Protein AF-A0A7R9X0U4-F1 (afdb_monomer_lite)

Secondary structure (DSSP, 8-state):
---------------------------------------------------------HHHHHHHHHHHHHHHHHHHHHHHHHHHTT-GGGHHHHHHHHHHHHHHHHHHHHHHHHHHHHHHHHHHHHHHHHHHHHHHHTTSS-TTSSSSS---S------------THHHHHHHHHHHHHHHHHHHHHHHHHHHHHHHHHHHHHHHHHHHHHHHHHHHHHHHHHHHHHHHHHHHHHHHHHHHHHHHHHHHHHHHHHHHHHHHHHHHHHHHHHHHHHHHHHHHHHHHHHHHHHHHHHHHHHHHHHHHHHHHHHHHHHHHHHHHHHHHHHHHHHHHHHHHHHHHHHHHHHHHHHHHHHHHHHHHHHHHHHHHHHHHHHHHHHHHHHHHTTTTTTGGGTTTGGGSTTSSS----SS-------------SHHHHHHHHHHHHHHHHHHHHHHHHHHHHHHHHHHHHHHHHHHHHHHHHHHHHHHHHHHHHHHHHHHHHHHHHHHHHHHTTS-TT-GGGGSGGGTTTGGG----STTTHHHHHHHHHHHHHHHHHHHHHHHHHHHHHHHHHHHHHHHHHHHHHHHHHHHHHHHHHHHHHHHHHHHHHHHHHHHHHHHHHHHHHHHHHHHHHHHHHHHHHHHHHHHHHHHHHHHHHHHHHHHHHHHHHHHHHHHHHHHHHHHHHHHHHHHHHHHHHHHHHHHHHHHHHHHHHHHHHHHHHHHHHHHHHHHHHHHHHHHHHHHHHHHHHHHHHHHHHS-THHHHHHHHHHH-HHHHHHHHHHHHHHHHHHHHHHHHHHHHHHHTT--

pLDDT: mean 70.97, std 19.88, range [28.69, 98.44]

Foldseek 3Di:
DDDDDDDDDDDDDDDDDDDDDDDDDDDDDDDDDDDDDDDDDDDDDDDDDDDDDDDDDVLVVVVVVLVVVVVVVVVVLVVVLVVQVPDPVCPVVSVVSVVVVVVVVVVVVVVVVVVVVVVVVVVVVVVVVVVVVCVVVVPPPPVPPPPDDDPDDDDDDDDDDDDDDPVPPVVVVVVVVVVVVVVVVVVVVVVVVVVVVVVVVVVVVVVVVVVVVVVVVVVVVVVVVVVVVVVVVVVVVVVVVVVVVVVVVVVVVVVVVVVVVVVVVVVVVVVVVVVVVVVVVVVVVVVVVVVVVVVVVVVVVVVVVVVVVVVVVVVVVVVVVVVVVVVVVVVVVVVVVVVVVVVVVVVVVVVVVVVVVVVVVVVVVVVVVVVVVVVVVVVVVVVPVVVPPVPPPPPPPPPPPPPPPDPDDPPDDDDDDDDDDDDPDCPVVVVVVPVVVVVVVVVVVVVVVVVVVVVVVVVVVVVVVVVVVVVVVVVVVVVVVVVVVVVVVVVVVVVVVVVVVVVVPPPDPPPPPPPPDVVPVPVVPPPPPPCVVVVVVVVVVVVVVVVVVVVVVVVVVVVVVVVVVVVVVVVVVVVVVVVVVVVVVVVVVVVVVVVVVVVVVVVVVVVVVVVVVVVVVVVVVVVVVVVVVVVVVVVVVVVVVVVVVVVVVVVVVVVVVVVVVVVVVVVVVVVVVVVVVVVVVVVVVVVVVVVVVVVVVVVVVVVVVVVVVVVVVVVVVVVVVVVVVVVVVVVVVVVVVVVVVVVVVVCCVVDPPCVVVLVVCVPPPVPVNVVVVVVVVVVVVVVVVVVVVVVVVVVVVVVD

Radius of gyration: 103.76 Å; chains: 1; bounding box: 203×135×336 Å

Organism: NCBI:txid509924

Structure (mmCIF, N/CA/C/O backbone):
data_AF-A0A7R9X0U4-F1
#
_entry.id   AF-A0A7R9X0U4-F1
#
loop_
_atom_site.group_PDB
_atom_site.id
_atom_site.type_symbol
_atom_site.label_atom_id
_atom_site.label_alt_id
_atom_site.label_comp_id
_atom_site.label_asym_id
_atom_site.label_entity_id
_atom_site.label_seq_id
_atom_site.pdbx_PDB_ins_code
_atom_site.Cartn_x
_atom_site.Cartn_y
_atom_site.Cartn_z
_atom_site.occupancy
_atom_site.B_iso_or_equiv
_atom_site.auth_seq_id
_atom_site.auth_comp_id
_atom_site.auth_asym_id
_atom_site.auth_atom_id
_atom_site.pdbx_PDB_model_num
ATOM 1 N N . PHE A 1 1 ? 28.403 -39.056 40.759 1.00 31.38 1 PHE A N 1
ATOM 2 C CA . PHE A 1 1 ? 27.679 -40.148 41.452 1.00 31.38 1 PHE A CA 1
ATOM 3 C C . PHE A 1 1 ? 26.459 -39.571 42.182 1.00 31.38 1 PHE A C 1
ATOM 5 O O . PHE A 1 1 ? 26.484 -38.370 42.429 1.00 31.38 1 PHE A O 1
ATOM 12 N N . PRO A 1 2 ? 25.377 -40.343 42.429 1.00 63.22 2 PRO A N 1
ATOM 13 C CA . PRO A 1 2 ? 24.018 -39.776 42.443 1.00 63.22 2 PRO A CA 1
ATOM 14 C C . PRO A 1 2 ? 23.153 -40.099 43.682 1.00 63.22 2 PRO A C 1
ATOM 16 O O . PRO A 1 2 ? 23.492 -40.990 44.460 1.00 63.22 2 PRO A O 1
ATOM 19 N N . LYS A 1 3 ? 21.989 -39.429 43.779 1.00 37.59 3 LYS A N 1
ATOM 20 C CA . LYS A 1 3 ? 20.673 -39.894 44.301 1.00 37.59 3 LYS A CA 1
ATOM 21 C C . LYS A 1 3 ? 19.669 -38.717 44.270 1.00 37.59 3 LYS A C 1
ATOM 23 O O . LYS A 1 3 ? 20.092 -37.589 44.479 1.00 37.59 3 LYS A O 1
ATOM 28 N N . SER A 1 4 ? 18.362 -38.879 44.045 1.00 42.06 4 SER A N 1
ATOM 29 C CA . SER A 1 4 ? 17.606 -39.989 43.430 1.00 42.06 4 SER A CA 1
ATOM 30 C C . SER A 1 4 ? 16.148 -39.569 43.159 1.00 42.06 4 SER A C 1
ATOM 32 O O . SER A 1 4 ? 15.513 -39.027 44.053 1.00 42.06 4 SER A O 1
ATOM 34 N N . THR A 1 5 ? 15.644 -39.873 41.956 1.00 42.31 5 THR A N 1
ATOM 35 C CA . THR A 1 5 ? 14.259 -40.282 41.590 1.00 42.31 5 THR A CA 1
ATOM 36 C C . THR A 1 5 ? 13.083 -40.055 42.563 1.00 42.31 5 THR A C 1
ATOM 38 O O . THR A 1 5 ? 13.151 -40.520 43.697 1.00 42.31 5 THR A O 1
ATOM 41 N N . TRP A 1 6 ? 11.909 -39.675 42.027 1.00 32.09 6 TRP A N 1
ATOM 42 C CA . TRP A 1 6 ? 10.745 -40.594 41.977 1.00 32.09 6 TRP A CA 1
ATOM 43 C C . TRP A 1 6 ? 9.661 -40.170 40.963 1.00 32.09 6 TRP A C 1
ATOM 45 O O . TRP A 1 6 ? 9.607 -39.017 40.548 1.00 32.09 6 TRP A O 1
ATOM 55 N N . ASN A 1 7 ? 8.821 -41.131 40.558 1.00 38.03 7 ASN A N 1
ATOM 56 C CA . ASN A 1 7 ? 7.726 -40.977 39.587 1.00 38.03 7 ASN A CA 1
ATOM 57 C C . ASN A 1 7 ? 6.353 -40.866 40.274 1.00 38.03 7 ASN A C 1
ATOM 59 O O . ASN A 1 7 ? 6.170 -41.426 41.353 1.00 38.03 7 ASN A O 1
ATOM 63 N N . ASN A 1 8 ? 5.379 -40.246 39.593 1.00 32.09 8 ASN A N 1
ATOM 64 C CA . ASN A 1 8 ? 4.020 -40.760 39.294 1.00 32.09 8 ASN A CA 1
ATOM 65 C C . ASN A 1 8 ? 3.219 -39.625 38.602 1.00 32.09 8 ASN A C 1
ATOM 67 O O . ASN A 1 8 ? 3.272 -38.498 39.077 1.00 32.09 8 ASN A O 1
ATOM 71 N N . SER A 1 9 ? 2.575 -39.751 37.433 1.00 32.81 9 SER A N 1
ATOM 72 C CA . SER A 1 9 ? 1.678 -40.778 36.849 1.00 32.81 9 SER A CA 1
ATOM 73 C C . SER A 1 9 ? 0.189 -40.560 37.170 1.00 32.81 9 SER A C 1
ATOM 75 O O . SER A 1 9 ? -0.161 -40.281 38.312 1.00 32.81 9 SER A O 1
ATOM 77 N N . LYS A 1 10 ? -0.662 -40.823 36.154 1.00 34.38 10 LYS A N 1
ATOM 78 C CA . LYS A 1 10 ? -2.129 -40.589 36.031 1.00 34.38 10 LYS A CA 1
ATOM 79 C C . LYS A 1 10 ? -2.493 -39.188 35.465 1.00 34.38 10 LYS A C 1
ATOM 81 O O . LYS A 1 10 ? -1.752 -38.244 35.684 1.00 34.38 10 LYS A O 1
ATOM 86 N N . MET A 1 11 ? -3.581 -39.009 34.693 1.00 30.33 11 MET A N 1
ATOM 87 C CA . MET A 1 11 ? -4.695 -39.940 34.421 1.00 30.33 11 MET A CA 1
ATOM 88 C C . MET A 1 11 ? -5.331 -39.802 33.013 1.00 30.33 11 MET A C 1
ATOM 90 O O . MET A 1 11 ? -5.602 -38.702 32.554 1.00 30.33 11 MET A O 1
ATOM 94 N N . THR A 1 12 ? -5.617 -40.956 32.392 1.00 34.59 12 THR A N 1
ATOM 95 C CA . THR A 1 12 ? -6.728 -41.261 31.449 1.00 34.59 12 THR A CA 1
ATOM 96 C C . THR A 1 12 ? -7.111 -40.293 30.315 1.00 34.59 12 THR A C 1
ATOM 98 O O . THR A 1 12 ? -7.847 -39.332 30.525 1.00 34.59 12 THR A O 1
ATOM 101 N N . GLN A 1 13 ? -6.869 -40.729 29.072 1.00 34.16 13 GLN A N 1
ATOM 102 C CA . GLN A 1 13 ? -7.847 -40.559 27.988 1.00 34.16 13 GLN A CA 1
ATOM 103 C C . GLN A 1 13 ? -8.895 -41.685 28.045 1.00 34.16 13 GLN A C 1
ATOM 105 O O . GLN A 1 13 ? -8.537 -42.860 27.969 1.00 34.16 13 GLN A O 1
ATOM 110 N N . LYS A 1 14 ? -10.181 -41.329 28.129 1.00 37.53 14 LYS A N 1
ATOM 111 C CA . LYS A 1 14 ? -11.321 -42.123 27.632 1.00 37.53 14 LYS A CA 1
ATOM 112 C C . LYS A 1 14 ? -12.596 -41.284 27.724 1.00 37.53 14 LYS A C 1
ATOM 114 O O . LYS A 1 14 ? -12.883 -40.759 28.791 1.00 37.53 14 LYS A O 1
ATOM 119 N N . ASN A 1 15 ? -13.360 -41.210 26.635 1.00 30.70 15 ASN A N 1
ATOM 120 C CA . ASN A 1 15 ? -14.803 -41.467 26.665 1.00 30.70 15 ASN A CA 1
ATOM 121 C C . ASN A 1 15 ? -15.365 -41.596 25.243 1.00 30.70 15 ASN A C 1
ATOM 123 O O . ASN A 1 15 ? -15.212 -40.715 24.404 1.00 30.70 15 ASN A O 1
ATOM 127 N N . PHE A 1 16 ? -16.020 -42.729 25.015 1.00 32.47 16 PHE A N 1
ATOM 128 C CA . PHE A 1 16 ? -16.964 -42.979 23.928 1.00 32.47 16 PHE A CA 1
ATOM 129 C C . PHE A 1 16 ? -18.359 -42.604 24.449 1.00 32.47 16 PHE A C 1
ATOM 131 O O . PHE A 1 16 ? -18.585 -42.840 25.632 1.00 32.47 16 PHE A O 1
ATOM 138 N N . GLN A 1 17 ? -19.256 -42.080 23.604 1.00 32.19 17 GLN A N 1
ATOM 139 C CA . GLN A 1 17 ? -20.737 -42.123 23.700 1.00 32.19 17 GLN A CA 1
ATOM 140 C C . GLN A 1 17 ? -21.348 -41.127 22.688 1.00 32.19 17 GLN A C 1
ATOM 142 O O . GLN A 1 17 ? -20.736 -40.102 22.410 1.00 32.19 17 GLN A O 1
ATOM 147 N N . GLU A 1 18 ? -22.565 -41.267 22.151 1.00 33.84 18 GLU A N 1
ATOM 148 C CA . GLU A 1 18 ? -23.415 -42.426 21.800 1.00 33.84 18 GLU A CA 1
ATOM 149 C C . GLU A 1 18 ? -24.655 -41.875 21.052 1.00 33.84 18 GLU A C 1
ATOM 151 O O . GLU A 1 18 ? -25.181 -40.835 21.452 1.00 33.84 18 GLU A O 1
ATOM 156 N N . LYS A 1 19 ? -25.128 -42.568 20.002 1.00 34.19 19 LYS A N 1
ATOM 157 C CA . LYS A 1 19 ? -26.475 -42.514 19.361 1.00 34.19 19 LYS A CA 1
ATOM 158 C C . LYS A 1 19 ? -26.397 -43.423 18.117 1.00 34.19 19 LYS A C 1
ATOM 160 O O . LYS A 1 19 ? -25.512 -43.204 17.302 1.00 34.19 19 LYS A O 1
ATOM 165 N N . ARG A 1 20 ? -27.112 -44.550 17.957 1.00 32.38 20 ARG A N 1
ATOM 166 C CA . ARG A 1 20 ? -28.566 -44.855 18.039 1.00 32.38 20 ARG A CA 1
ATOM 167 C C . ARG A 1 20 ? -29.437 -43.960 17.141 1.00 32.38 20 ARG A C 1
ATOM 169 O O . ARG A 1 20 ? -29.319 -42.747 17.260 1.00 32.38 20 ARG A O 1
ATOM 176 N N . ALA A 1 21 ? -30.403 -44.457 16.355 1.00 35.34 21 ALA A N 1
ATOM 177 C CA . ALA A 1 21 ? -30.738 -45.802 15.813 1.00 35.34 21 ALA A CA 1
ATOM 178 C C . ALA A 1 21 ? -31.872 -45.606 14.749 1.00 35.34 21 ALA A C 1
ATOM 180 O O . ALA A 1 21 ? -32.373 -44.489 14.654 1.00 35.34 21 ALA A O 1
ATOM 181 N N . ASN A 1 22 ? -32.376 -46.538 13.921 1.00 33.38 22 ASN A N 1
ATOM 182 C CA . ASN A 1 22 ? -32.246 -47.998 13.692 1.00 33.38 22 ASN A CA 1
ATOM 183 C C . ASN A 1 22 ? -32.402 -48.259 12.158 1.00 33.38 22 ASN A C 1
ATOM 185 O O . ASN A 1 22 ? -32.709 -47.304 11.451 1.00 33.38 22 ASN A O 1
ATOM 189 N N . PHE A 1 23 ? -32.322 -49.508 11.654 1.00 31.86 23 PHE A N 1
ATOM 190 C CA . PHE A 1 23 ? -33.475 -50.266 11.084 1.00 31.86 23 PHE A CA 1
ATOM 191 C C . PHE A 1 23 ? -33.098 -51.642 10.461 1.00 31.86 23 PHE A C 1
ATOM 193 O O . PHE A 1 23 ? -32.009 -51.822 9.939 1.00 31.86 23 PHE A O 1
ATOM 200 N N . LEU A 1 24 ? -34.051 -52.575 10.590 1.00 31.50 24 LEU A N 1
ATOM 201 C CA . LEU A 1 24 ? -34.187 -54.003 10.218 1.00 31.50 24 LEU A CA 1
ATOM 202 C C . LEU A 1 24 ? -33.161 -54.808 9.364 1.00 31.50 24 LEU A C 1
ATOM 204 O O . LEU A 1 24 ? -32.700 -54.413 8.301 1.00 31.50 24 LEU A O 1
ATOM 208 N N . VAL A 1 25 ? -33.029 -56.061 9.823 1.00 37.50 25 VAL A N 1
ATOM 209 C CA . VAL A 1 25 ? -32.672 -57.362 9.183 1.00 37.50 25 VAL A CA 1
ATOM 210 C C . VAL A 1 25 ? -34.058 -58.102 9.013 1.00 37.50 25 VAL A C 1
ATOM 212 O O . VAL A 1 25 ? -34.972 -57.648 9.720 1.00 37.50 25 VAL A O 1
ATOM 215 N N . PRO A 1 26 ? -34.331 -59.163 8.186 1.00 48.88 26 PRO A N 1
ATOM 216 C CA . PRO A 1 26 ? -33.484 -60.358 8.027 1.00 48.88 26 PRO A CA 1
ATOM 217 C C . PRO A 1 26 ? -33.532 -61.235 6.743 1.00 48.88 26 PRO A C 1
ATOM 219 O O . PRO A 1 26 ? -34.393 -61.094 5.879 1.00 48.88 26 PRO A O 1
ATOM 222 N N . GLY A 1 27 ? -32.616 -62.217 6.744 1.00 33.03 27 GLY A N 1
ATOM 223 C CA . GLY A 1 27 ? -32.695 -63.532 6.085 1.00 33.03 27 GLY A CA 1
ATOM 224 C C . GLY A 1 27 ? -32.001 -63.679 4.724 1.00 33.03 27 GLY A C 1
ATOM 225 O O . GLY A 1 27 ? -31.795 -62.683 4.036 1.00 33.03 27 GLY A O 1
ATOM 226 N N . ASP A 1 28 ? -31.627 -64.875 4.247 1.00 32.84 28 ASP A N 1
ATOM 227 C CA . ASP A 1 28 ? -31.402 -66.216 4.860 1.00 32.84 28 ASP A CA 1
ATOM 228 C C . ASP A 1 28 ? -30.808 -67.139 3.745 1.00 32.84 28 ASP A C 1
ATOM 230 O O . ASP A 1 28 ? -30.871 -66.760 2.576 1.00 32.84 28 ASP A O 1
ATOM 234 N N . GLU A 1 29 ? -30.181 -68.313 3.935 1.00 34.81 29 GLU A N 1
ATOM 235 C CA . GLU A 1 29 ? -29.895 -69.188 5.096 1.00 34.81 29 GLU A CA 1
ATOM 236 C C . GLU A 1 29 ? -28.650 -70.089 4.788 1.00 34.81 29 GLU A C 1
ATOM 238 O O . GLU A 1 29 ? -28.244 -70.167 3.631 1.00 34.81 29 GLU A O 1
ATOM 243 N N . ASN A 1 30 ? -28.159 -70.883 5.764 1.00 37.25 30 ASN A N 1
ATOM 244 C CA . ASN A 1 30 ? -27.388 -72.153 5.601 1.00 37.25 30 ASN A CA 1
ATOM 245 C C . ASN A 1 30 ? -25.968 -72.162 4.947 1.00 37.25 30 ASN A C 1
ATOM 247 O O . ASN A 1 30 ? -25.614 -71.291 4.166 1.00 37.25 30 ASN A O 1
ATOM 251 N N . ASN A 1 31 ? -25.112 -73.193 5.124 1.00 34.25 31 ASN A N 1
ATOM 252 C CA . ASN A 1 31 ? -24.673 -73.967 6.318 1.00 34.25 31 ASN A CA 1
ATOM 253 C C . ASN A 1 31 ? -23.505 -74.914 5.911 1.00 34.25 31 ASN A C 1
ATOM 255 O O . ASN A 1 31 ? -23.687 -75.634 4.936 1.00 34.25 31 ASN A O 1
ATOM 259 N N . ARG A 1 32 ? -22.439 -75.041 6.735 1.00 33.44 32 ARG A N 1
ATOM 260 C CA . ARG A 1 32 ? -21.515 -76.220 6.832 1.00 33.44 32 ARG A CA 1
ATOM 261 C C . ARG A 1 32 ? -20.685 -76.616 5.581 1.00 33.44 32 ARG A C 1
ATOM 263 O O . ARG A 1 32 ? -20.991 -76.201 4.475 1.00 33.44 32 ARG A O 1
ATOM 270 N N . SER A 1 33 ? -19.616 -77.417 5.683 1.00 34.47 33 SER A N 1
ATOM 271 C CA . SER A 1 33 ? -18.693 -77.755 6.795 1.00 34.47 33 SER A CA 1
ATOM 272 C C . SER A 1 33 ? -17.378 -78.333 6.216 1.00 34.47 33 SER A C 1
ATOM 274 O O . SER A 1 33 ? -17.309 -78.517 5.008 1.00 34.47 33 SER A O 1
ATOM 276 N N . GLU A 1 34 ? -16.369 -78.553 7.078 1.00 35.16 34 GLU A N 1
ATOM 277 C CA . GLU A 1 34 ? -15.393 -79.682 7.112 1.00 35.16 34 GLU A CA 1
ATOM 278 C C . GLU A 1 34 ? -14.880 -80.308 5.779 1.00 35.16 34 GLU A C 1
ATOM 280 O O . GLU A 1 34 ? -15.645 -80.638 4.884 1.00 35.16 34 GLU A O 1
ATOM 285 N N . HIS A 1 35 ? -13.591 -80.617 5.592 1.00 37.31 35 HIS A N 1
ATOM 286 C CA . HIS A 1 35 ? -12.564 -81.050 6.555 1.00 37.31 35 HIS A CA 1
ATOM 287 C C . HIS A 1 35 ? -11.139 -80.769 6.025 1.00 37.31 35 HIS A C 1
ATOM 289 O O . HIS A 1 35 ? -10.936 -80.685 4.814 1.00 37.31 35 HIS A O 1
ATOM 295 N N . ASP A 1 36 ? -10.154 -80.708 6.923 1.00 34.44 36 ASP A N 1
ATOM 296 C CA . ASP A 1 36 ? -8.725 -80.848 6.604 1.00 34.44 36 ASP A CA 1
ATOM 297 C C . ASP A 1 36 ? -8.345 -82.313 6.292 1.00 34.44 36 ASP A C 1
ATOM 299 O O . ASP A 1 36 ? -8.928 -83.223 6.882 1.00 34.44 36 ASP A O 1
ATOM 303 N N . ASP A 1 37 ? -7.350 -82.536 5.420 1.00 35.25 37 ASP A N 1
ATOM 304 C CA . ASP A 1 37 ? -6.135 -83.320 5.742 1.00 35.25 37 ASP A CA 1
ATOM 305 C C . ASP A 1 37 ? -5.080 -83.266 4.599 1.00 35.25 37 ASP A C 1
ATOM 307 O O . ASP A 1 37 ? -5.394 -83.018 3.434 1.00 35.25 37 ASP A O 1
ATOM 311 N N . ASP A 1 38 ? -3.808 -83.449 4.971 1.00 33.00 38 ASP A N 1
ATOM 312 C CA . ASP A 1 38 ? -2.554 -83.277 4.190 1.00 33.00 38 ASP A CA 1
ATOM 313 C C . ASP A 1 38 ? -1.971 -84.669 3.769 1.00 33.00 38 ASP A C 1
ATOM 315 O O . ASP A 1 38 ? -2.595 -85.684 4.092 1.00 33.00 38 ASP A O 1
ATOM 319 N N . PRO A 1 39 ? -0.747 -84.856 3.207 1.00 52.50 39 PRO A N 1
ATOM 320 C CA . PRO A 1 39 ? 0.058 -84.137 2.193 1.00 52.50 39 PRO A CA 1
ATOM 321 C C . PRO A 1 39 ? 0.351 -85.007 0.928 1.00 52.50 39 PRO A C 1
ATOM 323 O O . PRO A 1 39 ? 0.042 -86.197 0.898 1.00 52.50 39 PRO A O 1
ATOM 326 N N . GLY A 1 40 ? 1.087 -84.495 -0.084 1.00 30.98 40 GLY A N 1
ATOM 327 C CA . GLY A 1 40 ? 1.757 -85.387 -1.068 1.00 30.98 40 GLY A CA 1
ATOM 328 C C . GLY A 1 40 ? 2.341 -84.793 -2.368 1.00 30.98 40 GLY A C 1
ATOM 329 O O . GLY A 1 40 ? 1.666 -84.743 -3.389 1.00 30.98 40 GLY A O 1
ATOM 330 N N . LEU A 1 41 ? 3.632 -84.433 -2.362 1.00 35.19 41 LEU A N 1
ATOM 331 C CA . LEU A 1 41 ? 4.482 -84.107 -3.539 1.00 35.19 41 LEU A CA 1
ATOM 332 C C . LEU A 1 41 ? 4.829 -85.375 -4.387 1.00 35.19 41 LEU A C 1
ATOM 334 O O . LEU A 1 41 ? 4.677 -86.465 -3.831 1.00 35.19 41 LEU A O 1
ATOM 338 N N . PRO A 1 42 ? 5.346 -85.308 -5.655 1.00 44.75 42 PRO A N 1
ATOM 339 C CA . PRO A 1 42 ? 6.211 -84.241 -6.199 1.00 44.75 42 PRO A CA 1
ATOM 340 C C . PRO A 1 42 ? 6.065 -83.811 -7.691 1.00 44.75 42 PRO A C 1
ATOM 342 O O . PRO A 1 42 ? 5.330 -84.375 -8.494 1.00 44.75 42 PRO A O 1
ATOM 345 N N . VAL A 1 43 ? 6.867 -82.789 -8.019 1.00 37.44 43 VAL A N 1
ATOM 346 C CA . VAL A 1 43 ? 7.192 -82.135 -9.315 1.00 37.44 43 VAL A CA 1
ATOM 347 C C . VAL A 1 43 ? 8.273 -82.969 -10.064 1.00 37.44 43 VAL A C 1
ATOM 349 O O . VAL A 1 43 ? 9.108 -83.549 -9.361 1.00 37.44 43 VAL A O 1
ATOM 352 N N . PRO A 1 44 ? 8.277 -83.114 -11.421 1.00 45.25 44 PRO A N 1
ATOM 353 C CA . PRO A 1 44 ? 8.879 -82.106 -12.319 1.00 45.25 44 PRO A CA 1
ATOM 354 C C . PRO A 1 44 ? 8.263 -81.904 -13.726 1.00 45.25 44 PRO A C 1
ATOM 356 O O . PRO A 1 44 ? 7.334 -82.588 -14.151 1.00 45.25 44 PRO A O 1
ATOM 359 N N . ASP A 1 45 ? 8.818 -80.899 -14.409 1.00 31.06 45 ASP A N 1
ATOM 360 C CA . ASP A 1 45 ? 8.462 -80.319 -15.710 1.00 31.06 45 ASP A CA 1
ATOM 361 C C . ASP A 1 45 ? 8.519 -81.276 -16.923 1.00 31.06 45 ASP A C 1
ATOM 363 O O . ASP A 1 45 ? 9.326 -82.200 -16.955 1.00 31.06 45 ASP A O 1
ATOM 367 N N . GLU A 1 46 ? 7.766 -80.967 -17.994 1.00 29.97 46 GLU A N 1
ATOM 368 C CA . GLU A 1 46 ? 8.381 -80.348 -19.191 1.00 29.97 46 GLU A CA 1
ATOM 369 C C . GLU A 1 46 ? 7.377 -79.796 -20.234 1.00 29.97 46 GLU A C 1
ATOM 371 O O . GLU A 1 46 ? 6.177 -80.073 -20.234 1.00 29.97 46 GLU A O 1
ATOM 376 N N . LEU A 1 47 ? 7.905 -78.948 -21.122 1.00 31.80 47 LEU A N 1
ATOM 377 C CA . LEU A 1 47 ? 7.214 -78.141 -22.135 1.00 31.80 47 LEU A CA 1
ATOM 378 C C . LEU A 1 47 ? 6.556 -78.968 -23.261 1.00 31.80 47 LEU A C 1
ATOM 380 O O . LEU A 1 47 ? 7.249 -79.748 -23.905 1.00 31.80 47 LEU A O 1
ATOM 384 N N . SER A 1 48 ? 5.297 -78.673 -23.640 1.00 28.98 48 SER A N 1
ATOM 385 C CA . SER A 1 48 ? 4.862 -78.486 -25.053 1.00 28.98 48 SER A CA 1
ATOM 386 C C . SER A 1 48 ? 3.344 -78.239 -25.198 1.00 28.98 48 SER A C 1
ATOM 388 O O . SER A 1 48 ? 2.546 -78.853 -24.494 1.00 28.98 48 SER A O 1
ATOM 390 N N . LYS A 1 49 ? 2.953 -77.483 -26.246 1.00 34.31 49 LYS A N 1
ATOM 391 C CA . LYS A 1 49 ? 1.571 -77.187 -26.718 1.00 34.31 49 LYS A CA 1
ATOM 392 C C . LYS A 1 49 ? 0.807 -76.188 -25.814 1.00 34.31 49 LYS A C 1
ATOM 394 O O . LYS A 1 49 ? 0.946 -76.221 -24.604 1.00 34.31 49 LYS A O 1
ATOM 399 N N . ARG A 1 50 ? -0.029 -75.274 -26.331 1.00 31.27 50 ARG A N 1
ATOM 400 C CA . ARG A 1 50 ? -0.553 -75.072 -27.704 1.00 31.27 50 ARG A CA 1
ATOM 401 C C . ARG A 1 50 ? -0.381 -73.619 -28.177 1.00 31.27 50 ARG A C 1
ATOM 403 O O . ARG A 1 50 ? -0.588 -72.695 -27.404 1.00 31.27 50 ARG A O 1
ATOM 410 N N . HIS A 1 51 ? -0.145 -73.422 -29.475 1.00 30.17 51 HIS A N 1
ATOM 411 C CA . HIS A 1 51 ? -0.704 -72.262 -30.184 1.00 30.17 51 HIS A CA 1
ATOM 412 C C . HIS A 1 51 ? -2.178 -72.550 -30.504 1.00 30.17 51 HIS A C 1
ATOM 414 O O . HIS A 1 51 ? -2.452 -73.645 -30.993 1.00 30.17 51 HIS A O 1
ATOM 420 N N . GLN A 1 52 ? -3.075 -71.579 -30.294 1.00 32.72 52 GLN A N 1
ATOM 421 C CA . GLN A 1 52 ? -4.219 -71.254 -31.170 1.00 32.72 52 GLN A CA 1
ATOM 422 C C . GLN A 1 52 ? -5.057 -70.120 -30.548 1.00 32.72 52 GLN A C 1
ATOM 424 O O . GLN A 1 52 ? -6.128 -70.349 -29.997 1.00 32.72 52 GLN A O 1
ATOM 429 N N . GLU A 1 53 ? -4.581 -68.882 -30.682 1.00 33.91 53 GLU A N 1
ATOM 430 C CA . GLU A 1 53 ? -5.439 -67.696 -30.590 1.00 33.91 53 GLU A CA 1
ATOM 431 C C . GLU A 1 53 ? -5.387 -66.933 -31.914 1.00 33.91 53 GLU A C 1
ATOM 433 O O . GLU A 1 53 ? -4.377 -66.934 -32.621 1.00 33.91 53 GLU A O 1
ATOM 438 N N . THR A 1 54 ? -6.523 -66.351 -32.298 1.00 35.91 54 THR A N 1
ATOM 439 C CA . THR A 1 54 ? -6.711 -65.777 -33.634 1.00 35.91 54 THR A CA 1
ATOM 440 C C . THR A 1 54 ? -6.190 -64.348 -33.653 1.00 35.91 54 THR A C 1
ATOM 442 O O . THR A 1 54 ? -6.778 -63.475 -33.018 1.00 35.91 54 THR A O 1
ATOM 445 N N . ILE A 1 55 ? -5.116 -64.096 -34.407 1.00 35.88 55 ILE A N 1
ATOM 446 C CA . ILE A 1 55 ? -4.561 -62.749 -34.586 1.00 35.88 55 ILE A CA 1
ATOM 447 C C . ILE A 1 55 ? -5.599 -61.872 -35.301 1.00 35.88 55 ILE A C 1
ATOM 449 O O . ILE A 1 55 ? -5.753 -61.943 -36.521 1.00 35.88 55 ILE A O 1
ATOM 453 N N . ARG A 1 56 ? -6.305 -61.026 -34.541 1.00 41.53 56 ARG A N 1
ATOM 454 C CA . ARG A 1 56 ? -6.991 -59.855 -35.098 1.00 41.53 56 ARG A CA 1
ATOM 455 C C . ARG A 1 56 ? -5.948 -58.815 -35.499 1.00 41.53 56 ARG A C 1
ATOM 457 O O . ARG A 1 56 ? -4.902 -58.694 -34.867 1.00 41.53 56 ARG A O 1
ATOM 464 N N . ASN A 1 57 ? -6.218 -58.102 -36.585 1.00 45.31 57 ASN A N 1
ATOM 465 C CA . ASN A 1 57 ? -5.262 -57.207 -37.222 1.00 45.31 57 ASN A CA 1
ATOM 466 C C . ASN A 1 57 ? -5.272 -55.824 -36.532 1.00 45.31 57 ASN A C 1
ATOM 468 O O . ASN A 1 57 ? -6.238 -55.081 -36.715 1.00 45.31 57 ASN A O 1
ATOM 472 N N . PRO A 1 58 ? -4.224 -55.428 -35.779 1.00 50.56 58 PRO A N 1
ATOM 473 C CA . PRO A 1 58 ? -4.264 -54.217 -34.947 1.00 50.56 58 PRO A CA 1
ATOM 474 C C . PRO A 1 58 ? -4.395 -52.910 -35.749 1.00 50.56 58 PRO A C 1
ATOM 476 O O . PRO A 1 58 ? -4.728 -51.873 -35.189 1.00 50.56 58 PRO A O 1
ATOM 479 N N . VAL A 1 59 ? -4.166 -52.940 -37.067 1.00 51.44 59 VAL A N 1
ATOM 480 C CA . VAL A 1 59 ? -4.312 -51.768 -37.948 1.00 51.44 59 VAL A CA 1
ATOM 481 C C . VAL A 1 59 ? -5.785 -51.401 -38.189 1.00 51.44 59 VAL A C 1
ATOM 483 O O . VAL A 1 59 ? -6.106 -50.229 -38.365 1.00 51.44 59 VAL A O 1
ATOM 486 N N . GLU A 1 60 ? -6.694 -52.378 -38.185 1.00 48.50 60 GLU A N 1
ATOM 487 C CA . GLU A 1 60 ? -8.126 -52.142 -38.439 1.00 48.50 60 GLU A CA 1
ATOM 488 C C . GLU A 1 60 ? -8.837 -51.588 -37.196 1.00 48.50 60 GLU A C 1
ATOM 490 O O . GLU A 1 60 ? -9.730 -50.751 -37.310 1.00 48.50 60 GLU A O 1
ATOM 495 N N . GLU A 1 61 ? -8.374 -51.980 -36.009 1.00 50.72 61 GLU A N 1
ATOM 496 C CA . GLU A 1 61 ? -8.865 -51.486 -34.720 1.00 50.72 61 GLU A CA 1
ATOM 497 C C . GLU A 1 61 ? -8.464 -50.016 -34.476 1.00 50.72 61 GLU A C 1
ATOM 499 O O . GLU A 1 61 ? -9.276 -49.228 -33.993 1.00 50.72 61 GLU A O 1
ATOM 504 N N . ILE A 1 62 ? -7.262 -49.611 -34.914 1.00 54.25 62 ILE A N 1
ATOM 505 C CA . ILE A 1 62 ? -6.807 -48.207 -34.904 1.00 54.25 62 ILE A CA 1
ATOM 506 C C . ILE A 1 62 ? -7.634 -47.343 -35.871 1.00 54.25 62 ILE A C 1
ATOM 508 O O . ILE A 1 62 ? -8.041 -46.238 -35.511 1.00 54.25 62 ILE A O 1
ATOM 512 N N . LEU A 1 63 ? -7.917 -47.839 -37.083 1.00 51.03 63 LEU A N 1
ATOM 513 C CA . LEU A 1 63 ? -8.728 -47.110 -38.066 1.00 51.03 63 LEU A CA 1
ATOM 514 C C . LEU A 1 63 ? -10.140 -46.824 -37.535 1.00 51.03 63 LEU A C 1
ATOM 516 O O . LEU A 1 63 ? -10.574 -45.674 -37.577 1.00 51.03 63 LEU A O 1
ATOM 520 N N . PHE A 1 64 ? -10.812 -47.827 -36.963 1.00 52.19 64 PHE A N 1
ATOM 521 C CA . PHE A 1 64 ? -12.163 -47.656 -36.415 1.00 52.19 64 PHE A CA 1
ATOM 522 C C . PHE A 1 64 ? -12.195 -46.646 -35.251 1.00 52.19 64 PHE A C 1
ATOM 524 O O . PHE A 1 64 ? -13.082 -45.798 -35.185 1.00 52.19 64 PHE A O 1
ATOM 531 N N . GLN A 1 65 ? -11.185 -46.665 -34.372 1.00 53.12 65 GLN A N 1
ATOM 532 C CA . GLN A 1 65 ? -11.065 -45.688 -33.281 1.00 53.12 65 GLN A CA 1
ATOM 533 C C . GLN A 1 65 ? -10.825 -44.253 -33.788 1.00 53.12 65 GLN A C 1
ATOM 535 O O . GLN A 1 65 ? -11.311 -43.300 -33.176 1.00 53.12 65 GLN A O 1
ATOM 540 N N . SER A 1 66 ? -10.100 -44.081 -34.901 1.00 55.62 66 SER A N 1
ATOM 541 C CA . SER A 1 66 ? -9.773 -42.756 -35.449 1.00 55.62 66 SER A CA 1
ATOM 542 C C . SER A 1 66 ? -10.987 -42.003 -36.018 1.00 55.62 66 SER A C 1
ATOM 544 O O . SER A 1 66 ? -11.084 -40.784 -35.851 1.00 55.62 66 SER A O 1
ATOM 546 N N . GLU A 1 67 ? -11.947 -42.712 -36.624 1.00 55.66 67 GLU A N 1
ATOM 547 C CA . GLU A 1 67 ? -13.154 -42.099 -37.196 1.00 55.66 67 GLU A CA 1
ATOM 548 C C . GLU A 1 67 ? -14.141 -41.647 -36.102 1.00 55.66 67 GLU A C 1
ATOM 550 O O . GLU A 1 67 ? -14.609 -40.503 -36.131 1.00 55.66 67 GLU A O 1
ATOM 555 N N . ASP A 1 68 ? -14.381 -42.477 -35.078 1.00 55.88 68 ASP A N 1
ATOM 556 C CA . ASP A 1 68 ? -15.231 -42.119 -33.928 1.00 55.88 68 ASP A CA 1
ATOM 557 C C . ASP A 1 68 ? -14.661 -40.927 -33.129 1.00 55.88 68 ASP A C 1
ATOM 559 O O . ASP A 1 68 ? -15.401 -40.015 -32.733 1.00 55.88 68 ASP A O 1
ATOM 563 N N . LEU A 1 69 ? -13.334 -40.876 -32.936 1.00 58.69 69 LEU A N 1
ATOM 564 C CA . LEU A 1 69 ? -12.652 -39.757 -32.271 1.00 58.69 69 LEU A CA 1
ATOM 565 C C . LEU A 1 69 ? -12.873 -38.417 -32.992 1.00 58.69 69 LEU A C 1
ATOM 567 O O . LEU A 1 69 ? -13.085 -37.394 -32.334 1.00 58.69 69 LEU A O 1
ATOM 571 N N . ASN A 1 70 ? -12.868 -38.413 -34.327 1.00 62.16 70 ASN A N 1
ATOM 572 C CA . ASN A 1 70 ? -13.059 -37.207 -35.136 1.00 62.16 70 ASN A CA 1
ATOM 573 C C . ASN A 1 70 ? -14.471 -36.616 -34.944 1.00 62.16 70 ASN A C 1
ATOM 575 O O . ASN A 1 70 ? -14.630 -35.430 -34.626 1.00 62.16 70 ASN A O 1
ATOM 579 N N . VAL A 1 71 ? -15.499 -37.470 -35.022 1.00 64.44 71 VAL A N 1
ATOM 580 C CA . VAL A 1 71 ? -16.906 -37.086 -34.809 1.00 64.44 71 VAL A CA 1
ATOM 581 C C . VAL A 1 71 ? -17.116 -36.466 -33.423 1.00 64.44 71 VAL A C 1
ATOM 583 O O . VAL A 1 71 ? -17.864 -35.494 -33.280 1.00 64.44 71 VAL A O 1
ATOM 586 N N . ASP A 1 72 ? -16.454 -36.993 -32.393 1.00 67.38 72 ASP A N 1
ATOM 587 C CA . ASP A 1 72 ? -16.622 -36.506 -31.026 1.00 67.38 72 ASP A CA 1
ATOM 588 C C . ASP A 1 72 ? -15.797 -35.241 -30.718 1.00 67.38 72 ASP A C 1
ATOM 590 O O . ASP A 1 72 ? -16.255 -34.362 -29.980 1.00 67.38 72 ASP A O 1
ATOM 594 N N . CYS A 1 73 ? -14.628 -35.077 -31.344 1.00 65.06 73 CYS A N 1
ATOM 595 C CA . CYS A 1 73 ? -13.853 -33.833 -31.303 1.00 65.06 73 CYS A CA 1
ATOM 596 C C . CYS A 1 73 ? -14.579 -32.667 -31.997 1.00 65.06 73 CYS A C 1
ATOM 598 O O . CYS A 1 73 ? -14.644 -31.573 -31.431 1.00 65.06 73 CYS A O 1
ATOM 600 N N . PHE A 1 74 ? -15.215 -32.890 -33.154 1.00 76.00 74 PHE A N 1
ATOM 601 C CA . PHE A 1 74 ? -15.997 -31.850 -33.841 1.00 76.00 74 PHE A CA 1
ATOM 602 C C . PHE A 1 74 ? -17.187 -31.352 -32.999 1.00 76.00 74 PHE A C 1
ATOM 604 O O . PHE A 1 74 ? -17.424 -30.143 -32.908 1.00 76.00 74 PHE A O 1
ATOM 611 N N . LYS A 1 75 ? -17.894 -32.257 -32.302 1.00 75.75 75 LYS A N 1
ATOM 612 C CA . LYS A 1 75 ? -18.954 -31.889 -31.342 1.00 75.75 75 LYS A CA 1
ATOM 613 C C . LYS A 1 75 ? -18.410 -31.045 -30.185 1.00 75.75 75 LYS A C 1
ATOM 615 O O . LYS A 1 75 ? -19.055 -30.076 -29.785 1.00 75.75 75 LYS A O 1
ATOM 620 N N . LYS A 1 76 ? -17.243 -31.396 -29.630 1.00 75.00 76 LYS A N 1
ATOM 621 C CA . LYS A 1 76 ? -16.602 -30.651 -28.526 1.00 75.00 76 LYS A CA 1
ATOM 622 C C . LYS A 1 76 ? -16.206 -29.238 -28.969 1.00 75.00 76 LYS A C 1
ATOM 624 O O . LYS A 1 76 ? -16.574 -28.281 -28.289 1.00 75.00 76 LYS A O 1
ATOM 629 N N . TYR A 1 77 ? -15.585 -29.110 -30.143 1.00 81.19 77 TYR A N 1
ATOM 630 C CA . TYR A 1 77 ? -15.264 -27.830 -30.784 1.00 81.19 77 TYR A CA 1
ATOM 631 C C . TYR A 1 77 ? -16.508 -26.945 -30.976 1.00 81.19 77 TYR A C 1
ATOM 633 O O . TYR A 1 77 ? -16.543 -25.827 -30.459 1.00 81.19 77 TYR A O 1
ATOM 641 N N . GLN A 1 78 ? -17.576 -27.447 -31.616 1.00 77.12 78 GLN A N 1
ATOM 642 C CA . GLN A 1 78 ? -18.806 -26.660 -31.801 1.00 77.12 78 GLN A CA 1
ATOM 643 C C . GLN A 1 78 ? -19.441 -26.235 -30.468 1.00 77.12 78 GLN A C 1
ATOM 645 O O . GLN A 1 78 ? -19.844 -25.082 -30.314 1.00 77.12 78 GLN A O 1
ATOM 650 N N . ASN A 1 79 ? -19.497 -27.133 -29.481 1.00 78.25 79 ASN A N 1
ATOM 651 C CA . ASN A 1 79 ? -20.053 -26.832 -28.159 1.00 78.25 79 ASN A CA 1
ATOM 652 C C . ASN A 1 79 ? -19.235 -25.796 -27.370 1.00 78.25 79 ASN A C 1
ATOM 654 O O . ASN A 1 79 ? -19.794 -25.129 -26.498 1.00 78.25 79 ASN A O 1
ATOM 658 N N . MET A 1 80 ? -17.937 -25.650 -27.647 1.00 73.81 80 MET A N 1
ATOM 659 C CA . MET A 1 80 ? -17.097 -24.600 -27.065 1.00 73.81 80 MET A CA 1
ATOM 660 C C . MET A 1 80 ? -17.267 -23.276 -27.823 1.00 73.81 80 MET A C 1
ATOM 662 O O . MET A 1 80 ? -17.599 -22.257 -27.217 1.00 73.81 80 MET A O 1
ATOM 666 N N . ARG A 1 81 ? -17.172 -23.310 -29.157 1.00 79.38 81 ARG A N 1
ATOM 667 C CA . ARG A 1 81 ? -17.363 -22.162 -30.058 1.00 79.38 81 ARG A CA 1
ATOM 668 C C . ARG A 1 81 ? -18.713 -21.465 -29.843 1.00 79.38 81 ARG A C 1
ATOM 670 O O . ARG A 1 81 ? -18.766 -20.250 -29.663 1.00 79.38 81 ARG A O 1
ATOM 677 N N . ASN A 1 82 ? -19.796 -22.237 -29.742 1.00 79.81 82 ASN A N 1
ATOM 678 C CA . ASN A 1 82 ? -21.149 -21.716 -29.516 1.00 79.81 82 ASN A CA 1
ATOM 679 C C . ASN A 1 82 ? -21.346 -21.085 -28.122 1.00 79.81 82 ASN A C 1
ATOM 681 O O . ASN A 1 82 ? -22.230 -20.248 -27.963 1.00 79.81 82 ASN A O 1
ATOM 685 N N . LYS A 1 83 ? -20.526 -21.436 -27.117 1.00 75.69 83 LYS A N 1
ATOM 686 C CA . LYS A 1 83 ? -20.531 -20.770 -25.797 1.00 75.69 83 LYS A CA 1
ATOM 687 C C . LYS A 1 83 ? -19.784 -19.435 -25.812 1.00 75.69 83 LYS A C 1
ATOM 689 O O . LYS A 1 83 ? -20.143 -18.536 -25.057 1.00 75.69 83 LYS A O 1
ATOM 694 N N . LEU A 1 84 ? -18.761 -19.307 -26.658 1.00 71.81 84 LEU A N 1
ATOM 695 C CA . LEU A 1 84 ? -17.916 -18.113 -26.756 1.00 71.81 84 LEU A CA 1
ATOM 696 C C . LEU A 1 84 ? -18.542 -17.018 -27.638 1.00 71.81 84 LEU A C 1
ATOM 698 O O . LEU A 1 84 ? -18.373 -15.833 -27.352 1.00 71.81 84 LEU A O 1
ATOM 702 N N . LEU A 1 85 ? -19.333 -17.399 -28.652 1.00 69.88 85 LEU A N 1
ATOM 703 C CA . LEU A 1 85 ? -19.926 -16.498 -29.659 1.00 69.88 85 LEU A CA 1
ATOM 704 C C . LEU A 1 85 ? -20.803 -15.343 -29.117 1.00 69.88 85 LEU A C 1
ATOM 706 O O . LEU A 1 85 ? -21.189 -14.461 -29.881 1.00 69.88 85 LEU A O 1
ATOM 710 N N . GLY A 1 86 ? -21.143 -15.336 -27.824 1.00 66.69 86 GLY A N 1
ATOM 711 C CA . GLY A 1 86 ? -21.943 -14.288 -27.182 1.00 66.69 86 GLY A CA 1
ATOM 712 C C . GLY A 1 86 ? -21.159 -13.083 -26.641 1.00 66.69 86 GLY A C 1
ATOM 713 O O . GLY A 1 86 ? -21.789 -12.120 -26.203 1.00 66.69 86 GLY A O 1
ATOM 714 N N . GLN A 1 87 ? -19.819 -13.105 -26.619 1.00 67.69 87 GLN A N 1
ATOM 715 C CA . GLN A 1 87 ? -19.012 -12.080 -25.936 1.00 67.69 87 GLN A CA 1
ATOM 716 C C . GLN A 1 87 ? -17.913 -11.484 -26.830 1.00 67.69 87 GLN A C 1
ATOM 718 O O . GLN A 1 87 ? -16.961 -12.158 -27.213 1.00 67.69 87 GLN A O 1
ATOM 723 N N . LYS A 1 88 ? -18.003 -10.172 -27.109 1.00 67.44 88 LYS A N 1
ATOM 724 C CA . LYS A 1 88 ? -17.083 -9.455 -28.020 1.00 67.44 88 LYS A CA 1
ATOM 725 C C . LYS A 1 88 ? -15.603 -9.512 -27.620 1.00 67.44 88 LYS A C 1
ATOM 727 O O . LYS A 1 88 ? -14.753 -9.414 -28.492 1.00 67.44 88 LYS A O 1
ATOM 732 N N . CYS A 1 89 ? -15.294 -9.660 -26.332 1.00 68.19 89 CYS A N 1
ATOM 733 C CA . CYS A 1 89 ? -13.922 -9.751 -25.821 1.00 68.19 89 CYS A CA 1
ATOM 734 C C . CYS A 1 89 ? -13.208 -11.074 -26.149 1.00 68.19 89 CYS A C 1
ATOM 736 O O . CYS A 1 89 ? -12.013 -11.171 -25.904 1.00 68.19 89 CYS A O 1
ATOM 738 N N . PHE A 1 90 ? -13.912 -12.065 -26.706 1.00 73.12 90 PHE A N 1
ATOM 739 C CA . PHE A 1 90 ? -13.333 -13.334 -27.154 1.00 73.12 90 PHE A CA 1
ATOM 740 C C . PHE A 1 90 ? -13.343 -13.489 -28.683 1.00 73.12 90 PHE A C 1
ATOM 742 O O . PHE A 1 90 ? -13.145 -14.593 -29.172 1.00 73.12 90 PHE A O 1
ATOM 749 N N . ALA A 1 91 ? -13.567 -12.414 -29.451 1.00 72.44 91 ALA A N 1
ATOM 750 C CA . ALA A 1 91 ? -13.571 -12.480 -30.917 1.00 72.44 91 ALA A CA 1
ATOM 751 C C . ALA A 1 91 ? -12.234 -12.997 -31.480 1.00 72.44 91 ALA A C 1
ATOM 753 O O . ALA A 1 91 ? -12.233 -13.921 -32.292 1.00 72.44 91 ALA A O 1
ATOM 754 N N . ASP A 1 92 ? -11.117 -12.464 -30.982 1.00 75.19 92 ASP A N 1
ATOM 755 C CA . ASP A 1 92 ? -9.768 -12.861 -31.399 1.00 75.19 92 ASP A CA 1
ATOM 756 C C . ASP A 1 92 ? -9.486 -14.320 -30.993 1.00 75.19 92 ASP A C 1
ATOM 758 O O . ASP A 1 92 ? -9.115 -15.138 -31.828 1.00 75.19 92 ASP A O 1
ATOM 762 N N . PHE A 1 93 ? -9.829 -14.693 -29.752 1.00 78.88 93 PHE A N 1
ATOM 763 C CA . PHE A 1 93 ? -9.714 -16.068 -29.247 1.00 78.88 93 PHE A CA 1
ATOM 764 C C . PHE A 1 93 ? -10.578 -17.080 -30.024 1.00 78.88 93 PHE A C 1
ATOM 766 O O . PHE A 1 93 ? -10.195 -18.238 -30.161 1.00 78.88 93 PHE A O 1
ATOM 773 N N . ILE A 1 94 ? -11.739 -16.674 -30.555 1.00 80.25 94 ILE A N 1
ATOM 774 C CA . ILE A 1 94 ? -12.543 -17.516 -31.456 1.00 80.25 94 ILE A CA 1
ATOM 775 C C . ILE A 1 94 ? -11.836 -17.680 -32.808 1.00 80.25 94 ILE A C 1
ATOM 777 O O . ILE A 1 94 ? -11.893 -18.770 -33.366 1.00 80.25 94 ILE A O 1
ATOM 781 N N . SER A 1 95 ? -11.144 -16.654 -33.320 1.00 81.06 95 SER A N 1
ATOM 782 C CA . SER A 1 95 ? -10.319 -16.798 -34.529 1.00 81.06 95 SER A CA 1
ATOM 783 C C . SER A 1 95 ? -9.168 -17.774 -34.290 1.00 81.06 95 SER A C 1
ATOM 785 O O . SER A 1 95 ? -9.039 -18.739 -35.038 1.00 81.06 95 SER A O 1
ATOM 787 N N . ASP A 1 96 ? -8.409 -17.592 -33.205 1.00 79.50 96 ASP A N 1
ATOM 788 C CA . ASP A 1 96 ? -7.303 -18.479 -32.828 1.00 79.50 96 ASP A CA 1
ATOM 789 C C . ASP A 1 96 ? -7.782 -19.930 -32.649 1.00 79.50 96 ASP A C 1
ATOM 791 O O . ASP A 1 96 ? -7.151 -20.867 -33.133 1.00 79.50 96 ASP A O 1
ATOM 795 N N . TYR A 1 97 ? -8.932 -20.139 -31.997 1.00 83.06 97 TYR A N 1
ATOM 796 C CA . TYR A 1 97 ? -9.512 -21.467 -31.776 1.00 83.06 97 TYR A CA 1
ATOM 797 C C . TYR A 1 97 ? -10.048 -22.109 -33.069 1.00 83.06 97 TYR A C 1
ATOM 799 O O . TYR A 1 97 ? -9.875 -23.313 -33.279 1.00 83.06 97 TYR A O 1
ATOM 807 N N . ASP A 1 98 ? -10.648 -21.321 -33.966 1.00 83.50 98 ASP A N 1
ATOM 808 C CA . ASP A 1 98 ? -11.048 -21.764 -35.305 1.00 83.50 98 ASP A CA 1
ATOM 809 C C . ASP A 1 98 ? -9.824 -22.126 -36.168 1.00 83.50 98 ASP A C 1
ATOM 811 O O . ASP A 1 98 ? -9.875 -23.099 -36.921 1.00 83.50 98 ASP A O 1
ATOM 815 N N . ASP A 1 99 ? -8.725 -21.372 -36.077 1.00 83.62 99 ASP A N 1
ATOM 816 C CA . ASP A 1 99 ? -7.484 -21.621 -36.823 1.00 83.62 99 ASP A CA 1
ATOM 817 C C . ASP A 1 99 ? -6.691 -22.816 -36.268 1.00 83.62 99 ASP A C 1
ATOM 819 O O . ASP A 1 99 ? -6.218 -23.648 -37.047 1.00 83.62 99 ASP A O 1
ATOM 823 N N . ILE A 1 100 ? -6.649 -23.000 -34.944 1.00 80.19 100 ILE A N 1
ATOM 824 C CA . ILE A 1 100 ? -6.136 -24.225 -34.307 1.00 80.19 100 ILE A CA 1
ATOM 825 C C . ILE A 1 100 ? -6.960 -25.443 -34.744 1.00 80.19 100 ILE A C 1
ATOM 827 O O . ILE A 1 100 ? -6.384 -26.479 -35.081 1.00 80.19 100 ILE A O 1
ATOM 831 N N . TYR A 1 101 ? -8.294 -25.340 -34.806 1.00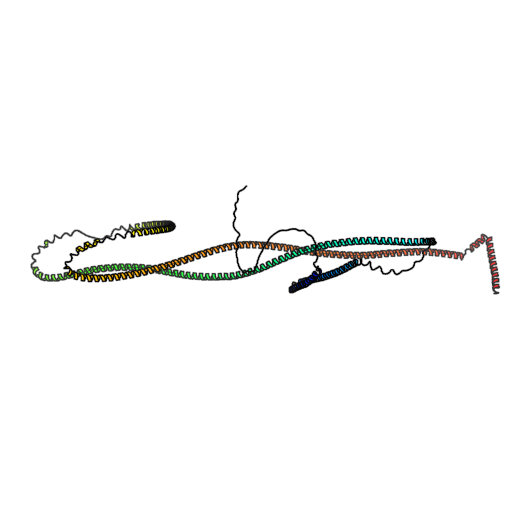 82.12 101 TYR A N 1
ATOM 832 C CA . TYR A 1 101 ? -9.128 -26.449 -35.278 1.00 82.12 101 TYR A CA 1
ATOM 833 C C . TYR A 1 101 ? -8.914 -26.758 -36.772 1.00 82.12 101 TYR A C 1
ATOM 835 O O . TYR A 1 101 ? -8.862 -27.931 -37.148 1.00 82.12 101 TYR A O 1
ATOM 843 N N . LYS A 1 102 ? -8.709 -25.741 -37.625 1.00 82.00 102 LYS A N 1
ATOM 844 C CA . LYS A 1 102 ? -8.307 -25.941 -39.033 1.00 82.00 102 LYS A CA 1
ATOM 845 C C . LYS A 1 102 ? -6.965 -26.670 -39.131 1.00 82.00 102 LYS A C 1
ATOM 847 O O . LYS A 1 102 ? -6.879 -27.642 -39.875 1.00 82.00 102 LYS A O 1
ATOM 852 N N . ALA A 1 103 ? -5.954 -26.243 -38.372 1.00 76.88 103 ALA A N 1
ATOM 853 C CA . ALA A 1 103 ? -4.623 -26.856 -38.371 1.00 76.88 103 ALA A CA 1
ATOM 854 C C . ALA A 1 103 ? -4.636 -28.303 -37.845 1.00 76.88 103 ALA A C 1
ATOM 856 O O . ALA A 1 103 ? -3.965 -29.173 -38.397 1.00 76.88 103 ALA A O 1
ATOM 857 N N . PHE A 1 104 ? -5.444 -28.589 -36.820 1.00 78.94 104 PHE A N 1
ATOM 858 C CA . PHE A 1 104 ? -5.674 -29.954 -36.346 1.00 78.94 104 PHE A CA 1
ATOM 859 C C . PHE A 1 104 ? -6.338 -30.818 -37.430 1.00 78.94 104 PHE A C 1
ATOM 861 O O . PHE A 1 104 ? -5.874 -31.923 -37.710 1.00 78.94 104 PHE A O 1
ATOM 868 N N . LYS A 1 105 ? -7.377 -30.296 -38.097 1.00 80.00 105 LYS A N 1
ATOM 869 C CA . LYS A 1 105 ? -8.082 -31.010 -39.169 1.00 80.00 105 LYS A CA 1
ATOM 870 C C . LYS A 1 105 ? -7.174 -31.307 -40.365 1.00 80.00 105 LYS A C 1
ATOM 872 O O . LYS A 1 105 ? -7.161 -32.448 -40.815 1.00 80.00 105 LYS A O 1
ATOM 877 N N . THR A 1 106 ? -6.384 -30.344 -40.844 1.00 80.38 106 THR A N 1
ATOM 878 C CA . THR A 1 106 ? -5.442 -30.595 -41.951 1.00 80.38 106 THR A CA 1
ATOM 879 C C . THR A 1 106 ? -4.321 -31.551 -41.545 1.00 80.38 106 THR A C 1
ATOM 881 O O . THR A 1 106 ? -3.916 -32.379 -42.354 1.00 80.38 106 THR A O 1
ATOM 884 N N . SER A 1 107 ? -3.869 -31.526 -40.285 1.00 77.62 107 SER A N 1
ATOM 885 C CA . SER A 1 107 ? -2.924 -32.527 -39.770 1.00 77.62 107 SER A CA 1
ATOM 886 C C . SER A 1 107 ? -3.506 -33.946 -39.796 1.00 77.62 107 SER A C 1
ATOM 888 O O . SER A 1 107 ? -2.801 -34.868 -40.196 1.00 77.62 107 SER A O 1
ATOM 890 N N . GLN A 1 108 ? -4.779 -34.135 -39.425 1.00 74.25 108 GLN A N 1
ATOM 891 C CA . GLN A 1 108 ? -5.438 -35.448 -39.510 1.00 74.25 108 GLN A CA 1
ATOM 892 C C . GLN A 1 108 ? -5.755 -35.867 -40.955 1.00 74.25 108 GLN A C 1
ATOM 894 O O . GLN A 1 108 ? -5.690 -37.049 -41.281 1.00 74.25 108 GLN A O 1
ATOM 899 N N . GLU A 1 109 ? -6.052 -34.921 -41.849 1.00 74.94 109 GLU A N 1
ATOM 900 C CA . GLU A 1 109 ? -6.189 -35.197 -43.286 1.00 74.94 109 GLU A CA 1
ATOM 901 C C . GLU A 1 109 ? -4.852 -35.660 -43.890 1.00 74.94 109 GLU A C 1
ATOM 903 O O . GLU A 1 109 ? -4.827 -36.634 -44.642 1.00 74.94 109 GLU A O 1
ATOM 908 N N . HIS A 1 110 ? -3.727 -35.050 -43.498 1.00 77.25 110 HIS A N 1
ATOM 909 C CA . HIS A 1 110 ? -2.389 -35.525 -43.866 1.00 77.25 110 HIS A CA 1
ATOM 910 C C . HIS A 1 110 ? -2.047 -36.886 -43.237 1.00 77.25 110 HIS A C 1
ATOM 912 O O . HIS A 1 110 ? -1.442 -37.720 -43.905 1.00 77.25 110 HIS A O 1
ATOM 918 N N . GLU A 1 111 ? -2.449 -37.146 -41.989 1.00 75.06 111 GLU A N 1
ATOM 919 C CA . GLU A 1 111 ? -2.266 -38.447 -41.329 1.00 75.06 111 GLU A CA 1
ATOM 920 C C . GLU A 1 111 ? -3.051 -39.561 -42.044 1.00 75.06 111 GLU A C 1
ATOM 922 O O . GLU A 1 111 ? -2.512 -40.640 -42.282 1.00 75.06 111 GLU A O 1
ATOM 927 N N . LEU A 1 112 ? -4.283 -39.284 -42.487 1.00 77.00 112 LEU A N 1
ATOM 928 C CA . LEU A 1 112 ? -5.075 -40.192 -43.325 1.00 77.00 112 LEU A CA 1
ATOM 929 C C . LEU A 1 112 ? -4.442 -40.431 -44.703 1.00 77.00 112 LEU A C 1
ATOM 931 O O . LEU A 1 112 ? -4.473 -41.562 -45.194 1.00 77.00 112 LEU A O 1
ATOM 935 N N . VAL A 1 113 ? -3.850 -39.410 -45.330 1.00 76.75 113 VAL A N 1
ATOM 936 C CA . VAL A 1 113 ? -3.088 -39.583 -46.580 1.00 76.75 113 VAL A CA 1
ATOM 937 C C . VAL A 1 113 ? -1.861 -40.463 -46.336 1.00 76.75 113 VAL A C 1
ATOM 939 O O . VAL A 1 113 ? -1.723 -41.479 -47.009 1.00 76.75 113 VAL A O 1
ATOM 942 N N . LEU A 1 114 ? -1.045 -40.170 -45.319 1.00 74.75 114 LEU A N 1
ATOM 943 C CA . LEU A 1 114 ? 0.121 -40.976 -44.935 1.00 74.75 114 LEU A CA 1
ATOM 944 C C . LEU A 1 114 ? -0.249 -42.425 -44.591 1.00 74.75 114 LEU A C 1
ATOM 946 O O . LEU A 1 114 ? 0.444 -43.352 -45.001 1.00 74.75 114 LEU A O 1
ATOM 950 N N . MET A 1 115 ? -1.358 -42.656 -43.887 1.00 72.62 115 MET A N 1
ATOM 951 C CA . MET A 1 115 ? -1.852 -44.004 -43.591 1.00 72.62 115 MET A CA 1
ATOM 952 C C . MET A 1 115 ? -2.288 -44.753 -44.856 1.00 72.62 115 MET A C 1
ATOM 954 O O . MET A 1 115 ? -2.042 -45.955 -44.965 1.00 72.62 115 MET A O 1
ATOM 958 N N . ASN A 1 116 ? -2.878 -44.067 -45.840 1.00 74.25 116 ASN A N 1
ATOM 959 C CA . ASN A 1 116 ? -3.208 -44.662 -47.136 1.00 74.25 116 ASN A CA 1
ATOM 960 C C . ASN A 1 116 ? -1.964 -44.885 -48.012 1.00 74.25 116 ASN A C 1
ATOM 962 O O . ASN A 1 116 ? -1.856 -45.942 -48.631 1.00 74.25 116 ASN A O 1
ATOM 966 N N . GLU A 1 117 ? -0.978 -43.987 -47.996 1.00 77.25 117 GLU A N 1
ATOM 967 C CA . GLU A 1 117 ? 0.325 -44.195 -48.639 1.00 77.25 117 GLU A CA 1
ATOM 968 C C . GLU A 1 117 ? 1.085 -45.367 -48.006 1.00 77.25 117 GLU A C 1
ATOM 970 O O . GLU A 1 117 ? 1.653 -46.185 -48.723 1.00 77.25 117 GLU A O 1
ATOM 975 N N . LEU A 1 118 ? 1.032 -45.531 -46.680 1.00 69.44 118 LEU A N 1
ATOM 976 C CA . LEU A 1 118 ? 1.561 -46.703 -45.974 1.00 69.44 118 LEU A CA 1
ATOM 977 C C . LEU A 1 118 ? 0.775 -47.982 -46.300 1.00 69.44 118 LEU A C 1
ATOM 979 O O . LEU A 1 118 ? 1.365 -49.065 -46.341 1.00 69.44 118 LEU A O 1
ATOM 983 N N . ARG A 1 119 ? -0.531 -47.885 -46.577 1.00 74.25 119 ARG A N 1
ATOM 984 C CA . ARG A 1 119 ? -1.366 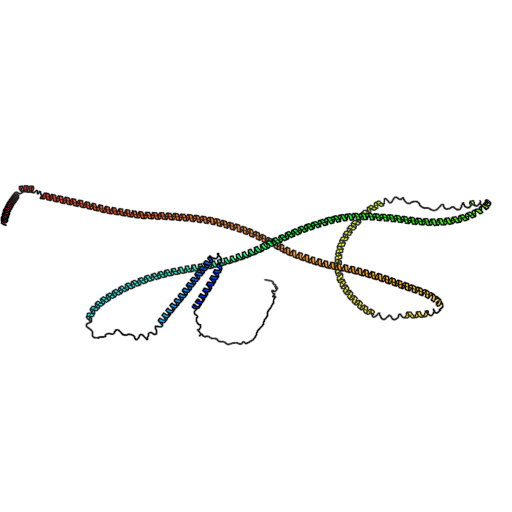-49.000 -47.056 1.00 74.25 119 ARG A CA 1
ATOM 985 C C . ARG A 1 119 ? -0.971 -49.403 -48.477 1.00 74.25 119 ARG A C 1
ATOM 987 O O . ARG A 1 119 ? -0.738 -50.583 -48.725 1.00 74.25 119 ARG A O 1
ATOM 994 N N . GLU A 1 120 ? -0.798 -48.436 -49.376 1.00 73.81 120 GLU A N 1
ATOM 995 C CA . GLU A 1 120 ? -0.264 -48.654 -50.721 1.00 73.81 120 GLU A CA 1
ATOM 996 C C . GLU A 1 120 ? 1.165 -49.199 -50.695 1.00 73.81 120 GLU A C 1
ATOM 998 O O . GLU A 1 120 ? 1.473 -50.124 -51.439 1.00 73.81 120 GLU A O 1
ATOM 1003 N N . LEU A 1 121 ? 2.044 -48.660 -49.849 1.00 75.62 121 LEU A N 1
ATOM 1004 C CA . LEU A 1 121 ? 3.415 -49.139 -49.687 1.00 75.62 121 LEU A CA 1
ATOM 1005 C C . LEU A 1 121 ? 3.436 -50.554 -49.117 1.00 75.62 121 LEU A C 1
ATOM 1007 O O . LEU A 1 121 ? 4.228 -51.355 -49.598 1.00 75.62 121 LEU A O 1
ATOM 1011 N N . ARG A 1 122 ? 2.539 -50.912 -48.187 1.00 71.69 122 ARG A N 1
ATOM 1012 C CA . ARG A 1 122 ? 2.353 -52.306 -47.748 1.00 71.69 122 ARG A CA 1
ATOM 1013 C C . ARG A 1 122 ? 1.876 -53.207 -48.882 1.00 71.69 122 ARG A C 1
ATOM 1015 O O . ARG A 1 122 ? 2.466 -54.265 -49.047 1.00 71.69 122 ARG A O 1
ATOM 1022 N N . VAL A 1 123 ? 0.891 -52.795 -49.686 1.00 76.12 123 VAL A N 1
ATOM 1023 C CA . VAL A 1 123 ? 0.426 -53.563 -50.862 1.00 76.12 123 VAL A CA 1
ATOM 1024 C C . VAL A 1 123 ? 1.548 -53.731 -51.894 1.00 76.12 123 VAL A C 1
ATOM 1026 O O . VAL A 1 123 ? 1.773 -54.826 -52.407 1.00 76.12 123 VAL A O 1
ATOM 1029 N N . LYS A 1 124 ? 2.317 -52.672 -52.164 1.00 74.81 124 LYS A N 1
ATOM 1030 C CA . LYS A 1 124 ? 3.511 -52.718 -53.020 1.00 74.81 124 LYS A CA 1
ATOM 1031 C C . LYS A 1 124 ? 4.547 -53.681 -52.424 1.00 74.81 124 LYS A C 1
ATOM 1033 O O . LYS A 1 124 ? 5.027 -54.551 -53.143 1.00 74.81 124 LYS A O 1
ATOM 1038 N N . LEU A 1 125 ? 4.813 -53.623 -51.116 1.00 70.31 125 LEU A N 1
ATOM 1039 C CA . LEU A 1 125 ? 5.736 -54.535 -50.433 1.00 70.31 125 LEU A CA 1
ATOM 1040 C C . LEU A 1 125 ? 5.267 -55.994 -50.487 1.00 70.31 125 LEU A C 1
ATOM 1042 O O . LEU A 1 125 ? 6.093 -56.860 -50.753 1.00 70.31 125 LEU A O 1
ATOM 1046 N N . THR A 1 126 ? 3.975 -56.281 -50.282 1.00 71.50 126 THR A N 1
ATOM 1047 C CA . THR A 1 126 ? 3.444 -57.646 -50.405 1.00 71.50 126 THR A CA 1
ATOM 1048 C C . THR A 1 126 ? 3.533 -58.127 -51.843 1.00 71.50 126 THR A C 1
ATOM 1050 O O . THR A 1 126 ? 4.127 -59.170 -52.053 1.00 71.50 126 THR A O 1
ATOM 1053 N N . THR A 1 127 ? 3.127 -57.342 -52.850 1.00 71.50 127 THR A N 1
ATOM 1054 C CA . THR A 1 127 ? 3.296 -57.759 -54.262 1.00 71.50 127 THR A CA 1
ATOM 1055 C C . THR A 1 127 ? 4.763 -57.949 -54.669 1.00 71.50 127 THR A C 1
ATOM 1057 O O . THR A 1 127 ? 5.060 -58.768 -55.538 1.00 71.50 127 THR A O 1
ATOM 1060 N N . GLU A 1 128 ? 5.705 -57.249 -54.032 1.00 72.25 128 GLU A N 1
ATOM 1061 C CA . GLU A 1 128 ? 7.140 -57.416 -54.276 1.00 72.25 128 GLU A CA 1
ATOM 1062 C C . GLU A 1 128 ? 7.745 -58.596 -53.489 1.00 72.25 128 GLU A C 1
ATOM 1064 O O . GLU A 1 128 ? 8.704 -59.222 -53.946 1.00 72.25 128 GLU A O 1
ATOM 1069 N N . ILE A 1 129 ? 7.163 -58.955 -52.340 1.00 66.69 129 ILE A N 1
ATOM 1070 C CA . ILE A 1 129 ? 7.422 -60.212 -51.623 1.00 66.69 129 ILE A CA 1
ATOM 1071 C C . ILE A 1 129 ? 6.848 -61.390 -52.416 1.00 66.69 129 ILE A C 1
ATOM 1073 O O . ILE A 1 129 ? 7.572 -62.356 -52.631 1.00 66.69 129 ILE A O 1
ATOM 1077 N N . ASP A 1 130 ? 5.629 -61.281 -52.941 1.00 61.47 130 ASP A N 1
ATOM 1078 C CA . ASP A 1 130 ? 4.964 -62.288 -53.771 1.00 61.47 130 ASP A CA 1
ATOM 1079 C C . ASP A 1 130 ? 5.731 -62.511 -55.082 1.00 61.47 130 ASP A C 1
ATOM 1081 O O . ASP A 1 130 ? 6.033 -63.644 -55.450 1.00 61.47 130 ASP A O 1
ATOM 1085 N N . ARG A 1 131 ? 6.211 -61.443 -55.735 1.00 64.69 131 ARG A N 1
ATOM 1086 C CA . ARG A 1 131 ? 7.158 -61.565 -56.859 1.00 64.69 131 ARG A CA 1
ATOM 1087 C C . ARG A 1 131 ? 8.466 -62.255 -56.471 1.00 64.69 131 ARG A C 1
ATOM 1089 O O . ARG A 1 131 ? 9.071 -62.916 -57.316 1.00 64.69 131 ARG A O 1
ATOM 1096 N N . LYS A 1 132 ? 8.941 -62.107 -55.230 1.00 60.00 132 LYS A N 1
ATOM 1097 C CA . LYS A 1 132 ? 10.172 -62.754 -54.736 1.00 60.00 132 LYS A CA 1
ATOM 1098 C C . LYS A 1 132 ? 9.944 -64.199 -54.279 1.00 60.00 132 LYS A C 1
ATOM 1100 O O . LYS A 1 132 ? 10.872 -64.998 -54.408 1.00 60.00 132 LYS A O 1
ATOM 1105 N N . THR A 1 133 ? 8.750 -64.564 -53.812 1.00 53.16 133 THR A N 1
ATOM 1106 C CA . THR A 1 133 ? 8.372 -65.955 -53.523 1.00 53.16 133 THR A CA 1
ATOM 1107 C C . THR A 1 133 ? 8.052 -66.705 -54.814 1.00 53.16 133 THR A C 1
ATOM 1109 O O . THR A 1 133 ? 8.593 -67.791 -55.000 1.00 53.16 133 THR A O 1
ATOM 1112 N N . GLU A 1 134 ? 7.346 -66.107 -55.782 1.00 52.16 134 GLU A N 1
ATOM 1113 C CA . GLU A 1 134 ? 7.195 -66.656 -57.140 1.00 52.16 134 GLU A CA 1
ATOM 1114 C C . GLU A 1 134 ? 8.555 -66.927 -57.802 1.00 52.16 134 GLU A C 1
ATOM 1116 O O . GLU A 1 134 ? 8.799 -68.031 -58.294 1.00 52.16 134 GLU A O 1
ATOM 1121 N N . LYS A 1 135 ? 9.477 -65.951 -57.769 1.00 55.22 135 LYS A N 1
ATOM 1122 C CA . LYS A 1 135 ? 10.840 -66.092 -58.322 1.00 55.22 135 LYS A CA 1
ATOM 1123 C C . LYS A 1 135 ? 11.730 -67.084 -57.556 1.00 55.22 135 LYS A C 1
ATOM 1125 O O . LYS A 1 135 ? 12.809 -67.413 -58.049 1.00 55.22 135 LYS A O 1
ATOM 1130 N N . LYS A 1 136 ? 11.305 -67.580 -56.386 1.00 46.16 136 LYS A N 1
ATOM 1131 C CA . LYS A 1 136 ? 11.964 -68.688 -55.668 1.00 46.16 136 LYS A CA 1
ATOM 1132 C C . LYS A 1 136 ? 11.244 -70.032 -55.832 1.00 46.16 136 LYS A C 1
ATOM 1134 O O . LYS A 1 136 ? 11.927 -71.047 -55.897 1.00 46.16 136 LYS A O 1
ATOM 1139 N N . GLY A 1 137 ? 9.917 -70.050 -55.967 1.00 44.41 137 GLY A N 1
ATOM 1140 C CA . GLY A 1 137 ? 9.136 -71.261 -56.246 1.00 44.41 137 GLY A CA 1
ATOM 1141 C C . GLY A 1 137 ? 9.331 -71.782 -57.673 1.00 44.41 137 GLY A C 1
ATOM 1142 O O . GLY A 1 137 ? 9.491 -72.981 -57.885 1.00 44.41 137 GLY A O 1
ATOM 1143 N N . LYS A 1 138 ? 9.440 -70.888 -58.663 1.00 44.12 138 LYS A N 1
ATOM 1144 C CA . LYS A 1 138 ? 9.625 -71.233 -60.088 1.00 44.12 138 LYS A CA 1
ATOM 1145 C C . LYS A 1 138 ? 11.061 -71.670 -60.442 1.00 44.12 138 LYS A C 1
ATOM 1147 O O . LYS A 1 138 ? 11.550 -71.381 -61.530 1.00 44.12 138 LYS A O 1
ATOM 1152 N N . ARG A 1 139 ? 11.754 -72.366 -59.528 1.00 40.34 139 ARG A N 1
ATOM 1153 C CA . ARG A 1 139 ? 13.126 -72.879 -59.730 1.00 40.34 139 ARG A CA 1
ATOM 1154 C C . ARG A 1 139 ? 13.324 -74.370 -59.416 1.00 40.34 139 ARG A C 1
ATOM 1156 O O . ARG A 1 139 ? 14.447 -74.849 -59.534 1.00 40.34 139 ARG A O 1
ATOM 1163 N N . SER A 1 140 ? 12.257 -75.104 -59.082 1.00 43.50 140 SER A N 1
ATOM 1164 C CA . SER A 1 140 ? 12.294 -76.556 -58.810 1.00 43.50 140 SER A CA 1
ATOM 1165 C C . SER A 1 140 ? 11.339 -77.416 -59.657 1.00 43.50 140 SER A C 1
ATOM 1167 O O . SER A 1 140 ? 11.345 -78.631 -59.499 1.00 43.50 140 SER A O 1
ATOM 1169 N N . GLU A 1 141 ? 10.556 -76.833 -60.576 1.00 40.22 141 GLU A N 1
ATOM 1170 C CA . GLU A 1 141 ? 9.628 -77.575 -61.466 1.00 40.22 141 GLU A CA 1
ATOM 1171 C C . GLU A 1 141 ? 9.890 -77.387 -62.978 1.00 40.22 141 GLU A C 1
ATOM 1173 O O . GLU A 1 141 ? 9.154 -77.910 -63.812 1.00 40.22 141 GLU A O 1
ATOM 1178 N N . ALA A 1 142 ? 10.968 -76.693 -63.363 1.00 37.12 142 ALA A N 1
ATOM 1179 C CA . ALA A 1 142 ? 11.331 -76.493 -64.774 1.00 37.12 142 ALA A CA 1
ATOM 1180 C C . ALA A 1 142 ? 12.139 -77.659 -65.391 1.00 37.12 142 ALA A C 1
ATOM 1182 O O . ALA A 1 142 ? 12.208 -77.796 -66.610 1.00 37.12 142 ALA A O 1
ATOM 1183 N N . THR A 1 143 ? 12.695 -78.566 -64.581 1.00 47.12 143 THR A N 1
ATOM 1184 C CA . THR A 1 143 ? 13.552 -79.694 -65.013 1.00 47.12 143 THR A CA 1
ATOM 1185 C C . THR A 1 143 ? 12.798 -80.858 -65.683 1.00 47.12 143 THR A C 1
ATOM 1187 O O . THR A 1 143 ? 13.282 -81.990 -65.692 1.00 47.12 143 THR A O 1
ATOM 1190 N N . ARG A 1 144 ? 11.603 -80.617 -66.248 1.00 38.59 144 ARG A N 1
ATOM 1191 C CA . ARG A 1 144 ? 10.779 -81.662 -66.891 1.00 38.59 144 ARG A CA 1
ATOM 1192 C C . ARG A 1 144 ? 9.936 -81.210 -68.101 1.00 38.59 144 ARG A C 1
ATOM 1194 O O . ARG A 1 144 ? 9.096 -81.987 -68.549 1.00 38.59 144 ARG A O 1
ATOM 1201 N N . LYS A 1 145 ? 10.116 -79.992 -68.640 1.00 40.78 145 LYS A N 1
ATOM 1202 C CA . LYS A 1 145 ? 9.329 -79.507 -69.805 1.00 40.78 145 LYS A CA 1
ATOM 1203 C C . LYS A 1 145 ? 10.080 -78.749 -70.914 1.00 40.78 145 LYS A C 1
ATOM 1205 O O . LYS A 1 145 ? 9.432 -78.330 -71.862 1.00 40.78 145 LYS A O 1
ATOM 1210 N N . GLU A 1 146 ? 11.409 -78.665 -70.873 1.00 38.72 146 GLU A N 1
ATOM 1211 C CA . GLU A 1 146 ? 12.235 -78.059 -71.945 1.00 38.72 146 GLU A CA 1
ATOM 1212 C C . GLU A 1 146 ? 13.201 -79.065 -72.608 1.00 38.72 146 GLU A C 1
ATOM 1214 O O . GLU A 1 146 ? 14.269 -78.722 -73.099 1.00 38.72 146 GLU A O 1
ATOM 1219 N N . SER A 1 147 ? 12.806 -80.342 -72.647 1.00 31.52 147 SER A N 1
ATOM 1220 C CA . SER A 1 147 ? 13.512 -81.419 -73.361 1.00 31.52 147 SER A CA 1
ATOM 1221 C C . SER A 1 147 ? 12.741 -81.967 -74.575 1.00 31.52 147 SER A C 1
ATOM 1223 O O . SER A 1 147 ? 13.052 -83.054 -75.055 1.00 31.52 147 SER A O 1
ATOM 1225 N N . MET A 1 148 ? 11.741 -81.227 -75.078 1.00 30.22 148 MET A N 1
ATOM 1226 C CA . MET A 1 148 ? 11.054 -81.491 -76.355 1.00 30.22 148 MET A CA 1
ATOM 1227 C C . MET A 1 148 ? 10.586 -80.193 -77.041 1.00 30.22 148 MET A C 1
ATOM 1229 O O . MET A 1 148 ? 9.387 -79.948 -77.166 1.00 30.22 148 MET A O 1
ATOM 1233 N N . SER A 1 149 ? 11.530 -79.377 -77.514 1.00 31.36 149 SER A N 1
ATOM 1234 C CA . SER A 1 149 ? 11.284 -78.428 -78.611 1.00 31.36 149 SER A CA 1
ATOM 1235 C C . SER A 1 149 ? 12.598 -77.950 -79.242 1.00 31.36 149 SER A C 1
ATOM 1237 O O . SER A 1 149 ? 13.230 -77.057 -78.689 1.00 31.36 149 SER A O 1
ATOM 1239 N N . LEU A 1 150 ? 12.938 -78.521 -80.406 1.00 33.66 150 LEU A N 1
ATOM 1240 C CA . LEU A 1 150 ? 13.774 -77.953 -81.481 1.00 33.66 150 LEU A CA 1
ATOM 1241 C C . LEU A 1 150 ? 15.197 -77.474 -81.080 1.00 33.66 150 LEU A C 1
ATOM 1243 O O . LEU A 1 150 ? 15.359 -76.457 -80.419 1.00 33.66 150 LEU A O 1
ATOM 1247 N N . SER A 1 151 ? 16.316 -78.081 -81.489 1.00 32.19 151 SER A N 1
ATOM 1248 C CA . SER A 1 151 ? 16.571 -79.307 -82.269 1.00 32.19 151 SER A CA 1
ATOM 1249 C C . SER A 1 151 ? 15.931 -79.429 -83.659 1.00 32.19 151 SER A C 1
ATOM 1251 O O . SER A 1 151 ? 15.641 -80.540 -84.091 1.00 32.19 151 SER A O 1
ATOM 1253 N N . GLU A 1 152 ? 15.730 -78.313 -84.351 1.00 28.69 152 GLU A N 1
ATOM 1254 C CA . GLU A 1 152 ? 15.472 -78.241 -85.796 1.00 28.69 152 GLU A CA 1
ATOM 1255 C C . GLU A 1 152 ? 15.992 -76.876 -86.286 1.00 28.69 152 GLU A C 1
ATOM 1257 O O . GLU A 1 152 ? 16.043 -75.936 -85.495 1.00 28.69 152 GLU A O 1
ATOM 1262 N N . ASP A 1 153 ? 16.452 -76.815 -87.540 1.00 28.69 153 ASP A N 1
ATOM 1263 C CA . ASP A 1 153 ? 17.296 -75.759 -88.138 1.00 28.69 153 ASP A CA 1
ATOM 1264 C C . ASP A 1 153 ? 18.655 -75.517 -87.409 1.00 28.69 153 ASP A C 1
ATOM 1266 O O . ASP A 1 153 ? 18.715 -75.036 -86.284 1.00 28.69 153 ASP A O 1
ATOM 1270 N N . ALA A 1 154 ? 19.839 -75.810 -87.968 1.00 29.28 154 ALA A N 1
ATOM 1271 C CA . ALA A 1 154 ? 20.189 -76.099 -89.360 1.00 29.28 154 ALA A CA 1
ATOM 1272 C C . ALA A 1 154 ? 21.102 -77.338 -89.532 1.00 29.28 154 ALA A C 1
ATOM 1274 O O . ALA A 1 154 ? 22.323 -77.294 -89.391 1.00 29.28 154 ALA A O 1
ATOM 1275 N N . ILE A 1 155 ? 20.471 -78.427 -89.975 1.00 36.59 155 ILE A N 1
ATOM 1276 C CA . ILE A 1 155 ? 20.907 -79.240 -91.130 1.00 36.59 155 ILE A CA 1
ATOM 1277 C C . ILE A 1 155 ? 21.398 -78.269 -92.240 1.00 36.59 155 ILE A C 1
ATOM 1279 O O . ILE A 1 155 ? 20.732 -77.267 -92.471 1.00 36.59 155 ILE A O 1
ATOM 1283 N N . HIS A 1 156 ? 22.519 -78.392 -92.963 1.00 28.75 156 HIS A N 1
ATOM 1284 C CA . HIS A 1 156 ? 23.361 -79.493 -93.478 1.00 28.75 156 HIS A CA 1
ATOM 1285 C C . HIS A 1 156 ? 24.803 -78.922 -93.695 1.00 28.75 156 HIS A C 1
ATOM 1287 O O . HIS A 1 156 ? 24.979 -77.711 -93.612 1.00 28.75 156 HIS A O 1
ATOM 1293 N N . LEU A 1 157 ? 25.892 -79.640 -94.015 1.00 31.81 157 LEU A N 1
ATOM 1294 C CA . LEU A 1 157 ? 26.108 -80.944 -94.667 1.00 31.81 157 LEU A CA 1
ATOM 1295 C C . LEU A 1 157 ? 27.507 -81.478 -94.267 1.00 31.81 157 LEU A C 1
ATOM 1297 O O . LEU A 1 157 ? 28.464 -80.707 -94.224 1.00 31.81 157 LEU A O 1
ATOM 1301 N N . GLU A 1 158 ? 27.666 -82.788 -94.067 1.00 40.72 158 GLU A N 1
ATOM 1302 C CA . GLU A 1 158 ? 28.994 -83.423 -94.086 1.00 40.72 158 GLU A CA 1
ATOM 1303 C C . GLU A 1 158 ? 29.493 -83.594 -95.530 1.00 40.72 158 GLU A C 1
ATOM 1305 O O . GLU A 1 158 ? 28.703 -83.931 -96.414 1.00 40.72 158 GLU A O 1
ATOM 1310 N N . SER A 1 159 ? 30.810 -83.505 -95.767 1.00 31.73 159 SER A N 1
ATOM 1311 C CA . SER A 1 159 ? 31.472 -84.319 -96.802 1.00 31.73 159 SER A CA 1
ATOM 1312 C C . SER A 1 159 ? 33.003 -84.334 -96.717 1.00 31.73 159 SER A C 1
ATOM 1314 O O . SER A 1 159 ? 33.654 -83.307 -96.858 1.00 31.73 159 SER A O 1
ATOM 1316 N N . ARG A 1 160 ? 33.541 -85.562 -96.668 1.00 30.80 160 ARG A N 1
ATOM 1317 C CA . ARG A 1 160 ? 34.898 -85.988 -97.075 1.00 30.80 160 ARG A CA 1
ATOM 1318 C C . ARG A 1 160 ? 36.114 -85.514 -96.267 1.00 30.80 160 ARG A C 1
ATOM 1320 O O . ARG A 1 160 ? 36.755 -84.512 -96.561 1.00 30.80 160 ARG A O 1
ATOM 1327 N N . GLU A 1 161 ? 36.601 -86.440 -95.445 1.00 39.25 161 GLU A N 1
ATOM 1328 C CA . GLU A 1 161 ? 38.040 -86.699 -95.339 1.00 39.25 161 GLU A CA 1
ATOM 1329 C C . GLU A 1 161 ? 38.660 -87.020 -96.725 1.00 39.25 161 GLU A C 1
ATOM 1331 O O . GLU A 1 161 ? 38.067 -87.797 -97.483 1.00 39.25 161 GLU A O 1
ATOM 1336 N N . LYS A 1 162 ? 39.898 -86.571 -97.005 1.00 35.72 162 LYS A N 1
ATOM 1337 C CA . LYS A 1 162 ? 41.106 -87.443 -97.063 1.00 35.72 162 LYS A CA 1
ATOM 1338 C C . LYS A 1 162 ? 42.364 -86.750 -97.622 1.00 35.72 162 LYS A C 1
ATOM 1340 O O . LYS A 1 162 ? 42.318 -86.128 -98.670 1.00 35.72 162 LYS A O 1
ATOM 1345 N N . GLN A 1 163 ? 43.489 -87.055 -96.961 1.00 33.47 163 GLN A N 1
ATOM 1346 C CA . GLN A 1 163 ? 44.900 -86.885 -97.366 1.00 33.47 163 GLN A CA 1
ATOM 1347 C C . GLN A 1 163 ? 45.468 -85.448 -97.532 1.00 33.47 163 GLN A C 1
ATOM 1349 O O . GLN A 1 163 ? 44.884 -84.621 -98.221 1.00 33.47 163 GLN A O 1
ATOM 1354 N N . PRO A 1 164 ? 46.653 -85.152 -96.946 1.00 54.47 164 PRO A N 1
ATOM 1355 C CA . PRO A 1 164 ? 47.371 -83.885 -97.127 1.00 54.47 164 PRO A CA 1
ATOM 1356 C C . PRO A 1 164 ? 48.601 -84.007 -98.049 1.00 54.47 164 PRO A C 1
ATOM 1358 O O . PRO A 1 164 ? 49.225 -85.070 -98.084 1.00 54.47 164 PRO A O 1
ATOM 1361 N N . LYS A 1 165 ? 49.031 -82.884 -98.663 1.00 41.53 165 LYS A N 1
ATOM 1362 C CA . LYS A 1 165 ? 50.420 -82.345 -98.558 1.00 41.53 165 LYS A CA 1
ATOM 1363 C C . LYS A 1 165 ? 50.743 -81.090 -99.387 1.00 41.53 165 LYS A C 1
ATOM 1365 O O . LYS A 1 165 ? 51.753 -80.463 -99.093 1.00 41.53 165 LYS A O 1
ATOM 1370 N N . GLU A 1 166 ? 49.910 -80.681 -100.343 1.00 46.12 166 GLU A N 1
ATOM 1371 C CA . GLU A 1 166 ? 50.211 -79.519 -101.213 1.00 46.12 166 GLU A CA 1
ATOM 1372 C C . GLU A 1 166 ? 49.861 -78.146 -100.587 1.00 46.12 166 GLU A C 1
ATOM 1374 O O . GLU A 1 166 ? 50.338 -77.114 -101.044 1.00 46.12 166 GLU A O 1
ATOM 1379 N N . LEU A 1 167 ? 49.107 -78.123 -99.480 1.00 46.31 167 LEU A N 1
ATOM 1380 C CA . LEU A 1 167 ? 48.698 -76.901 -98.759 1.00 46.31 167 LEU A CA 1
ATOM 1381 C C . LEU A 1 167 ? 49.853 -76.124 -98.084 1.00 46.31 167 LEU A C 1
ATOM 1383 O O . LEU A 1 167 ? 49.764 -74.914 -97.889 1.00 46.31 167 LEU A O 1
ATOM 1387 N N . ILE A 1 168 ? 50.954 -76.805 -97.745 1.00 51.03 168 ILE A N 1
ATOM 1388 C CA . ILE A 1 168 ? 51.950 -76.342 -96.755 1.00 51.03 168 ILE A CA 1
ATOM 1389 C C . ILE A 1 168 ? 52.796 -75.139 -97.225 1.00 51.03 168 ILE A C 1
ATOM 1391 O O . ILE A 1 168 ? 53.472 -74.507 -96.410 1.00 51.03 168 ILE A O 1
ATOM 1395 N N . GLU A 1 169 ? 52.799 -74.803 -98.517 1.00 53.22 169 GLU A N 1
ATOM 1396 C CA . GLU A 1 169 ? 53.572 -73.661 -99.035 1.00 53.22 169 GLU A CA 1
ATOM 1397 C C . GLU A 1 169 ? 52.715 -72.419 -99.305 1.00 53.22 169 GLU A C 1
ATOM 1399 O O . GLU A 1 169 ? 53.169 -71.321 -98.989 1.00 53.22 169 GLU A O 1
ATOM 1404 N N . ALA A 1 170 ? 51.453 -72.575 -99.721 1.00 54.53 170 ALA A N 1
ATOM 1405 C CA . ALA A 1 170 ? 50.504 -71.460 -99.808 1.00 54.53 170 ALA A CA 1
ATOM 1406 C C . ALA A 1 170 ? 50.142 -70.902 -98.415 1.00 54.53 170 ALA A C 1
ATOM 1408 O O . ALA A 1 170 ? 50.186 -69.690 -98.192 1.00 54.53 170 ALA A O 1
ATOM 1409 N N . GLU A 1 171 ? 49.884 -71.783 -97.439 1.00 52.34 171 GLU A N 1
ATOM 1410 C CA . GLU A 1 171 ? 49.522 -71.393 -96.066 1.00 52.34 171 GLU A CA 1
ATOM 1411 C C . GLU A 1 171 ? 50.593 -70.527 -95.375 1.00 52.34 171 GLU A C 1
ATOM 1413 O O . GLU A 1 171 ? 50.271 -69.741 -94.484 1.00 52.34 171 GLU A O 1
ATOM 1418 N N . LYS A 1 172 ? 51.873 -70.624 -95.767 1.00 54.81 172 LYS A N 1
ATOM 1419 C CA . LYS A 1 172 ? 52.961 -69.847 -95.144 1.00 54.81 172 LYS A CA 1
ATOM 1420 C C . LYS A 1 172 ? 52.895 -68.359 -95.479 1.00 54.81 172 LYS A C 1
ATOM 1422 O O . LYS A 1 172 ? 53.143 -67.539 -94.594 1.00 54.81 172 LYS A O 1
ATOM 1427 N N . GLU A 1 173 ? 52.568 -67.998 -96.718 1.00 56.62 173 GLU A N 1
ATOM 1428 C CA . GLU A 1 173 ? 52.470 -66.587 -97.112 1.00 56.62 173 GLU A CA 1
ATOM 1429 C C . GLU A 1 173 ? 51.211 -65.940 -96.516 1.00 56.62 173 GLU A C 1
ATOM 1431 O O . GLU A 1 173 ? 51.288 -64.844 -95.945 1.00 56.62 173 GLU A O 1
ATOM 1436 N N . GLU A 1 174 ? 50.084 -66.661 -96.510 1.00 59.12 174 GLU A N 1
ATOM 1437 C CA . GLU A 1 174 ? 48.867 -66.217 -95.822 1.00 59.12 174 GLU A CA 1
ATOM 1438 C C . GLU A 1 174 ? 49.068 -66.089 -94.305 1.00 59.12 174 GLU A C 1
ATOM 1440 O O . GLU A 1 174 ? 48.626 -65.105 -93.711 1.00 59.12 174 GLU A O 1
ATOM 1445 N N . MET A 1 175 ? 49.804 -67.002 -93.660 1.00 55.00 175 MET A N 1
ATOM 1446 C CA . MET A 1 175 ? 50.097 -66.907 -92.224 1.00 55.00 175 MET A CA 1
ATOM 1447 C C . MET A 1 175 ? 50.932 -65.661 -91.884 1.00 55.00 175 MET A C 1
ATOM 1449 O O . MET A 1 175 ? 50.689 -65.022 -90.857 1.00 55.00 175 MET A O 1
ATOM 1453 N N . VAL A 1 176 ? 51.869 -65.246 -92.747 1.00 64.31 176 VAL A N 1
ATOM 1454 C CA . VAL A 1 176 ? 52.625 -63.990 -92.566 1.00 64.31 176 VAL A CA 1
ATOM 1455 C C . VAL A 1 176 ? 51.717 -62.764 -92.715 1.00 64.31 176 VAL A C 1
ATOM 1457 O O . VAL A 1 176 ? 51.833 -61.823 -91.921 1.00 64.31 176 VAL A O 1
ATOM 1460 N N . ALA A 1 177 ? 50.778 -62.770 -93.667 1.00 59.16 177 ALA A N 1
ATOM 1461 C CA . ALA A 1 177 ? 49.771 -61.715 -93.793 1.00 59.16 177 ALA A CA 1
ATOM 1462 C C . ALA A 1 177 ? 48.841 -61.669 -92.563 1.00 59.16 177 ALA A C 1
ATOM 1464 O O . ALA A 1 177 ? 48.675 -60.616 -91.941 1.00 59.16 177 ALA A O 1
ATOM 1465 N N . HIS A 1 178 ? 48.321 -62.820 -92.134 1.00 67.56 178 HIS A N 1
ATOM 1466 C CA . HIS A 1 178 ? 47.435 -62.942 -90.979 1.00 67.56 178 HIS A CA 1
ATOM 1467 C C . HIS A 1 178 ? 48.128 -62.522 -89.669 1.00 67.56 178 HIS A C 1
ATOM 1469 O O . HIS A 1 178 ? 47.497 -61.900 -88.809 1.00 67.56 178 HIS A O 1
ATOM 1475 N N . MET A 1 179 ? 49.431 -62.782 -89.516 1.00 63.78 179 MET A N 1
ATOM 1476 C CA . MET A 1 179 ? 50.225 -62.323 -88.368 1.00 63.78 179 MET A CA 1
ATOM 1477 C C . MET A 1 179 ? 50.453 -60.803 -88.365 1.00 63.78 179 MET A C 1
ATOM 1479 O O . MET A 1 179 ? 50.505 -60.203 -87.288 1.00 63.78 179 MET A O 1
ATOM 1483 N N . ARG A 1 180 ? 50.526 -60.148 -89.535 1.00 68.56 180 ARG A N 1
ATOM 1484 C CA . ARG A 1 180 ? 50.549 -58.675 -89.628 1.00 68.56 180 ARG A CA 1
ATOM 1485 C C . ARG A 1 180 ? 49.203 -58.073 -89.219 1.00 68.56 180 ARG A C 1
ATOM 1487 O O . ARG A 1 180 ? 49.184 -57.203 -88.349 1.00 68.56 180 ARG A O 1
ATOM 1494 N N . SER A 1 181 ? 48.089 -58.594 -89.738 1.00 68.75 181 SER A N 1
ATOM 1495 C CA . SER A 1 181 ? 46.744 -58.164 -89.323 1.00 68.75 181 SER A CA 1
ATOM 1496 C C . SER A 1 181 ? 46.509 -58.388 -87.826 1.00 68.75 181 SER A C 1
ATOM 1498 O O . SER A 1 181 ? 46.033 -57.493 -87.132 1.00 68.75 181 SER A O 1
ATOM 1500 N N . ARG A 1 182 ? 46.928 -59.539 -87.282 1.00 67.69 182 ARG A N 1
ATOM 1501 C CA . ARG A 1 182 ? 46.802 -59.851 -85.848 1.00 67.69 182 ARG A CA 1
ATOM 1502 C C . ARG A 1 182 ? 47.624 -58.904 -84.964 1.00 67.69 182 ARG A C 1
ATOM 1504 O O . ARG A 1 182 ? 47.134 -58.511 -83.912 1.00 67.69 182 ARG A O 1
ATOM 1511 N N . ARG A 1 183 ? 48.817 -58.469 -85.397 1.00 62.69 183 ARG A N 1
ATOM 1512 C CA . ARG A 1 183 ? 49.578 -57.403 -84.710 1.00 62.69 183 ARG A CA 1
ATOM 1513 C C . ARG A 1 183 ? 48.867 -56.047 -84.756 1.00 62.69 183 ARG A C 1
ATOM 1515 O O . ARG A 1 183 ? 48.891 -55.341 -83.755 1.00 62.69 183 ARG A O 1
ATOM 1522 N N . SER A 1 184 ? 48.204 -55.708 -85.863 1.00 68.50 184 SER A N 1
ATOM 1523 C CA . SER A 1 184 ? 47.395 -54.482 -85.954 1.00 68.50 184 SER A CA 1
ATOM 1524 C C . SER A 1 184 ? 46.202 -54.497 -84.991 1.00 68.50 184 SER A C 1
ATOM 1526 O O . SER A 1 184 ? 45.931 -53.487 -84.349 1.00 68.50 184 SER A O 1
ATOM 1528 N N . TYR A 1 185 ? 45.516 -55.638 -84.850 1.00 66.88 185 TYR A N 1
ATOM 1529 C CA . TYR A 1 185 ? 44.431 -55.794 -83.874 1.00 66.88 185 TYR A CA 1
ATOM 1530 C C . TYR A 1 185 ? 44.923 -55.734 -82.423 1.00 66.88 185 TYR A C 1
ATOM 1532 O O . TYR A 1 185 ? 44.276 -55.093 -81.602 1.00 66.88 185 TYR A O 1
ATOM 1540 N N . ILE A 1 186 ? 46.071 -56.344 -82.100 1.00 68.62 186 ILE A N 1
ATOM 1541 C CA . ILE A 1 186 ? 46.658 -56.265 -80.749 1.00 68.62 186 ILE A CA 1
ATOM 1542 C C . ILE A 1 186 ? 46.995 -54.809 -80.393 1.00 68.62 186 ILE A C 1
ATOM 1544 O O . ILE A 1 186 ? 46.562 -54.337 -79.351 1.00 68.62 186 ILE A O 1
ATOM 1548 N N . ALA A 1 187 ? 47.639 -54.060 -81.295 1.00 64.19 187 ALA A N 1
ATOM 1549 C CA . ALA A 1 187 ? 47.948 -52.647 -81.059 1.00 64.19 187 ALA A CA 1
ATOM 1550 C C . ALA A 1 187 ? 46.691 -51.780 -80.826 1.00 64.19 187 ALA A C 1
ATOM 1552 O O . ALA A 1 187 ? 46.717 -50.866 -80.004 1.00 64.19 187 ALA A O 1
ATOM 1553 N N . GLN A 1 188 ? 45.578 -52.078 -81.509 1.00 68.94 188 GLN A N 1
ATOM 1554 C CA . GLN A 1 188 ? 44.289 -51.418 -81.258 1.00 68.94 188 GLN A CA 1
ATOM 1555 C C . GLN A 1 188 ? 43.682 -51.813 -79.903 1.00 68.94 188 GLN A C 1
ATOM 1557 O O . GLN A 1 188 ? 43.117 -50.955 -79.227 1.00 68.94 188 GLN A O 1
ATOM 1562 N N . TYR A 1 189 ? 43.824 -53.073 -79.480 1.00 63.84 189 TYR A N 1
ATOM 1563 C CA . TYR A 1 189 ? 43.402 -53.535 -78.153 1.00 63.84 189 TYR A CA 1
ATOM 1564 C C . TYR A 1 189 ? 44.206 -52.873 -77.029 1.00 63.84 189 TYR A C 1
ATOM 1566 O O . TYR A 1 189 ? 43.602 -52.366 -76.087 1.00 63.84 189 TYR A O 1
ATOM 1574 N N . ASP A 1 190 ? 45.534 -52.802 -77.149 1.00 65.81 190 ASP A N 1
ATOM 1575 C CA . ASP A 1 190 ? 46.404 -52.138 -76.170 1.00 65.81 190 ASP A CA 1
ATOM 1576 C C . ASP A 1 190 ? 46.049 -50.644 -76.047 1.00 65.81 190 ASP A C 1
ATOM 1578 O O . ASP A 1 190 ? 45.900 -50.111 -74.946 1.00 65.81 190 ASP A O 1
ATOM 1582 N N . GLN A 1 191 ? 45.820 -49.971 -77.181 1.00 64.19 191 GLN A N 1
ATOM 1583 C CA . GLN A 1 191 ? 45.430 -48.559 -77.218 1.00 64.19 191 GLN A CA 1
ATOM 1584 C C . GLN A 1 191 ? 44.016 -48.314 -76.655 1.00 64.19 191 GLN A C 1
ATOM 1586 O O . GLN A 1 191 ? 43.776 -47.286 -76.017 1.00 64.19 191 GLN A O 1
ATOM 1591 N N . HIS A 1 192 ? 43.088 -49.265 -76.819 1.00 66.69 192 HIS A N 1
ATOM 1592 C CA . HIS A 1 192 ? 41.792 -49.241 -76.136 1.00 66.69 192 HIS A CA 1
ATOM 1593 C C . HIS A 1 192 ? 41.913 -49.499 -74.629 1.00 66.69 192 HIS A C 1
ATOM 1595 O O . HIS A 1 192 ? 41.216 -48.838 -73.861 1.00 66.69 192 HIS A O 1
ATOM 1601 N N . ASN A 1 193 ? 42.793 -50.407 -74.196 1.00 70.88 193 ASN A N 1
ATOM 1602 C CA . ASN A 1 193 ? 42.987 -50.711 -72.779 1.00 70.88 193 ASN A CA 1
ATOM 1603 C C . ASN A 1 193 ? 43.590 -49.518 -72.021 1.00 70.88 193 ASN A C 1
ATOM 1605 O O . ASN A 1 193 ? 43.080 -49.159 -70.967 1.00 70.88 193 ASN A O 1
ATOM 1609 N N . ILE A 1 194 ? 44.575 -48.824 -72.603 1.00 68.19 194 ILE A N 1
ATOM 1610 C CA . ILE A 1 194 ? 45.139 -47.583 -72.035 1.00 68.19 194 ILE A CA 1
ATOM 1611 C C . ILE A 1 194 ? 44.057 -46.497 -71.880 1.00 68.19 194 ILE A C 1
ATOM 1613 O O . ILE A 1 194 ? 43.989 -45.830 -70.848 1.00 68.19 194 ILE A O 1
ATOM 1617 N N . ASN A 1 195 ? 43.161 -46.343 -72.864 1.00 73.06 195 ASN A N 1
ATOM 1618 C CA . ASN A 1 195 ? 42.009 -45.440 -72.739 1.00 73.06 195 ASN A CA 1
ATOM 1619 C C . ASN A 1 195 ? 41.026 -45.891 -71.643 1.00 73.06 195 ASN A C 1
ATOM 1621 O O . ASN A 1 195 ? 40.471 -45.048 -70.940 1.00 73.06 195 ASN A O 1
ATOM 1625 N N . PHE A 1 196 ? 40.801 -47.197 -71.480 1.00 71.50 196 PHE A N 1
ATOM 1626 C CA . PHE A 1 196 ? 39.907 -47.740 -70.455 1.00 71.50 196 PHE A CA 1
ATOM 1627 C C . PHE A 1 196 ? 40.484 -47.561 -69.040 1.00 71.50 196 PHE A C 1
ATOM 1629 O O . PHE A 1 196 ? 39.764 -47.164 -68.128 1.00 71.50 196 PHE A O 1
ATOM 1636 N N . GLU A 1 197 ? 41.791 -47.763 -68.865 1.00 73.12 197 GLU A N 1
ATOM 1637 C CA . GLU A 1 197 ? 42.520 -47.472 -67.625 1.00 73.12 197 GLU A CA 1
ATOM 1638 C C . GLU A 1 197 ? 42.498 -45.974 -67.289 1.00 73.12 197 GLU A C 1
ATOM 1640 O O . GLU A 1 197 ? 42.221 -45.618 -66.145 1.00 73.12 197 GLU A O 1
ATOM 1645 N N . PHE A 1 198 ? 42.685 -45.090 -68.276 1.00 78.81 198 PHE A N 1
ATOM 1646 C CA . PHE A 1 198 ? 42.572 -43.639 -68.082 1.00 78.81 198 PHE A CA 1
ATOM 1647 C C . PHE A 1 198 ? 41.154 -43.209 -67.663 1.00 78.81 198 PHE A C 1
ATOM 1649 O O . PHE A 1 198 ? 40.995 -42.424 -66.728 1.00 78.81 198 PHE A O 1
ATOM 1656 N N . ILE A 1 199 ? 40.115 -43.758 -68.304 1.00 77.56 199 ILE A N 1
ATOM 1657 C CA . ILE A 1 199 ? 38.712 -43.500 -67.939 1.00 77.56 199 ILE A CA 1
ATOM 1658 C C . ILE A 1 199 ? 38.409 -44.023 -66.528 1.00 77.56 199 ILE A C 1
ATOM 1660 O O . ILE A 1 199 ? 37.778 -43.316 -65.745 1.00 77.56 199 ILE A O 1
ATOM 1664 N N . ASN A 1 200 ? 38.892 -45.214 -66.164 1.00 79.25 200 ASN A N 1
ATOM 1665 C CA . ASN A 1 200 ? 38.714 -45.757 -64.816 1.00 79.25 200 ASN A CA 1
ATOM 1666 C C . ASN A 1 200 ? 39.452 -44.927 -63.756 1.00 79.25 200 ASN A C 1
ATOM 1668 O O . ASN A 1 200 ? 38.882 -44.669 -62.701 1.00 79.25 200 ASN A O 1
ATOM 1672 N N . ALA A 1 201 ? 40.671 -44.454 -64.033 1.00 80.12 201 ALA A N 1
ATOM 1673 C CA . ALA A 1 201 ? 41.403 -43.566 -63.130 1.00 80.12 201 ALA A CA 1
ATOM 1674 C C . ALA A 1 201 ? 40.656 -42.238 -62.907 1.00 80.12 201 ALA A C 1
ATOM 1676 O O . ALA A 1 201 ? 40.501 -41.805 -61.766 1.00 80.12 201 ALA A O 1
ATOM 1677 N N . GLN A 1 202 ? 40.118 -41.633 -63.972 1.00 82.00 202 GLN A N 1
ATOM 1678 C CA . GLN A 1 202 ? 39.289 -40.429 -63.870 1.00 82.00 202 GLN A CA 1
ATOM 1679 C C . GLN A 1 202 ? 38.007 -40.686 -63.058 1.00 82.00 202 GLN A C 1
ATOM 1681 O O . GLN A 1 202 ? 37.677 -39.903 -62.169 1.00 82.00 202 GLN A O 1
ATOM 1686 N N . LEU A 1 203 ? 37.316 -41.806 -63.305 1.00 78.88 203 LEU A N 1
ATOM 1687 C CA . LEU A 1 203 ? 36.128 -42.205 -62.543 1.00 78.88 203 LEU A CA 1
ATOM 1688 C C . LEU A 1 203 ? 36.440 -42.484 -61.067 1.00 78.88 203 LEU A C 1
ATOM 1690 O O . LEU A 1 203 ? 35.600 -42.196 -60.222 1.00 78.88 203 LEU A O 1
ATOM 1694 N N . ILE A 1 204 ? 37.619 -43.013 -60.730 1.00 82.00 204 ILE A N 1
ATOM 1695 C CA . ILE A 1 204 ? 38.056 -43.169 -59.334 1.00 82.00 204 ILE A CA 1
ATOM 1696 C C . ILE A 1 204 ? 38.242 -41.789 -58.695 1.00 82.00 204 ILE A C 1
ATOM 1698 O O . ILE A 1 204 ? 37.583 -41.510 -57.698 1.00 82.00 204 ILE A O 1
ATOM 1702 N N . MET A 1 205 ? 39.013 -40.890 -59.318 1.00 81.06 205 MET A N 1
ATOM 1703 C CA . MET A 1 205 ? 39.240 -39.535 -58.791 1.00 81.06 205 MET A CA 1
ATOM 1704 C C . MET A 1 205 ? 37.953 -38.713 -58.636 1.00 81.06 205 MET A C 1
ATOM 1706 O O . MET A 1 205 ? 37.860 -37.869 -57.746 1.00 81.06 205 MET A O 1
ATOM 1710 N N . ASP A 1 206 ? 36.963 -38.904 -59.509 1.00 81.94 206 ASP A N 1
ATOM 1711 C CA . ASP A 1 206 ? 35.678 -38.206 -59.402 1.00 81.94 206 ASP A CA 1
ATOM 1712 C C . ASP A 1 206 ? 34.738 -38.863 -58.375 1.00 81.94 206 ASP A C 1
ATOM 1714 O O . ASP A 1 206 ? 33.990 -38.150 -57.707 1.00 81.94 206 ASP A O 1
ATOM 1718 N N . ASN A 1 207 ? 34.827 -40.182 -58.154 1.00 82.50 207 ASN A N 1
ATOM 1719 C CA . ASN A 1 207 ? 34.169 -40.833 -57.015 1.00 82.50 207 ASN A CA 1
ATOM 1720 C C . ASN A 1 207 ? 34.792 -40.416 -55.674 1.00 82.50 207 ASN A C 1
ATOM 1722 O O . ASN A 1 207 ? 34.049 -40.170 -54.730 1.00 82.50 207 ASN A O 1
ATOM 1726 N N . GLU A 1 208 ? 36.118 -40.282 -55.582 1.00 85.06 208 GLU A N 1
ATOM 1727 C CA . GLU A 1 208 ? 36.815 -39.817 -54.371 1.00 85.06 208 GLU A CA 1
ATOM 1728 C C . GLU A 1 208 ? 36.332 -38.416 -53.962 1.00 85.06 208 GLU A C 1
ATOM 1730 O O . GLU A 1 208 ? 35.869 -38.237 -52.838 1.00 85.06 208 GLU A O 1
ATOM 1735 N N . LYS A 1 209 ? 36.283 -37.457 -54.899 1.00 84.44 209 LYS A N 1
ATOM 1736 C CA . LYS A 1 209 ? 35.717 -36.111 -54.657 1.00 84.44 209 LYS A CA 1
ATOM 1737 C C . LYS A 1 209 ? 34.242 -36.148 -54.251 1.00 84.44 209 LYS A C 1
ATOM 1739 O O . LYS A 1 209 ? 33.800 -35.329 -53.448 1.00 84.44 209 LYS A O 1
ATOM 1744 N N . LEU A 1 210 ? 33.453 -37.065 -54.820 1.00 80.62 210 LEU A N 1
ATOM 1745 C CA . LEU A 1 210 ? 32.052 -37.244 -54.432 1.00 80.62 210 LEU A CA 1
ATOM 1746 C C . LEU A 1 210 ? 31.927 -37.835 -53.022 1.00 80.62 210 LEU A C 1
ATOM 1748 O O . LEU A 1 210 ? 31.008 -37.450 -52.305 1.00 80.62 210 LEU A O 1
ATOM 1752 N N . VAL A 1 211 ? 32.837 -38.716 -52.597 1.00 85.75 211 VAL A N 1
ATOM 1753 C CA . VAL A 1 211 ? 32.907 -39.213 -51.214 1.00 85.75 211 VAL A CA 1
ATOM 1754 C C . VAL A 1 211 ? 33.312 -38.089 -50.260 1.00 85.75 211 VAL A C 1
ATOM 1756 O O . VAL A 1 211 ? 32.560 -37.833 -49.327 1.00 85.75 211 VAL A O 1
ATOM 1759 N N . GLU A 1 212 ? 34.391 -37.347 -50.533 1.00 87.12 212 GLU A N 1
ATOM 1760 C CA . GLU A 1 212 ? 34.812 -36.186 -49.724 1.00 87.12 212 GLU A CA 1
ATOM 1761 C C . GLU A 1 212 ? 33.678 -35.158 -49.560 1.00 87.12 212 GLU A C 1
ATOM 1763 O O . GLU A 1 212 ? 33.399 -34.689 -48.455 1.00 87.12 212 GLU A O 1
ATOM 1768 N N . ASN A 1 213 ? 32.972 -34.838 -50.649 1.00 86.19 213 ASN A N 1
ATOM 1769 C CA . ASN A 1 213 ? 31.851 -33.902 -50.618 1.00 86.19 213 ASN A CA 1
ATOM 1770 C C . ASN A 1 213 ? 30.629 -34.475 -49.873 1.00 86.19 213 ASN A C 1
ATOM 1772 O O . ASN A 1 213 ? 29.951 -33.743 -49.157 1.00 86.19 213 ASN A O 1
ATOM 1776 N N . ASN A 1 214 ? 30.352 -35.779 -49.985 1.00 83.31 214 ASN A N 1
ATOM 1777 C CA . ASN A 1 214 ? 29.302 -36.432 -49.196 1.00 83.31 214 ASN A CA 1
ATOM 1778 C C . ASN A 1 214 ? 29.654 -36.480 -47.701 1.00 83.31 214 ASN A C 1
ATOM 1780 O O . ASN A 1 214 ? 28.771 -36.267 -46.872 1.00 83.31 214 ASN A O 1
ATOM 1784 N N . GLU A 1 215 ? 30.915 -36.715 -47.334 1.00 88.06 215 GLU A N 1
ATOM 1785 C CA . GLU A 1 215 ? 31.380 -36.653 -45.945 1.00 88.06 215 GLU A CA 1
ATOM 1786 C C . GLU A 1 215 ? 31.275 -35.227 -45.392 1.00 88.06 215 GLU A C 1
ATOM 1788 O O . GLU A 1 215 ? 30.739 -35.041 -44.300 1.00 88.06 215 GLU A O 1
ATOM 1793 N N . PHE A 1 216 ? 31.680 -34.206 -46.156 1.00 89.19 216 PHE A N 1
ATOM 1794 C CA . PHE A 1 216 ? 31.484 -32.801 -45.784 1.00 89.19 216 PHE A CA 1
ATOM 1795 C C . PHE A 1 216 ? 30.001 -32.480 -45.530 1.00 89.19 216 PHE A C 1
ATOM 1797 O O . PHE A 1 216 ? 29.650 -32.022 -44.443 1.00 89.19 216 PHE A O 1
ATOM 1804 N N . MET A 1 217 ? 29.121 -32.804 -46.484 1.00 82.56 217 MET A N 1
ATOM 1805 C CA . MET A 1 217 ? 27.675 -32.590 -46.350 1.00 82.56 217 MET A CA 1
ATOM 1806 C C . MET A 1 217 ? 27.067 -33.392 -45.187 1.00 82.56 217 MET A C 1
ATOM 1808 O O . MET A 1 217 ? 26.139 -32.916 -44.540 1.00 82.56 217 MET A O 1
ATOM 1812 N N . THR A 1 218 ? 27.578 -34.592 -44.886 1.00 87.81 218 THR A N 1
ATOM 1813 C CA . THR A 1 218 ? 27.125 -35.400 -43.737 1.00 87.81 218 THR A CA 1
ATOM 1814 C C . THR A 1 218 ? 27.522 -34.740 -42.417 1.00 87.81 218 THR A C 1
ATOM 1816 O O . THR A 1 218 ? 26.682 -34.618 -41.529 1.00 87.81 218 THR A O 1
ATOM 1819 N N . ASN A 1 219 ? 28.760 -34.247 -42.311 1.00 89.56 219 ASN A N 1
ATOM 1820 C CA . ASN A 1 219 ? 29.239 -33.519 -41.135 1.00 89.56 219 ASN A CA 1
ATOM 1821 C C . ASN A 1 219 ? 28.448 -32.217 -40.907 1.00 89.56 219 ASN A C 1
ATOM 1823 O O . ASN A 1 219 ? 28.060 -31.940 -39.775 1.00 89.56 219 ASN A O 1
ATOM 1827 N N . GLU A 1 220 ? 28.147 -31.454 -41.966 1.00 90.44 220 GLU A N 1
ATOM 1828 C CA . GLU A 1 220 ? 27.321 -30.236 -41.884 1.00 90.44 220 GLU A CA 1
ATOM 1829 C C . GLU A 1 220 ? 25.867 -30.554 -41.480 1.00 90.44 220 GLU A C 1
ATOM 1831 O O . GLU A 1 220 ? 25.281 -29.885 -40.624 1.00 90.44 220 GLU A O 1
ATOM 1836 N N . ILE A 1 221 ? 25.295 -31.635 -42.023 1.00 86.88 221 ILE A N 1
ATOM 1837 C CA . ILE A 1 221 ? 23.986 -32.160 -41.613 1.00 86.88 221 ILE A CA 1
ATOM 1838 C C . ILE A 1 221 ? 23.990 -32.576 -40.134 1.00 86.88 221 ILE A C 1
ATOM 1840 O O . ILE A 1 221 ? 23.001 -32.337 -39.438 1.00 86.88 221 ILE A O 1
ATOM 1844 N N . ASP A 1 222 ? 25.066 -33.182 -39.632 1.00 90.69 222 ASP A N 1
ATOM 1845 C CA . ASP A 1 222 ? 25.166 -33.610 -38.234 1.00 90.69 222 ASP A CA 1
ATOM 1846 C C . ASP A 1 222 ? 25.392 -32.435 -37.269 1.00 90.69 222 ASP A C 1
ATOM 1848 O O . ASP A 1 222 ? 24.753 -32.410 -36.213 1.00 90.69 222 ASP A O 1
ATOM 1852 N N . SER A 1 223 ? 26.156 -31.399 -37.645 1.00 89.12 223 SER A N 1
ATOM 1853 C CA . SER A 1 223 ? 26.221 -30.159 -36.854 1.00 89.12 223 SER A CA 1
ATOM 1854 C C . SER A 1 223 ? 24.864 -29.447 -36.793 1.00 89.12 223 SER A C 1
ATOM 1856 O O . SER A 1 223 ? 24.413 -29.058 -35.712 1.00 89.12 223 SER A O 1
ATOM 1858 N N . LEU A 1 224 ? 24.138 -29.376 -37.915 1.00 89.19 224 LEU A N 1
ATOM 1859 C CA . LEU A 1 224 ? 22.783 -28.815 -37.946 1.00 89.19 224 LEU A CA 1
ATOM 1860 C C . LEU A 1 224 ? 21.791 -29.653 -37.118 1.00 89.19 224 LEU A C 1
ATOM 1862 O O . LEU A 1 224 ? 20.912 -29.090 -36.464 1.00 89.19 224 LEU A O 1
ATOM 1866 N N . LYS A 1 225 ? 21.933 -30.988 -37.064 1.00 88.56 225 LYS A N 1
ATOM 1867 C CA . LYS A 1 225 ? 21.154 -31.830 -36.133 1.00 88.56 225 LYS A CA 1
ATOM 1868 C C . LYS A 1 225 ? 21.458 -31.492 -34.673 1.00 88.56 225 LYS A C 1
ATOM 1870 O O . LYS A 1 225 ? 20.511 -31.444 -33.885 1.00 88.56 225 LYS A O 1
ATOM 1875 N N . THR A 1 226 ? 22.722 -31.252 -34.306 1.00 89.88 226 THR A N 1
ATOM 1876 C CA . THR A 1 226 ? 23.068 -30.861 -32.929 1.00 89.88 226 THR A CA 1
ATOM 1877 C C . THR A 1 226 ? 22.471 -29.504 -32.559 1.00 89.88 226 THR A C 1
ATOM 1879 O O . THR A 1 226 ? 21.752 -29.439 -31.562 1.00 89.88 226 THR A O 1
ATOM 1882 N N . GLU A 1 227 ? 22.599 -28.476 -33.404 1.00 91.81 227 GLU A N 1
ATOM 1883 C CA . GLU A 1 227 ? 21.970 -27.162 -33.180 1.00 91.81 227 GLU A CA 1
ATOM 1884 C C . GLU A 1 227 ? 20.438 -27.271 -33.058 1.00 91.81 227 GLU A C 1
ATOM 1886 O O . GLU A 1 227 ? 19.831 -26.725 -32.136 1.00 91.81 227 GLU A O 1
ATOM 1891 N N . ILE A 1 228 ? 19.791 -28.051 -33.933 1.00 87.31 228 ILE A N 1
ATOM 1892 C CA . ILE A 1 228 ? 18.346 -28.319 -33.860 1.00 87.31 228 ILE A CA 1
ATOM 1893 C C . ILE A 1 228 ? 17.966 -29.043 -32.556 1.00 87.31 228 ILE A C 1
ATOM 1895 O O . ILE A 1 228 ? 16.863 -28.832 -32.046 1.00 87.31 228 ILE A O 1
ATOM 1899 N N . SER A 1 229 ? 18.837 -29.895 -32.006 1.00 87.31 229 SER A N 1
ATOM 1900 C CA . SER A 1 229 ? 18.595 -30.573 -30.726 1.00 87.31 229 SER A CA 1
ATOM 1901 C C . SER A 1 229 ? 18.712 -29.618 -29.532 1.00 87.31 229 SER A C 1
ATOM 1903 O O . SER A 1 229 ? 17.834 -29.627 -28.670 1.00 87.31 229 SER A O 1
ATOM 1905 N N . GLU A 1 230 ? 19.701 -28.720 -29.535 1.00 92.19 230 GLU A N 1
ATOM 1906 C CA . GLU A 1 230 ? 19.886 -27.692 -28.504 1.00 92.19 230 GLU A CA 1
ATOM 1907 C C . GLU A 1 230 ? 18.739 -26.671 -28.518 1.00 92.19 230 GLU A C 1
ATOM 1909 O O . GLU A 1 230 ? 18.160 -26.365 -27.474 1.00 92.19 230 GLU A O 1
ATOM 1914 N N . ILE A 1 231 ? 18.317 -26.220 -29.705 1.00 90.69 231 ILE A N 1
ATOM 1915 C CA . ILE A 1 231 ? 17.157 -25.329 -29.869 1.00 90.69 231 ILE A CA 1
ATOM 1916 C C . ILE A 1 231 ? 15.871 -26.002 -29.365 1.00 90.69 231 ILE A C 1
ATOM 1918 O O . ILE A 1 231 ? 15.054 -25.352 -28.709 1.00 90.69 231 ILE A O 1
ATOM 1922 N N . LYS A 1 232 ? 15.677 -27.304 -29.622 1.00 89.06 232 LYS A N 1
ATOM 1923 C CA . LYS A 1 232 ? 14.527 -28.061 -29.091 1.00 89.06 232 LYS A CA 1
ATOM 1924 C C . LYS A 1 232 ? 14.574 -28.189 -27.570 1.00 89.06 232 LYS A C 1
ATOM 1926 O O . LYS A 1 232 ? 13.538 -28.004 -26.935 1.00 89.06 232 LYS A O 1
ATOM 1931 N N . GLN A 1 233 ? 15.743 -28.454 -26.991 1.00 89.69 233 GLN A N 1
ATOM 1932 C CA . GLN A 1 233 ? 15.921 -28.523 -25.540 1.00 89.69 233 GLN A CA 1
ATOM 1933 C C . GLN A 1 233 ? 15.611 -27.167 -24.882 1.00 89.69 233 GLN A C 1
ATOM 1935 O O . GLN A 1 233 ? 14.771 -27.097 -23.986 1.00 89.69 233 GLN A O 1
ATOM 1940 N N . GLY A 1 234 ? 16.162 -26.070 -25.411 1.00 89.38 234 GLY A N 1
ATOM 1941 C CA . GLY A 1 234 ? 15.851 -24.714 -24.946 1.00 89.38 234 GLY A CA 1
ATOM 1942 C C . GLY A 1 234 ? 14.369 -24.335 -25.097 1.00 89.38 234 GLY A C 1
ATOM 1943 O O . GLY A 1 234 ? 13.815 -23.656 -24.234 1.00 89.38 234 GLY A O 1
ATOM 1944 N N . GLN A 1 235 ? 13.682 -24.815 -26.143 1.00 86.12 235 GLN A N 1
ATOM 1945 C CA . GLN A 1 235 ? 12.227 -24.649 -26.283 1.00 86.12 235 GLN A CA 1
ATOM 1946 C C . GLN A 1 235 ? 11.418 -25.431 -25.238 1.00 86.12 235 GLN A C 1
ATOM 1948 O O . GLN A 1 235 ? 10.335 -24.978 -24.866 1.00 86.12 235 GLN A O 1
ATOM 1953 N N . ILE A 1 236 ? 11.894 -26.592 -24.779 1.00 90.25 236 ILE A N 1
ATOM 1954 C CA . ILE A 1 236 ? 11.248 -27.361 -23.704 1.00 90.25 236 ILE A CA 1
ATOM 1955 C C . ILE A 1 236 ? 11.425 -26.625 -22.371 1.00 90.25 236 ILE A C 1
ATOM 1957 O O . ILE A 1 236 ? 10.441 -26.375 -21.679 1.00 90.25 236 ILE A O 1
ATOM 1961 N N . GLU A 1 237 ? 12.643 -26.182 -22.060 1.00 90.00 237 GLU A N 1
ATOM 1962 C CA . GLU A 1 237 ? 12.947 -25.442 -20.828 1.00 90.00 237 GLU A CA 1
ATOM 1963 C C . GLU A 1 237 ? 12.195 -24.101 -20.747 1.00 90.00 237 GLU A C 1
ATOM 1965 O O . GLU A 1 237 ? 11.671 -23.745 -19.690 1.00 90.00 237 GLU A O 1
ATOM 1970 N N . LEU A 1 238 ? 12.061 -23.378 -21.867 1.00 89.25 238 LEU A N 1
ATOM 1971 C CA . LEU A 1 238 ? 11.240 -22.163 -21.947 1.00 89.25 238 LEU A CA 1
ATOM 1972 C C . LEU A 1 238 ? 9.743 -22.437 -21.741 1.00 89.25 238 LEU A C 1
ATOM 1974 O O . LEU A 1 238 ? 9.064 -21.619 -21.120 1.00 89.25 238 LEU A O 1
ATOM 1978 N N . LYS A 1 239 ? 9.218 -23.571 -22.224 1.00 88.19 239 LYS A N 1
ATOM 1979 C CA . LYS A 1 239 ? 7.822 -23.973 -21.972 1.00 88.19 239 LYS A CA 1
ATOM 1980 C C . LYS A 1 239 ? 7.597 -24.310 -20.502 1.00 88.19 239 LYS A C 1
ATOM 1982 O O . LYS A 1 239 ? 6.654 -23.790 -19.919 1.00 88.19 239 LYS A O 1
ATOM 1987 N N . GLU A 1 240 ? 8.489 -25.082 -19.888 1.00 91.44 240 GLU A N 1
ATOM 1988 C CA . GLU A 1 240 ? 8.389 -25.456 -18.472 1.00 91.44 240 GLU A CA 1
ATOM 1989 C C . GLU A 1 240 ? 8.485 -24.226 -17.542 1.00 91.44 240 GLU A C 1
ATOM 1991 O O . GLU A 1 240 ? 7.792 -24.138 -16.527 1.00 91.44 240 GLU A O 1
ATOM 1996 N N . GLN A 1 241 ? 9.305 -23.229 -17.899 1.00 91.25 241 GLN A N 1
ATOM 1997 C CA . GLN A 1 241 ? 9.344 -21.935 -17.205 1.00 91.25 241 GLN A CA 1
ATOM 1998 C C . GLN A 1 241 ? 8.048 -21.129 -17.390 1.00 91.25 241 GLN A C 1
ATOM 2000 O O . GLN A 1 241 ? 7.586 -20.489 -16.443 1.00 91.25 241 GLN A O 1
ATOM 2005 N N . LEU A 1 242 ? 7.446 -21.165 -18.582 1.00 88.31 242 LEU A N 1
ATOM 2006 C CA . LEU A 1 242 ? 6.203 -20.457 -18.893 1.00 88.31 242 LEU A CA 1
ATOM 2007 C C . LEU A 1 242 ? 4.980 -21.100 -18.215 1.00 88.31 242 LEU A C 1
ATOM 2009 O O . LEU A 1 242 ? 4.116 -20.377 -17.724 1.00 88.31 242 LEU A O 1
ATOM 2013 N N . GLU A 1 243 ? 4.928 -22.429 -18.105 1.00 90.94 243 GLU A N 1
ATOM 2014 C CA . GLU A 1 243 ? 3.902 -23.140 -17.329 1.00 90.94 243 GLU A CA 1
ATOM 2015 C C . GLU A 1 243 ? 3.975 -22.767 -15.842 1.00 90.94 243 GLU A C 1
ATOM 2017 O O . GLU A 1 243 ? 2.978 -22.309 -15.286 1.00 90.94 243 GLU A O 1
ATOM 2022 N N . LYS A 1 244 ? 5.163 -22.814 -15.223 1.00 90.25 244 LYS A N 1
ATOM 2023 C CA . LYS A 1 244 ? 5.361 -22.381 -13.823 1.00 90.25 244 LYS A CA 1
ATOM 2024 C C . LYS A 1 244 ? 4.993 -20.910 -13.600 1.00 90.25 244 LYS A C 1
ATOM 2026 O O . LYS A 1 244 ? 4.409 -20.558 -12.575 1.00 90.25 244 LYS A O 1
ATOM 2031 N N . ALA A 1 245 ? 5.293 -20.038 -14.566 1.00 86.94 245 ALA A N 1
ATOM 2032 C CA . ALA A 1 245 ? 4.883 -18.636 -14.515 1.00 86.94 245 ALA A CA 1
ATOM 2033 C C . ALA A 1 245 ? 3.352 -18.473 -14.588 1.00 86.94 245 ALA A C 1
ATOM 2035 O O . ALA A 1 245 ? 2.798 -17.634 -13.873 1.00 86.94 245 ALA A O 1
ATOM 2036 N N . ASN A 1 246 ? 2.664 -19.287 -15.396 1.00 87.31 246 ASN A N 1
ATOM 2037 C CA . ASN A 1 246 ? 1.203 -19.305 -15.477 1.00 87.31 246 ASN A CA 1
ATOM 2038 C C . ASN A 1 246 ? 0.564 -19.835 -14.183 1.00 87.31 246 ASN A C 1
ATOM 2040 O O . ASN A 1 246 ? -0.335 -19.180 -13.662 1.00 87.31 246 ASN A O 1
ATOM 2044 N N . GLU A 1 247 ? 1.065 -20.934 -13.608 1.00 90.44 247 GLU A N 1
ATOM 2045 C CA . GLU A 1 247 ? 0.617 -21.446 -12.299 1.00 90.44 247 GLU A CA 1
ATOM 2046 C C . GLU A 1 247 ? 0.746 -20.376 -11.200 1.00 90.44 247 GLU A C 1
ATOM 2048 O O . GLU A 1 247 ? -0.183 -20.139 -10.421 1.00 90.44 247 GLU A O 1
ATOM 2053 N N . GLU A 1 248 ? 1.874 -19.655 -11.168 1.00 88.88 248 GLU A N 1
ATOM 2054 C CA . GLU A 1 248 ? 2.067 -18.524 -10.260 1.00 88.88 248 GLU A CA 1
ATOM 2055 C C . GLU A 1 248 ? 1.064 -17.382 -10.503 1.00 88.88 248 GLU A C 1
ATOM 2057 O O . GLU A 1 248 ? 0.630 -16.734 -9.544 1.00 88.88 248 GLU A O 1
ATOM 2062 N N . ILE A 1 249 ? 0.700 -17.097 -11.758 1.00 86.88 249 ILE A N 1
ATOM 2063 C CA . ILE A 1 249 ? -0.283 -16.064 -12.119 1.00 86.88 249 ILE A CA 1
ATOM 2064 C C . ILE A 1 249 ? -1.697 -16.488 -11.702 1.00 86.88 249 ILE A C 1
ATOM 2066 O O . ILE A 1 249 ? -2.397 -15.685 -11.080 1.00 86.88 249 ILE A O 1
ATOM 2070 N N . GLU A 1 250 ? -2.104 -17.732 -11.961 1.00 87.06 250 GLU A N 1
ATOM 2071 C CA . GLU A 1 250 ? -3.405 -18.266 -11.543 1.00 87.06 250 GLU A CA 1
ATOM 2072 C C . GLU A 1 250 ? -3.545 -18.286 -10.017 1.00 87.06 250 GLU A C 1
ATOM 2074 O O . GLU A 1 250 ? -4.550 -17.813 -9.476 1.00 87.06 250 GLU A O 1
ATOM 2079 N N . PHE A 1 251 ? -2.506 -18.721 -9.296 1.00 90.50 251 PHE A N 1
ATOM 2080 C CA . PHE A 1 251 ? -2.482 -18.674 -7.834 1.00 90.50 251 PHE A CA 1
ATOM 2081 C C . PHE A 1 251 ? -2.638 -17.237 -7.306 1.00 90.50 251 PHE A C 1
ATOM 2083 O O . PHE A 1 251 ? -3.462 -16.970 -6.424 1.00 90.50 251 PHE A O 1
ATOM 2090 N N . LYS A 1 252 ? -1.907 -16.272 -7.884 1.00 87.75 252 LYS A N 1
ATOM 2091 C CA . LYS A 1 252 ? -2.025 -14.845 -7.529 1.00 87.75 252 LYS A CA 1
ATOM 2092 C C . LYS A 1 252 ? -3.418 -14.293 -7.854 1.00 87.75 252 LYS A C 1
ATOM 2094 O O . LYS A 1 252 ? -3.960 -13.534 -7.046 1.00 87.75 252 LYS A O 1
ATOM 2099 N N . ALA A 1 253 ? -4.025 -14.692 -8.973 1.00 84.94 253 ALA A N 1
ATOM 2100 C CA . ALA A 1 253 ? -5.383 -14.307 -9.350 1.00 84.94 253 ALA A CA 1
ATOM 2101 C C . ALA A 1 253 ? -6.428 -14.849 -8.358 1.00 84.94 253 ALA A C 1
ATOM 2103 O O . ALA A 1 253 ? -7.233 -14.072 -7.838 1.00 84.94 253 ALA A O 1
ATOM 2104 N N . ALA A 1 254 ? -6.358 -16.132 -7.994 1.00 86.75 254 ALA A N 1
ATOM 2105 C CA . ALA A 1 254 ? -7.237 -16.745 -6.995 1.00 86.75 254 ALA A CA 1
ATOM 2106 C C . ALA A 1 254 ? -7.095 -16.085 -5.607 1.00 86.75 254 ALA A C 1
ATOM 2108 O O . ALA A 1 254 ? -8.090 -15.812 -4.924 1.00 86.75 254 ALA A O 1
ATOM 2109 N N . CYS A 1 255 ? -5.867 -15.745 -5.193 1.00 85.69 255 CYS A N 1
ATOM 2110 C CA . CYS A 1 255 ? -5.620 -14.978 -3.970 1.00 85.69 255 CYS A CA 1
ATOM 2111 C C . CYS A 1 255 ? -6.223 -13.561 -4.024 1.00 85.69 255 CYS A C 1
ATOM 2113 O O . CYS A 1 255 ? -6.799 -13.102 -3.030 1.00 85.69 255 CYS A O 1
ATOM 2115 N N . LEU A 1 256 ? -6.121 -12.867 -5.163 1.00 82.88 256 LEU A N 1
ATOM 2116 C CA . LEU A 1 256 ? -6.735 -11.551 -5.367 1.00 82.88 256 LEU A CA 1
ATOM 2117 C C . LEU A 1 256 ? -8.265 -11.625 -5.357 1.00 82.88 256 LEU A C 1
ATOM 2119 O O . LEU A 1 256 ? -8.903 -10.784 -4.716 1.00 82.88 256 LEU A O 1
ATOM 2123 N N . GLU A 1 257 ? -8.865 -12.640 -5.983 1.00 85.75 257 GLU A N 1
ATOM 2124 C CA . GLU A 1 257 ? -10.317 -12.799 -5.973 1.00 85.75 257 GLU A CA 1
ATOM 2125 C C . GLU A 1 257 ? -10.828 -13.074 -4.554 1.00 85.75 257 GLU A C 1
ATOM 2127 O O . GLU A 1 257 ? -11.701 -12.346 -4.073 1.00 85.75 257 GLU A O 1
ATOM 2132 N N . ARG A 1 258 ? -10.216 -14.019 -3.827 1.00 87.75 258 ARG A N 1
ATOM 2133 C CA . ARG A 1 258 ? -10.548 -14.313 -2.421 1.00 87.75 258 ARG A CA 1
ATOM 2134 C C . ARG A 1 258 ? -10.414 -13.074 -1.528 1.00 87.75 258 ARG A C 1
ATOM 2136 O O . ARG A 1 258 ? -11.277 -12.818 -0.687 1.00 87.75 258 ARG A O 1
ATOM 2143 N N . LYS A 1 259 ? -9.380 -12.251 -1.743 1.00 86.25 259 LYS A N 1
ATOM 2144 C CA . LYS A 1 259 ? -9.211 -10.952 -1.068 1.00 86.25 259 LYS A CA 1
ATOM 2145 C C . LYS A 1 259 ? -10.331 -9.966 -1.428 1.00 86.25 259 LYS A C 1
ATOM 2147 O O . LYS A 1 259 ? -10.813 -9.253 -0.549 1.00 86.25 259 LYS A O 1
ATOM 2152 N N . SER A 1 260 ? -10.785 -9.940 -2.682 1.00 84.00 260 SER A N 1
ATOM 2153 C CA . SER A 1 260 ? -11.907 -9.098 -3.122 1.00 84.00 260 SER A CA 1
ATOM 2154 C C . SER A 1 260 ? -13.245 -9.529 -2.502 1.00 84.00 260 SER A C 1
ATOM 2156 O O . SER A 1 260 ? -14.020 -8.677 -2.064 1.00 84.00 260 SER A O 1
ATOM 2158 N N . GLN A 1 261 ? -13.490 -10.838 -2.385 1.00 88.19 261 GLN A N 1
ATOM 2159 C CA . GLN A 1 261 ? -14.682 -11.408 -1.756 1.00 88.19 261 GLN A CA 1
ATOM 2160 C C . GLN A 1 261 ? -14.719 -11.068 -0.255 1.00 88.19 261 GLN A C 1
ATOM 2162 O O . GLN A 1 261 ? -15.733 -10.571 0.237 1.00 88.19 261 GLN A O 1
ATOM 2167 N N . LEU A 1 262 ? -13.590 -11.215 0.451 1.00 87.88 262 LEU A N 1
ATOM 2168 C CA . LEU A 1 262 ? -13.449 -10.788 1.849 1.00 87.88 262 LEU A CA 1
ATOM 2169 C C . LEU A 1 262 ? -13.676 -9.276 2.020 1.00 87.88 262 LEU A C 1
ATOM 2171 O O . LEU A 1 262 ? -14.405 -8.867 2.918 1.00 87.88 262 LEU A O 1
ATOM 2175 N N . LEU A 1 263 ? -13.134 -8.433 1.132 1.00 86.44 263 LEU A N 1
ATOM 2176 C CA . LEU A 1 263 ? -13.377 -6.983 1.168 1.00 86.44 263 LEU A CA 1
ATOM 2177 C C . LEU A 1 263 ? -14.855 -6.616 0.941 1.00 86.44 263 LEU A C 1
ATOM 2179 O O . LEU A 1 263 ? -15.345 -5.677 1.571 1.00 86.44 263 LEU A O 1
ATOM 2183 N N . ARG A 1 264 ? -15.586 -7.351 0.089 1.00 86.81 264 ARG A N 1
ATOM 2184 C CA . ARG A 1 264 ? -17.045 -7.190 -0.073 1.00 86.81 264 ARG A CA 1
ATOM 2185 C C . ARG A 1 264 ? -17.793 -7.578 1.208 1.00 86.81 264 ARG A C 1
ATOM 2187 O O . ARG A 1 264 ? -18.658 -6.820 1.644 1.00 86.81 264 ARG A O 1
ATOM 2194 N N . ALA A 1 265 ? -17.430 -8.698 1.837 1.00 86.50 265 ALA A N 1
ATOM 2195 C CA . ALA A 1 265 ? -18.029 -9.146 3.096 1.00 86.50 265 ALA A CA 1
ATOM 2196 C C . ALA A 1 265 ? -17.797 -8.139 4.239 1.00 86.50 265 ALA A C 1
ATOM 2198 O O . ALA A 1 265 ? -18.755 -7.721 4.889 1.00 86.50 265 ALA A O 1
ATOM 2199 N N . CYS A 1 266 ? -16.558 -7.667 4.419 1.00 82.12 266 CYS A N 1
ATOM 2200 C CA . CYS A 1 266 ? -16.232 -6.648 5.419 1.00 82.12 266 CYS A CA 1
ATOM 2201 C C . CYS A 1 266 ? -16.984 -5.331 5.171 1.00 82.12 266 CYS A C 1
ATOM 2203 O O . CYS A 1 266 ? -17.492 -4.745 6.119 1.00 82.12 266 CYS A O 1
ATOM 2205 N N . ARG A 1 267 ? -17.118 -4.874 3.914 1.00 86.94 267 ARG A N 1
ATOM 2206 C CA . ARG A 1 267 ? -17.921 -3.676 3.587 1.00 86.94 267 ARG A CA 1
ATOM 2207 C C . ARG A 1 267 ? -19.398 -3.838 3.958 1.00 86.94 267 ARG A C 1
ATOM 2209 O O . ARG A 1 267 ? -19.984 -2.888 4.469 1.00 86.94 267 ARG A O 1
ATOM 2216 N N . LYS A 1 268 ? -19.986 -5.021 3.741 1.00 87.19 268 LYS A N 1
ATOM 2217 C CA . LYS A 1 268 ? -21.378 -5.307 4.129 1.00 87.19 268 LYS A CA 1
ATOM 2218 C C . LYS A 1 268 ? -21.551 -5.245 5.650 1.00 87.19 268 LYS A C 1
ATOM 2220 O O . LYS A 1 268 ? -22.401 -4.498 6.117 1.00 87.19 268 LYS A O 1
ATOM 2225 N N . GLN A 1 269 ? -20.675 -5.917 6.401 1.00 87.50 269 GLN A N 1
ATOM 2226 C CA . GLN A 1 269 ? -20.666 -5.877 7.871 1.00 87.50 269 GLN A CA 1
ATOM 2227 C C . GLN A 1 269 ? -20.456 -4.462 8.429 1.00 87.50 269 GLN A C 1
ATOM 2229 O O . GLN A 1 269 ? -21.045 -4.106 9.446 1.00 87.50 269 GLN A O 1
ATOM 2234 N N . LEU A 1 270 ? -19.626 -3.646 7.773 1.00 81.38 270 LEU A N 1
ATOM 2235 C CA . LEU A 1 270 ? -19.363 -2.268 8.190 1.00 81.38 270 LEU A CA 1
ATOM 2236 C C . LEU A 1 270 ? -20.603 -1.384 7.968 1.00 81.38 270 LEU A C 1
ATOM 2238 O O . LEU A 1 270 ? -20.992 -0.670 8.884 1.00 81.38 270 LEU A O 1
ATOM 2242 N N . SER A 1 271 ? -21.293 -1.524 6.831 1.00 85.19 271 SER A N 1
ATOM 2243 C CA . SER A 1 271 ? -22.563 -0.829 6.562 1.00 85.19 271 SER A CA 1
ATOM 2244 C C . SER A 1 271 ? -23.702 -1.277 7.495 1.00 85.19 271 SER A C 1
ATOM 2246 O O . SER A 1 271 ? -24.471 -0.449 7.986 1.00 85.19 271 SER A O 1
ATOM 2248 N N . GLU A 1 272 ? -23.778 -2.573 7.815 1.00 87.75 272 GLU A N 1
ATOM 2249 C CA . GLU A 1 272 ? -24.700 -3.109 8.827 1.00 87.75 272 GLU A CA 1
ATOM 2250 C C . GLU A 1 272 ? -24.424 -2.467 10.198 1.00 87.75 272 GLU A C 1
ATOM 2252 O O . GLU A 1 272 ? -25.333 -1.899 10.807 1.00 87.75 272 GLU A O 1
ATOM 2257 N N . ARG A 1 273 ? -23.155 -2.427 10.628 1.00 82.94 273 ARG A N 1
ATOM 2258 C CA . ARG A 1 273 ? -22.712 -1.774 11.875 1.00 82.94 273 ARG A CA 1
ATOM 2259 C C . ARG A 1 273 ? -22.920 -0.259 11.888 1.00 82.94 273 ARG A C 1
ATOM 2261 O O . ARG A 1 273 ? -23.213 0.298 12.942 1.00 82.94 273 ARG A O 1
ATOM 2268 N N . GLU A 1 274 ? -22.808 0.423 10.753 1.00 84.44 274 GLU A N 1
ATOM 2269 C CA . GLU A 1 274 ? -23.161 1.843 10.628 1.00 84.44 274 GLU A CA 1
ATOM 2270 C C . GLU A 1 274 ? -24.666 2.057 10.841 1.00 84.44 274 GLU A C 1
ATOM 2272 O O . GLU A 1 274 ? -25.055 2.978 11.563 1.00 84.44 274 GLU A O 1
ATOM 2277 N N . SER A 1 275 ? -25.514 1.177 10.297 1.00 82.44 275 SER A N 1
ATOM 2278 C CA . SER A 1 275 ? -26.966 1.236 10.512 1.00 82.44 275 SER A CA 1
ATOM 2279 C C . SER A 1 275 ? -27.362 0.949 11.970 1.00 82.44 275 SER A C 1
ATOM 2281 O O . SER A 1 275 ? -28.201 1.664 12.523 1.00 82.44 275 SER A O 1
ATOM 2283 N N . GLU A 1 276 ? -26.691 -0.005 12.630 1.00 87.88 276 GLU A N 1
ATOM 2284 C CA . GLU A 1 276 ? -26.817 -0.269 14.072 1.00 87.88 276 GLU A CA 1
ATOM 2285 C C . GLU A 1 276 ? -26.368 0.947 14.904 1.00 87.88 276 GLU A C 1
ATOM 2287 O O . GLU A 1 276 ? -27.069 1.372 15.818 1.00 87.88 276 GLU A O 1
ATOM 2292 N N . CYS A 1 277 ? -25.246 1.586 14.562 1.00 80.88 277 CYS A N 1
ATOM 2293 C CA . CYS A 1 277 ? -24.799 2.814 15.225 1.00 80.88 277 CYS A CA 1
ATOM 2294 C C . CYS A 1 277 ? -25.797 3.976 15.063 1.00 80.88 277 CYS A C 1
ATOM 2296 O O . CYS A 1 277 ? -25.955 4.779 15.983 1.00 80.88 277 CYS A O 1
ATOM 2298 N N . VAL A 1 278 ? -26.482 4.089 13.920 1.00 86.94 278 VAL A N 1
ATOM 2299 C CA . VAL A 1 278 ? -27.516 5.115 13.697 1.00 86.94 278 VAL A CA 1
ATOM 2300 C C . VAL A 1 278 ? -28.801 4.812 14.475 1.00 86.94 278 VAL A C 1
ATOM 2302 O O . VAL A 1 278 ? -29.419 5.746 14.990 1.00 86.94 278 VAL A O 1
ATOM 2305 N N . SER A 1 279 ? -29.207 3.545 14.610 1.00 83.56 279 SER A N 1
ATOM 2306 C CA . SER A 1 279 ? -30.370 3.185 15.435 1.00 83.56 279 SER A CA 1
ATOM 2307 C C . SER A 1 279 ? -30.080 3.336 16.933 1.00 83.56 279 SER A C 1
ATOM 2309 O O . SER A 1 279 ? -30.910 3.892 17.653 1.00 83.56 279 SER A O 1
ATOM 2311 N N . LEU A 1 280 ? -28.879 2.960 17.387 1.00 83.38 280 LEU A N 1
ATOM 2312 C CA . LEU A 1 280 ? -28.421 3.162 18.764 1.00 83.38 280 LEU A CA 1
ATOM 2313 C C . LEU A 1 280 ? -28.298 4.644 19.133 1.00 83.38 280 LEU A C 1
ATOM 2315 O O . LEU A 1 280 ? -28.686 5.004 20.239 1.00 83.38 280 LEU A O 1
ATOM 2319 N N . LYS A 1 281 ? -27.842 5.515 18.218 1.00 84.06 281 LYS A N 1
ATOM 2320 C CA . LYS A 1 281 ? -27.890 6.975 18.428 1.00 84.06 281 LYS A CA 1
ATOM 2321 C C . LYS A 1 281 ? -29.321 7.450 18.663 1.00 84.06 281 LYS A C 1
ATOM 2323 O O . LYS A 1 281 ? -29.599 7.963 19.735 1.00 84.06 281 LYS A O 1
ATOM 2328 N N . LYS A 1 282 ? -30.253 7.146 17.752 1.00 85.44 282 LYS A N 1
ATOM 2329 C CA . LYS A 1 282 ? -31.674 7.520 17.900 1.00 85.44 282 LYS A CA 1
ATOM 2330 C C . LYS A 1 282 ? -32.325 6.980 19.180 1.00 85.44 282 LYS A C 1
ATOM 2332 O O . LYS A 1 282 ? -33.247 7.604 19.695 1.00 85.44 282 LYS A O 1
ATOM 2337 N N . LEU A 1 283 ? -31.884 5.824 19.681 1.00 86.50 283 LEU A N 1
ATOM 2338 C CA . LEU A 1 283 ? -32.344 5.279 20.959 1.00 86.50 283 LEU A CA 1
ATOM 2339 C C . LEU A 1 283 ? -31.727 6.027 22.153 1.00 86.50 283 LEU A C 1
ATOM 2341 O O . LEU A 1 283 ? -32.436 6.347 23.098 1.00 86.50 283 LEU A O 1
ATOM 2345 N N . ASN A 1 284 ? -30.432 6.340 22.097 1.00 84.25 284 ASN A N 1
ATOM 2346 C CA . ASN A 1 284 ? -29.728 7.132 23.106 1.00 84.25 284 ASN A CA 1
ATOM 2347 C C . ASN A 1 284 ? -30.273 8.566 23.191 1.00 84.25 284 ASN A C 1
ATOM 2349 O O . ASN A 1 284 ? -30.453 9.083 24.285 1.00 84.25 284 ASN A O 1
ATOM 2353 N N . ASP A 1 285 ? -30.579 9.183 22.050 1.00 87.19 285 ASP A N 1
ATOM 2354 C CA . ASP A 1 285 ? -31.162 10.522 21.964 1.00 87.19 285 ASP A CA 1
ATOM 2355 C C . ASP A 1 285 ? -32.535 10.553 22.656 1.00 87.19 285 ASP A C 1
ATOM 2357 O O . ASP A 1 285 ? -32.745 11.383 23.536 1.00 87.19 285 ASP A O 1
ATOM 2361 N N . LYS A 1 286 ? -33.399 9.558 22.398 1.00 87.00 286 LYS A N 1
ATOM 2362 C CA . LYS A 1 286 ? -34.659 9.368 23.140 1.00 87.00 286 LYS A CA 1
ATOM 2363 C C . LYS A 1 286 ? -34.462 9.132 24.634 1.00 87.00 286 LYS A C 1
ATOM 2365 O O . LYS A 1 286 ? -35.181 9.705 25.436 1.00 87.00 286 LYS A O 1
ATOM 2370 N N . VAL A 1 287 ? -33.475 8.327 25.029 1.00 85.94 287 VAL A N 1
ATOM 2371 C CA . VAL A 1 287 ? -33.167 8.111 26.454 1.00 85.94 287 VAL A CA 1
ATOM 2372 C C . VAL A 1 287 ? -32.682 9.406 27.124 1.00 85.94 287 VAL A C 1
ATOM 2374 O O . VAL A 1 287 ? -32.951 9.604 28.307 1.00 85.94 287 VAL A O 1
ATOM 2377 N N . ASN A 1 288 ? -32.024 10.312 26.394 1.00 85.06 288 ASN A N 1
ATOM 2378 C CA . ASN A 1 288 ? -31.679 11.644 26.901 1.00 85.06 288 ASN A CA 1
ATOM 2379 C C . ASN A 1 288 ? -32.913 12.555 27.007 1.00 85.06 288 ASN A C 1
ATOM 2381 O O . ASN A 1 288 ? -33.023 13.288 27.987 1.00 85.06 288 ASN A O 1
ATOM 2385 N N . GLU A 1 289 ? -33.833 12.501 26.037 1.00 87.69 289 GLU A N 1
ATOM 2386 C CA . GLU A 1 289 ? -35.134 13.188 26.091 1.00 87.69 289 GLU A CA 1
ATOM 2387 C C . GLU A 1 289 ? -35.937 12.704 27.314 1.00 87.69 289 GLU A C 1
ATOM 2389 O O . GLU A 1 289 ? -36.260 13.512 28.181 1.00 87.69 289 GLU A O 1
ATOM 2394 N N . ASP A 1 290 ? -36.133 11.389 27.469 1.00 84.81 290 ASP A N 1
ATOM 2395 C CA . ASP A 1 290 ? -36.798 10.760 28.621 1.00 84.81 290 ASP A CA 1
ATOM 2396 C C . ASP A 1 290 ? -36.133 11.140 29.961 1.00 84.81 290 ASP A C 1
ATOM 2398 O O . ASP A 1 290 ? -36.819 11.385 30.955 1.00 84.81 290 ASP A O 1
ATOM 2402 N N . GLN A 1 291 ? -34.795 11.220 30.016 1.00 78.06 291 GLN A N 1
ATOM 2403 C CA . GLN A 1 291 ? -34.065 11.651 31.218 1.00 78.06 291 GLN A CA 1
ATOM 2404 C C . GLN A 1 291 ? -34.252 13.140 31.536 1.00 78.06 291 GLN A C 1
ATOM 2406 O O . GLN A 1 291 ? -34.335 13.494 32.714 1.00 78.06 291 GLN A O 1
ATOM 2411 N N . GLN A 1 292 ? -34.335 14.014 30.529 1.00 82.81 292 GLN A N 1
ATOM 2412 C CA . GLN A 1 292 ? -34.663 15.427 30.739 1.00 82.81 292 GLN A CA 1
ATOM 2413 C C . GLN A 1 292 ? -36.106 15.576 31.230 1.00 82.81 292 GLN A C 1
ATOM 2415 O O . GLN A 1 292 ? -36.338 16.257 32.227 1.00 82.81 292 GLN A O 1
ATOM 2420 N N . ASP A 1 293 ? -37.046 14.858 30.618 1.00 86.75 293 ASP A N 1
ATOM 2421 C CA . ASP A 1 293 ? -38.459 14.831 30.999 1.00 86.75 293 ASP A CA 1
ATOM 2422 C C . ASP A 1 293 ? -38.662 14.338 32.445 1.00 86.75 293 ASP A C 1
ATOM 2424 O O . ASP A 1 293 ? -39.421 14.928 33.216 1.00 86.75 293 ASP A O 1
ATOM 2428 N N . LEU A 1 294 ? -37.952 13.277 32.844 1.00 85.06 294 LEU A N 1
ATOM 2429 C CA . LEU A 1 294 ? -37.949 12.767 34.219 1.00 85.06 294 LEU A CA 1
ATOM 2430 C C . LEU A 1 294 ? -37.267 13.731 35.201 1.00 85.06 294 LEU A C 1
ATOM 2432 O O . LEU A 1 294 ? -37.714 13.840 36.340 1.00 85.06 294 LEU A O 1
ATOM 2436 N N . SER A 1 295 ? -36.224 14.449 34.776 1.00 83.69 295 SER A N 1
ATOM 2437 C CA . SER A 1 295 ? -35.564 15.480 35.588 1.00 83.69 295 SER A CA 1
ATOM 2438 C C . SER A 1 295 ? -36.483 16.681 35.836 1.00 83.69 295 SER A C 1
ATOM 2440 O O . SER A 1 295 ? -36.580 17.155 36.966 1.00 83.69 295 SER A O 1
ATOM 2442 N N . ILE A 1 296 ? -37.229 17.130 34.819 1.00 87.00 296 ILE A N 1
ATOM 2443 C CA . ILE A 1 296 ? -38.240 18.192 34.945 1.00 87.00 296 ILE A CA 1
ATOM 2444 C C . ILE A 1 296 ? -39.326 17.767 35.941 1.00 87.00 296 ILE A C 1
ATOM 2446 O O . ILE A 1 296 ? -39.518 18.447 36.947 1.00 87.00 296 ILE A O 1
ATOM 2450 N N . LYS A 1 297 ? -39.934 16.589 35.746 1.00 87.25 297 LYS A N 1
ATOM 2451 C CA . LYS A 1 297 ? -40.979 16.043 36.636 1.00 87.25 297 LYS A CA 1
ATOM 2452 C C . LYS A 1 297 ? -40.489 15.818 38.070 1.00 87.25 297 LYS A C 1
ATOM 2454 O O . LYS A 1 297 ? -41.250 15.980 39.022 1.00 87.25 297 LYS A O 1
ATOM 2459 N N . LEU A 1 298 ? -39.213 15.463 38.249 1.00 82.62 298 LEU A N 1
ATOM 2460 C CA . LEU A 1 298 ? -38.591 15.357 39.569 1.00 82.62 298 LEU A CA 1
ATOM 2461 C C . LEU A 1 298 ? -38.421 16.735 40.224 1.00 82.62 298 LEU A C 1
ATOM 2463 O O . LEU A 1 298 ? -38.731 16.880 41.404 1.00 82.62 298 LEU A O 1
ATOM 2467 N N . ASN A 1 299 ? -37.970 17.745 39.474 1.00 84.44 299 ASN A N 1
ATOM 2468 C CA . ASN A 1 299 ? -37.825 19.111 39.978 1.00 84.44 299 ASN A CA 1
ATOM 2469 C C . ASN A 1 299 ? -39.187 19.706 40.379 1.00 84.44 299 ASN A C 1
ATOM 2471 O O . ASN A 1 299 ? -39.306 20.233 41.486 1.00 84.44 299 ASN A O 1
ATOM 2475 N N . GLU A 1 300 ? -40.219 19.540 39.545 1.00 85.12 300 GLU A N 1
ATOM 2476 C CA . GLU A 1 300 ? -41.614 19.908 39.841 1.00 85.12 300 GLU A CA 1
ATOM 2477 C C . GLU A 1 300 ? -42.084 19.260 41.154 1.00 85.12 300 GLU A C 1
ATOM 2479 O O . GLU A 1 300 ? -42.418 19.963 42.108 1.00 85.12 300 GLU A O 1
ATOM 2484 N N . ALA A 1 301 ? -41.964 17.932 41.277 1.00 80.88 301 ALA A N 1
ATOM 2485 C CA . ALA A 1 301 ? -42.329 17.214 42.498 1.00 80.88 301 ALA A CA 1
ATOM 2486 C C . ALA A 1 301 ? -41.514 17.649 43.737 1.00 80.88 301 ALA A C 1
ATOM 2488 O O . ALA A 1 301 ? -42.026 17.611 44.859 1.00 80.88 301 ALA A O 1
ATOM 2489 N N . THR A 1 302 ? -40.256 18.086 43.579 1.00 80.06 302 THR A N 1
ATOM 2490 C CA . THR A 1 302 ? -39.500 18.678 44.698 1.00 80.06 302 THR A CA 1
ATOM 2491 C C . THR A 1 302 ? -39.962 20.088 45.064 1.00 80.06 302 THR A C 1
ATOM 2493 O O . THR A 1 302 ? -39.868 20.436 46.240 1.00 80.06 302 THR A O 1
ATOM 2496 N N . SER A 1 303 ? -40.500 20.867 44.120 1.00 84.19 303 SER A N 1
ATOM 2497 C CA . SER A 1 303 ? -41.121 22.171 44.390 1.00 84.19 303 SER A CA 1
ATOM 2498 C C . SER A 1 303 ? -42.414 21.996 45.189 1.00 84.19 303 SER A C 1
ATOM 2500 O O . SER A 1 303 ? -42.541 22.559 46.276 1.00 84.19 303 SER A O 1
ATOM 2502 N N . ASP A 1 304 ? -43.306 21.105 44.745 1.00 84.69 304 ASP A N 1
ATOM 2503 C CA . ASP A 1 304 ? -44.547 20.758 45.456 1.00 84.69 304 ASP A CA 1
ATOM 2504 C C . ASP A 1 304 ? -44.266 20.279 46.892 1.00 84.69 304 ASP A C 1
ATOM 2506 O O . ASP A 1 304 ? -44.932 20.666 47.860 1.00 84.69 304 ASP A O 1
ATOM 2510 N N . LEU A 1 305 ? -43.227 19.451 47.062 1.00 78.50 305 LEU A N 1
ATOM 2511 C CA . LEU A 1 305 ? -42.777 18.997 48.377 1.00 78.50 305 LEU A CA 1
ATOM 2512 C C . LEU A 1 305 ? -42.167 20.126 49.220 1.00 78.50 305 LEU A C 1
ATOM 2514 O O . LEU A 1 305 ? -42.288 20.073 50.446 1.00 78.50 305 LEU A O 1
ATOM 2518 N N . GLN A 1 306 ? -41.537 21.142 48.627 1.00 81.31 306 GLN A N 1
ATOM 2519 C CA . GLN A 1 306 ? -41.062 22.321 49.358 1.00 81.31 306 GLN A CA 1
ATOM 2520 C C . GLN A 1 306 ? -42.234 23.195 49.822 1.00 81.31 306 GLN A C 1
ATOM 2522 O O . GLN A 1 306 ? -42.319 23.479 51.018 1.00 81.31 306 GLN A O 1
ATOM 2527 N N . GLU A 1 307 ? -43.188 23.525 48.948 1.00 82.38 307 GLU A N 1
ATOM 2528 C CA . GLU A 1 307 ? -44.390 24.300 49.299 1.00 82.38 307 GLU A CA 1
ATOM 2529 C C . GLU A 1 307 ? -45.244 23.601 50.370 1.00 82.38 307 GLU A C 1
ATOM 2531 O O . GLU A 1 307 ? -45.712 24.222 51.334 1.00 82.38 307 GLU A O 1
ATOM 2536 N N . SER A 1 308 ? -45.384 22.276 50.267 1.00 77.12 308 SER A N 1
ATOM 2537 C CA . SER A 1 308 ? -46.041 21.448 51.280 1.00 77.12 308 SER A CA 1
ATOM 2538 C C . SER A 1 308 ? -45.280 21.456 52.615 1.00 77.12 308 SER A C 1
ATOM 2540 O O . SER A 1 308 ? -45.888 21.607 53.679 1.00 77.12 308 SER A O 1
ATOM 2542 N N . ASN A 1 309 ? -43.942 21.393 52.602 1.00 79.12 309 ASN A N 1
ATOM 2543 C CA . ASN A 1 309 ? -43.133 21.501 53.822 1.00 79.12 309 ASN A CA 1
ATOM 2544 C C . ASN A 1 309 ? -43.185 22.900 54.460 1.00 79.12 309 ASN A C 1
ATOM 2546 O O . ASN A 1 309 ? -43.239 23.002 55.688 1.00 79.12 309 ASN A O 1
ATOM 2550 N N . GLU A 1 310 ? -43.214 23.974 53.671 1.00 83.31 310 GLU A N 1
ATOM 2551 C CA . GLU A 1 310 ? -43.400 25.349 54.157 1.00 83.31 310 GLU A CA 1
ATOM 2552 C C . GLU A 1 310 ? -44.799 25.534 54.771 1.00 83.31 310 GLU A C 1
ATOM 2554 O O . GLU A 1 310 ? -44.943 26.078 55.873 1.00 83.31 310 GLU A O 1
ATOM 2559 N N . SER A 1 311 ? -45.826 24.968 54.135 1.00 79.06 311 SER A N 1
ATOM 2560 C CA . SER A 1 311 ? -47.195 24.920 54.657 1.00 79.06 311 SER A CA 1
ATOM 2561 C C . SER A 1 311 ? -47.276 24.146 55.980 1.00 79.06 311 SER A C 1
ATOM 2563 O O . SER A 1 311 ? -47.834 24.643 56.963 1.00 79.06 311 SER A O 1
ATOM 2565 N N . LEU A 1 312 ? -46.639 22.973 56.071 1.00 77.44 312 LEU A N 1
ATOM 2566 C CA . LEU A 1 312 ? -46.531 22.187 57.307 1.00 77.44 312 LEU A CA 1
ATOM 2567 C C . LEU A 1 312 ? -45.721 22.906 58.398 1.00 77.44 312 LEU A C 1
ATOM 2569 O O . LEU A 1 312 ? -46.050 22.798 59.579 1.00 77.44 312 LEU A O 1
ATOM 2573 N N . LYS A 1 313 ? -44.689 23.673 58.037 1.00 83.88 313 LYS A N 1
ATOM 2574 C CA . LYS A 1 313 ? -43.899 24.523 58.947 1.00 83.88 313 LYS A CA 1
ATOM 2575 C C . LYS A 1 313 ? -44.748 25.675 59.503 1.00 83.88 313 LYS A C 1
ATOM 2577 O O . LYS A 1 313 ? -44.718 25.913 60.711 1.00 83.88 313 LYS A O 1
ATOM 2582 N N . CYS A 1 314 ? -45.583 26.306 58.674 1.00 78.88 314 CYS A N 1
ATOM 2583 C CA . CYS A 1 314 ? -46.574 27.298 59.103 1.00 78.88 314 CYS A CA 1
ATOM 2584 C C . CYS A 1 314 ? -47.631 26.688 60.044 1.00 78.88 314 CYS A C 1
ATOM 2586 O O . CYS A 1 314 ? -47.902 27.233 61.117 1.00 78.88 314 CYS A O 1
ATOM 2588 N N . LEU A 1 315 ? -48.181 25.517 59.700 1.00 75.38 315 LEU A N 1
ATOM 2589 C CA . LEU A 1 315 ? -49.148 24.795 60.535 1.00 75.38 315 LEU A CA 1
ATOM 2590 C C . LEU A 1 315 ? -48.545 24.344 61.876 1.00 75.38 315 LEU A C 1
ATOM 2592 O O . LEU A 1 315 ? -49.192 24.503 62.909 1.00 75.38 315 LEU A O 1
ATOM 2596 N N . ARG A 1 316 ? -47.288 23.881 61.902 1.00 76.38 316 ARG A N 1
ATOM 2597 C CA . ARG A 1 316 ? -46.540 23.595 63.144 1.00 76.38 316 ARG A CA 1
ATOM 2598 C C . ARG A 1 316 ? -46.322 24.850 63.997 1.00 76.38 316 ARG A C 1
ATOM 2600 O O . ARG A 1 316 ? -46.393 24.765 65.220 1.00 76.38 316 ARG A O 1
ATOM 2607 N N . GLY A 1 317 ? -46.100 26.012 63.379 1.00 80.44 317 GLY A N 1
ATOM 2608 C CA . GLY A 1 317 ? -46.054 27.302 64.077 1.00 80.44 317 GLY A CA 1
ATOM 2609 C C . GLY A 1 317 ? -47.393 27.661 64.731 1.00 80.44 317 GLY A C 1
ATOM 2610 O O . GLY A 1 317 ? -47.435 27.995 65.915 1.00 80.44 317 GLY A O 1
ATOM 2611 N N . LYS A 1 318 ? -48.499 27.508 63.990 1.00 80.25 318 LYS A N 1
ATOM 2612 C CA . LYS A 1 318 ? -49.868 27.705 64.501 1.00 80.25 318 LYS A CA 1
ATOM 2613 C C . LYS A 1 318 ? -50.209 26.721 65.628 1.00 80.25 318 LYS A C 1
ATOM 2615 O O . LYS A 1 318 ? -50.780 27.141 66.629 1.00 80.25 318 LYS A O 1
ATOM 2620 N N . LEU A 1 319 ? -49.803 25.452 65.517 1.00 74.88 319 LEU A N 1
ATOM 2621 C CA . LEU A 1 319 ? -49.952 24.455 66.583 1.00 74.88 319 LEU A CA 1
ATOM 2622 C C . LEU A 1 319 ? -49.209 24.865 67.856 1.00 74.88 319 LEU A C 1
ATOM 2624 O O . LEU A 1 319 ? -49.849 24.953 68.895 1.00 74.88 319 LEU A O 1
ATOM 2628 N N . LYS A 1 320 ? -47.924 25.238 67.784 1.00 80.12 320 LYS A N 1
ATOM 2629 C CA . LYS A 1 320 ? -47.168 25.718 68.960 1.00 80.12 320 LYS A CA 1
ATOM 2630 C C . LYS A 1 320 ? -47.803 26.941 69.631 1.00 80.12 320 LYS A C 1
ATOM 2632 O O . LYS A 1 320 ? -47.807 27.054 70.859 1.00 80.12 320 LYS A O 1
ATOM 2637 N N . TYR A 1 321 ? -48.376 27.852 68.844 1.00 80.56 321 TYR A N 1
ATOM 2638 C CA . TYR A 1 321 ? -49.130 28.986 69.380 1.00 80.56 321 TYR A CA 1
ATOM 2639 C C . TYR A 1 321 ? -50.405 28.530 70.118 1.00 80.56 321 TYR A C 1
ATOM 2641 O O . TYR A 1 321 ? -50.679 28.991 71.224 1.00 80.56 321 TYR A O 1
ATOM 2649 N N . LEU A 1 322 ? -51.158 27.577 69.560 1.00 76.81 322 LEU A N 1
ATOM 2650 C CA . LEU A 1 322 ? -52.337 27.006 70.220 1.00 76.81 322 LEU A CA 1
ATOM 2651 C C . LEU A 1 322 ? -51.976 26.181 71.467 1.00 76.81 322 LEU A C 1
ATOM 2653 O O . LEU A 1 322 ? -52.650 26.314 72.483 1.00 76.81 322 LEU A O 1
ATOM 2657 N N . GLU A 1 323 ? -50.902 25.391 71.433 1.00 75.50 323 GLU A N 1
ATOM 2658 C CA . GLU A 1 323 ? -50.378 24.616 72.568 1.00 75.50 323 GLU A CA 1
ATOM 2659 C C . GLU A 1 323 ? -50.017 25.527 73.747 1.00 75.50 323 GLU A C 1
ATOM 2661 O O . GLU A 1 323 ? -50.508 25.330 74.859 1.00 75.50 323 GLU A O 1
ATOM 2666 N N . SER A 1 324 ? -49.229 26.576 73.497 1.00 77.12 324 SER A N 1
ATOM 2667 C CA . SER A 1 324 ? -48.863 27.560 74.526 1.00 77.12 324 SER A CA 1
ATOM 2668 C C . SER A 1 324 ? -50.070 28.353 75.043 1.00 77.12 324 SER A C 1
ATOM 2670 O O . SER A 1 324 ? -50.170 28.589 76.249 1.00 77.12 324 SER A O 1
ATOM 2672 N N . LYS A 1 325 ? -51.045 28.687 74.184 1.00 80.25 325 LYS A N 1
ATOM 2673 C CA . LYS A 1 325 ? -52.319 29.289 74.613 1.00 80.25 325 LYS A CA 1
ATOM 2674 C C . LYS A 1 325 ? -53.140 28.338 75.494 1.00 80.25 325 LYS A C 1
ATOM 2676 O O . LYS A 1 325 ? -53.664 28.770 76.516 1.00 80.25 325 LYS A O 1
ATOM 2681 N N . ILE A 1 326 ? -53.211 27.048 75.159 1.00 77.12 326 ILE A N 1
ATOM 2682 C CA . ILE A 1 326 ? -53.861 26.015 75.986 1.00 77.12 326 ILE A CA 1
ATOM 2683 C C . ILE A 1 326 ? -53.143 25.858 77.335 1.00 77.12 326 ILE A C 1
ATOM 2685 O O . ILE A 1 326 ? -53.801 25.664 78.356 1.00 77.12 326 ILE A O 1
ATOM 2689 N N . GLU A 1 327 ? -51.814 25.971 77.380 1.00 78.00 327 GLU A N 1
ATOM 2690 C CA . GLU A 1 327 ? -51.062 25.908 78.638 1.00 78.00 327 GLU A CA 1
ATOM 2691 C C . GLU A 1 327 ? -51.334 27.120 79.550 1.00 78.00 327 GLU A C 1
ATOM 2693 O O . GLU A 1 327 ? -51.421 26.959 80.769 1.00 78.00 327 GLU A O 1
ATOM 2698 N N . VAL A 1 328 ? -51.533 28.317 78.983 1.00 78.31 328 VAL A N 1
ATOM 2699 C CA . VAL A 1 328 ? -51.995 29.503 79.731 1.00 78.31 328 VAL A CA 1
ATOM 2700 C C . VAL A 1 328 ? -53.415 29.287 80.265 1.00 78.31 328 VAL A C 1
ATOM 2702 O O . VAL A 1 328 ? -53.613 29.382 81.476 1.00 78.31 328 VAL A O 1
ATOM 2705 N N . MET A 1 329 ? -54.364 28.877 79.413 1.00 71.25 329 MET A N 1
ATOM 2706 C CA . MET A 1 329 ? -55.747 28.583 79.829 1.00 71.25 329 MET A CA 1
ATOM 2707 C C . MET A 1 329 ? -55.803 27.546 80.967 1.00 71.25 329 MET A C 1
ATOM 2709 O O . MET A 1 329 ? -56.546 27.722 81.927 1.00 71.25 329 MET A O 1
ATOM 2713 N N . LYS A 1 330 ? -54.973 26.492 80.923 1.00 73.06 330 LYS A N 1
ATOM 2714 C CA . LYS A 1 330 ? -54.876 25.484 82.000 1.00 73.06 330 LYS A CA 1
ATOM 2715 C C . LYS A 1 330 ? -54.314 26.048 83.308 1.00 73.06 330 LYS A C 1
ATOM 2717 O O . LYS A 1 330 ? -54.711 25.614 84.390 1.00 73.06 330 LYS A O 1
ATOM 2722 N N . LYS A 1 331 ? -53.388 27.012 83.247 1.00 74.19 331 LYS A N 1
ATOM 2723 C CA . LYS A 1 331 ? -52.862 27.689 84.446 1.00 74.19 331 LYS A CA 1
ATOM 2724 C C . LYS A 1 331 ? -53.934 28.572 85.086 1.00 74.19 331 LYS A C 1
ATOM 2726 O O . LYS A 1 331 ? -54.071 28.532 86.311 1.00 74.19 331 LYS A O 1
ATOM 2731 N N . GLU A 1 332 ? -54.720 29.276 84.274 1.00 74.81 332 GLU A N 1
ATOM 2732 C CA . GLU A 1 332 ? -55.878 30.078 84.694 1.00 74.81 332 GLU A CA 1
ATOM 2733 C C . GLU A 1 332 ? -57.003 29.208 85.276 1.00 74.81 332 GLU A C 1
ATOM 2735 O O . GLU A 1 332 ? -57.478 29.477 86.377 1.00 74.81 332 GLU A O 1
ATOM 2740 N N . GLU A 1 333 ? -57.348 28.089 84.635 1.00 70.50 333 GLU A N 1
ATOM 2741 C CA . GLU A 1 333 ? -58.289 27.100 85.178 1.00 70.50 333 GLU A CA 1
ATOM 2742 C C . GLU A 1 333 ? -57.818 26.575 86.548 1.00 70.50 333 GLU A C 1
ATOM 2744 O O . GLU A 1 333 ? -58.584 26.547 87.515 1.00 70.50 333 GLU A O 1
ATOM 2749 N N . SER A 1 334 ? -56.525 26.249 86.683 1.00 70.19 334 SER A N 1
ATOM 2750 C CA . SER A 1 334 ? -55.958 25.777 87.954 1.00 70.19 334 SER A CA 1
ATOM 2751 C C . SER A 1 334 ? -55.965 26.835 89.066 1.00 70.19 334 SER A C 1
ATOM 2753 O O . SER A 1 334 ? -55.940 26.476 90.246 1.00 70.19 334 SER A O 1
ATOM 2755 N N . SER A 1 335 ? -55.957 28.130 88.728 1.00 72.50 335 SER A N 1
ATOM 2756 C CA . SER A 1 335 ? -56.009 29.218 89.711 1.00 72.50 335 SER A CA 1
ATOM 2757 C C . SER A 1 335 ? -57.456 29.529 90.103 1.00 72.50 335 SER A C 1
ATOM 2759 O O . SER A 1 335 ? -57.736 29.665 91.297 1.00 72.50 335 SER A O 1
ATOM 2761 N N . ALA A 1 336 ? -58.390 29.494 89.147 1.00 71.75 336 ALA A N 1
ATOM 2762 C CA . ALA A 1 336 ? -59.828 29.575 89.389 1.00 71.75 336 ALA A CA 1
ATOM 2763 C C . ALA A 1 336 ? -60.331 28.422 90.279 1.00 71.75 336 ALA A C 1
ATOM 2765 O O . ALA A 1 336 ? -61.033 28.666 91.262 1.00 71.75 336 ALA A O 1
ATOM 2766 N N . GLN A 1 337 ? -59.903 27.177 90.026 1.00 70.50 337 GLN A N 1
ATOM 2767 C CA . GLN A 1 337 ? -60.224 26.030 90.891 1.00 70.50 337 GLN A CA 1
ATOM 2768 C C . GLN A 1 337 ? -59.713 26.225 92.330 1.00 70.50 337 GLN A C 1
ATOM 2770 O O . GLN A 1 337 ? -60.450 25.973 93.285 1.00 70.50 337 GLN A O 1
ATOM 2775 N N . LYS A 1 338 ? -58.486 26.737 92.512 1.00 74.44 338 LYS A N 1
ATOM 2776 C CA . LYS A 1 338 ? -57.928 27.039 93.847 1.00 74.44 338 LYS A CA 1
ATOM 2777 C C . LYS A 1 338 ? -58.720 28.137 94.562 1.00 74.44 338 LYS A C 1
ATOM 2779 O O . LYS A 1 338 ? -59.011 27.993 95.748 1.00 74.44 338 LYS A O 1
ATOM 2784 N N . GLN A 1 339 ? -59.113 29.201 93.859 1.00 75.00 339 GLN A N 1
ATOM 2785 C CA . GLN A 1 339 ? -59.953 30.264 94.424 1.00 75.00 339 GLN A CA 1
ATOM 2786 C C . GLN A 1 339 ? -61.349 29.748 94.809 1.00 75.00 339 GLN A C 1
ATOM 2788 O O . GLN A 1 339 ? -61.818 30.039 95.910 1.00 75.00 339 GLN A O 1
ATOM 2793 N N . SER A 1 340 ? -61.970 28.918 93.966 1.00 67.38 340 SER A N 1
ATOM 2794 C CA . SER A 1 340 ? -63.256 28.266 94.250 1.00 67.38 340 SER A CA 1
ATOM 2795 C C . SER A 1 340 ? -63.183 27.361 95.488 1.00 67.38 340 SER A C 1
ATOM 2797 O O . SER A 1 340 ? -64.020 27.458 96.385 1.00 67.38 340 SER A O 1
ATOM 2799 N N . HIS A 1 341 ? -62.121 26.558 95.624 1.00 74.06 341 HIS A N 1
ATOM 2800 C CA . HIS A 1 341 ? -61.918 25.717 96.807 1.00 74.06 341 HIS A CA 1
ATOM 2801 C C . HIS A 1 341 ? -61.720 26.544 98.095 1.00 74.06 341 HIS A C 1
ATOM 2803 O O . HIS A 1 341 ? -62.275 26.207 99.142 1.00 74.06 341 HIS A O 1
ATOM 2809 N N . ILE A 1 342 ? -61.001 27.672 98.020 1.00 77.44 342 ILE A N 1
ATOM 2810 C CA . ILE A 1 342 ? -60.864 28.627 99.136 1.00 77.44 342 ILE A CA 1
ATOM 2811 C C . ILE A 1 342 ? -62.215 29.272 99.490 1.00 77.44 342 ILE A C 1
ATOM 2813 O O . ILE A 1 342 ? -62.498 29.479 100.672 1.00 77.44 342 ILE A O 1
ATOM 2817 N N . ALA A 1 343 ? -63.063 29.573 98.502 1.00 72.12 343 ALA A N 1
ATOM 2818 C CA . ALA A 1 343 ? -64.411 30.085 98.738 1.00 72.12 343 ALA A CA 1
ATOM 2819 C C . ALA A 1 343 ? -65.291 29.036 99.441 1.00 72.12 343 ALA A C 1
ATOM 2821 O O . ALA A 1 343 ? -65.875 29.332 100.480 1.00 72.12 343 ALA A O 1
ATOM 2822 N N . MET A 1 344 ? -65.297 27.790 98.955 1.00 74.38 344 MET A N 1
ATOM 2823 C CA . MET A 1 344 ? -66.034 26.675 99.563 1.00 74.38 344 MET A CA 1
ATOM 2824 C C . MET A 1 344 ? -65.604 26.417 101.018 1.00 74.38 344 MET A C 1
ATOM 2826 O O . MET A 1 344 ? -66.451 26.260 101.895 1.00 74.38 344 MET A O 1
ATOM 2830 N N . MET A 1 345 ? -64.298 26.462 101.308 1.00 74.25 345 MET A N 1
ATOM 2831 C CA . MET A 1 345 ? -63.767 26.357 102.676 1.00 74.25 345 MET A CA 1
ATOM 2832 C C . MET A 1 345 ? -64.269 27.478 103.604 1.00 74.25 345 MET A C 1
ATOM 2834 O O . MET A 1 345 ? -64.524 27.226 104.783 1.00 74.25 345 MET A O 1
ATOM 2838 N N . LYS A 1 346 ? -64.453 28.705 103.094 1.00 77.81 346 LYS A N 1
ATOM 2839 C CA . LYS A 1 346 ? -65.053 29.814 103.859 1.00 77.81 346 LYS A CA 1
ATOM 2840 C C . LYS A 1 346 ? -66.552 29.604 104.078 1.00 77.81 346 LYS A C 1
ATOM 2842 O O . LYS A 1 346 ? -67.011 29.746 105.206 1.00 77.81 346 LYS A O 1
ATOM 2847 N N . THR A 1 347 ? -67.300 29.205 103.048 1.00 69.25 347 THR A N 1
ATOM 2848 C CA . THR A 1 347 ? -68.738 28.901 103.165 1.00 69.25 347 THR A CA 1
ATOM 2849 C C . THR A 1 347 ? -68.998 27.801 104.195 1.00 69.25 347 THR A C 1
ATOM 2851 O O . THR A 1 347 ? -69.886 27.945 105.032 1.00 69.25 347 THR A O 1
ATOM 2854 N N . ASN A 1 348 ? -68.177 26.747 104.208 1.00 72.56 348 ASN A N 1
ATOM 2855 C CA . ASN A 1 348 ? -68.292 25.656 105.178 1.00 72.56 348 ASN A CA 1
ATOM 2856 C C . ASN A 1 348 ? -68.000 26.113 106.620 1.00 72.56 348 ASN A C 1
ATOM 2858 O O . ASN A 1 348 ? -68.658 25.639 107.545 1.00 72.56 348 ASN A O 1
ATOM 2862 N N . LYS A 1 349 ? -67.074 27.066 106.827 1.00 72.38 349 LYS A N 1
ATOM 2863 C CA . LYS A 1 349 ? -66.884 27.709 108.141 1.00 72.38 349 LYS A CA 1
ATOM 2864 C C . LYS A 1 349 ? -68.110 28.509 108.570 1.00 72.38 349 LYS A C 1
ATOM 2866 O O . LYS A 1 349 ? -68.628 28.263 109.654 1.00 72.38 349 LYS A O 1
ATOM 2871 N N . PHE A 1 350 ? -68.627 29.385 107.709 1.00 72.56 350 PHE A N 1
ATOM 2872 C CA . PHE A 1 350 ? -69.815 30.177 108.038 1.00 72.56 350 PHE A CA 1
ATOM 2873 C C . PHE A 1 350 ? -71.049 29.296 108.304 1.00 72.56 350 PHE A C 1
ATOM 2875 O O . PHE A 1 350 ? -71.825 29.599 109.203 1.00 72.56 350 PHE A O 1
ATOM 2882 N N . GLN A 1 351 ? -71.208 28.159 107.616 1.00 69.06 351 GLN A N 1
ATOM 2883 C CA . GLN A 1 351 ? -72.264 27.184 107.931 1.00 69.06 351 GLN A CA 1
ATOM 2884 C C . GLN A 1 351 ? -72.082 26.491 109.294 1.00 69.06 351 GLN A C 1
ATOM 2886 O O . GLN A 1 351 ? -73.078 26.152 109.934 1.00 69.06 351 GLN A O 1
ATOM 2891 N N . ALA A 1 352 ? -70.846 26.270 109.752 1.00 70.88 352 ALA A N 1
ATOM 2892 C CA . ALA A 1 352 ? -70.585 25.752 111.095 1.00 70.88 352 ALA A CA 1
ATOM 2893 C C . ALA A 1 352 ? -70.883 26.813 112.171 1.00 70.88 352 ALA A C 1
ATOM 2895 O O . ALA A 1 352 ? -71.567 26.518 113.149 1.00 70.88 352 ALA A O 1
ATOM 2896 N N . GLU A 1 353 ? -70.450 28.055 111.944 1.00 75.81 353 GLU A N 1
ATOM 2897 C CA . GLU A 1 353 ? -70.711 29.200 112.824 1.00 75.81 353 GLU A CA 1
ATOM 2898 C C . GLU A 1 353 ? -72.223 29.480 112.947 1.00 75.81 353 GLU A C 1
ATOM 2900 O O . GLU A 1 353 ? -72.730 29.634 114.058 1.00 75.81 353 GLU A O 1
ATOM 2905 N N . ILE A 1 354 ? -72.980 29.439 111.839 1.00 73.69 354 ILE A N 1
ATOM 2906 C CA . ILE A 1 354 ? -74.451 29.562 111.842 1.00 73.69 354 ILE A CA 1
ATOM 2907 C C . ILE A 1 354 ? -75.099 28.488 112.726 1.00 73.69 354 ILE A C 1
ATOM 2909 O O . ILE A 1 354 ? -75.908 28.835 113.582 1.00 73.69 354 ILE A O 1
ATOM 2913 N N . LYS A 1 355 ? -74.708 27.213 112.598 1.00 74.81 355 LYS A N 1
ATOM 2914 C CA . LYS A 1 355 ? -75.243 26.123 113.439 1.00 74.81 355 LYS A CA 1
ATOM 2915 C C . LYS A 1 355 ? -74.932 26.317 114.926 1.00 74.81 355 LYS A C 1
ATOM 2917 O O . LYS A 1 355 ? -75.760 26.003 115.782 1.00 74.81 355 LYS A O 1
ATOM 2922 N N . GLU A 1 356 ? -73.764 26.868 115.253 1.00 73.94 356 GLU A N 1
ATOM 2923 C CA . GLU A 1 356 ? -73.410 27.209 116.633 1.00 73.94 356 GLU A CA 1
ATOM 2924 C C . GLU A 1 356 ? -74.290 28.352 117.179 1.00 73.94 356 GLU A C 1
ATOM 2926 O O . GLU A 1 356 ? -74.744 28.298 118.326 1.00 73.94 356 GLU A O 1
ATOM 2931 N N . TYR A 1 357 ? -74.598 29.361 116.356 1.00 75.81 357 TYR A N 1
ATOM 2932 C CA . TYR A 1 357 ? -75.541 30.425 116.711 1.00 75.81 357 TYR A CA 1
ATOM 2933 C C . TYR A 1 357 ? -76.995 29.935 116.804 1.00 75.81 357 TYR A C 1
ATOM 2935 O O . TYR A 1 357 ? -77.706 30.360 117.714 1.00 75.81 357 TYR A O 1
ATOM 2943 N N . GLU A 1 358 ? -77.437 29.010 115.949 1.00 72.31 358 GLU A N 1
ATOM 2944 C CA . GLU A 1 358 ? -78.760 28.372 116.038 1.00 72.31 358 GLU A CA 1
ATOM 2945 C C . GLU A 1 358 ? -78.926 27.594 117.352 1.00 72.31 358 GLU A C 1
ATOM 2947 O O . GLU A 1 358 ? -79.955 27.731 118.021 1.00 72.31 358 GLU A O 1
ATOM 2952 N N . SER A 1 359 ? -77.893 26.856 117.780 1.00 73.12 359 SER A N 1
ATOM 2953 C CA . SER A 1 359 ? -77.874 26.187 119.089 1.00 73.12 359 SER A CA 1
ATOM 2954 C C . SER A 1 359 ? -78.009 27.197 120.235 1.00 73.12 359 SER A C 1
ATOM 2956 O O . SER A 1 359 ? -78.897 27.064 121.076 1.00 73.12 359 SER A O 1
ATOM 2958 N N . LYS A 1 360 ? -77.203 28.268 120.229 1.00 75.69 360 LYS A N 1
ATOM 2959 C CA . LYS A 1 360 ? -77.267 29.335 121.249 1.00 75.69 360 LYS A CA 1
ATOM 2960 C C . LYS A 1 360 ? -78.624 30.052 121.265 1.00 75.69 360 LYS A C 1
ATOM 2962 O O . LYS A 1 360 ? -79.125 30.409 122.331 1.00 75.69 360 LYS A O 1
ATOM 2967 N N . LEU A 1 361 ? -79.257 30.234 120.103 1.00 70.50 361 LEU A N 1
ATOM 2968 C CA . LEU A 1 361 ? -80.596 30.818 119.986 1.00 70.50 361 LEU A CA 1
ATOM 2969 C C . LEU A 1 361 ? -81.683 29.879 120.544 1.00 70.50 361 LEU A C 1
ATOM 2971 O O . LEU A 1 361 ? -82.653 30.352 121.138 1.00 70.50 361 LEU A O 1
ATOM 2975 N N . SER A 1 362 ? -81.526 28.563 120.373 1.00 72.69 362 SER A N 1
ATOM 2976 C CA . SER A 1 362 ? -82.388 27.542 120.986 1.00 72.69 362 SER A CA 1
ATOM 2977 C C . SER A 1 362 ? -82.315 27.600 122.516 1.00 72.69 362 SER A C 1
ATOM 2979 O O . SER A 1 362 ? -83.345 27.697 123.191 1.00 72.69 362 SER A O 1
ATOM 2981 N N . ASP A 1 363 ? -81.100 27.658 123.067 1.00 72.50 363 ASP A N 1
ATOM 2982 C CA . ASP A 1 363 ? -80.876 27.770 124.509 1.00 72.50 363 ASP A CA 1
ATOM 2983 C C . ASP A 1 363 ? -81.451 29.063 125.095 1.00 72.50 363 ASP A C 1
ATOM 2985 O O . ASP A 1 363 ? -82.200 29.024 126.073 1.00 72.50 363 ASP A O 1
ATOM 2989 N N . CYS A 1 364 ? -81.213 30.204 124.448 1.00 74.12 364 CYS A N 1
ATOM 2990 C CA . CYS A 1 364 ? -81.727 31.488 124.921 1.00 74.12 364 CYS A CA 1
ATOM 2991 C C . CYS A 1 364 ? -83.273 31.562 124.868 1.00 74.12 364 CYS A C 1
ATOM 2993 O O . CYS A 1 364 ? -83.912 32.102 125.776 1.00 74.12 364 CYS A O 1
ATOM 2995 N N . LYS A 1 365 ? -83.914 30.929 123.868 1.00 71.06 365 LYS A N 1
ATOM 2996 C CA . LYS A 1 365 ? -85.382 30.743 123.835 1.00 71.06 365 LYS A CA 1
ATOM 2997 C C . LYS A 1 365 ? -85.880 29.886 125.009 1.00 71.06 365 LYS A C 1
ATOM 2999 O O . LYS A 1 365 ? -86.909 30.211 125.609 1.00 71.06 365 LYS A O 1
ATOM 3004 N N . ARG A 1 366 ? -85.151 28.820 125.361 1.00 73.94 366 ARG A N 1
ATOM 3005 C CA . ARG A 1 366 ? -85.461 27.925 126.491 1.00 73.94 366 ARG A CA 1
ATOM 3006 C C . ARG A 1 366 ? -85.344 28.635 127.846 1.00 73.94 366 ARG A C 1
ATOM 3008 O O . ARG A 1 366 ? -86.149 28.371 128.740 1.00 73.94 366 ARG A O 1
ATOM 3015 N N . GLU A 1 367 ? -84.414 29.574 127.996 1.00 75.25 367 GLU A N 1
ATOM 3016 C CA . GLU A 1 367 ? -84.293 30.403 129.205 1.00 75.25 367 GLU A CA 1
ATOM 3017 C C . GLU A 1 367 ? -85.371 31.492 129.294 1.00 75.25 367 GLU A C 1
ATOM 3019 O O . GLU A 1 367 ? -85.995 31.651 130.346 1.00 75.25 367 GLU A O 1
ATOM 3024 N N . LEU A 1 368 ? -85.698 32.171 128.188 1.00 69.25 368 LEU A N 1
ATOM 3025 C CA . LEU A 1 368 ? -86.803 33.142 128.143 1.00 69.25 368 LEU A CA 1
ATOM 3026 C C . LEU A 1 368 ? -88.158 32.528 128.546 1.00 69.25 368 LEU A C 1
ATOM 3028 O O . LEU A 1 368 ? -88.966 33.195 129.198 1.00 69.25 368 LEU A O 1
ATOM 3032 N N . ALA A 1 369 ? -88.402 31.255 128.220 1.00 69.38 369 ALA A N 1
ATOM 3033 C CA . ALA A 1 369 ? -89.588 30.527 128.677 1.00 69.38 369 ALA A CA 1
ATOM 3034 C C . ALA A 1 369 ? -89.615 30.328 130.210 1.00 69.38 369 ALA A C 1
ATOM 3036 O O . ALA A 1 369 ? -90.658 30.516 130.848 1.00 69.38 369 ALA A O 1
ATOM 3037 N N . ARG A 1 370 ? -88.462 30.010 130.822 1.00 73.81 370 ARG A N 1
ATOM 3038 C CA . ARG A 1 370 ? -88.320 29.858 132.283 1.00 73.81 370 ARG A CA 1
ATOM 3039 C C . ARG A 1 370 ? -88.563 31.183 133.011 1.00 73.81 370 ARG A C 1
ATOM 3041 O O . ARG A 1 370 ? -89.376 31.226 133.936 1.00 73.81 370 ARG A O 1
ATOM 3048 N N . TYR A 1 371 ? -87.946 32.272 132.549 1.00 70.56 371 TYR A N 1
ATOM 3049 C CA . TYR A 1 371 ? -88.121 33.596 133.158 1.00 70.56 371 TYR A CA 1
ATOM 3050 C C . TYR A 1 371 ? -89.561 34.119 133.066 1.00 70.56 371 TYR A C 1
ATOM 3052 O O . TYR A 1 371 ? -90.060 34.699 134.031 1.00 70.56 371 TYR A O 1
ATOM 3060 N N . ARG A 1 372 ? -90.279 33.867 131.960 1.00 71.12 372 ARG A N 1
ATOM 3061 C CA . ARG A 1 372 ? -91.702 34.243 131.836 1.00 71.12 372 ARG A CA 1
ATOM 3062 C C . ARG A 1 372 ? -92.587 33.547 132.874 1.00 71.12 372 ARG A C 1
ATOM 3064 O O . ARG A 1 372 ? -93.447 34.200 133.462 1.00 71.12 372 ARG A O 1
ATOM 3071 N N . SER A 1 373 ? -92.336 32.268 133.158 1.00 69.12 373 SER A N 1
ATOM 3072 C CA . SER A 1 373 ? -93.069 31.526 134.197 1.00 69.12 373 SER A CA 1
ATOM 3073 C C . SER A 1 373 ? -92.801 32.100 135.597 1.00 69.12 373 SER A C 1
ATOM 3075 O O . SER A 1 373 ? -93.736 32.398 136.340 1.00 69.12 373 SER A O 1
ATOM 3077 N N . GLN A 1 374 ? -91.532 32.374 135.925 1.00 70.62 374 GLN A N 1
ATOM 3078 C CA . GLN A 1 374 ? -91.143 32.984 137.205 1.00 70.62 374 GLN A CA 1
ATOM 3079 C C . GLN A 1 374 ? -91.699 34.411 137.389 1.00 70.62 374 GLN A C 1
ATOM 3081 O O . GLN A 1 374 ? -92.038 34.811 138.508 1.00 70.62 374 GLN A O 1
ATOM 3086 N N . GLN A 1 375 ? -91.854 35.185 136.308 1.00 67.88 375 GLN A N 1
ATOM 3087 C CA . GLN A 1 375 ? -92.421 36.538 136.369 1.00 67.88 375 GLN A CA 1
ATOM 3088 C C . GLN A 1 375 ? -93.928 36.547 136.703 1.00 67.88 375 GLN A C 1
ATOM 3090 O O . GLN A 1 375 ? -94.416 37.491 137.327 1.00 67.88 375 GLN A O 1
ATOM 3095 N N . ILE A 1 376 ? -94.673 35.503 136.324 1.00 73.12 376 ILE A N 1
ATOM 3096 C CA . ILE A 1 376 ? -96.096 35.361 136.678 1.00 73.12 376 ILE A CA 1
ATOM 3097 C C . ILE A 1 376 ? -96.246 35.042 138.172 1.00 73.12 376 ILE A C 1
ATOM 3099 O O . ILE A 1 376 ? -97.089 35.627 138.856 1.00 73.12 376 ILE A O 1
ATOM 3103 N N . GLU A 1 377 ? -95.406 34.152 138.703 1.00 68.50 377 GLU A N 1
ATOM 3104 C CA . GLU A 1 377 ? -95.491 33.722 140.101 1.00 68.50 377 GLU A CA 1
ATOM 3105 C C . GLU A 1 377 ? -95.015 34.805 141.089 1.00 68.50 377 GLU A C 1
ATOM 3107 O O . GLU A 1 377 ? -95.647 35.034 142.122 1.00 68.50 377 GLU A O 1
ATOM 3112 N N . THR A 1 378 ? -93.952 35.541 140.750 1.00 64.12 378 THR A N 1
ATOM 3113 C CA . THR A 1 378 ? -93.456 36.667 141.568 1.00 64.12 378 THR A CA 1
ATOM 3114 C C . THR A 1 378 ? -94.460 37.819 141.652 1.00 64.12 378 THR A C 1
ATOM 3116 O O . THR A 1 378 ? -94.666 38.363 142.738 1.00 64.12 378 THR A O 1
ATOM 3119 N N . LYS A 1 379 ? -95.174 38.141 140.562 1.00 67.94 379 LYS A N 1
ATOM 3120 C CA . LYS A 1 379 ? -96.248 39.154 140.578 1.00 67.94 379 LYS A CA 1
ATOM 3121 C C . LYS A 1 379 ? -97.397 38.801 141.530 1.00 67.94 379 LYS A C 1
ATOM 3123 O O . LYS A 1 379 ? -97.948 39.705 142.151 1.00 67.94 379 LYS A O 1
ATOM 3128 N N . ARG A 1 380 ? -97.729 37.513 141.703 1.00 64.56 380 ARG A N 1
ATOM 3129 C CA . ARG A 1 380 ? -98.750 37.072 142.676 1.00 64.56 380 ARG A CA 1
ATOM 3130 C C . ARG A 1 380 ? -98.294 37.244 144.131 1.00 64.56 380 ARG A C 1
ATOM 3132 O O . ARG A 1 380 ? -99.102 37.618 144.972 1.00 64.56 380 ARG A O 1
ATOM 3139 N N . LYS A 1 381 ? -97.006 37.030 144.424 1.00 62.59 381 LYS A N 1
ATOM 3140 C CA . LYS A 1 381 ? -96.440 37.135 145.787 1.00 62.59 381 LYS A CA 1
ATOM 3141 C C . LYS A 1 381 ? -96.190 38.582 146.247 1.00 62.59 381 LYS A C 1
ATOM 3143 O O . LYS A 1 381 ? -96.113 38.835 147.444 1.00 62.59 381 LYS A O 1
ATOM 3148 N N . LEU A 1 382 ? -96.109 39.545 145.322 1.00 56.53 382 LEU A N 1
ATOM 3149 C CA . LEU A 1 382 ? -95.881 40.962 145.648 1.00 56.53 382 LEU A CA 1
ATOM 3150 C C . LEU A 1 382 ? -97.115 41.672 146.248 1.00 56.53 382 LEU A C 1
ATOM 3152 O O . LEU A 1 382 ? -96.971 42.698 146.908 1.00 56.53 382 LEU A O 1
ATOM 3156 N N . VAL A 1 383 ? -98.327 41.152 146.017 1.00 67.19 383 VAL A N 1
ATOM 3157 C CA . VAL A 1 383 ? -99.577 41.780 146.489 1.00 67.19 383 VAL A CA 1
ATOM 3158 C C . VAL A 1 383 ? -99.805 41.540 147.985 1.00 67.19 383 VAL A C 1
ATOM 3160 O O . VAL A 1 383 ? -100.257 42.441 148.682 1.00 67.19 383 VAL A O 1
ATOM 3163 N N . THR A 1 384 ? -99.450 40.360 148.500 1.00 58.12 384 THR A N 1
ATOM 3164 C CA . THR A 1 384 ? -99.669 39.991 149.909 1.00 58.12 384 THR A CA 1
ATOM 3165 C C . THR A 1 384 ? -98.638 40.603 150.861 1.00 58.12 384 THR A C 1
ATOM 3167 O O . THR A 1 384 ? -98.994 41.036 151.954 1.00 58.12 384 THR A O 1
ATOM 3170 N N . LEU A 1 385 ? -97.368 40.706 150.449 1.00 57.41 385 LEU A N 1
ATOM 3171 C CA . LEU A 1 385 ? -96.277 41.172 151.321 1.00 57.41 385 LEU A CA 1
ATOM 3172 C C . LEU A 1 385 ? -96.337 42.668 151.681 1.00 57.41 385 LEU A C 1
ATOM 3174 O O . LEU A 1 385 ? -95.788 43.068 152.709 1.00 57.41 385 LEU A O 1
ATOM 3178 N N . LYS A 1 386 ? -97.053 43.492 150.903 1.00 60.34 386 LYS A N 1
ATOM 3179 C CA . LYS A 1 386 ? -97.251 44.919 151.223 1.00 60.34 386 LYS A CA 1
ATOM 3180 C C . LYS A 1 386 ? -98.075 45.166 152.493 1.00 60.34 386 LYS A C 1
ATOM 3182 O O . LYS A 1 386 ? -98.006 46.263 153.035 1.00 60.34 386 LYS A O 1
ATOM 3187 N N . GLY A 1 387 ? -98.826 44.174 152.983 1.00 57.78 387 GLY A N 1
ATOM 3188 C CA . GLY A 1 387 ? -99.571 44.289 154.243 1.00 57.78 387 GLY A CA 1
ATOM 3189 C C . GLY A 1 387 ? -98.706 44.142 155.502 1.00 57.78 387 GLY A C 1
ATOM 3190 O O . GLY A 1 387 ? -99.071 44.653 156.555 1.00 57.78 387 GLY A O 1
ATOM 3191 N N . THR A 1 388 ? -97.556 43.465 155.412 1.00 55.91 388 THR A N 1
ATOM 3192 C CA . THR A 1 388 ? -96.759 43.048 156.584 1.00 55.91 388 THR A CA 1
ATOM 3193 C C . THR A 1 388 ? -95.498 43.882 156.830 1.00 55.91 388 THR A C 1
ATOM 3195 O O . THR A 1 388 ? -94.925 43.825 157.917 1.00 55.91 388 THR A O 1
ATOM 3198 N N . GLU A 1 389 ? -95.058 44.685 155.856 1.00 49.72 389 GLU A N 1
ATOM 3199 C CA . GLU A 1 389 ? -93.801 45.454 155.938 1.00 49.72 389 GLU A CA 1
ATOM 3200 C C . GLU A 1 389 ? -93.801 46.520 157.057 1.00 49.72 389 GLU A C 1
ATOM 3202 O O . GLU A 1 389 ? -92.743 46.906 157.554 1.00 49.72 389 GLU A O 1
ATOM 3207 N N . SER A 1 390 ? -94.983 46.946 157.522 1.00 55.19 390 SER A N 1
ATOM 3208 C CA . SER A 1 390 ? -95.121 47.895 158.637 1.00 55.19 390 SER A CA 1
ATOM 3209 C C . SER A 1 390 ? -94.670 47.335 159.995 1.00 55.19 390 SER A C 1
ATOM 3211 O O . SER A 1 390 ? -94.345 48.125 160.879 1.00 55.19 390 SER A O 1
ATOM 3213 N N . ALA A 1 391 ? -94.658 46.010 160.186 1.00 49.75 391 ALA A N 1
ATOM 3214 C CA . ALA A 1 391 ? -94.357 45.394 161.482 1.00 49.75 391 ALA A CA 1
ATOM 3215 C C . ALA A 1 391 ? -92.852 45.165 161.714 1.00 49.75 391 ALA A C 1
ATOM 3217 O O . ALA A 1 391 ? -92.348 45.385 162.811 1.00 49.75 391 ALA A O 1
ATOM 3218 N N . MET A 1 392 ? -92.108 44.761 160.678 1.00 47.78 392 MET A N 1
ATOM 3219 C CA . MET A 1 392 ? -90.745 44.217 160.829 1.00 47.78 392 MET A CA 1
ATOM 3220 C C . MET A 1 392 ? -89.619 45.271 160.811 1.00 47.78 392 MET A C 1
ATOM 3222 O O . MET A 1 392 ? -88.440 44.923 160.714 1.00 47.78 392 MET A O 1
ATOM 3226 N N . ARG A 1 393 ? -89.944 46.569 160.907 1.00 57.41 393 ARG A N 1
ATOM 3227 C CA . ARG A 1 393 ? -88.945 47.661 160.919 1.00 57.41 393 ARG A CA 1
ATOM 3228 C C . ARG A 1 393 ? -88.109 47.752 162.205 1.00 57.41 393 ARG A C 1
ATOM 3230 O O . ARG A 1 393 ? -87.124 48.484 162.209 1.00 57.41 393 ARG A O 1
ATOM 3237 N N . SER A 1 394 ? -88.473 47.036 163.268 1.00 46.84 394 SER A N 1
ATOM 3238 C CA . SER A 1 394 ? -87.827 47.112 164.588 1.00 46.84 394 SER A CA 1
ATOM 3239 C C . SER A 1 394 ? -86.639 46.162 164.796 1.00 46.84 394 SER A C 1
ATOM 3241 O O . SER A 1 394 ? -85.805 46.438 165.652 1.00 46.84 394 SER A O 1
ATOM 3243 N N . GLU A 1 395 ? -86.535 45.056 164.049 1.00 42.94 395 GLU A N 1
ATOM 3244 C CA . GLU A 1 395 ? -85.726 43.904 164.496 1.00 42.94 395 GLU A CA 1
ATOM 3245 C C . GLU A 1 395 ? -84.416 43.680 163.709 1.00 42.94 395 GLU A C 1
ATOM 3247 O O . GLU A 1 395 ? -83.387 43.303 164.271 1.00 42.94 395 GLU A O 1
ATOM 3252 N N . ASN A 1 396 ? -84.393 43.948 162.398 1.00 50.50 396 ASN A N 1
ATOM 3253 C CA . ASN A 1 396 ? -83.338 43.427 161.509 1.00 50.50 396 ASN A CA 1
ATOM 3254 C C . ASN A 1 396 ? -82.060 44.293 161.371 1.00 50.50 396 ASN A C 1
ATOM 3256 O O . ASN A 1 396 ? -81.257 44.102 160.455 1.00 50.50 396 ASN A O 1
ATOM 3260 N N . GLY A 1 397 ? -81.832 45.253 162.274 1.00 59.75 397 GLY A N 1
ATOM 3261 C CA . GLY A 1 397 ? -80.621 46.092 162.259 1.00 59.75 397 GLY A CA 1
ATOM 3262 C C . GLY A 1 397 ? -79.329 45.323 162.584 1.00 59.75 397 GLY A C 1
ATOM 3263 O O . GLY A 1 397 ? -78.263 45.628 162.043 1.00 59.75 397 GLY A O 1
ATOM 3264 N N . VAL A 1 398 ? -79.435 44.292 163.429 1.00 51.91 398 VAL A N 1
ATOM 3265 C CA . VAL A 1 398 ? -78.307 43.568 164.048 1.00 51.91 398 VAL A CA 1
ATOM 3266 C C . VAL A 1 398 ? -77.454 42.789 163.033 1.00 51.91 398 VAL A C 1
ATOM 3268 O O . VAL A 1 398 ? -76.247 42.636 163.216 1.00 51.91 398 VAL A O 1
ATOM 3271 N N . LEU A 1 399 ? -78.037 42.325 161.922 1.00 51.75 399 LEU A N 1
ATOM 3272 C CA . LEU A 1 399 ? -77.349 41.435 160.975 1.00 51.75 399 LEU A CA 1
ATOM 3273 C C . LEU A 1 399 ? -76.446 42.151 159.951 1.00 51.75 399 LEU A C 1
ATOM 3275 O O . LEU A 1 399 ? -75.792 41.490 159.145 1.00 51.75 399 LEU A O 1
ATOM 3279 N N . ARG A 1 400 ? -76.307 43.484 160.016 1.00 43.12 400 ARG A N 1
ATOM 3280 C CA . ARG A 1 400 ? -75.411 44.254 159.124 1.00 43.12 400 ARG A CA 1
ATOM 3281 C C . ARG A 1 400 ? -73.907 44.020 159.340 1.00 43.12 400 ARG A C 1
ATOM 3283 O O . ARG A 1 400 ? -73.119 44.475 158.513 1.00 43.12 400 ARG A O 1
ATOM 3290 N N . LEU A 1 401 ? -73.494 43.338 160.414 1.00 44.59 401 LEU A N 1
ATOM 3291 C CA . LEU A 1 401 ? -72.075 43.191 160.781 1.00 44.59 401 LEU A CA 1
ATOM 3292 C C . LEU A 1 401 ? -71.432 41.847 160.388 1.00 44.59 401 LEU A C 1
ATOM 3294 O O . LEU A 1 401 ? -70.250 41.831 160.063 1.00 44.59 401 LEU A O 1
ATOM 3298 N N . LYS A 1 402 ? -72.176 40.733 160.327 1.00 43.47 402 LYS A N 1
ATOM 3299 C CA . LYS A 1 402 ? -71.589 39.382 160.136 1.00 43.47 402 LYS A CA 1
ATOM 3300 C C . LYS A 1 402 ? -71.171 39.012 158.701 1.00 43.47 402 LYS A C 1
ATOM 3302 O O . LYS A 1 402 ? -70.632 37.933 158.494 1.00 43.47 402 LYS A O 1
ATOM 3307 N N . ILE A 1 403 ? -71.398 39.880 157.711 1.00 44.06 403 ILE A N 1
ATOM 3308 C CA . ILE A 1 403 ? -71.112 39.595 156.286 1.00 44.06 403 ILE A CA 1
ATOM 3309 C C . ILE A 1 403 ? -69.824 40.282 155.784 1.00 44.06 403 ILE A C 1
ATOM 3311 O O . ILE A 1 403 ? -69.301 39.920 154.734 1.00 44.06 403 ILE A O 1
ATOM 3315 N N . LYS A 1 404 ? -69.257 41.241 156.529 1.00 47.84 404 LYS A N 1
ATOM 3316 C CA . LYS A 1 404 ? -68.131 42.070 156.051 1.00 47.84 404 LYS A CA 1
ATOM 3317 C C . LYS A 1 404 ? -66.733 41.437 156.138 1.00 47.84 404 LYS A C 1
ATOM 3319 O O . LYS A 1 404 ? -65.790 42.054 155.655 1.00 47.84 404 LYS A O 1
ATOM 3324 N N . GLU A 1 405 ? -66.587 40.260 156.748 1.00 37.47 405 GLU A N 1
ATOM 3325 C CA . GLU A 1 405 ? -65.281 39.790 157.248 1.00 37.47 405 GLU A CA 1
ATOM 3326 C C . GLU A 1 405 ? -64.739 38.507 156.583 1.00 37.47 405 GLU A C 1
ATOM 3328 O O . GLU A 1 405 ? -63.528 38.354 156.461 1.00 37.47 405 GLU A O 1
ATOM 3333 N N . MET A 1 406 ? -65.594 37.595 156.092 1.00 34.72 406 MET A N 1
ATOM 3334 C CA . MET A 1 406 ? -65.152 36.244 155.682 1.00 34.72 406 MET A CA 1
ATOM 3335 C C . MET A 1 406 ? -64.859 36.019 154.187 1.00 34.72 406 MET A C 1
ATOM 3337 O O . MET A 1 406 ? -64.299 34.979 153.848 1.00 34.72 406 MET A O 1
ATOM 3341 N N . ILE A 1 407 ? -65.165 36.956 153.280 1.00 47.38 407 ILE A N 1
ATOM 3342 C CA . ILE A 1 407 ? -64.887 36.825 151.828 1.00 47.38 407 ILE A CA 1
ATOM 3343 C C . ILE A 1 407 ? -64.317 38.159 151.314 1.00 47.38 407 ILE A C 1
ATOM 3345 O O . ILE A 1 407 ? -65.071 39.050 150.937 1.00 47.38 407 ILE A O 1
ATOM 3349 N N . SER A 1 408 ? -63.016 38.453 151.377 1.00 38.56 408 SER A N 1
ATOM 3350 C CA . SER A 1 408 ? -61.805 37.619 151.501 1.00 38.56 408 SER A CA 1
ATOM 3351 C C . SER A 1 408 ? -61.382 36.830 150.243 1.00 38.56 408 SER A C 1
ATOM 3353 O O . SER A 1 408 ? -62.190 36.328 149.469 1.00 38.56 408 SER A O 1
ATOM 3355 N N . ASN A 1 409 ? -60.058 36.731 150.082 1.00 36.91 409 ASN A N 1
ATOM 3356 C CA . ASN A 1 409 ? -59.334 35.586 149.518 1.00 36.91 409 ASN A CA 1
ATOM 3357 C C . ASN A 1 409 ? -59.460 35.215 148.023 1.00 36.91 409 ASN A C 1
ATOM 3359 O O . ASN A 1 409 ? -59.122 34.094 147.656 1.00 36.91 409 ASN A O 1
ATOM 3363 N N . ILE A 1 410 ? -59.738 36.175 147.129 1.00 36.47 410 ILE A N 1
ATOM 3364 C CA . ILE A 1 410 ? -59.264 36.104 145.724 1.00 36.47 410 ILE A CA 1
ATOM 3365 C C . ILE A 1 410 ? -58.391 37.327 145.404 1.00 36.47 410 ILE A C 1
ATOM 3367 O O . ILE A 1 410 ? -58.762 38.223 144.651 1.00 36.47 410 ILE A O 1
ATOM 3371 N N . LYS A 1 411 ? -57.207 37.378 146.028 1.00 39.97 411 LYS A N 1
ATOM 3372 C CA . LYS A 1 411 ? -56.165 38.394 145.767 1.00 39.97 411 LYS A CA 1
ATOM 3373 C C . LYS A 1 411 ? -54.836 37.775 145.300 1.00 39.97 411 LYS A C 1
ATOM 3375 O O . LYS A 1 411 ? -53.789 38.405 145.396 1.00 39.97 411 LYS A O 1
ATOM 3380 N N . HIS A 1 412 ? -54.880 36.528 144.825 1.00 31.52 412 HIS A N 1
ATOM 3381 C CA . HIS A 1 412 ? -53.724 35.750 144.379 1.00 31.52 412 HIS A CA 1
ATOM 3382 C C . HIS A 1 412 ? -54.142 34.713 143.315 1.00 31.52 412 HIS A C 1
ATOM 3384 O O . HIS A 1 412 ? -55.255 34.204 143.375 1.00 31.52 412 HIS A O 1
ATOM 3390 N N . ILE A 1 413 ? -53.199 34.348 142.428 1.00 34.28 413 ILE A N 1
ATOM 3391 C CA . ILE A 1 413 ? -53.241 33.244 141.433 1.00 34.28 413 ILE A CA 1
ATOM 3392 C C . ILE A 1 413 ? -53.958 33.532 140.084 1.00 34.28 413 ILE A C 1
ATOM 3394 O O . ILE A 1 413 ? -55.147 33.290 139.941 1.00 34.28 413 ILE A O 1
ATOM 3398 N N . ARG A 1 414 ? -53.122 33.843 139.065 1.00 33.12 414 ARG A N 1
ATOM 3399 C CA . ARG A 1 414 ? -53.246 33.582 137.597 1.00 33.12 414 ARG A CA 1
ATOM 3400 C C . ARG A 1 414 ? -54.395 34.275 136.816 1.00 33.12 414 ARG A C 1
ATOM 3402 O O . ARG A 1 414 ? -55.515 34.347 137.283 1.00 33.12 414 ARG A O 1
ATOM 3409 N N . GLY A 1 415 ? -54.202 34.729 135.571 1.00 35.22 415 GLY A N 1
ATOM 3410 C CA . GLY A 1 415 ? -52.992 34.793 134.729 1.00 35.22 415 GLY A CA 1
ATOM 3411 C C . GLY A 1 415 ? -53.315 34.819 133.219 1.00 35.22 415 GLY A C 1
ATOM 3412 O O . GLY A 1 415 ? -54.454 34.564 132.847 1.00 35.22 415 GLY A O 1
ATOM 3413 N N . ASN A 1 416 ? -52.282 35.014 132.380 1.00 31.17 416 ASN A N 1
ATOM 3414 C CA . ASN A 1 416 ? -52.250 34.816 130.910 1.00 31.17 416 ASN A CA 1
ATOM 3415 C C . ASN A 1 416 ? -53.034 35.816 130.021 1.00 31.17 416 ASN A C 1
ATOM 3417 O O . ASN A 1 416 ? -54.121 36.249 130.372 1.00 31.17 416 ASN A O 1
ATOM 3421 N N . HIS A 1 417 ? -52.566 36.187 128.819 1.00 31.61 417 HIS A N 1
ATOM 3422 C CA . HIS A 1 417 ? -51.217 36.119 128.212 1.00 31.61 417 HIS A CA 1
ATOM 3423 C C . HIS A 1 417 ? -51.163 37.162 127.070 1.00 31.61 417 HIS A C 1
ATOM 3425 O O . HIS A 1 417 ? -52.137 37.267 126.326 1.00 31.61 417 HIS A O 1
ATOM 3431 N N . ILE A 1 418 ? -50.069 37.918 126.895 1.00 35.19 418 ILE A N 1
ATOM 3432 C CA . ILE A 1 418 ? -49.976 38.963 125.851 1.00 35.19 418 ILE A CA 1
ATOM 3433 C C . ILE A 1 418 ? -48.692 38.815 125.015 1.00 35.19 418 ILE A C 1
ATOM 3435 O O . ILE A 1 418 ? -47.597 39.079 125.493 1.00 35.19 418 ILE A O 1
ATOM 3439 N N . ILE A 1 419 ? -48.904 38.449 123.745 1.00 35.72 419 ILE A N 1
ATOM 3440 C CA . ILE A 1 419 ? -48.079 38.699 122.545 1.00 35.72 419 ILE A CA 1
ATOM 3441 C C . ILE A 1 419 ? -46.608 38.234 122.581 1.00 35.72 419 ILE A C 1
ATOM 3443 O O . ILE A 1 419 ? -45.697 38.960 122.970 1.00 35.72 419 ILE A O 1
ATOM 3447 N N . GLU A 1 420 ? -46.356 37.088 121.942 1.00 36.56 420 GLU A N 1
ATOM 3448 C CA . GLU A 1 420 ? -45.102 36.877 121.210 1.00 36.56 420 GLU A CA 1
ATOM 3449 C C . GLU A 1 420 ? -45.128 37.627 119.865 1.00 36.56 420 GLU A C 1
ATOM 3451 O O . GLU A 1 420 ? -46.043 37.414 119.065 1.00 36.56 420 GLU A O 1
ATOM 3456 N N . LYS A 1 421 ? -44.085 38.424 119.581 1.00 37.19 421 LYS A N 1
ATOM 3457 C CA . LYS A 1 421 ? -43.369 38.508 118.280 1.00 37.19 421 LYS A CA 1
ATOM 3458 C C . LYS A 1 421 ? -42.322 39.627 118.322 1.00 37.19 421 LYS A C 1
ATOM 3460 O O . LYS A 1 421 ? -42.621 40.772 118.003 1.00 37.19 421 LYS A O 1
ATOM 3465 N N . GLY A 1 422 ? -41.083 39.296 118.696 1.00 40.16 422 GLY A N 1
ATOM 3466 C CA . GLY A 1 422 ? -40.058 40.330 118.892 1.00 40.16 422 GLY A CA 1
ATOM 3467 C C . GLY A 1 422 ? -38.620 39.860 119.119 1.00 40.16 422 GLY A C 1
ATOM 3468 O O . GLY A 1 422 ? -37.951 40.436 119.965 1.00 40.16 422 GLY A O 1
ATOM 3469 N N . LEU A 1 423 ? -38.115 38.858 118.383 1.00 32.19 423 LEU A N 1
ATOM 3470 C CA . LEU A 1 423 ? -36.668 38.568 118.351 1.00 32.19 423 LEU A CA 1
ATOM 3471 C C . LEU A 1 423 ? -36.113 38.505 116.920 1.00 32.19 423 LEU A C 1
ATOM 3473 O O . LEU A 1 423 ? -36.216 37.509 116.199 1.00 32.19 423 LEU A O 1
ATOM 3477 N N . LEU A 1 424 ? -35.507 39.627 116.531 1.00 39.75 424 LEU A N 1
ATOM 3478 C CA . LEU A 1 424 ? -34.871 39.904 115.246 1.00 39.75 424 LEU A CA 1
ATOM 3479 C C . LEU A 1 424 ? -33.488 39.228 115.160 1.00 39.75 424 LEU A C 1
ATOM 3481 O O . LEU A 1 424 ? -32.455 39.882 115.262 1.00 39.75 424 LEU A O 1
ATOM 3485 N N . SER A 1 425 ? -33.448 37.901 114.999 1.00 40.62 425 SER A N 1
ATOM 3486 C CA . SER A 1 425 ? -32.168 37.158 114.937 1.00 40.62 425 SER A CA 1
ATOM 3487 C C . SER A 1 425 ? -32.128 36.022 113.907 1.00 40.62 425 SER A C 1
ATOM 3489 O O . SER A 1 425 ? -31.267 35.153 113.978 1.00 40.62 425 SER A O 1
ATOM 3491 N N . ARG A 1 426 ? -33.048 36.013 112.929 1.00 44.78 426 ARG A N 1
ATOM 3492 C CA . ARG A 1 426 ? -33.113 34.969 111.880 1.00 44.78 426 ARG A CA 1
ATOM 3493 C C . ARG A 1 426 ? -32.695 35.440 110.478 1.00 44.78 426 ARG A C 1
ATOM 3495 O O . ARG A 1 426 ? -32.185 34.643 109.703 1.00 44.78 426 ARG A O 1
ATOM 3502 N N . VAL A 1 427 ? -32.810 36.740 110.189 1.00 52.59 427 VAL A N 1
ATOM 3503 C CA . VAL A 1 427 ? -32.589 37.330 108.847 1.00 52.59 427 VAL A CA 1
ATOM 3504 C C . VAL A 1 427 ? -31.129 37.237 108.365 1.00 52.59 427 VAL A C 1
ATOM 3506 O O . VAL A 1 427 ? -30.881 37.146 107.168 1.00 52.59 427 VAL A O 1
ATOM 3509 N N . ILE A 1 428 ? -30.151 37.188 109.276 1.00 48.81 428 ILE A N 1
ATOM 3510 C CA . ILE A 1 428 ? -28.725 37.034 108.920 1.00 48.81 428 ILE A CA 1
ATOM 3511 C C . ILE A 1 428 ? -28.355 35.554 108.674 1.00 48.81 428 ILE A C 1
ATOM 3513 O O . ILE A 1 428 ? -27.434 35.263 107.914 1.00 48.81 428 ILE A O 1
ATOM 3517 N N . ALA A 1 429 ? -29.108 34.603 109.239 1.00 53.56 429 ALA A N 1
ATOM 3518 C CA . ALA A 1 429 ? -28.824 33.168 109.132 1.00 53.56 429 ALA A CA 1
ATOM 3519 C C . ALA A 1 429 ? -29.299 32.524 107.813 1.00 53.56 429 ALA A C 1
ATOM 3521 O O . ALA A 1 429 ? -28.903 31.399 107.507 1.00 53.56 429 ALA A O 1
ATOM 3522 N N . GLU A 1 430 ? -30.141 33.206 107.031 1.00 50.62 430 GLU A N 1
ATOM 3523 C CA . GLU A 1 430 ? -30.676 32.675 105.767 1.00 50.62 430 GLU A CA 1
ATOM 3524 C C . GLU A 1 430 ? -29.845 33.085 104.542 1.00 50.62 430 GLU A C 1
ATOM 3526 O O . GLU A 1 430 ? -29.743 32.301 103.600 1.00 50.62 430 GLU A O 1
ATOM 3531 N N . ARG A 1 431 ? -29.145 34.232 104.574 1.00 57.44 431 ARG A N 1
ATOM 3532 C CA . ARG A 1 431 ? -28.270 34.671 103.468 1.00 57.44 431 ARG A CA 1
ATOM 3533 C C . ARG A 1 431 ? -27.144 33.667 103.192 1.00 57.44 431 ARG A C 1
ATOM 3535 O O . ARG A 1 431 ? -26.983 33.216 102.062 1.00 57.44 431 ARG A O 1
ATOM 3542 N N . ASN A 1 432 ? -26.432 33.240 104.234 1.00 51.56 432 ASN A N 1
ATOM 3543 C CA . ASN A 1 432 ? -25.272 32.349 104.097 1.00 51.56 432 ASN A CA 1
ATOM 3544 C C . ASN A 1 432 ? -25.657 30.869 103.873 1.00 51.56 432 ASN A C 1
ATOM 3546 O O . ASN A 1 432 ? -24.779 30.021 103.728 1.00 51.56 432 ASN A O 1
ATOM 3550 N N . ARG A 1 433 ? -26.957 30.532 103.820 1.00 51.56 433 ARG A N 1
ATOM 3551 C CA . ARG A 1 433 ? -27.433 29.174 103.491 1.00 51.56 433 ARG A CA 1
ATOM 3552 C C . ARG A 1 433 ? -27.562 28.913 101.989 1.00 51.56 433 ARG A C 1
ATOM 3554 O O . ARG A 1 433 ? -27.574 27.750 101.597 1.00 51.56 433 ARG A O 1
ATOM 3561 N N . PHE A 1 434 ? -27.618 29.951 101.152 1.00 53.06 434 PHE A N 1
ATOM 3562 C CA . PHE A 1 434 ? -27.762 29.777 99.700 1.00 53.06 434 PHE A CA 1
ATOM 3563 C C . PHE A 1 434 ? -26.433 29.569 98.961 1.00 53.06 434 PHE A C 1
ATOM 3565 O O . PHE A 1 434 ? -26.396 28.835 97.976 1.00 53.06 434 PHE A O 1
ATOM 3572 N N . GLU A 1 435 ? -25.328 30.132 99.452 1.00 52.06 435 GLU A N 1
ATOM 3573 C CA . GLU A 1 435 ? -24.030 30.080 98.760 1.00 52.06 435 GLU A CA 1
ATOM 3574 C C . GLU A 1 435 ? -23.399 28.672 98.799 1.00 52.06 435 GLU A C 1
ATOM 3576 O O . GLU A 1 435 ? -22.928 28.158 97.783 1.00 52.06 435 GLU A O 1
ATOM 3581 N N . HIS A 1 436 ? -23.504 27.966 99.933 1.00 49.91 436 HIS A N 1
ATOM 3582 C CA . HIS A 1 436 ? -22.996 26.592 100.066 1.00 49.91 436 HIS A CA 1
ATOM 3583 C C . HIS A 1 436 ? -23.801 25.557 99.245 1.00 49.91 436 HIS A C 1
ATOM 3585 O O . HIS A 1 436 ? -23.279 24.501 98.883 1.00 49.91 436 HIS A O 1
ATOM 3591 N N . GLY A 1 437 ? -25.058 25.863 98.897 1.00 52.62 437 GLY A N 1
ATOM 3592 C CA . GLY A 1 437 ? -25.902 24.993 98.069 1.00 52.62 437 GLY A CA 1
ATOM 3593 C C . GLY A 1 437 ? -25.457 24.911 96.603 1.00 52.62 437 GLY A C 1
ATOM 3594 O O . GLY A 1 437 ? -25.660 23.883 95.952 1.00 52.62 437 GLY A O 1
ATOM 3595 N N . ILE A 1 438 ? -24.806 25.957 96.081 1.00 55.94 438 ILE A N 1
ATOM 3596 C CA . ILE A 1 438 ? -24.359 26.011 94.680 1.00 55.94 438 ILE A CA 1
ATOM 3597 C C . ILE A 1 438 ? -23.165 25.072 94.459 1.00 55.94 438 ILE A C 1
ATOM 3599 O O . ILE A 1 438 ? -23.201 24.254 93.538 1.00 55.94 438 ILE A O 1
ATOM 3603 N N . HIS A 1 439 ? -22.168 25.091 95.348 1.00 52.12 439 HIS A N 1
ATOM 3604 C CA . HIS A 1 439 ? -20.985 24.232 95.219 1.00 52.12 439 HIS A CA 1
ATOM 3605 C C . HIS A 1 439 ? -21.301 22.734 95.375 1.00 52.12 439 HIS A C 1
ATOM 3607 O O . HIS A 1 439 ? -20.810 21.929 94.580 1.00 52.12 439 HIS A O 1
ATOM 3613 N N . GLN A 1 440 ? -22.196 22.337 96.292 1.00 51.22 440 GLN A N 1
ATOM 3614 C CA . GLN A 1 440 ? -22.671 20.941 96.350 1.00 51.22 440 GLN A CA 1
ATOM 3615 C C . GLN A 1 440 ? -23.428 20.524 95.071 1.00 51.22 440 GLN A C 1
ATOM 3617 O O . GLN A 1 440 ? -23.365 19.366 94.654 1.00 51.22 440 GLN A O 1
ATOM 3622 N N . SER A 1 441 ? -24.093 21.474 94.404 1.00 53.09 441 SER A N 1
ATOM 3623 C CA . SER A 1 441 ? -24.811 21.259 93.137 1.00 53.09 441 SER A CA 1
ATOM 3624 C C . SER A 1 441 ? -23.902 21.212 91.899 1.00 53.09 441 SER A C 1
ATOM 3626 O O . SER A 1 441 ? -24.384 20.901 90.805 1.00 53.09 441 SER A O 1
ATOM 3628 N N . GLN A 1 442 ? -22.611 21.528 92.040 1.00 52.28 442 GLN A N 1
ATOM 3629 C CA . GLN A 1 442 ? -21.578 21.325 91.016 1.00 52.28 442 GLN A CA 1
ATOM 3630 C C . GLN A 1 442 ? -20.800 20.032 91.284 1.00 52.28 442 GLN A C 1
ATOM 3632 O O . GLN A 1 442 ? -20.725 19.200 90.386 1.00 52.28 442 GLN A O 1
ATOM 3637 N N . ALA A 1 443 ? -20.379 19.779 92.530 1.00 54.62 443 ALA A N 1
ATOM 3638 C CA . ALA A 1 443 ? -19.716 18.528 92.916 1.00 54.62 443 ALA A CA 1
ATOM 3639 C C . ALA A 1 443 ? -20.533 17.279 92.523 1.00 54.62 443 ALA A C 1
ATOM 3641 O O . ALA A 1 443 ? -20.018 16.392 91.847 1.00 54.62 443 ALA A O 1
ATOM 3642 N N . ARG A 1 444 ? -21.844 17.257 92.820 1.00 57.41 444 ARG A N 1
ATOM 3643 C CA . ARG A 1 444 ? -22.751 16.173 92.381 1.00 57.41 444 ARG A CA 1
ATOM 3644 C C . ARG A 1 444 ? -22.881 16.037 90.860 1.00 57.41 444 ARG A C 1
ATOM 3646 O O . ARG A 1 444 ? -23.267 14.980 90.375 1.00 57.41 444 ARG A O 1
ATOM 3653 N N . ARG A 1 445 ? -22.604 17.096 90.098 1.00 59.03 445 ARG A N 1
ATOM 3654 C CA . ARG A 1 445 ? -22.709 17.113 88.632 1.00 59.03 445 ARG A CA 1
ATOM 3655 C C . ARG A 1 445 ? -21.479 16.483 87.987 1.00 59.03 445 ARG A C 1
ATOM 3657 O O . ARG A 1 445 ? -21.625 15.696 87.057 1.00 59.03 445 ARG A O 1
ATOM 3664 N N . ASP A 1 446 ? -20.298 16.766 88.527 1.00 57.62 446 ASP A N 1
ATOM 3665 C CA . ASP A 1 446 ? -19.046 16.135 88.104 1.00 57.62 446 ASP A CA 1
ATOM 3666 C C . ASP A 1 446 ? -18.951 14.682 88.595 1.00 57.62 446 ASP A C 1
ATOM 3668 O O . ASP A 1 446 ? -18.472 13.809 87.870 1.00 57.62 446 ASP A O 1
ATOM 3672 N N . GLU A 1 447 ? -19.512 14.383 89.769 1.00 62.16 447 GLU A N 1
ATOM 3673 C CA . GLU A 1 447 ? -19.693 13.015 90.259 1.00 62.16 447 GLU A CA 1
ATOM 3674 C C . GLU A 1 447 ? -20.635 12.207 89.346 1.00 62.16 447 GLU A C 1
ATOM 3676 O O . GLU A 1 447 ? -20.255 11.129 88.893 1.00 62.16 447 GLU A O 1
ATOM 3681 N N . LEU A 1 448 ? -21.797 12.753 88.956 1.00 57.53 448 LEU A N 1
ATOM 3682 C CA . LEU A 1 448 ? -22.685 12.135 87.955 1.00 57.53 448 LEU A CA 1
ATOM 3683 C C . LEU A 1 448 ? -22.036 12.018 86.563 1.00 57.53 448 LEU A C 1
ATOM 3685 O O . LEU A 1 448 ? -22.254 11.029 85.867 1.00 57.53 448 LEU A O 1
ATOM 3689 N N . SER A 1 449 ? -21.209 12.985 86.153 1.00 59.81 449 SER A N 1
ATOM 3690 C CA . SER A 1 449 ? -20.451 12.944 84.890 1.00 59.81 449 SER A CA 1
ATOM 3691 C C . SER A 1 449 ? -19.423 11.805 84.877 1.00 59.81 449 SER A C 1
ATOM 3693 O O . SER A 1 449 ? -19.294 11.076 83.890 1.00 59.81 449 SER A O 1
ATOM 3695 N N . ASN A 1 450 ? -18.728 11.589 85.995 1.00 60.47 450 ASN A N 1
ATOM 3696 C CA . ASN A 1 450 ? -17.784 10.485 86.140 1.00 60.47 450 ASN A CA 1
ATOM 3697 C C . ASN A 1 450 ? -18.495 9.134 86.332 1.00 60.47 450 ASN A C 1
ATOM 3699 O O . ASN A 1 450 ? -18.039 8.145 85.761 1.00 60.47 450 ASN A O 1
ATOM 3703 N N . GLN A 1 451 ? -19.650 9.096 87.006 1.00 58.56 451 GLN A N 1
ATOM 3704 C CA . GLN A 1 451 ? -20.527 7.918 87.042 1.00 58.56 451 GLN A CA 1
ATOM 3705 C C . GLN A 1 451 ? -21.083 7.563 85.652 1.00 58.56 451 GLN A C 1
ATOM 3707 O O . GLN A 1 451 ? -21.206 6.387 85.336 1.00 58.56 451 GLN A O 1
ATOM 3712 N N . LEU A 1 452 ? -21.339 8.537 84.770 1.00 54.38 452 LEU A N 1
ATOM 3713 C CA . LEU A 1 452 ? -21.687 8.278 83.364 1.00 54.38 452 LEU A CA 1
ATOM 3714 C C . LEU A 1 452 ? -20.514 7.689 82.564 1.00 54.38 452 LEU A C 1
ATOM 3716 O O . LEU A 1 452 ? -20.712 6.812 81.723 1.00 54.38 452 LEU A O 1
ATOM 3720 N N . LYS A 1 453 ? -19.277 8.119 82.837 1.00 57.75 453 LYS A N 1
ATOM 3721 C CA . LYS A 1 453 ? -18.074 7.550 82.201 1.00 57.75 453 LYS A CA 1
ATOM 3722 C C . LYS A 1 453 ? -17.791 6.123 82.678 1.00 57.75 453 LYS A C 1
ATOM 3724 O O . LYS A 1 453 ? -17.475 5.275 81.845 1.00 57.75 453 LYS A O 1
ATOM 3729 N N . THR A 1 454 ? -17.961 5.827 83.970 1.00 55.97 454 THR A N 1
ATOM 3730 C CA . THR A 1 454 ? -17.850 4.449 84.481 1.00 55.97 454 THR A CA 1
ATOM 3731 C C . THR A 1 454 ? -19.045 3.582 84.092 1.00 55.97 454 THR A C 1
ATOM 3733 O O . THR A 1 454 ? -18.855 2.404 83.817 1.00 55.97 454 THR A O 1
ATOM 3736 N N . ALA A 1 455 ? -20.252 4.139 83.954 1.00 53.69 455 ALA A N 1
ATOM 3737 C CA . ALA A 1 455 ? -21.401 3.425 83.393 1.00 53.69 455 ALA A CA 1
ATOM 3738 C C . ALA A 1 455 ? -21.179 3.044 81.920 1.00 53.69 455 ALA A C 1
ATOM 3740 O O . ALA A 1 455 ? -21.575 1.957 81.513 1.00 53.69 455 ALA A O 1
ATOM 3741 N N . ASN A 1 456 ? -20.492 3.874 81.128 1.00 55.19 456 ASN A N 1
ATOM 3742 C CA . ASN A 1 456 ? -20.147 3.537 79.744 1.00 55.19 456 ASN A CA 1
ATOM 3743 C C . ASN A 1 456 ? -19.053 2.453 79.646 1.00 55.19 456 ASN A C 1
ATOM 3745 O O . ASN A 1 456 ? -19.154 1.571 78.792 1.00 55.19 456 ASN A O 1
ATOM 3749 N N . SER A 1 457 ? -18.048 2.439 80.534 1.00 55.81 457 SER A N 1
ATOM 3750 C CA . SER A 1 457 ? -17.059 1.343 80.570 1.00 55.81 457 SER A CA 1
ATOM 3751 C C . SER A 1 457 ? -17.635 0.043 81.155 1.00 55.81 457 SER A C 1
ATOM 3753 O O . SER A 1 457 ? -17.377 -1.033 80.612 1.00 55.81 457 SER A O 1
ATOM 3755 N N . LEU A 1 458 ? -18.503 0.128 82.169 1.00 52.66 458 LEU A N 1
ATOM 3756 C CA . LEU A 1 458 ? -19.334 -0.988 82.635 1.00 52.66 458 LEU A CA 1
ATOM 3757 C C . LEU A 1 458 ? -20.337 -1.438 81.568 1.00 52.66 458 LEU A C 1
ATOM 3759 O O . LEU A 1 458 ? -20.653 -2.619 81.508 1.00 52.66 458 LEU A O 1
ATOM 3763 N N . GLY A 1 459 ? -20.794 -0.549 80.685 1.00 57.34 459 GLY A N 1
ATOM 3764 C CA . GLY A 1 459 ? -21.619 -0.870 79.520 1.00 57.34 459 GLY A CA 1
ATOM 3765 C C . GLY A 1 459 ? -20.858 -1.711 78.495 1.00 57.34 459 GLY A C 1
ATOM 3766 O O . GLY A 1 459 ? -21.361 -2.743 78.056 1.00 57.34 459 GLY A O 1
ATOM 3767 N N . ALA A 1 460 ? -19.608 -1.351 78.190 1.00 55.50 460 ALA A N 1
ATOM 3768 C CA . ALA A 1 460 ? -18.723 -2.159 77.348 1.00 55.50 460 ALA A CA 1
ATOM 3769 C C . ALA A 1 460 ? -18.372 -3.515 77.995 1.00 55.50 460 ALA A C 1
ATOM 3771 O O . ALA A 1 460 ? -18.347 -4.545 77.316 1.00 55.50 460 ALA A O 1
ATOM 3772 N N . GLN A 1 461 ? -18.160 -3.557 79.316 1.00 54.50 461 GLN A N 1
ATOM 3773 C CA . GLN A 1 461 ? -18.023 -4.823 80.046 1.00 54.50 461 GLN A CA 1
ATOM 3774 C C . GLN A 1 461 ? -19.333 -5.623 80.061 1.00 54.50 461 GLN A C 1
ATOM 3776 O O . GLN A 1 461 ? -19.282 -6.837 79.920 1.00 54.50 461 GLN A O 1
ATOM 3781 N N . SER A 1 462 ? -20.497 -4.973 80.131 1.00 53.62 462 SER A N 1
ATOM 3782 C CA . SER A 1 462 ? -21.818 -5.620 80.113 1.00 53.62 462 SER A CA 1
ATOM 3783 C C . SER A 1 462 ? -22.195 -6.153 78.733 1.00 53.62 462 SER A C 1
ATOM 3785 O O . SER A 1 462 ? -22.823 -7.199 78.646 1.00 53.62 462 SER A O 1
ATOM 3787 N N . GLN A 1 463 ? -21.771 -5.510 77.642 1.00 54.88 463 GLN A N 1
ATOM 3788 C CA . GLN A 1 463 ? -21.906 -6.062 76.289 1.00 54.88 463 GLN A CA 1
ATOM 3789 C C . GLN A 1 463 ? -20.991 -7.278 76.087 1.00 54.88 463 GLN A C 1
ATOM 3791 O O . GLN A 1 463 ? -21.435 -8.294 75.557 1.00 54.88 463 GLN A O 1
ATOM 3796 N N . ASN A 1 464 ? -19.753 -7.231 76.590 1.00 61.94 464 ASN A N 1
ATOM 3797 C CA . ASN A 1 464 ? -18.862 -8.396 76.599 1.00 61.94 464 ASN A CA 1
ATOM 3798 C C . ASN A 1 464 ? -19.355 -9.512 77.542 1.00 61.94 464 ASN A C 1
ATOM 3800 O O . ASN A 1 464 ? -19.201 -10.692 77.230 1.00 61.94 464 ASN A O 1
ATOM 3804 N N . ALA A 1 465 ? -19.993 -9.164 78.661 1.00 57.72 465 ALA A N 1
ATOM 3805 C CA . ALA A 1 465 ? -20.650 -10.112 79.551 1.00 57.72 465 ALA A CA 1
ATOM 3806 C C . ALA A 1 465 ? -21.907 -10.701 78.904 1.00 57.72 465 ALA A C 1
ATOM 3808 O O . ALA A 1 465 ? -22.106 -11.897 79.012 1.00 57.72 465 ALA A O 1
ATOM 3809 N N . LEU A 1 466 ? -22.702 -9.928 78.158 1.00 57.03 466 LEU A N 1
ATOM 3810 C CA . LEU A 1 466 ? -23.832 -10.431 77.368 1.00 57.03 466 LEU A CA 1
ATOM 3811 C C . LEU A 1 466 ? -23.380 -11.330 76.211 1.00 57.03 466 LEU A C 1
ATOM 3813 O O . LEU A 1 466 ? -24.066 -12.298 75.904 1.00 57.03 466 LEU A O 1
ATOM 3817 N N . ALA A 1 467 ? -22.225 -11.069 75.592 1.00 62.28 467 ALA A N 1
ATOM 3818 C CA . ALA A 1 467 ? -21.634 -11.975 74.608 1.00 62.28 467 ALA A CA 1
ATOM 3819 C C . ALA A 1 467 ? -21.204 -13.305 75.255 1.00 62.28 467 ALA A C 1
ATOM 3821 O O . ALA A 1 467 ? -21.554 -14.374 74.758 1.00 62.28 467 ALA A O 1
ATOM 3822 N N . ARG A 1 468 ? -20.531 -13.251 76.414 1.00 64.12 468 ARG A N 1
ATOM 3823 C CA . ARG A 1 468 ? -20.157 -14.451 77.186 1.00 64.12 468 ARG A CA 1
ATOM 3824 C C . ARG A 1 468 ? -21.378 -15.191 77.737 1.00 64.12 468 ARG A C 1
ATOM 3826 O O . ARG A 1 468 ? -21.419 -16.405 77.638 1.00 64.12 468 ARG A O 1
ATOM 3833 N N . LEU A 1 469 ? -22.392 -14.484 78.234 1.00 56.72 469 LEU A N 1
ATOM 3834 C CA . LEU A 1 469 ? -23.661 -15.047 78.709 1.00 56.72 469 LEU A CA 1
ATOM 3835 C C . LEU A 1 469 ? -24.525 -15.599 77.572 1.00 56.72 469 LEU A C 1
ATOM 3837 O O . LEU A 1 469 ? -25.332 -16.479 77.830 1.00 56.72 469 LEU A O 1
ATOM 3841 N N . ARG A 1 470 ? -24.349 -15.149 76.322 1.00 61.97 470 ARG A N 1
ATOM 3842 C CA . ARG A 1 470 ? -24.925 -15.822 75.146 1.00 61.97 470 ARG A CA 1
ATOM 3843 C C . ARG A 1 470 ? -24.222 -17.146 74.877 1.00 61.97 470 ARG A C 1
ATOM 3845 O O . ARG A 1 470 ? -24.901 -18.157 74.862 1.00 61.97 470 ARG A O 1
ATOM 3852 N N . MET A 1 471 ? -22.888 -17.170 74.805 1.00 65.38 471 MET A N 1
ATOM 3853 C CA . MET A 1 471 ? -22.141 -18.431 74.654 1.00 65.38 471 MET A CA 1
ATOM 3854 C C . MET A 1 471 ? -22.428 -19.419 75.799 1.00 65.38 471 MET A C 1
ATOM 3856 O O . MET A 1 471 ? -22.646 -20.600 75.553 1.00 65.38 471 MET A O 1
ATOM 3860 N N . ILE A 1 472 ? -22.499 -18.923 77.037 1.00 65.56 472 ILE A N 1
ATOM 3861 C CA . ILE A 1 472 ? -22.853 -19.704 78.229 1.00 65.56 472 ILE A CA 1
ATOM 3862 C C . ILE A 1 472 ? -24.333 -20.121 78.202 1.00 65.56 472 ILE A C 1
ATOM 3864 O O . ILE A 1 472 ? -24.633 -21.230 78.623 1.00 65.56 472 ILE A O 1
ATOM 3868 N N . ASN A 1 473 ? -25.262 -19.322 77.659 1.00 62.50 473 ASN A N 1
ATOM 3869 C CA . ASN A 1 473 ? -26.644 -19.768 77.431 1.00 62.50 473 ASN A CA 1
ATOM 3870 C C . ASN A 1 473 ? -26.751 -20.817 76.319 1.00 62.50 473 ASN A C 1
ATOM 3872 O O . ASN A 1 473 ? -27.545 -21.734 76.465 1.00 62.50 473 ASN A O 1
ATOM 3876 N N . ASP A 1 474 ? -25.968 -20.729 75.245 1.00 68.44 474 ASP A N 1
ATOM 3877 C CA . ASP A 1 474 ? -25.958 -21.730 74.169 1.00 68.44 474 ASP A CA 1
ATOM 3878 C C . ASP A 1 474 ? -25.362 -23.065 74.665 1.00 68.44 474 ASP A C 1
ATOM 3880 O O . ASP A 1 474 ? -25.821 -24.152 74.300 1.00 68.44 474 ASP A O 1
ATOM 3884 N N . GLU A 1 475 ? -24.373 -22.997 75.560 1.00 71.50 475 GLU A N 1
ATOM 3885 C CA . GLU A 1 475 ? -23.811 -24.145 76.276 1.00 71.50 475 GLU A CA 1
ATOM 3886 C C . GLU A 1 475 ? -24.768 -24.681 77.359 1.00 71.50 475 GLU A C 1
ATOM 3888 O O . GLU A 1 475 ? -24.946 -25.895 77.490 1.00 71.50 475 GLU A O 1
ATOM 3893 N N . HIS A 1 476 ? -25.468 -23.804 78.086 1.00 61.38 476 HIS A N 1
ATOM 3894 C CA . HIS A 1 476 ? -26.529 -24.189 79.015 1.00 61.38 476 HIS A CA 1
ATOM 3895 C C . HIS A 1 476 ? -27.771 -24.736 78.306 1.00 61.38 476 HIS A C 1
ATOM 3897 O O . HIS A 1 476 ? -28.394 -25.616 78.881 1.00 61.38 476 HIS A O 1
ATOM 3903 N N . LEU A 1 477 ? -28.113 -24.330 77.077 1.00 61.59 477 LEU A N 1
ATOM 3904 C CA . LEU A 1 477 ? -29.177 -24.967 76.289 1.00 61.59 477 LEU A CA 1
ATOM 3905 C C . LEU A 1 477 ? -28.805 -26.421 75.990 1.00 61.59 477 LEU A C 1
ATOM 3907 O O . LEU A 1 477 ? -29.555 -27.327 76.342 1.00 61.59 477 LEU A O 1
ATOM 3911 N N . LYS A 1 478 ? -27.598 -26.661 75.461 1.00 68.88 478 LYS A N 1
ATOM 3912 C CA . LYS A 1 478 ? -27.093 -28.018 75.179 1.00 68.88 478 LYS A CA 1
ATOM 3913 C C . LYS A 1 478 ? -26.948 -28.893 76.426 1.00 68.88 478 LYS A C 1
ATOM 3915 O O . LYS A 1 478 ? -26.982 -30.118 76.328 1.00 68.88 478 LYS A O 1
ATOM 3920 N N . ASN A 1 479 ? -26.763 -28.290 77.599 1.00 63.91 479 ASN A N 1
ATOM 3921 C CA . ASN A 1 479 ? -26.733 -29.013 78.870 1.00 63.91 479 ASN A CA 1
ATOM 3922 C C . ASN A 1 479 ? -28.131 -29.140 79.513 1.00 63.91 479 ASN A C 1
ATOM 3924 O O . ASN A 1 479 ? -28.378 -30.122 80.206 1.00 63.91 479 ASN A O 1
ATOM 3928 N N . LEU A 1 480 ? -29.073 -28.236 79.222 1.00 56.34 480 LEU A N 1
ATOM 3929 C CA . LEU A 1 480 ? -30.492 -28.361 79.571 1.00 56.34 480 LEU A CA 1
ATOM 3930 C C . LEU A 1 480 ? -31.183 -29.451 78.751 1.00 56.34 480 LEU A C 1
ATOM 3932 O O . LEU A 1 480 ? -31.992 -30.174 79.314 1.00 56.34 480 LEU A O 1
ATOM 3936 N N . GLU A 1 481 ? -30.847 -29.624 77.471 1.00 64.25 481 GLU A N 1
ATOM 3937 C CA . GLU A 1 481 ? -31.335 -30.741 76.648 1.00 64.25 481 GLU A CA 1
ATOM 3938 C C . GLU A 1 481 ? -30.906 -32.092 77.250 1.00 64.25 481 GLU A C 1
ATOM 3940 O O . GLU A 1 481 ? -31.744 -32.962 77.489 1.00 64.25 481 GLU A O 1
ATOM 3945 N N . LYS A 1 482 ? -29.626 -32.233 77.626 1.00 66.94 482 LYS A N 1
ATOM 3946 C CA . LYS A 1 482 ? -29.111 -33.428 78.326 1.00 66.94 482 LYS A CA 1
ATOM 3947 C C . LYS A 1 482 ? -29.783 -33.648 79.685 1.00 66.94 482 LYS A C 1
ATOM 3949 O O . LYS A 1 482 ? -30.220 -34.758 79.978 1.00 66.94 482 LYS A O 1
ATOM 3954 N N . LEU A 1 483 ? -29.927 -32.596 80.495 1.00 56.81 483 LEU A N 1
ATOM 3955 C CA . LEU A 1 483 ? -30.632 -32.678 81.778 1.00 56.81 483 LEU A CA 1
ATOM 3956 C C . LEU A 1 483 ? -32.130 -32.975 81.602 1.00 56.81 483 LEU A C 1
ATOM 3958 O O . LEU A 1 483 ? -32.721 -33.617 82.465 1.00 56.81 483 LEU A O 1
ATOM 3962 N N . GLN A 1 484 ? -32.759 -32.576 80.493 1.00 56.56 484 GLN A N 1
ATOM 3963 C CA . GLN A 1 484 ? -34.133 -32.965 80.171 1.00 56.56 484 GLN A CA 1
ATOM 3964 C C . GLN A 1 484 ? -34.227 -34.447 79.796 1.00 56.56 484 GLN A C 1
ATOM 3966 O O . GLN A 1 484 ? -35.138 -35.116 80.284 1.00 56.56 484 GLN A O 1
ATOM 3971 N N . GLU A 1 485 ? -33.274 -35.003 79.039 1.00 66.56 485 GLU A N 1
ATOM 3972 C CA . GLU A 1 485 ? -33.205 -36.457 78.834 1.00 66.56 485 GLU A CA 1
ATOM 3973 C C . GLU A 1 485 ? -33.024 -37.225 80.152 1.00 66.56 485 GLU A C 1
ATOM 3975 O O . GLU A 1 485 ? -33.684 -38.243 80.374 1.00 66.56 485 GLU A O 1
ATOM 3980 N N . GLU A 1 486 ? -32.148 -36.754 81.043 1.00 67.12 486 GLU A N 1
ATOM 3981 C CA . GLU A 1 486 ? -31.932 -37.368 82.358 1.00 67.12 486 GLU A CA 1
ATOM 3982 C C . GLU A 1 486 ? -33.167 -37.242 83.261 1.00 67.12 486 GLU A C 1
ATOM 3984 O O . GLU A 1 486 ? -33.550 -38.213 83.913 1.00 67.12 486 GLU A O 1
ATOM 3989 N N . VAL A 1 487 ? -33.870 -36.104 83.239 1.00 66.19 487 VAL A N 1
ATOM 3990 C CA . VAL A 1 487 ? -35.142 -35.912 83.958 1.00 66.19 487 VAL A CA 1
ATOM 3991 C C . VAL A 1 487 ? -36.266 -36.780 83.382 1.00 66.19 487 VAL A C 1
ATOM 3993 O O . VAL A 1 487 ? -37.113 -37.244 84.145 1.00 66.19 487 VAL A O 1
ATOM 3996 N N . ILE A 1 488 ? -36.286 -37.062 82.075 1.00 69.06 488 ILE A N 1
ATOM 3997 C CA . ILE A 1 488 ? -37.226 -38.024 81.474 1.00 69.06 488 ILE A CA 1
ATOM 3998 C C . ILE A 1 488 ? -36.911 -39.447 81.964 1.00 69.06 488 ILE A C 1
ATOM 4000 O O . ILE A 1 488 ? -37.807 -40.118 82.484 1.00 69.06 488 ILE A O 1
ATOM 4004 N N . LYS A 1 489 ? -35.638 -39.864 81.916 1.00 66.50 489 LYS A N 1
ATOM 4005 C CA . LYS A 1 489 ? -35.166 -41.165 82.435 1.00 66.50 489 LYS A CA 1
ATOM 4006 C C . LYS A 1 489 ? -35.437 -41.314 83.947 1.00 66.50 489 LYS A C 1
ATOM 4008 O O . LYS A 1 489 ? -35.814 -42.390 84.409 1.00 66.50 489 LYS A O 1
ATOM 4013 N N . ALA A 1 490 ? -35.325 -40.234 84.725 1.00 62.22 490 ALA A N 1
ATOM 4014 C CA . ALA A 1 490 ? -35.658 -40.210 86.153 1.00 62.22 490 ALA A CA 1
ATOM 4015 C C . ALA A 1 490 ? -37.176 -40.244 86.422 1.00 62.22 490 ALA A C 1
ATOM 4017 O O . ALA A 1 490 ? -37.625 -40.929 87.344 1.00 62.22 490 ALA A O 1
ATOM 4018 N N . LYS A 1 491 ? -37.991 -39.558 85.608 1.00 60.53 491 LYS A N 1
ATOM 4019 C CA . LYS A 1 491 ? -39.461 -39.612 85.703 1.00 60.53 491 LYS A CA 1
ATOM 4020 C C . LYS A 1 491 ? -40.005 -41.006 85.400 1.00 60.53 491 LYS A C 1
ATOM 4022 O O . LYS A 1 491 ? -40.905 -41.442 86.111 1.00 60.53 491 LYS A O 1
ATOM 4027 N N . GLN A 1 492 ? -39.438 -41.716 84.422 1.00 62.31 492 GLN A N 1
ATOM 4028 C CA . GLN A 1 492 ? -39.799 -43.109 84.129 1.00 62.31 492 GLN A CA 1
ATOM 4029 C C . GLN A 1 492 ? -39.598 -44.004 85.367 1.00 62.31 492 GLN A C 1
ATOM 4031 O O . GLN A 1 492 ? -40.558 -44.617 85.831 1.00 62.31 492 GLN A O 1
ATOM 4036 N N . LYS A 1 493 ? -38.419 -43.951 86.005 1.00 61.94 493 LYS A N 1
ATOM 4037 C CA . LYS A 1 493 ? -38.148 -44.674 87.267 1.00 61.94 493 LYS A CA 1
ATOM 4038 C C . LYS A 1 493 ? -39.051 -44.240 88.435 1.00 61.94 493 LYS A C 1
ATOM 4040 O O . LYS A 1 493 ? -39.411 -45.051 89.282 1.00 61.94 493 LYS A O 1
ATOM 4045 N N . SER A 1 494 ? -39.461 -42.968 88.494 1.00 52.88 494 SER A N 1
ATOM 4046 C CA . SER A 1 494 ? -40.388 -42.481 89.532 1.00 52.88 494 SER A CA 1
ATOM 4047 C C . SER A 1 494 ? -41.827 -42.989 89.357 1.00 52.88 494 SER A C 1
ATOM 4049 O O . SER A 1 494 ? -42.546 -43.109 90.349 1.00 52.88 494 SER A O 1
ATOM 4051 N N . ILE A 1 495 ? -42.257 -43.285 88.127 1.00 67.56 495 ILE A N 1
ATOM 4052 C CA . ILE A 1 495 ? -43.567 -43.895 87.845 1.00 67.56 495 ILE A CA 1
ATOM 4053 C C . ILE A 1 495 ? -43.553 -45.374 88.255 1.00 67.56 495 ILE A C 1
ATOM 4055 O O . ILE A 1 495 ? -44.474 -45.829 88.929 1.00 67.56 495 ILE A O 1
ATOM 4059 N N . GLU A 1 496 ? -42.470 -46.080 87.934 1.00 56.44 496 GLU A N 1
ATOM 4060 C CA . GLU A 1 496 ? -42.234 -47.491 88.266 1.00 56.44 496 GLU A CA 1
ATOM 4061 C C . GLU A 1 496 ? -42.321 -47.755 89.785 1.00 56.44 496 GLU A C 1
ATOM 4063 O O . GLU A 1 496 ? -43.086 -48.608 90.232 1.00 56.44 496 GLU A O 1
ATOM 4068 N N . VAL A 1 497 ? -41.658 -46.928 90.606 1.00 62.16 497 VAL A N 1
ATOM 4069 C CA . VAL A 1 497 ? -41.734 -47.012 92.082 1.00 62.16 497 VAL A CA 1
ATOM 4070 C C . VAL A 1 497 ? -43.125 -46.653 92.634 1.00 62.16 497 VAL A C 1
ATOM 4072 O O . VAL A 1 497 ? -43.540 -47.180 93.666 1.00 62.16 497 VAL A O 1
ATOM 4075 N N . LYS A 1 498 ? -43.883 -45.775 91.963 1.00 62.31 498 LYS A N 1
ATOM 4076 C CA . LYS A 1 498 ? -45.232 -45.374 92.410 1.00 62.31 498 LYS A CA 1
ATOM 4077 C C . LYS A 1 498 ? -46.310 -46.415 92.125 1.00 62.31 498 LYS A C 1
ATOM 4079 O O . LYS A 1 498 ? -47.311 -46.415 92.836 1.00 62.31 498 LYS A O 1
ATOM 4084 N N . ALA A 1 499 ? -46.111 -47.290 91.139 1.00 58.19 499 ALA A N 1
ATOM 4085 C CA . ALA A 1 499 ? -47.011 -48.416 90.900 1.00 58.19 499 ALA A CA 1
ATOM 4086 C C . ALA A 1 499 ? -47.017 -49.377 92.104 1.00 58.19 499 ALA A C 1
ATOM 4088 O O . ALA A 1 499 ? -48.078 -49.681 92.643 1.00 58.19 499 ALA A O 1
ATOM 4089 N N . LEU A 1 500 ? -45.829 -49.751 92.591 1.00 55.47 500 LEU A N 1
ATOM 4090 C CA . LEU A 1 500 ? -45.656 -50.699 93.700 1.00 55.47 500 LEU A CA 1
ATOM 4091 C C . LEU A 1 500 ? -46.214 -50.177 95.041 1.00 55.47 500 LEU A C 1
ATOM 4093 O O . LEU A 1 500 ? -46.753 -50.944 95.831 1.00 55.47 500 LEU A O 1
ATOM 4097 N N . PHE A 1 501 ? -46.151 -48.864 95.294 1.00 53.94 501 PHE A N 1
ATOM 4098 C CA . PHE A 1 501 ? -46.654 -48.267 96.544 1.00 53.94 501 PHE A CA 1
ATOM 4099 C C . PHE A 1 501 ? -48.195 -48.198 96.641 1.00 53.94 501 PHE A C 1
ATOM 4101 O O . PHE A 1 501 ? -48.746 -48.045 97.733 1.00 53.94 501 PHE A O 1
ATOM 4108 N N . LEU A 1 502 ? -48.913 -48.290 95.515 1.00 58.03 502 LEU A N 1
ATOM 4109 C CA . LEU A 1 502 ? -50.382 -48.244 95.501 1.00 58.03 502 LEU A CA 1
ATOM 4110 C C . LEU A 1 502 ? -51.034 -49.594 95.835 1.00 58.03 502 LEU A C 1
ATOM 4112 O O . LEU A 1 502 ? -52.154 -49.608 96.343 1.00 58.03 502 LEU A O 1
ATOM 4116 N N . GLU A 1 503 ? -50.331 -50.702 95.605 1.00 52.94 503 GLU A N 1
ATOM 4117 C CA . GLU A 1 503 ? -50.816 -52.065 95.860 1.00 52.94 503 GLU A CA 1
ATOM 4118 C C . GLU A 1 503 ? -50.819 -52.415 97.364 1.00 52.94 503 GLU A C 1
ATOM 4120 O O . GLU A 1 503 ? -51.705 -53.113 97.858 1.00 52.94 503 GLU A O 1
ATOM 4125 N N . GLU A 1 504 ? -49.878 -51.857 98.130 1.00 54.19 504 GLU A N 1
ATOM 4126 C CA . GLU A 1 504 ? -49.748 -52.092 99.576 1.00 54.19 504 GLU A CA 1
ATOM 4127 C C . GLU A 1 504 ? -50.775 -51.295 100.408 1.00 54.19 504 GLU A C 1
ATOM 4129 O O . GLU A 1 504 ? -51.277 -51.767 101.428 1.00 54.19 504 GLU A O 1
ATOM 4134 N N . LYS A 1 505 ? -51.171 -50.104 99.938 1.00 51.72 505 LYS A N 1
ATOM 4135 C CA . LYS A 1 505 ? -52.070 -49.175 100.652 1.00 51.72 505 LYS A CA 1
ATOM 4136 C C . LYS A 1 505 ? -53.525 -49.641 100.805 1.00 51.72 505 LYS A C 1
ATOM 4138 O O . LYS A 1 505 ? -54.290 -48.975 101.503 1.00 51.72 505 LYS A O 1
ATOM 4143 N N . GLN A 1 506 ? -53.931 -50.736 100.161 1.00 47.50 506 GLN A N 1
ATOM 4144 C CA . GLN A 1 506 ? -55.342 -51.114 100.015 1.00 47.50 506 GLN A CA 1
ATOM 4145 C C . GLN A 1 506 ? -55.916 -52.016 101.130 1.00 47.50 506 GLN A C 1
ATOM 4147 O O . GLN A 1 506 ? -57.095 -52.361 101.062 1.00 47.50 506 GLN A O 1
ATOM 4152 N N . LYS A 1 507 ? -55.134 -52.394 102.157 1.00 50.03 507 LYS A N 1
ATOM 4153 C CA . LYS A 1 507 ? -55.541 -53.405 103.164 1.00 50.03 507 LYS A CA 1
ATOM 4154 C C . LYS A 1 507 ? -56.044 -52.879 104.523 1.00 50.03 507 LYS A C 1
ATOM 4156 O O . LYS A 1 507 ? -56.814 -53.579 105.174 1.00 50.03 507 LYS A O 1
ATOM 4161 N N . ASP A 1 508 ? -55.700 -51.659 104.940 1.00 42.84 508 ASP A N 1
ATOM 4162 C CA . ASP A 1 508 ? -55.785 -51.272 106.369 1.00 42.84 508 ASP A CA 1
ATOM 4163 C C . ASP A 1 508 ? -57.060 -50.508 106.805 1.00 42.84 508 ASP A C 1
ATOM 4165 O O . ASP A 1 508 ? -57.157 -50.028 107.934 1.00 42.84 508 ASP A O 1
ATOM 4169 N N . VAL A 1 509 ? -58.079 -50.377 105.948 1.00 52.59 509 VAL A N 1
ATOM 4170 C CA . VAL A 1 509 ? -59.235 -49.467 106.172 1.00 52.59 509 VAL A CA 1
ATOM 4171 C C . VAL A 1 509 ? -60.354 -50.083 107.055 1.00 52.59 509 VAL A C 1
ATOM 4173 O O . VAL A 1 509 ? -61.457 -49.555 107.152 1.00 52.59 509 VAL A O 1
ATOM 4176 N N . SER A 1 510 ? -60.098 -51.203 107.741 1.00 49.75 510 SER A N 1
ATOM 4177 C CA . SER A 1 510 ? -61.159 -52.060 108.313 1.00 49.75 510 SER A CA 1
ATOM 4178 C C . SER A 1 510 ? -61.771 -51.617 109.661 1.00 49.75 510 SER A C 1
ATOM 4180 O O . SER A 1 510 ? -62.909 -51.978 109.956 1.00 49.75 510 SER A O 1
ATOM 4182 N N . ASN A 1 511 ? -61.060 -50.869 110.519 1.00 46.25 511 ASN A N 1
ATOM 4183 C CA . ASN A 1 511 ? -61.313 -50.925 111.979 1.00 46.25 511 ASN A CA 1
ATOM 4184 C C . ASN A 1 511 ? -61.922 -49.669 112.653 1.00 46.25 511 ASN A C 1
ATOM 4186 O O . ASN A 1 511 ? -61.886 -49.551 113.876 1.00 46.25 511 ASN A O 1
ATOM 4190 N N . ILE A 1 512 ? -62.539 -48.740 111.911 1.00 50.34 512 ILE A N 1
ATOM 4191 C CA . ILE A 1 512 ? -63.103 -47.482 112.476 1.00 50.34 512 ILE A CA 1
ATOM 4192 C C . ILE A 1 512 ? -64.566 -47.646 112.989 1.00 50.34 512 ILE A C 1
ATOM 4194 O O . ILE A 1 512 ? -65.218 -46.698 113.421 1.00 50.34 512 ILE A O 1
ATOM 4198 N N . ALA A 1 513 ? -65.105 -48.871 113.012 1.00 52.56 513 ALA A N 1
ATOM 4199 C CA . ALA A 1 513 ? -66.517 -49.142 113.327 1.00 52.56 513 ALA A CA 1
ATOM 4200 C C . ALA A 1 513 ? -66.963 -48.829 114.779 1.00 52.56 513 ALA A C 1
ATOM 4202 O O . ALA A 1 513 ? -68.146 -48.569 115.006 1.00 52.56 513 ALA A O 1
ATOM 4203 N N . VAL A 1 514 ? -66.038 -48.820 115.748 1.00 58.62 514 VAL A N 1
ATOM 4204 C CA . VAL A 1 514 ? -66.318 -48.831 117.206 1.00 58.62 514 VAL A CA 1
ATOM 4205 C C . VAL A 1 514 ? -66.934 -47.520 117.745 1.00 58.62 514 VAL A C 1
ATOM 4207 O O . VAL A 1 514 ? -67.451 -47.471 118.856 1.00 58.62 514 VAL A O 1
ATOM 4210 N N . ILE A 1 515 ? -66.960 -46.445 116.951 1.00 51.91 515 ILE A N 1
ATOM 4211 C CA . ILE A 1 515 ? -67.469 -45.116 117.358 1.00 51.91 515 ILE A CA 1
ATOM 4212 C C . ILE A 1 515 ? -69.008 -45.077 117.551 1.00 51.91 515 ILE A C 1
ATOM 4214 O O . ILE A 1 515 ? -69.544 -44.100 118.079 1.00 51.91 515 ILE A O 1
ATOM 4218 N N . ARG A 1 516 ? -69.748 -46.113 117.130 1.00 62.53 516 ARG A N 1
ATOM 4219 C CA . ARG A 1 516 ? -71.220 -46.073 117.040 1.00 62.53 516 ARG A CA 1
ATOM 4220 C C . ARG A 1 516 ? -71.962 -46.367 118.353 1.00 62.53 516 ARG A C 1
ATOM 4222 O O . ARG A 1 516 ? -72.914 -45.653 118.670 1.00 62.53 516 ARG A O 1
ATOM 4229 N N . ASP A 1 517 ? -71.544 -47.370 119.119 1.00 53.75 517 ASP A N 1
ATOM 4230 C CA . ASP A 1 517 ? -72.453 -48.017 120.085 1.00 53.75 517 ASP A CA 1
ATOM 4231 C C . ASP A 1 517 ? -72.622 -47.245 121.406 1.00 53.75 517 ASP A C 1
ATOM 4233 O O . ASP A 1 517 ? -73.708 -47.229 121.990 1.00 53.75 517 ASP A O 1
ATOM 4237 N N . LEU A 1 518 ? -71.599 -46.496 121.834 1.00 52.94 518 LEU A N 1
ATOM 4238 C CA . LEU A 1 518 ? -71.642 -45.689 123.065 1.00 52.94 518 LEU A CA 1
ATOM 4239 C C . LEU A 1 518 ? -72.611 -44.491 123.003 1.00 52.94 518 LEU A C 1
ATOM 4241 O O . LEU A 1 518 ? -72.843 -43.844 124.021 1.00 52.94 518 LEU A O 1
ATOM 4245 N N . LYS A 1 519 ? -73.218 -44.196 121.843 1.00 54.31 519 LYS A N 1
ATOM 4246 C CA . LYS A 1 519 ? -74.273 -43.173 121.724 1.00 54.31 519 LYS A CA 1
ATOM 4247 C C . LYS A 1 519 ? -75.686 -43.698 121.993 1.00 54.31 519 LYS A C 1
ATOM 4249 O O . LYS A 1 519 ? -76.575 -42.894 122.257 1.00 54.31 519 LYS A O 1
ATOM 4254 N N . HIS A 1 520 ? -75.917 -45.012 121.958 1.00 57.38 520 HIS A N 1
ATOM 4255 C CA . HIS A 1 520 ? -77.277 -45.559 122.047 1.00 57.38 520 HIS A CA 1
ATOM 4256 C C . HIS A 1 520 ? -77.880 -45.457 123.464 1.00 57.38 520 HIS A C 1
ATOM 4258 O O . HIS A 1 520 ? -79.093 -45.311 123.612 1.00 57.38 520 HIS A O 1
ATOM 4264 N N . GLN A 1 521 ? -77.045 -45.499 124.509 1.00 51.38 521 GLN A N 1
ATOM 4265 C CA . GLN A 1 521 ? -77.495 -45.637 125.903 1.00 51.38 521 GLN A CA 1
ATOM 4266 C C . GLN A 1 521 ? -78.057 -44.347 126.537 1.00 51.38 521 GLN A C 1
ATOM 4268 O O . GLN A 1 521 ? -78.744 -44.427 127.552 1.00 51.38 521 GLN A O 1
ATOM 4273 N N . LEU A 1 522 ? -77.815 -43.167 125.949 1.00 47.97 522 LEU A N 1
ATOM 4274 C CA . LEU A 1 522 ? -78.338 -41.890 126.467 1.00 47.97 522 LEU A CA 1
ATOM 4275 C C . LEU A 1 522 ? -79.784 -41.596 126.030 1.00 47.97 522 LEU A C 1
ATOM 4277 O O . LEU A 1 522 ? -80.549 -41.022 126.802 1.00 47.97 522 LEU A O 1
ATOM 4281 N N . ALA A 1 523 ? -80.190 -42.045 124.838 1.00 51.19 523 ALA A N 1
ATOM 4282 C CA . ALA A 1 523 ? -81.481 -41.696 124.229 1.00 51.19 523 ALA A CA 1
ATOM 4283 C C . ALA A 1 523 ? -82.721 -42.263 124.960 1.00 51.19 523 ALA A C 1
ATOM 4285 O O . ALA A 1 523 ? -83.846 -41.863 124.681 1.00 51.19 523 ALA A O 1
ATOM 4286 N N . MET A 1 524 ? -82.546 -43.185 125.916 1.00 52.56 524 MET A N 1
ATOM 4287 C CA . MET A 1 524 ? -83.654 -43.796 126.673 1.00 52.56 524 MET A CA 1
ATOM 4288 C C . MET A 1 524 ? -84.098 -42.991 127.910 1.00 52.56 524 MET A C 1
ATOM 4290 O O . MET A 1 524 ? -84.854 -43.499 128.737 1.00 52.56 524 MET A O 1
ATOM 4294 N N . LYS A 1 525 ? -83.619 -41.750 128.077 1.00 55.66 525 LYS A N 1
ATOM 4295 C CA . LYS A 1 525 ? -84.008 -40.859 129.189 1.00 55.66 525 LYS A CA 1
ATOM 4296 C C . LYS A 1 525 ? -84.986 -39.749 128.801 1.00 55.66 525 LYS A C 1
ATOM 4298 O O . LYS A 1 525 ? -85.655 -39.225 129.685 1.00 55.66 525 LYS A O 1
ATOM 4303 N N . GLU A 1 526 ? -85.103 -39.430 127.515 1.00 49.00 526 GLU A N 1
ATOM 4304 C CA . GLU A 1 526 ? -85.878 -38.279 127.019 1.00 49.00 526 GLU A CA 1
ATOM 4305 C C . GLU A 1 526 ? -87.363 -38.614 126.761 1.00 49.00 526 GLU A C 1
ATOM 4307 O O . GLU A 1 526 ? -88.169 -37.736 126.463 1.00 49.00 526 GLU A O 1
ATOM 4312 N N . THR A 1 527 ? -87.784 -39.866 126.985 1.00 48.28 527 THR A N 1
ATOM 4313 C CA . THR A 1 527 ? -89.206 -40.245 127.070 1.00 48.28 527 THR A CA 1
ATOM 4314 C C . THR A 1 527 ? -89.821 -39.826 128.410 1.00 48.28 527 THR A C 1
ATOM 4316 O O . THR A 1 527 ? -90.239 -40.662 129.216 1.00 48.28 527 THR A O 1
ATOM 4319 N N . LYS A 1 528 ? -89.879 -38.514 128.643 1.00 49.03 528 LYS A N 1
ATOM 4320 C CA . LYS A 1 528 ? -90.743 -37.885 129.651 1.00 49.03 528 LYS A CA 1
ATOM 4321 C C . LYS A 1 528 ? -91.266 -36.522 129.160 1.00 49.03 528 LYS A C 1
ATOM 4323 O O . LYS A 1 528 ? -91.239 -35.531 129.872 1.00 49.03 528 LYS A O 1
ATOM 4328 N N . ILE A 1 529 ? -91.598 -36.422 127.871 1.00 54.56 529 ILE A N 1
ATOM 4329 C CA . ILE A 1 529 ? -92.970 -36.601 127.334 1.00 54.56 529 ILE A CA 1
ATOM 4330 C C . ILE A 1 529 ? -93.913 -35.411 127.593 1.00 54.56 529 ILE A C 1
ATOM 4332 O O . ILE A 1 529 ? -94.791 -35.177 126.768 1.00 54.56 529 ILE A O 1
ATOM 4336 N N . ASP A 1 530 ? -93.670 -34.583 128.609 1.00 49.72 530 ASP A N 1
ATOM 4337 C CA . ASP A 1 530 ? -94.487 -33.391 128.873 1.00 49.72 530 ASP A CA 1
ATOM 4338 C C . ASP A 1 530 ? -94.077 -32.203 127.962 1.00 49.72 530 ASP A C 1
ATOM 4340 O O . ASP A 1 530 ? -94.930 -31.511 127.397 1.00 49.72 530 ASP A O 1
ATOM 4344 N N . GLU A 1 531 ? -92.772 -32.056 127.685 1.00 52.78 531 GLU A N 1
ATOM 4345 C CA . GLU A 1 531 ? -92.196 -31.067 126.743 1.00 52.78 531 GLU A CA 1
ATOM 4346 C C . GLU A 1 531 ? -92.672 -31.243 125.283 1.00 52.78 531 GLU A C 1
ATOM 4348 O O . GLU A 1 531 ? -92.603 -30.317 124.470 1.00 52.78 531 GLU A O 1
ATOM 4353 N N . LEU A 1 532 ? -93.192 -32.427 124.930 1.00 51.34 532 LEU A N 1
ATOM 4354 C CA . LEU A 1 532 ? -93.622 -32.757 123.564 1.00 51.34 532 LEU A CA 1
ATOM 4355 C C . LEU A 1 532 ? -94.889 -32.004 123.116 1.00 51.34 532 LEU A C 1
ATOM 4357 O O . LEU A 1 532 ? -95.260 -32.087 121.947 1.00 51.34 532 LEU A O 1
ATOM 4361 N N . SER A 1 533 ? -95.537 -31.253 124.010 1.00 53.22 533 SER A N 1
ATOM 4362 C CA . SER A 1 533 ? -96.677 -30.390 123.681 1.00 53.22 533 SER A CA 1
ATOM 4363 C C . SER A 1 533 ? -96.253 -28.987 123.210 1.00 53.22 533 SER A C 1
ATOM 4365 O O . SER A 1 533 ? -96.749 -28.514 122.184 1.00 53.22 533 SER A O 1
ATOM 4367 N N . GLU A 1 534 ? -95.284 -28.348 123.875 1.00 56.44 534 GLU A N 1
ATOM 4368 C CA . GLU A 1 534 ? -94.731 -27.047 123.456 1.00 56.44 534 GLU A CA 1
ATOM 4369 C C . GLU A 1 534 ? -93.859 -27.174 122.200 1.00 56.44 534 GLU A C 1
ATOM 4371 O O . GLU A 1 534 ? -93.984 -26.374 121.263 1.00 56.44 534 GLU A O 1
ATOM 4376 N N . LEU A 1 535 ? -93.044 -28.237 122.126 1.00 58.12 535 LEU A N 1
ATOM 4377 C CA . LEU A 1 535 ? -92.173 -28.505 120.979 1.00 58.12 535 LEU A CA 1
ATOM 4378 C C . LEU A 1 535 ? -92.935 -28.547 119.649 1.00 58.12 535 LEU A C 1
ATOM 4380 O O . LEU A 1 535 ? -92.388 -28.118 118.641 1.00 58.12 535 LEU A O 1
ATOM 4384 N N . VAL A 1 536 ? -94.195 -28.994 119.605 1.00 62.97 536 VAL A N 1
ATOM 4385 C CA . VAL A 1 536 ? -94.970 -29.060 118.349 1.00 62.97 536 VAL A CA 1
ATOM 4386 C C . VAL A 1 536 ? -95.336 -27.671 117.808 1.00 62.97 536 VAL A C 1
ATOM 4388 O O . VAL A 1 536 ? -95.335 -27.474 116.589 1.00 62.97 536 VAL A O 1
ATOM 4391 N N . GLN A 1 537 ? -95.609 -26.680 118.662 1.00 58.56 537 GLN A N 1
ATOM 4392 C CA . GLN A 1 537 ? -95.852 -25.310 118.186 1.00 58.56 537 GLN A CA 1
ATOM 4393 C C . GLN A 1 537 ? -94.547 -24.652 117.730 1.00 58.56 537 GLN A C 1
ATOM 4395 O O . GLN A 1 537 ? -94.485 -24.066 116.643 1.00 58.56 537 GLN A O 1
ATOM 4400 N N . GLU A 1 538 ? -93.476 -24.829 118.505 1.00 60.59 538 GLU A N 1
ATOM 4401 C CA . GLU A 1 538 ? -92.159 -24.298 118.166 1.00 60.59 538 GLU A CA 1
ATOM 4402 C C . GLU A 1 538 ? -91.597 -24.936 116.879 1.00 60.59 538 GLU A C 1
ATOM 4404 O O . GLU A 1 538 ? -91.055 -24.237 116.023 1.00 60.59 538 GLU A O 1
ATOM 4409 N N . TYR A 1 539 ? -91.807 -26.241 116.672 1.00 60.34 539 TYR A N 1
ATOM 4410 C CA . TYR A 1 539 ? -91.413 -26.973 115.464 1.00 60.34 539 TYR A CA 1
ATOM 4411 C C . TYR A 1 539 ? -92.165 -26.484 114.223 1.00 60.34 539 TYR A C 1
ATOM 4413 O O . TYR A 1 539 ? -91.578 -26.417 113.148 1.00 60.34 539 TYR A O 1
ATOM 4421 N N . ASN A 1 540 ? -93.432 -26.073 114.340 1.00 64.44 540 ASN A N 1
ATOM 4422 C CA . ASN A 1 540 ? -94.174 -25.497 113.212 1.00 64.44 540 ASN A CA 1
ATOM 4423 C C . ASN A 1 540 ? -93.668 -24.094 112.822 1.00 64.44 540 ASN A C 1
ATOM 4425 O O . ASN A 1 540 ? -93.591 -23.781 111.631 1.00 64.44 540 ASN A O 1
ATOM 4429 N N . LEU A 1 541 ? -93.254 -23.271 113.793 1.00 65.25 541 LEU A N 1
ATOM 4430 C CA . LEU A 1 541 ? -92.592 -21.988 113.523 1.00 65.25 541 LEU A CA 1
ATOM 4431 C C . LEU A 1 541 ? -91.180 -22.192 112.948 1.00 65.25 541 LEU A C 1
ATOM 4433 O O . LEU A 1 541 ? -90.844 -21.600 111.921 1.00 65.25 541 LEU A O 1
ATOM 4437 N N . LYS A 1 542 ? -90.386 -23.097 113.536 1.00 66.75 542 LYS A N 1
ATOM 4438 C CA . LYS A 1 542 ? -89.064 -23.496 113.026 1.00 66.75 542 LYS A CA 1
ATOM 4439 C C . LYS A 1 542 ? -89.154 -24.083 111.616 1.00 66.75 542 LYS A C 1
ATOM 4441 O O . LYS A 1 542 ? -88.337 -23.727 110.778 1.00 66.75 542 LYS A O 1
ATOM 4446 N N . ARG A 1 543 ? -90.173 -24.893 111.303 1.00 69.75 543 ARG A N 1
ATOM 4447 C CA . ARG A 1 543 ? -90.415 -25.444 109.958 1.00 69.75 543 ARG A CA 1
ATOM 4448 C C . ARG A 1 543 ? -90.700 -24.349 108.932 1.00 69.75 543 ARG A C 1
ATOM 4450 O O . ARG A 1 543 ? -90.087 -24.371 107.872 1.00 69.75 543 ARG A O 1
ATOM 4457 N N . LYS A 1 544 ? -91.551 -23.362 109.249 1.00 69.19 544 LYS A N 1
ATOM 4458 C CA . LYS A 1 544 ? -91.768 -22.195 108.370 1.00 69.19 544 LYS A CA 1
ATOM 4459 C C . LYS A 1 544 ? -90.484 -21.382 108.163 1.00 69.19 544 LYS A C 1
ATOM 4461 O O . LYS A 1 544 ? -90.200 -20.987 107.037 1.00 69.19 544 LYS A O 1
ATOM 4466 N N . LEU A 1 545 ? -89.687 -21.178 109.214 1.00 72.00 545 LEU A N 1
ATOM 4467 C CA . LEU A 1 545 ? -88.412 -20.457 109.124 1.00 72.00 545 LEU A CA 1
ATOM 4468 C C . LEU A 1 545 ? -87.355 -21.221 108.306 1.00 72.00 545 LEU A C 1
ATOM 4470 O O . LEU A 1 545 ? -86.635 -20.612 107.522 1.00 72.00 545 LEU A O 1
ATOM 4474 N N . ILE A 1 546 ? -87.274 -22.546 108.458 1.00 71.06 546 ILE A N 1
ATOM 4475 C CA . ILE A 1 546 ? -86.404 -23.414 107.650 1.00 71.06 546 ILE A CA 1
ATOM 4476 C C . ILE A 1 546 ? -86.840 -23.370 106.184 1.00 71.06 546 ILE A C 1
ATOM 4478 O O . ILE A 1 546 ? -85.992 -23.208 105.317 1.00 71.06 546 ILE A O 1
ATOM 4482 N N . GLN A 1 547 ? -88.144 -23.433 105.906 1.00 73.00 547 GLN A N 1
ATOM 4483 C CA . GLN A 1 547 ? -88.666 -23.400 104.540 1.00 73.00 547 GLN A CA 1
ATOM 4484 C C . GLN A 1 547 ? -88.453 -22.031 103.862 1.00 73.00 547 GLN A C 1
ATOM 4486 O O . GLN A 1 547 ? -88.095 -21.997 102.689 1.00 73.00 547 GLN A O 1
ATOM 4491 N N . SER A 1 548 ? -88.561 -20.917 104.605 1.00 75.81 548 SER A N 1
ATOM 4492 C CA . SER A 1 548 ? -88.133 -19.580 104.141 1.00 75.81 548 SER A CA 1
ATOM 4493 C C . SER A 1 548 ? -86.649 -19.575 103.772 1.00 75.81 548 SER A C 1
ATOM 4495 O O . SER A 1 548 ? -86.284 -19.204 102.661 1.00 75.81 548 SER A O 1
ATOM 4497 N N . LYS A 1 549 ? -85.791 -20.088 104.663 1.00 74.12 549 LYS A N 1
ATOM 4498 C CA . LYS A 1 549 ? -84.341 -20.144 104.432 1.00 74.12 549 LYS A CA 1
ATOM 4499 C C . LYS A 1 549 ? -83.932 -21.095 103.311 1.00 74.12 549 LYS A C 1
ATOM 4501 O O . LYS A 1 549 ? -82.910 -20.862 102.680 1.00 74.12 549 LYS A O 1
ATOM 4506 N N . GLN A 1 550 ? -84.701 -22.149 103.043 1.00 72.88 550 GLN A N 1
ATOM 4507 C CA . GLN A 1 550 ? -84.481 -23.004 101.876 1.00 72.88 550 GLN A CA 1
ATOM 4508 C C . GLN A 1 550 ? -84.741 -22.230 100.581 1.00 72.88 550 GLN A C 1
ATOM 4510 O O . GLN A 1 550 ? -83.873 -22.243 99.717 1.00 72.88 550 GLN A O 1
ATOM 4515 N N . VAL A 1 551 ? -85.840 -21.469 100.495 1.00 74.88 551 VAL A N 1
ATOM 4516 C CA . VAL A 1 551 ? -86.100 -20.577 99.349 1.00 74.88 551 VAL A CA 1
ATOM 4517 C C . VAL A 1 551 ? -85.012 -19.502 99.232 1.00 74.88 551 VAL A C 1
ATOM 4519 O O . VAL A 1 551 ? -84.436 -19.347 98.165 1.00 74.88 551 VAL A O 1
ATOM 4522 N N . GLU A 1 552 ? -84.621 -18.843 100.330 1.00 72.75 552 GLU A N 1
ATOM 4523 C CA . GLU A 1 552 ? -83.518 -17.863 100.333 1.00 72.75 552 GLU A CA 1
ATOM 4524 C C . GLU A 1 552 ? -82.177 -18.473 99.866 1.00 72.75 552 GLU A C 1
ATOM 4526 O O . GLU A 1 552 ? -81.382 -17.803 99.203 1.00 72.75 552 GLU A O 1
ATOM 4531 N N . HIS A 1 553 ? -81.908 -19.746 100.183 1.00 75.12 553 HIS A N 1
ATOM 4532 C CA . HIS A 1 553 ? -80.718 -20.464 99.717 1.00 75.12 553 HIS A CA 1
ATOM 4533 C C . HIS A 1 553 ? -80.820 -20.925 98.254 1.00 75.12 553 HIS A C 1
ATOM 4535 O O . HIS A 1 553 ? -79.803 -20.906 97.560 1.00 75.12 553 HIS A O 1
ATOM 4541 N N . GLU A 1 554 ? -82.004 -21.299 97.769 1.00 75.06 554 GLU A N 1
ATOM 4542 C CA . GLU A 1 554 ? -82.262 -21.627 96.359 1.00 75.06 554 GLU A CA 1
ATOM 4543 C C . GLU A 1 554 ? -82.177 -20.372 95.474 1.00 75.06 554 GLU A C 1
ATOM 4545 O O . GLU A 1 554 ? -81.479 -20.384 94.457 1.00 75.06 554 GLU A O 1
ATOM 4550 N N . ASP A 1 555 ? -82.760 -19.253 95.912 1.00 75.62 555 ASP A N 1
ATOM 4551 C CA . ASP A 1 555 ? -82.627 -17.940 95.277 1.00 75.62 555 ASP A CA 1
ATOM 4552 C C . ASP A 1 555 ? -81.155 -17.505 95.236 1.00 75.62 555 ASP A C 1
ATOM 4554 O O . ASP A 1 555 ? -80.634 -17.178 94.166 1.00 75.62 555 ASP A O 1
ATOM 4558 N N . PHE A 1 556 ? -80.436 -17.574 96.365 1.00 78.81 556 PHE A N 1
ATOM 4559 C CA . PHE A 1 556 ? -79.007 -17.248 96.421 1.00 78.81 556 PHE A CA 1
ATOM 4560 C C . PHE A 1 556 ? -78.159 -18.166 95.526 1.00 78.81 556 PHE A C 1
ATOM 4562 O O . PHE A 1 556 ? -77.237 -17.688 94.860 1.00 78.81 556 PHE A O 1
ATOM 4569 N N . ALA A 1 557 ? -78.473 -19.463 95.456 1.00 76.94 557 ALA A N 1
ATOM 4570 C CA . ALA A 1 557 ? -77.813 -20.392 94.543 1.00 76.94 557 ALA A CA 1
ATOM 4571 C C . ALA A 1 557 ? -78.084 -20.028 93.075 1.00 76.94 557 ALA A C 1
ATOM 4573 O O . ALA A 1 557 ? -77.143 -19.989 92.282 1.00 76.94 557 ALA A O 1
ATOM 4574 N N . SER A 1 558 ? -79.325 -19.677 92.719 1.00 77.44 558 SER A N 1
ATOM 4575 C CA . SER A 1 558 ? -79.686 -19.243 91.362 1.00 77.44 558 SER A CA 1
ATOM 4576 C C . SER A 1 558 ? -78.957 -17.953 90.955 1.00 77.44 558 SER A C 1
ATOM 4578 O O . SER A 1 558 ? -78.430 -17.858 89.843 1.00 77.44 558 SER A O 1
ATOM 4580 N N . ILE A 1 559 ? -78.819 -17.001 91.886 1.00 81.62 559 ILE A N 1
ATOM 4581 C CA . ILE A 1 559 ? -78.052 -15.766 91.700 1.00 81.62 559 ILE A CA 1
ATOM 4582 C C . ILE A 1 559 ? -76.573 -16.098 91.491 1.00 81.62 559 ILE A C 1
ATOM 4584 O O . ILE A 1 559 ? -75.978 -15.608 90.530 1.00 81.62 559 ILE A O 1
ATOM 4588 N N . LYS A 1 560 ? -75.981 -16.974 92.315 1.00 81.31 560 LYS A N 1
ATOM 4589 C CA . LYS A 1 560 ? -74.570 -17.372 92.180 1.00 81.31 560 LYS A CA 1
ATOM 4590 C C . LYS A 1 560 ? -74.288 -18.165 90.907 1.00 81.31 560 LYS A C 1
ATOM 4592 O O . LYS A 1 560 ? -73.237 -17.963 90.303 1.00 81.31 560 LYS A O 1
ATOM 4597 N N . ASP A 1 561 ? -75.224 -18.979 90.432 1.00 82.44 561 ASP A N 1
ATOM 4598 C CA . ASP A 1 561 ? -75.123 -19.607 89.114 1.00 82.44 561 ASP A CA 1
ATOM 4599 C C . ASP A 1 561 ? -75.300 -18.594 87.969 1.00 82.44 561 ASP A C 1
ATOM 4601 O O . ASP A 1 561 ? -74.662 -18.744 86.926 1.00 82.44 561 ASP A O 1
ATOM 4605 N N . SER A 1 562 ? -76.091 -17.528 88.144 1.00 81.56 562 SER A N 1
ATOM 4606 C CA . SER A 1 562 ? -76.182 -16.438 87.160 1.00 81.56 562 SER A CA 1
ATOM 4607 C C . SER A 1 562 ? -74.885 -15.614 87.081 1.00 81.56 562 SER A C 1
ATOM 4609 O O . SER A 1 562 ? -74.391 -15.355 85.981 1.00 81.56 562 SER A O 1
ATOM 4611 N N . GLU A 1 563 ? -74.263 -15.292 88.223 1.00 87.38 563 GLU A N 1
ATOM 4612 C CA . GLU A 1 563 ? -72.933 -14.668 88.302 1.00 87.38 563 GLU A CA 1
ATOM 4613 C C . GLU A 1 563 ? -71.858 -15.569 87.688 1.00 87.38 563 GLU A C 1
ATOM 4615 O O . GLU A 1 563 ? -71.035 -15.119 86.897 1.00 87.38 563 GLU A O 1
ATOM 4620 N N . LYS A 1 564 ? -71.887 -16.869 87.995 1.00 83.69 564 LYS A N 1
ATOM 4621 C CA . LYS A 1 564 ? -70.971 -17.852 87.413 1.00 83.69 564 LYS A CA 1
ATOM 4622 C C . LYS A 1 564 ? -71.117 -17.914 85.894 1.00 83.69 564 LYS A C 1
ATOM 4624 O O . LYS A 1 564 ? -70.103 -17.915 85.207 1.00 83.69 564 LYS A O 1
ATOM 4629 N N . ARG A 1 565 ? -72.342 -17.885 85.351 1.00 88.81 565 ARG A N 1
ATOM 4630 C CA . ARG A 1 565 ? -72.589 -17.830 83.895 1.00 88.81 565 ARG A CA 1
ATOM 4631 C C . ARG A 1 565 ? -72.084 -16.529 83.267 1.00 88.81 565 ARG A C 1
ATOM 4633 O O . ARG A 1 565 ? -71.456 -16.588 82.213 1.00 88.81 565 ARG A O 1
ATOM 4640 N N . THR A 1 566 ? -72.300 -15.366 83.888 1.00 88.38 566 THR A N 1
ATOM 4641 C CA . THR A 1 566 ? -71.784 -14.095 83.342 1.00 88.38 566 THR A CA 1
ATOM 4642 C C . THR A 1 566 ? -70.258 -14.020 83.408 1.00 88.38 566 THR A C 1
ATOM 4644 O O . THR A 1 566 ? -69.642 -13.621 82.421 1.00 88.38 566 THR A O 1
ATOM 4647 N N . LEU A 1 567 ? -69.634 -14.505 84.486 1.00 87.00 567 LEU A N 1
ATOM 4648 C CA . LEU A 1 567 ? -68.179 -14.657 84.591 1.00 87.00 567 LEU A CA 1
ATOM 4649 C C . LEU A 1 567 ? -67.627 -15.666 83.573 1.00 87.00 567 LEU A C 1
ATOM 4651 O O . LEU A 1 567 ? -66.631 -15.370 82.921 1.00 87.00 567 LEU A O 1
ATOM 4655 N N . THR A 1 568 ? -68.272 -16.820 83.360 1.00 91.19 568 THR A N 1
ATOM 4656 C CA . THR A 1 568 ? -67.883 -17.777 82.306 1.00 91.19 568 THR A CA 1
ATOM 4657 C C . THR A 1 568 ? -67.971 -17.141 80.918 1.00 91.19 568 THR A C 1
ATOM 4659 O O . THR A 1 568 ? -67.043 -17.283 80.127 1.00 91.19 568 THR A O 1
ATOM 4662 N N . ASN A 1 569 ? -69.021 -16.368 80.632 1.00 92.38 569 ASN A N 1
ATOM 4663 C CA . ASN A 1 569 ? -69.149 -15.654 79.362 1.00 92.38 569 ASN A CA 1
ATOM 4664 C C . ASN A 1 569 ? -68.078 -14.560 79.197 1.00 92.38 569 ASN A C 1
ATOM 4666 O O . ASN A 1 569 ? -67.534 -14.407 78.107 1.00 92.38 569 ASN A O 1
ATOM 4670 N N . GLN A 1 570 ? -67.719 -13.837 80.264 1.00 91.50 570 GLN A N 1
ATOM 4671 C CA . GLN A 1 570 ? -66.612 -12.871 80.243 1.00 91.50 570 GLN A CA 1
ATOM 4672 C C . GLN A 1 570 ? -65.254 -13.558 80.035 1.00 91.50 570 GLN A C 1
ATOM 4674 O O . GLN A 1 570 ? -64.456 -13.086 79.229 1.00 91.50 570 GLN A O 1
ATOM 4679 N N . ILE A 1 571 ? -65.006 -14.692 80.699 1.00 89.00 571 ILE A N 1
ATOM 4680 C CA . ILE A 1 571 ? -63.810 -15.523 80.499 1.00 89.00 571 ILE A CA 1
ATOM 4681 C C . ILE A 1 571 ? -63.734 -16.002 79.044 1.00 89.00 571 ILE A C 1
ATOM 4683 O O . ILE A 1 571 ? -62.681 -15.879 78.424 1.00 89.00 571 ILE A O 1
ATOM 4687 N N . ASN A 1 572 ? -64.844 -16.462 78.464 1.00 90.25 572 ASN A N 1
ATOM 4688 C CA . ASN A 1 572 ? -64.895 -16.888 77.065 1.00 90.25 572 ASN A CA 1
ATOM 4689 C C . ASN A 1 572 ? -64.622 -15.720 76.101 1.00 90.25 572 ASN A C 1
ATOM 4691 O O . ASN A 1 572 ? -63.749 -15.846 75.250 1.00 90.25 572 ASN A O 1
ATOM 4695 N N . GLN A 1 573 ? -65.247 -14.554 76.295 1.00 90.75 573 GLN A N 1
ATOM 4696 C CA . GLN A 1 573 ? -64.966 -13.354 75.490 1.00 90.75 573 GLN A CA 1
ATOM 4697 C C . GLN A 1 573 ? -63.514 -12.862 75.624 1.00 90.75 573 GLN A C 1
ATOM 4699 O O . GLN A 1 573 ? -62.959 -12.300 74.679 1.00 90.75 573 GLN A O 1
ATOM 4704 N N . LEU A 1 574 ? -62.889 -13.023 76.794 1.00 90.75 574 LEU A N 1
ATOM 4705 C CA . LEU A 1 574 ? -61.472 -12.708 76.994 1.00 90.75 574 LEU A CA 1
ATOM 4706 C C . LEU A 1 574 ? -60.571 -13.742 76.308 1.00 90.75 574 LEU A C 1
ATOM 4708 O O . LEU A 1 574 ? -59.597 -13.350 75.671 1.00 90.75 574 LEU A O 1
ATOM 4712 N N . ASN A 1 575 ? -60.919 -15.030 76.362 1.00 93.12 575 ASN A N 1
ATOM 4713 C CA . ASN A 1 575 ? -60.212 -16.094 75.650 1.00 93.12 575 ASN A CA 1
ATOM 4714 C C . ASN A 1 575 ? -60.294 -15.912 74.126 1.00 93.12 575 ASN A C 1
ATOM 4716 O O . ASN A 1 575 ? -59.268 -16.006 73.461 1.00 93.12 575 ASN A O 1
ATOM 4720 N N . GLU A 1 576 ? -61.465 -15.576 73.577 1.00 93.12 576 GLU A N 1
ATOM 4721 C CA . GLU A 1 576 ? -61.651 -15.254 72.153 1.00 93.12 576 GLU A CA 1
ATOM 4722 C C . GLU A 1 576 ? -60.819 -14.037 71.729 1.00 93.12 576 GLU A C 1
ATOM 4724 O O . GLU A 1 576 ? -60.147 -14.079 70.701 1.00 93.12 576 GLU A O 1
ATOM 4729 N N . LYS A 1 577 ? -60.785 -12.970 72.541 1.00 91.94 577 LYS A N 1
ATOM 4730 C CA . LYS A 1 577 ? -59.930 -11.797 72.282 1.00 91.94 577 LYS A CA 1
ATOM 4731 C C . LYS A 1 577 ? -58.444 -12.160 72.317 1.00 91.94 577 LYS A C 1
ATOM 4733 O O . LYS A 1 577 ? -57.712 -11.802 71.401 1.00 91.94 577 LYS A O 1
ATOM 4738 N N . VAL A 1 578 ? -57.999 -12.909 73.327 1.00 90.50 578 VAL A N 1
ATOM 4739 C CA . VAL A 1 578 ? -56.609 -13.389 73.434 1.00 90.50 578 VAL A CA 1
ATOM 4740 C C . VAL A 1 578 ? -56.242 -14.298 72.257 1.00 90.50 578 VAL A C 1
ATOM 4742 O O . VAL A 1 578 ? -55.133 -14.196 71.738 1.00 90.50 578 VAL A O 1
ATOM 4745 N N . GLN A 1 579 ? -57.159 -15.149 71.799 1.00 91.69 579 GLN A N 1
ATOM 4746 C CA . GLN A 1 579 ? -56.963 -16.003 70.631 1.00 91.69 579 GLN A CA 1
ATOM 4747 C C . GLN A 1 579 ? -56.890 -15.183 69.332 1.00 91.69 579 GLN A C 1
ATOM 4749 O O . GLN A 1 579 ? -55.968 -15.377 68.544 1.00 91.69 579 GLN A O 1
ATOM 4754 N N . GLY A 1 580 ? -57.770 -14.196 69.148 1.00 91.06 580 GLY A N 1
ATOM 4755 C CA . GLY A 1 580 ? -57.731 -13.283 68.003 1.00 91.06 580 GLY A CA 1
ATOM 4756 C C . GLY A 1 580 ? -56.439 -12.460 67.924 1.00 91.06 580 GLY A C 1
ATOM 4757 O O . GLY A 1 580 ? -55.865 -12.324 66.844 1.00 91.06 580 GLY A O 1
ATOM 4758 N N . GLU A 1 581 ? -55.922 -11.959 69.052 1.00 89.94 581 GLU A N 1
ATOM 4759 C CA . GLU A 1 581 ? -54.622 -11.267 69.078 1.00 89.94 581 GLU A CA 1
ATOM 4760 C C . GLU A 1 581 ? -53.434 -12.222 68.846 1.00 89.94 581 GLU A C 1
ATOM 4762 O O . GLU A 1 581 ? -52.465 -11.845 68.180 1.00 89.94 581 GLU A O 1
ATOM 4767 N N . ARG A 1 582 ? -53.506 -13.482 69.305 1.00 88.38 582 ARG A N 1
ATOM 4768 C CA . ARG A 1 582 ? -52.521 -14.526 68.951 1.00 88.38 582 ARG A CA 1
ATOM 4769 C C . ARG A 1 582 ? -52.514 -14.812 67.449 1.00 88.38 582 ARG A C 1
ATOM 4771 O O . ARG A 1 582 ? -51.449 -14.904 66.851 1.00 88.38 582 ARG A O 1
ATOM 4778 N N . GLU A 1 583 ? -53.680 -14.899 66.820 1.00 92.31 583 GLU A N 1
ATOM 4779 C CA . GLU A 1 583 ? -53.789 -15.145 65.378 1.00 92.31 583 GLU A CA 1
ATOM 4780 C C . GLU A 1 583 ? -53.322 -13.956 64.530 1.00 92.31 583 GLU A C 1
ATOM 4782 O O . GLU A 1 583 ? -52.713 -14.162 63.480 1.00 92.31 583 GLU A O 1
ATOM 4787 N N . LYS A 1 584 ? -53.547 -12.713 64.979 1.00 91.69 584 LYS A N 1
ATOM 4788 C CA . LYS A 1 584 ? -52.959 -11.516 64.349 1.00 91.69 584 LYS A CA 1
ATOM 4789 C C . LYS A 1 584 ? -51.436 -11.515 64.459 1.00 91.69 584 LYS A C 1
ATOM 4791 O O . LYS A 1 584 ? -50.752 -11.376 63.450 1.00 91.69 584 LYS A O 1
ATOM 4796 N N . THR A 1 585 ? -50.906 -11.706 65.668 1.00 89.19 585 THR A N 1
ATOM 4797 C CA . THR A 1 585 ? -49.454 -11.679 65.908 1.00 89.19 585 THR A CA 1
ATOM 4798 C C . THR A 1 585 ? -48.721 -12.828 65.211 1.00 89.19 585 THR A C 1
ATOM 4800 O O . THR A 1 585 ? -47.608 -12.625 64.728 1.00 89.19 585 THR A O 1
ATOM 4803 N N . GLU A 1 586 ? -49.350 -13.996 65.052 1.00 91.81 586 GLU A N 1
ATOM 4804 C CA . GLU A 1 586 ? -48.811 -15.095 64.241 1.00 91.81 586 GLU A CA 1
ATOM 4805 C C . GLU A 1 586 ? -48.850 -14.790 62.733 1.00 91.81 586 GLU A C 1
ATOM 4807 O O . GLU A 1 586 ? -47.863 -15.043 62.042 1.00 91.81 586 GLU A O 1
ATOM 4812 N N . LYS A 1 587 ? -49.920 -14.169 62.212 1.00 92.44 587 LYS A N 1
ATOM 4813 C CA . LYS A 1 587 ? -49.965 -13.689 60.814 1.00 92.44 587 LYS A CA 1
ATOM 4814 C C . LYS A 1 587 ? -48.862 -12.664 60.542 1.00 92.44 587 LYS A C 1
ATOM 4816 O O . LYS A 1 587 ? -48.079 -12.853 59.615 1.00 92.44 587 LYS A O 1
ATOM 4821 N N . GLU A 1 588 ? -48.707 -11.666 61.413 1.00 90.25 588 GLU A N 1
ATOM 4822 C CA . GLU A 1 588 ? -47.592 -10.714 61.347 1.00 90.25 588 GLU A CA 1
ATOM 4823 C C . GLU A 1 588 ? -46.219 -11.407 61.397 1.00 90.25 588 GLU A C 1
ATOM 4825 O O . GLU A 1 588 ? -45.281 -10.975 60.726 1.00 90.25 588 GLU A O 1
ATOM 4830 N N . ARG A 1 589 ? -46.061 -12.466 62.202 1.00 93.12 589 ARG A N 1
ATOM 4831 C CA . ARG A 1 589 ? -44.807 -13.231 62.294 1.00 93.12 589 ARG A CA 1
ATOM 4832 C C . ARG A 1 589 ? -44.506 -13.968 60.988 1.00 93.12 589 ARG A C 1
ATOM 4834 O O . ARG A 1 589 ? -43.352 -13.984 60.559 1.00 93.12 589 ARG A O 1
ATOM 4841 N N . LEU A 1 590 ? -45.522 -14.549 60.352 1.00 92.88 590 LEU A N 1
ATOM 4842 C CA . LEU A 1 590 ? -45.406 -15.237 59.064 1.00 92.88 590 LEU A CA 1
ATOM 4843 C C . LEU A 1 590 ? -45.113 -14.260 57.914 1.00 92.88 590 LEU A C 1
ATOM 4845 O O . LEU A 1 590 ? -44.254 -14.555 57.085 1.00 92.88 590 LEU A O 1
ATOM 4849 N N . GLU A 1 591 ? -45.736 -13.079 57.903 1.00 92.88 591 GLU A N 1
ATOM 4850 C CA . GLU A 1 591 ? -45.426 -11.999 56.953 1.00 92.88 591 GLU A CA 1
ATOM 4851 C C . GLU A 1 591 ? -44.004 -11.458 57.144 1.00 92.88 591 GLU A C 1
ATOM 4853 O O . GLU A 1 591 ? -43.244 -11.339 56.186 1.00 92.88 591 GLU A O 1
ATOM 4858 N N . LYS A 1 592 ? -43.572 -11.210 58.386 1.00 92.69 592 LYS A N 1
ATOM 4859 C CA . LYS A 1 592 ? -42.183 -10.806 58.672 1.00 92.69 592 LYS A CA 1
ATOM 4860 C C . LYS A 1 592 ? -41.189 -11.885 58.224 1.00 92.69 592 LYS A C 1
ATOM 4862 O O . LYS A 1 592 ? -40.137 -11.554 57.682 1.00 92.69 592 LYS A O 1
ATOM 4867 N N . LEU A 1 593 ? -41.528 -13.169 58.370 1.00 93.44 593 LEU A N 1
ATOM 4868 C CA . LEU A 1 593 ? -40.703 -14.283 57.891 1.00 93.44 593 LEU A CA 1
ATOM 4869 C C . LEU A 1 593 ? -40.652 -14.373 56.353 1.00 93.44 593 LEU A C 1
ATOM 4871 O O . LEU A 1 593 ? -39.592 -14.679 55.804 1.00 93.44 593 LEU A O 1
ATOM 4875 N N . SER A 1 594 ? -41.758 -14.116 55.645 1.00 92.31 594 SER A N 1
ATOM 4876 C CA . SER A 1 594 ? -41.771 -14.108 54.174 1.00 92.31 594 SER A CA 1
ATOM 4877 C C . SER A 1 594 ? -41.016 -12.901 53.608 1.00 92.31 594 SER A C 1
ATOM 4879 O O . SER A 1 594 ? -40.225 -13.065 52.679 1.00 92.31 594 SER A O 1
ATOM 4881 N N . LEU A 1 595 ? -41.154 -11.727 54.231 1.00 91.25 595 LEU A N 1
ATOM 4882 C CA . LEU A 1 595 ? -40.401 -10.518 53.894 1.00 91.25 595 LEU A CA 1
ATOM 4883 C C . LEU A 1 595 ? -38.894 -10.684 54.125 1.00 91.25 595 LEU A C 1
ATOM 4885 O O . LEU A 1 595 ? -38.115 -10.267 53.273 1.00 91.25 595 LEU A O 1
ATOM 4889 N N . VAL A 1 596 ? -38.462 -11.336 55.214 1.00 93.81 596 VAL A N 1
ATOM 4890 C CA . VAL A 1 596 ? -37.035 -11.654 55.437 1.00 93.81 596 VAL A CA 1
ATOM 4891 C C . VAL A 1 596 ? -36.503 -12.592 54.350 1.00 93.81 596 VAL A C 1
ATOM 4893 O O . VAL A 1 596 ? -35.477 -12.287 53.749 1.00 93.81 596 VAL A O 1
ATOM 4896 N N . LYS A 1 597 ? -37.230 -13.666 54.006 1.00 93.94 597 LYS A N 1
ATOM 4897 C CA . LYS A 1 597 ? -36.849 -14.560 52.894 1.00 93.94 597 LYS A CA 1
ATOM 4898 C C . LYS A 1 597 ? -36.748 -13.814 51.560 1.00 93.94 597 LYS A C 1
ATOM 4900 O O . LYS A 1 597 ? -35.802 -14.029 50.809 1.00 93.94 597 LYS A O 1
ATOM 4905 N N . PHE A 1 598 ? -37.688 -12.913 51.271 1.00 91.25 598 PHE A N 1
ATOM 4906 C CA . PHE A 1 598 ? -37.640 -12.080 50.069 1.00 91.25 598 PHE A CA 1
ATOM 4907 C C . PHE A 1 598 ? -36.449 -11.107 50.095 1.00 91.25 598 PHE A C 1
ATOM 4909 O O . PHE A 1 598 ? -35.759 -10.952 49.090 1.00 91.25 598 PHE A O 1
ATOM 4916 N N . GLN A 1 599 ? -36.140 -10.516 51.253 1.00 94.31 599 GLN A N 1
ATOM 4917 C CA . GLN A 1 599 ? -34.972 -9.654 51.437 1.00 94.31 599 GLN A CA 1
ATOM 4918 C C . GLN A 1 599 ? -33.654 -10.418 51.233 1.00 94.31 599 GLN A C 1
ATOM 4920 O O . GLN A 1 599 ? -32.727 -9.875 50.636 1.00 94.31 599 GLN A O 1
ATOM 4925 N N . ASP A 1 600 ? -33.552 -11.661 51.707 1.00 93.81 600 ASP A N 1
ATOM 4926 C CA . ASP A 1 600 ? -32.360 -12.498 51.537 1.00 93.81 600 ASP A CA 1
ATOM 4927 C C . ASP A 1 600 ? -32.199 -12.994 50.093 1.00 93.81 600 ASP A C 1
ATOM 4929 O O . ASP A 1 600 ? -31.090 -12.943 49.557 1.00 93.81 600 ASP A O 1
ATOM 4933 N N . ASN A 1 601 ? -33.298 -13.336 49.412 1.00 95.00 601 ASN A N 1
ATOM 4934 C CA . ASN A 1 601 ? -33.292 -13.592 47.969 1.00 95.00 601 ASN A CA 1
ATOM 4935 C C . ASN A 1 601 ? -32.812 -12.356 47.184 1.00 95.00 601 ASN A C 1
ATOM 4937 O O . ASN A 1 601 ? -31.935 -12.475 46.330 1.00 95.00 601 ASN A O 1
ATOM 4941 N N . LEU A 1 602 ? -33.306 -11.155 47.513 1.00 93.06 602 LEU A N 1
ATOM 4942 C CA . LEU A 1 602 ? -32.838 -9.909 46.894 1.00 93.06 602 LEU A CA 1
ATOM 4943 C C . LEU A 1 602 ? -31.354 -9.632 47.183 1.00 93.06 602 LEU A C 1
ATOM 4945 O O . LEU A 1 602 ? -30.640 -9.209 46.279 1.00 93.06 602 LEU A O 1
ATOM 4949 N N . LYS A 1 603 ? -30.852 -9.895 48.400 1.00 94.62 603 LYS A N 1
ATOM 4950 C CA . LYS A 1 603 ? -29.409 -9.790 48.712 1.00 94.62 603 LYS A CA 1
ATOM 4951 C C . LYS A 1 603 ? -28.580 -10.747 47.851 1.00 94.62 603 LYS A C 1
ATOM 4953 O O . LYS A 1 603 ? -27.508 -10.357 47.388 1.00 94.62 603 LYS A O 1
ATOM 4958 N N . PHE A 1 604 ? -29.063 -11.972 47.636 1.00 94.75 604 PHE A N 1
ATOM 4959 C CA . PHE A 1 604 ? -28.408 -12.965 46.785 1.00 94.75 604 PHE A CA 1
ATOM 4960 C C . PHE A 1 604 ? -28.369 -12.514 45.317 1.00 94.75 604 PHE A C 1
ATOM 4962 O O . PHE A 1 604 ? -27.287 -12.464 44.735 1.00 94.75 604 PHE A O 1
ATOM 4969 N N . GLU A 1 605 ? -29.505 -12.086 44.756 1.00 94.62 605 GLU A N 1
ATOM 4970 C CA . GLU A 1 605 ? -29.596 -11.562 43.384 1.00 94.62 605 GLU A CA 1
ATOM 4971 C C . GLU A 1 605 ? -28.682 -10.336 43.189 1.00 94.62 605 GLU A C 1
ATOM 4973 O O . GLU A 1 605 ? -27.886 -10.279 42.255 1.00 94.62 605 GLU A O 1
ATOM 4978 N N . ILE A 1 606 ? -28.707 -9.386 44.134 1.00 93.44 606 ILE A N 1
ATOM 4979 C CA . ILE A 1 606 ? -27.847 -8.192 44.132 1.00 93.44 606 ILE A CA 1
ATOM 4980 C C . ILE A 1 606 ? -26.357 -8.560 44.183 1.00 93.44 606 ILE A C 1
ATOM 4982 O O . ILE A 1 606 ? -25.544 -7.885 43.554 1.00 93.44 606 ILE A O 1
ATOM 4986 N N . ASN A 1 607 ? -25.965 -9.595 44.930 1.00 93.88 607 ASN A N 1
ATOM 4987 C CA . ASN A 1 607 ? -24.565 -10.018 44.999 1.00 93.88 607 ASN A CA 1
ATOM 4988 C C . ASN A 1 607 ? -24.128 -10.757 43.727 1.00 93.88 607 ASN A C 1
ATOM 4990 O O . ASN A 1 607 ? -23.082 -10.425 43.177 1.00 93.88 607 ASN A O 1
ATOM 4994 N N . LYS A 1 608 ? -24.968 -11.644 43.186 1.00 95.94 608 LYS A N 1
ATOM 4995 C CA . LYS A 1 608 ? -24.746 -12.285 41.883 1.00 95.94 608 LYS A CA 1
ATOM 4996 C C . LYS A 1 608 ? -24.557 -11.247 40.764 1.00 95.94 608 LYS A C 1
ATOM 4998 O O . LYS A 1 608 ? -23.585 -11.327 40.016 1.00 95.94 608 LYS A O 1
ATOM 5003 N N . LEU A 1 609 ? -25.406 -10.217 40.716 1.00 93.31 609 LEU A N 1
ATOM 5004 C CA . LEU A 1 609 ? -25.292 -9.111 39.755 1.00 93.31 609 LEU A CA 1
ATOM 5005 C C . LEU A 1 609 ? -24.021 -8.261 39.959 1.00 93.31 609 LEU A C 1
ATOM 5007 O O . LEU A 1 609 ? -23.457 -7.766 38.983 1.00 93.31 609 LEU A O 1
ATOM 5011 N N . LYS A 1 610 ? -23.518 -8.101 41.196 1.00 94.50 610 LYS A N 1
ATOM 5012 C CA . LYS A 1 610 ? -22.204 -7.466 41.441 1.00 94.50 610 LYS A CA 1
ATOM 5013 C C . LYS A 1 610 ? -21.061 -8.315 40.889 1.00 94.50 610 LYS A C 1
ATOM 5015 O O . LYS A 1 610 ? -20.164 -7.753 40.265 1.00 94.50 610 LYS A O 1
ATOM 5020 N N . ASP A 1 611 ? -21.095 -9.629 41.093 1.00 94.44 611 ASP A N 1
ATOM 5021 C CA . ASP A 1 611 ? -20.056 -10.547 40.616 1.00 94.44 611 ASP A CA 1
ATOM 5022 C C . ASP A 1 611 ? -20.044 -10.638 39.083 1.00 94.44 611 ASP A C 1
ATOM 5024 O O . ASP A 1 611 ? -18.980 -10.662 38.465 1.00 94.44 611 ASP A O 1
ATOM 5028 N N . GLU A 1 612 ? -21.219 -10.636 38.450 1.00 94.31 612 GLU A N 1
ATOM 5029 C CA . GLU A 1 612 ? -21.372 -10.535 36.994 1.00 94.31 612 GLU A CA 1
ATOM 5030 C C . GLU A 1 612 ? -20.844 -9.191 36.468 1.00 94.31 612 GLU A C 1
ATOM 5032 O O . GLU A 1 612 ? -20.026 -9.172 35.547 1.00 94.31 612 GLU A O 1
ATOM 5037 N N . ARG A 1 613 ? -21.190 -8.068 37.116 1.00 92.62 613 ARG A N 1
ATOM 5038 C CA . ARG A 1 613 ? -20.644 -6.741 36.780 1.00 92.62 613 ARG A CA 1
ATOM 5039 C C . ARG A 1 613 ? -19.117 -6.684 36.905 1.00 92.62 613 ARG A C 1
ATOM 5041 O O . ARG A 1 613 ? -18.471 -6.083 36.053 1.00 92.62 613 ARG A O 1
ATOM 5048 N N . LEU A 1 614 ? -18.529 -7.296 37.937 1.00 94.94 614 LEU A N 1
ATOM 5049 C CA . LEU A 1 614 ? -17.073 -7.334 38.130 1.00 94.94 614 LEU A CA 1
ATOM 5050 C C . LEU A 1 614 ? -16.363 -8.162 37.047 1.00 94.94 614 LEU A C 1
ATOM 5052 O O . LEU A 1 614 ? -15.303 -7.753 36.576 1.00 94.94 614 LEU A O 1
ATOM 5056 N N . LYS A 1 615 ? -16.957 -9.277 36.597 1.00 94.88 615 LYS A N 1
ATOM 5057 C CA . LYS A 1 615 ? -16.445 -10.057 35.452 1.00 94.88 615 LYS A CA 1
ATOM 5058 C C . LYS A 1 615 ? -16.469 -9.227 34.167 1.00 94.88 615 LYS A C 1
ATOM 5060 O O . LYS A 1 615 ? -15.433 -9.088 33.523 1.00 94.88 615 LYS A O 1
ATOM 5065 N N . ILE A 1 616 ? -17.610 -8.603 33.861 1.00 93.50 616 ILE A N 1
ATOM 5066 C CA . ILE A 1 616 ? -17.781 -7.730 32.687 1.00 93.50 616 ILE A CA 1
ATOM 5067 C C . ILE A 1 616 ? -16.793 -6.555 32.729 1.00 93.50 616 ILE A C 1
ATOM 5069 O O . ILE A 1 616 ? -16.195 -6.221 31.710 1.00 93.50 616 ILE A O 1
ATOM 5073 N N . GLN A 1 617 ? -16.558 -5.954 33.900 1.00 94.25 617 GLN A N 1
ATOM 5074 C CA . GLN A 1 617 ? -15.574 -4.882 34.054 1.00 94.25 617 GLN A CA 1
ATOM 5075 C C . GLN A 1 617 ? -14.139 -5.373 33.778 1.00 94.25 617 GLN A C 1
ATOM 5077 O O . GLN A 1 617 ? -13.414 -4.731 33.021 1.00 94.25 617 GLN A O 1
ATOM 5082 N N . ALA A 1 618 ? -13.740 -6.529 34.317 1.00 93.62 618 ALA A N 1
ATOM 5083 C CA . ALA A 1 618 ? -12.414 -7.102 34.070 1.00 93.62 618 ALA A CA 1
ATOM 5084 C C . ALA A 1 618 ? -12.210 -7.550 32.605 1.00 93.62 618 ALA A C 1
ATOM 5086 O O . ALA A 1 618 ? -11.086 -7.554 32.100 1.00 93.62 618 ALA A O 1
ATOM 5087 N N . GLU A 1 619 ? -13.278 -7.929 31.902 1.00 94.31 619 GLU A N 1
ATOM 5088 C CA . GLU A 1 619 ? -13.257 -8.195 30.457 1.00 94.31 619 GLU A CA 1
ATOM 5089 C C . GLU A 1 619 ? -13.170 -6.899 29.641 1.00 94.31 619 GLU A C 1
ATOM 5091 O O . GLU A 1 619 ? -12.360 -6.811 28.713 1.00 94.31 619 GLU A O 1
ATOM 5096 N N . LEU A 1 620 ? -13.911 -5.859 30.034 1.00 93.69 620 LEU A N 1
ATOM 5097 C CA . LEU A 1 620 ? -13.833 -4.533 29.427 1.00 93.69 620 LEU A CA 1
ATOM 5098 C C . LEU A 1 620 ? -12.412 -3.961 29.544 1.00 93.69 620 LEU A C 1
ATOM 5100 O O . LEU A 1 620 ? -11.846 -3.544 28.535 1.00 93.69 620 LEU A O 1
ATOM 5104 N N . GLU A 1 621 ? -11.795 -4.022 30.726 1.00 95.25 621 GLU A N 1
ATOM 5105 C CA . GLU A 1 621 ? -10.416 -3.571 30.961 1.00 95.25 621 GLU A CA 1
ATOM 5106 C C . GLU A 1 621 ? -9.405 -4.303 30.056 1.00 95.25 621 GLU A C 1
ATOM 5108 O O . GLU A 1 621 ? -8.558 -3.656 29.432 1.00 95.25 621 GLU A O 1
ATOM 5113 N N . LYS A 1 622 ? -9.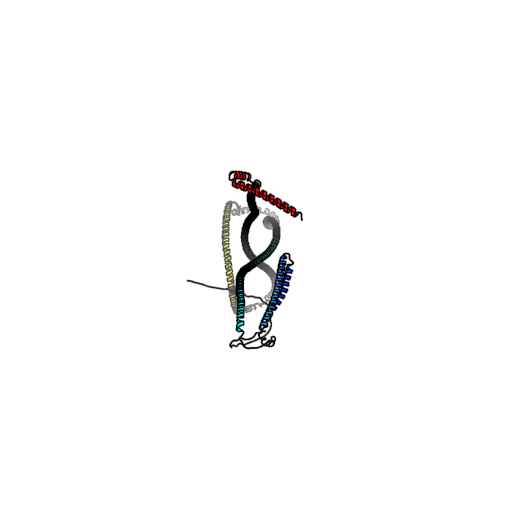547 -5.626 29.870 1.00 94.38 622 LYS A N 1
ATOM 5114 C CA . LYS A 1 622 ? -8.741 -6.398 28.901 1.00 94.38 622 LYS A CA 1
ATOM 5115 C C . LYS A 1 622 ? -8.950 -5.920 27.461 1.00 94.38 622 LYS A C 1
ATOM 5117 O O . LYS A 1 622 ? -7.969 -5.740 26.739 1.00 94.38 622 LYS A O 1
ATOM 5122 N N . THR A 1 623 ? -10.193 -5.679 27.035 1.00 91.62 623 THR A N 1
ATOM 5123 C CA . THR A 1 623 ? -10.470 -5.196 25.666 1.00 91.62 623 THR A CA 1
ATOM 5124 C C . THR A 1 623 ? -9.942 -3.777 25.431 1.00 91.62 623 THR A C 1
ATOM 5126 O O . THR A 1 623 ? -9.446 -3.484 24.344 1.00 91.62 623 THR A O 1
ATOM 5129 N N . VAL A 1 624 ? -9.952 -2.913 26.453 1.00 94.69 624 VAL A N 1
ATOM 5130 C CA . VAL A 1 624 ? -9.373 -1.560 26.399 1.00 94.69 624 VAL A CA 1
ATOM 5131 C C . VAL A 1 624 ? -7.846 -1.608 26.279 1.00 94.69 624 VAL A C 1
ATOM 5133 O O . VAL A 1 624 ? -7.277 -0.828 25.514 1.00 94.69 624 VAL A O 1
ATOM 5136 N N . LEU A 1 625 ? -7.170 -2.527 26.977 1.00 92.94 625 LEU A N 1
ATOM 5137 C CA . LEU A 1 625 ? -5.725 -2.735 26.818 1.00 92.94 625 LEU A CA 1
ATOM 5138 C C . LEU A 1 625 ? -5.383 -3.268 25.417 1.00 92.94 625 LEU A C 1
ATOM 5140 O O . LEU A 1 625 ? -4.545 -2.683 24.732 1.00 92.94 625 LEU A O 1
ATOM 5144 N N . ALA A 1 626 ? -6.096 -4.296 24.945 1.00 93.00 626 ALA A N 1
ATOM 5145 C CA . ALA A 1 626 ? -5.916 -4.838 23.596 1.00 93.00 626 ALA A CA 1
ATOM 5146 C C . ALA A 1 626 ? -6.173 -3.783 22.501 1.00 93.00 626 ALA A C 1
ATOM 5148 O O . ALA A 1 626 ? -5.433 -3.712 21.518 1.00 93.00 626 ALA A O 1
ATOM 5149 N N . LYS A 1 627 ? -7.171 -2.906 22.686 1.00 93.25 627 LYS A N 1
ATOM 5150 C CA . LYS A 1 627 ? -7.423 -1.769 21.792 1.00 93.25 627 LYS A CA 1
ATOM 5151 C C . LYS A 1 627 ? -6.228 -0.809 21.744 1.00 93.25 627 LYS A C 1
ATOM 5153 O O . LYS A 1 627 ? -5.798 -0.469 20.646 1.00 93.25 627 LYS A O 1
ATOM 5158 N N . LYS A 1 628 ? -5.653 -0.425 22.891 1.00 93.00 628 LYS A N 1
ATOM 5159 C CA . LYS A 1 628 ? -4.465 0.453 22.941 1.00 93.00 628 LYS A CA 1
ATOM 5160 C C . LYS A 1 628 ? -3.257 -0.167 22.235 1.00 93.00 628 LYS A C 1
ATOM 5162 O O . LYS A 1 628 ? -2.546 0.528 21.514 1.00 93.00 628 LYS A O 1
ATOM 5167 N N . GLU A 1 629 ? -3.036 -1.474 22.382 1.00 94.25 629 GLU A N 1
ATOM 5168 C CA . GLU A 1 629 ? -1.987 -2.167 21.624 1.00 94.25 629 GLU A CA 1
ATOM 5169 C C . GLU A 1 629 ? -2.217 -2.119 20.109 1.00 94.25 629 GLU A C 1
ATOM 5171 O O . GLU A 1 629 ? -1.268 -1.922 19.350 1.00 94.25 629 GLU A O 1
ATOM 5176 N N . LEU A 1 630 ? -3.461 -2.313 19.660 1.00 93.06 630 LEU A N 1
ATOM 5177 C CA . LEU A 1 630 ? -3.826 -2.232 18.244 1.00 93.06 630 LEU A CA 1
ATOM 5178 C C . LEU A 1 630 ? -3.712 -0.799 17.706 1.00 93.06 630 LEU A C 1
ATOM 5180 O O . LEU A 1 630 ? -3.261 -0.616 16.580 1.00 93.06 630 LEU A O 1
ATOM 5184 N N . GLU A 1 631 ? -4.032 0.217 18.507 1.00 93.75 631 GLU A N 1
ATOM 5185 C CA . GLU A 1 631 ? -3.813 1.628 18.165 1.00 93.75 631 GLU A CA 1
ATOM 5186 C C . GLU A 1 631 ? -2.317 1.937 17.991 1.00 93.75 631 GLU A C 1
ATOM 5188 O O . GLU A 1 631 ? -1.935 2.521 16.978 1.00 93.75 631 GLU A O 1
ATOM 5193 N N . ILE A 1 632 ? -1.450 1.457 18.892 1.00 95.81 632 ILE A N 1
ATOM 5194 C CA . ILE A 1 632 ? 0.015 1.594 18.769 1.00 95.81 632 ILE A CA 1
ATOM 5195 C C . ILE A 1 632 ? 0.549 0.835 17.539 1.00 95.81 632 ILE A C 1
ATOM 5197 O O . ILE A 1 632 ? 1.411 1.348 16.821 1.00 95.81 632 ILE A O 1
ATOM 5201 N N . LYS A 1 633 ? 0.037 -0.371 17.255 1.00 94.88 633 LYS A N 1
ATOM 5202 C CA . LYS A 1 633 ? 0.393 -1.147 16.050 1.00 94.88 633 LYS A CA 1
ATOM 5203 C C . LYS A 1 633 ? -0.046 -0.418 14.769 1.00 94.88 633 LYS A C 1
ATOM 5205 O O . LYS A 1 633 ? 0.748 -0.309 13.840 1.00 94.88 633 LYS A O 1
ATOM 5210 N N . ASN A 1 634 ? -1.250 0.156 14.741 1.00 91.75 634 ASN A N 1
ATOM 5211 C CA . ASN A 1 634 ? -1.750 0.958 13.618 1.00 91.75 634 ASN A CA 1
ATOM 5212 C C . ASN A 1 634 ? -0.947 2.251 13.412 1.00 91.75 634 ASN A C 1
ATOM 5214 O O . ASN A 1 634 ? -0.667 2.609 12.271 1.00 91.75 634 ASN A O 1
ATOM 5218 N N . GLN A 1 635 ? -0.536 2.932 14.487 1.00 95.69 635 GLN A N 1
ATOM 5219 C CA . GLN A 1 635 ? 0.336 4.109 14.398 1.00 95.69 635 GLN A CA 1
ATOM 5220 C C . GLN A 1 635 ? 1.687 3.758 13.763 1.00 95.69 635 GLN A C 1
ATOM 5222 O O . GLN A 1 635 ? 2.098 4.444 12.830 1.00 95.69 635 GLN A O 1
ATOM 5227 N N . LYS A 1 636 ? 2.323 2.657 14.191 1.00 95.06 636 LYS A N 1
ATOM 5228 C CA . LYS A 1 636 ? 3.576 2.162 13.592 1.00 95.06 636 LYS A CA 1
ATOM 5229 C C . LYS A 1 636 ? 3.407 1.802 12.115 1.00 95.06 636 LYS A C 1
ATOM 5231 O O . LYS A 1 636 ? 4.115 2.343 11.276 1.00 95.06 636 LYS A O 1
ATOM 5236 N N . MET A 1 637 ? 2.392 1.008 11.767 1.00 94.19 637 MET A N 1
ATOM 5237 C CA . MET A 1 637 ? 2.108 0.697 10.358 1.00 94.19 637 MET A CA 1
ATOM 5238 C C . MET A 1 637 ? 1.844 1.959 9.520 1.00 94.19 637 MET A C 1
ATOM 5240 O O . MET A 1 637 ? 2.222 2.003 8.355 1.00 94.19 637 MET A O 1
ATOM 5244 N N . SER A 1 638 ? 1.241 3.005 10.096 1.00 93.88 638 SER A N 1
ATOM 5245 C CA . SER A 1 638 ? 1.041 4.294 9.421 1.00 93.88 638 SER A CA 1
ATOM 5246 C C . SER A 1 638 ? 2.359 5.049 9.185 1.00 93.88 638 SER A C 1
ATOM 5248 O O . SER A 1 638 ? 2.575 5.567 8.087 1.00 93.88 638 SER A O 1
ATOM 5250 N N . THR A 1 639 ? 3.278 5.071 10.161 1.00 96.06 639 THR A N 1
ATOM 5251 C CA . THR A 1 639 ? 4.616 5.664 9.972 1.00 96.06 639 THR A CA 1
ATOM 5252 C C . THR A 1 639 ? 5.455 4.877 8.970 1.00 96.06 639 THR A C 1
ATOM 5254 O O . THR A 1 639 ? 6.114 5.483 8.125 1.00 96.06 639 THR A O 1
ATOM 5257 N N . ASP A 1 640 ? 5.368 3.547 8.992 1.00 95.38 640 ASP A N 1
ATOM 5258 C CA . ASP A 1 640 ? 6.097 2.668 8.077 1.00 95.38 640 ASP A CA 1
ATOM 5259 C C . ASP A 1 640 ? 5.568 2.833 6.640 1.00 95.38 640 ASP A C 1
ATOM 5261 O O . ASP A 1 640 ? 6.341 3.025 5.704 1.00 95.38 640 ASP A O 1
ATOM 5265 N N . LEU A 1 641 ? 4.241 2.877 6.453 1.00 95.62 641 LEU A N 1
ATOM 5266 C CA . LEU A 1 641 ? 3.613 3.182 5.161 1.00 95.62 641 LEU A CA 1
ATOM 5267 C C . LEU A 1 641 ? 3.966 4.587 4.653 1.00 95.62 641 LEU A C 1
ATOM 5269 O O . LEU A 1 641 ? 4.151 4.765 3.448 1.00 95.62 641 LEU A O 1
ATOM 5273 N N . HIS A 1 642 ? 4.088 5.583 5.537 1.00 95.56 642 HIS A N 1
ATOM 5274 C CA . HIS A 1 642 ? 4.566 6.913 5.155 1.00 95.56 642 HIS A CA 1
ATOM 5275 C C . HIS A 1 642 ? 6.030 6.871 4.689 1.00 95.56 642 HIS A C 1
ATOM 5277 O O . HIS A 1 642 ? 6.353 7.442 3.645 1.00 95.56 642 HIS A O 1
ATOM 5283 N N . PHE A 1 643 ? 6.900 6.159 5.414 1.00 96.62 643 PHE A N 1
ATOM 5284 C CA . PHE A 1 643 ? 8.296 5.949 5.030 1.00 96.62 643 PHE A CA 1
ATOM 5285 C C . PHE A 1 643 ? 8.401 5.264 3.660 1.00 96.62 643 PHE A C 1
ATOM 5287 O O . PHE A 1 643 ? 8.969 5.850 2.735 1.00 96.62 643 PHE A O 1
ATOM 5294 N N . PHE A 1 644 ? 7.758 4.106 3.471 1.00 95.19 644 PHE A N 1
ATOM 5295 C CA . PHE A 1 644 ? 7.753 3.396 2.188 1.00 95.19 644 PHE A CA 1
ATOM 5296 C C . PHE A 1 644 ? 7.176 4.243 1.047 1.00 95.19 644 PHE A C 1
ATOM 5298 O O . PHE A 1 644 ? 7.726 4.236 -0.051 1.00 95.19 644 PHE A O 1
ATOM 5305 N N . LYS A 1 645 ? 6.121 5.034 1.284 1.00 97.50 645 LYS A N 1
ATOM 5306 C CA . LYS A 1 645 ? 5.587 5.964 0.274 1.00 97.50 645 LYS A CA 1
ATOM 5307 C C . LYS A 1 645 ? 6.585 7.072 -0.078 1.00 97.50 645 LYS A C 1
ATOM 5309 O O . LYS A 1 645 ? 6.690 7.444 -1.246 1.00 97.50 645 LYS A O 1
ATOM 5314 N N . SER A 1 646 ? 7.324 7.596 0.900 1.00 95.94 646 SER A N 1
ATOM 5315 C CA . SER A 1 646 ? 8.365 8.602 0.655 1.00 95.94 646 SER A CA 1
ATOM 5316 C C . SER A 1 646 ? 9.546 8.036 -0.147 1.00 95.94 646 SER A C 1
ATOM 5318 O O . SER A 1 646 ? 10.042 8.714 -1.048 1.00 95.94 646 SER A O 1
ATOM 5320 N N . GLU A 1 647 ? 9.909 6.774 0.101 1.00 96.88 647 GLU A N 1
ATOM 5321 C CA . GLU A 1 647 ? 10.977 6.057 -0.599 1.00 96.88 647 GLU A CA 1
ATOM 5322 C C . GLU A 1 647 ? 10.565 5.642 -2.018 1.00 96.88 647 GLU A C 1
ATOM 5324 O O . GLU A 1 647 ? 11.298 5.898 -2.967 1.00 96.88 647 GLU A O 1
ATOM 5329 N N . VAL A 1 648 ? 9.344 5.135 -2.217 1.00 97.75 648 VAL A N 1
ATOM 5330 C CA . VAL A 1 648 ? 8.780 4.904 -3.560 1.00 97.75 648 VAL A CA 1
ATOM 5331 C C . VAL A 1 648 ? 8.755 6.207 -4.366 1.00 97.75 648 VAL A C 1
ATOM 5333 O O . VAL A 1 648 ? 9.167 6.221 -5.522 1.00 97.75 648 VAL A O 1
ATOM 5336 N N . ASN A 1 649 ? 8.379 7.335 -3.755 1.00 97.50 649 ASN A N 1
ATOM 5337 C CA . ASN A 1 649 ? 8.464 8.642 -4.413 1.00 97.50 649 ASN A CA 1
ATOM 5338 C C . ASN A 1 649 ? 9.918 9.078 -4.697 1.00 97.50 649 ASN A C 1
ATOM 5340 O O . ASN A 1 649 ? 10.149 9.849 -5.626 1.00 97.50 649 ASN A O 1
ATOM 5344 N N . ARG A 1 650 ? 10.912 8.650 -3.904 1.00 97.94 650 ARG A N 1
ATOM 5345 C CA . ARG A 1 650 ? 12.348 8.875 -4.168 1.00 97.94 650 ARG A CA 1
ATOM 5346 C C . ARG A 1 650 ? 12.790 8.076 -5.400 1.00 97.94 650 ARG A C 1
ATOM 5348 O O . ARG A 1 650 ? 13.256 8.681 -6.360 1.00 97.94 650 ARG A O 1
ATOM 5355 N N . LEU A 1 651 ? 12.507 6.775 -5.420 1.00 97.75 651 LEU A N 1
ATOM 5356 C CA . LEU A 1 651 ? 12.811 5.860 -6.526 1.00 97.75 651 LEU A CA 1
ATOM 5357 C C . LEU A 1 651 ? 12.107 6.248 -7.838 1.00 97.75 651 LEU A C 1
ATOM 5359 O O . LEU A 1 651 ? 12.710 6.154 -8.903 1.00 97.75 651 LEU A O 1
ATOM 5363 N N . ILE A 1 652 ? 10.860 6.738 -7.784 1.00 97.62 652 ILE A N 1
ATOM 5364 C CA . ILE A 1 652 ? 10.151 7.261 -8.966 1.00 97.62 652 ILE A CA 1
ATOM 5365 C C . ILE A 1 652 ? 10.911 8.448 -9.570 1.00 97.62 652 ILE A C 1
ATOM 5367 O O . ILE A 1 652 ? 11.162 8.438 -10.772 1.00 97.62 652 ILE A O 1
ATOM 5371 N N . ARG A 1 653 ? 11.349 9.414 -8.747 1.00 97.62 653 ARG A N 1
ATOM 5372 C CA . ARG A 1 653 ? 12.142 10.569 -9.208 1.00 97.62 653 ARG A CA 1
ATOM 5373 C C . ARG A 1 653 ? 13.491 10.147 -9.788 1.00 97.62 653 ARG A C 1
ATOM 5375 O O . ARG A 1 653 ? 13.852 10.629 -10.852 1.00 97.62 653 ARG A O 1
ATOM 5382 N N . GLU A 1 654 ? 14.194 9.203 -9.161 1.00 97.81 654 GLU A N 1
ATOM 5383 C CA . GLU A 1 654 ? 15.443 8.657 -9.716 1.00 97.81 654 GLU A CA 1
ATOM 5384 C C . GLU A 1 654 ? 15.215 7.957 -11.064 1.00 97.81 654 GLU A C 1
ATOM 5386 O O . GLU A 1 654 ? 15.979 8.160 -12.007 1.00 97.81 654 GLU A O 1
ATOM 5391 N N . LYS A 1 655 ? 14.128 7.186 -11.193 1.00 98.00 655 LYS A N 1
ATOM 5392 C CA . LYS A 1 655 ? 13.714 6.547 -12.448 1.00 98.00 655 LYS A CA 1
ATOM 5393 C C . LYS A 1 655 ? 13.322 7.580 -13.514 1.00 98.00 655 LYS A C 1
ATOM 5395 O O . LYS A 1 655 ? 13.624 7.370 -14.685 1.00 98.00 655 LYS A O 1
ATOM 5400 N N . ASP A 1 656 ? 12.684 8.690 -13.142 1.00 97.81 656 ASP A N 1
ATOM 5401 C CA . ASP A 1 656 ? 12.349 9.786 -14.063 1.00 97.81 656 ASP A CA 1
ATOM 5402 C C . ASP A 1 656 ? 13.603 10.560 -14.508 1.00 97.81 656 ASP A C 1
ATOM 5404 O O . ASP A 1 656 ? 13.774 10.809 -15.700 1.00 97.81 656 ASP A O 1
ATOM 5408 N N . ASP A 1 657 ? 14.542 10.845 -13.601 1.00 98.06 657 ASP A N 1
ATOM 5409 C CA . ASP A 1 657 ? 15.843 11.447 -13.930 1.00 98.06 657 ASP A CA 1
ATOM 5410 C C . ASP A 1 657 ? 16.683 10.546 -14.847 1.00 98.06 657 ASP A C 1
ATOM 5412 O O . ASP A 1 657 ? 17.348 11.031 -15.767 1.00 98.06 657 ASP A O 1
ATOM 5416 N N . LEU A 1 658 ? 16.673 9.229 -14.614 1.00 98.06 658 LEU A N 1
ATOM 5417 C CA . LEU A 1 658 ? 17.331 8.247 -15.480 1.00 98.06 658 LEU A CA 1
ATOM 5418 C C . LEU A 1 658 ? 16.647 8.151 -16.849 1.00 98.06 658 LEU A C 1
ATOM 5420 O O . LEU A 1 658 ? 17.342 8.114 -17.861 1.00 98.06 658 LEU A O 1
ATOM 5424 N N . MET A 1 659 ? 15.315 8.198 -16.904 1.00 98.25 659 MET A N 1
ATOM 5425 C CA . MET A 1 659 ? 14.551 8.238 -18.155 1.00 98.25 659 MET A CA 1
ATOM 5426 C C . MET A 1 659 ? 14.849 9.516 -18.960 1.00 98.25 659 MET A C 1
ATOM 5428 O O . MET A 1 659 ? 15.108 9.439 -20.159 1.00 98.25 659 MET A O 1
ATOM 5432 N N . LEU A 1 660 ? 14.922 10.681 -18.307 1.00 97.88 660 LEU A N 1
ATOM 5433 C CA . LEU A 1 660 ? 15.316 11.948 -18.938 1.00 97.88 660 LEU A CA 1
ATOM 5434 C C . LEU A 1 660 ? 16.773 11.940 -19.431 1.00 97.88 660 LEU A C 1
ATOM 5436 O O . LEU A 1 660 ? 17.069 12.535 -20.469 1.00 97.88 660 LEU A O 1
ATOM 5440 N N . LYS A 1 661 ? 17.691 11.271 -18.720 1.00 98.06 661 LYS A N 1
ATOM 5441 C CA . LYS A 1 661 ? 19.072 11.047 -19.187 1.00 98.06 661 LYS A CA 1
ATOM 5442 C C . LYS A 1 661 ? 19.104 10.102 -20.391 1.00 98.06 661 LYS A C 1
ATOM 5444 O O . LYS A 1 661 ? 19.786 10.406 -21.365 1.00 98.06 661 LYS A O 1
ATOM 5449 N N . LEU A 1 662 ? 18.342 9.008 -20.358 1.00 98.00 662 LEU A N 1
ATOM 5450 C CA . LEU A 1 662 ? 18.265 8.025 -21.441 1.00 98.00 662 LEU A CA 1
ATOM 5451 C C . LEU A 1 662 ? 17.712 8.638 -22.734 1.00 98.00 662 LEU A C 1
ATOM 5453 O O . LEU A 1 662 ? 18.313 8.440 -23.784 1.00 98.00 662 LEU A O 1
ATOM 5457 N N . ILE A 1 663 ? 16.642 9.438 -22.656 1.00 98.00 663 ILE A N 1
ATOM 5458 C CA . ILE A 1 663 ? 16.090 10.173 -23.807 1.00 98.00 663 ILE A CA 1
ATOM 5459 C C . ILE A 1 663 ? 17.157 11.102 -24.406 1.00 98.00 663 ILE A C 1
ATOM 5461 O O . ILE A 1 663 ? 17.420 11.041 -25.604 1.00 98.00 663 ILE A O 1
ATOM 5465 N N . LYS A 1 664 ? 17.860 11.886 -23.573 1.00 97.88 664 LYS A N 1
ATOM 5466 C CA . LYS A 1 664 ? 18.959 12.753 -24.038 1.00 97.88 664 LYS A CA 1
ATOM 5467 C C . LYS A 1 664 ? 20.083 11.962 -24.711 1.00 97.88 664 LYS A C 1
ATOM 5469 O O . LYS A 1 664 ? 20.554 12.377 -25.766 1.00 97.88 664 LYS A O 1
ATOM 5474 N N . PHE A 1 665 ? 20.491 10.820 -24.152 1.00 97.88 665 PHE A N 1
ATOM 5475 C CA . PHE A 1 665 ? 21.492 9.955 -24.783 1.00 97.88 665 PHE A CA 1
ATOM 5476 C C . PHE A 1 665 ? 20.995 9.375 -26.114 1.00 97.88 665 PHE A C 1
ATOM 5478 O O . PHE A 1 665 ? 21.737 9.395 -27.098 1.00 97.88 665 PHE A O 1
ATOM 5485 N N . GLN A 1 666 ? 19.740 8.929 -26.184 1.00 98.19 666 GLN A N 1
ATOM 5486 C CA . GLN A 1 666 ? 19.114 8.439 -27.410 1.00 98.19 666 GLN A CA 1
ATOM 5487 C C . GLN A 1 666 ? 19.078 9.527 -28.494 1.00 98.19 666 GLN A C 1
ATOM 5489 O O . GLN A 1 666 ? 19.451 9.259 -29.634 1.00 98.19 666 GLN A O 1
ATOM 5494 N N . ASP A 1 667 ? 18.719 10.764 -28.149 1.00 98.06 667 ASP A N 1
ATOM 5495 C CA . ASP A 1 667 ? 18.684 11.884 -29.095 1.00 98.06 667 ASP A CA 1
ATOM 5496 C C . ASP A 1 667 ? 20.089 12.310 -29.546 1.00 98.06 667 ASP A C 1
ATOM 5498 O O . ASP A 1 667 ? 20.311 12.500 -30.742 1.00 98.06 667 ASP A O 1
ATOM 5502 N N . THR A 1 668 ? 21.086 12.343 -28.650 1.00 97.75 668 THR A N 1
ATOM 5503 C CA . THR A 1 668 ? 22.487 12.534 -29.082 1.00 97.75 668 THR A CA 1
ATOM 5504 C C . THR A 1 668 ? 22.981 11.396 -29.977 1.00 97.75 668 THR A C 1
ATOM 5506 O O . THR A 1 668 ? 23.767 11.638 -30.890 1.00 97.75 668 THR A O 1
ATOM 5509 N N . THR A 1 669 ? 22.489 10.170 -29.774 1.00 97.69 669 THR A N 1
ATOM 5510 C CA . THR A 1 669 ? 22.848 9.007 -30.600 1.00 97.69 669 THR A CA 1
ATOM 5511 C C . THR A 1 669 ? 22.243 9.124 -32.000 1.00 97.69 669 THR A C 1
ATOM 5513 O O . THR A 1 669 ? 22.966 8.907 -32.968 1.00 97.69 669 THR A O 1
ATOM 5516 N N . LYS A 1 670 ? 20.978 9.559 -32.132 1.00 98.06 670 LYS A N 1
ATOM 5517 C CA . LYS A 1 670 ? 20.349 9.882 -33.431 1.00 98.06 670 LYS A CA 1
ATOM 5518 C C . LYS A 1 670 ? 21.154 10.940 -34.189 1.00 98.06 670 LYS A C 1
ATOM 5520 O O . LYS A 1 670 ? 21.561 10.696 -35.318 1.00 98.06 670 LYS A O 1
ATOM 5525 N N . VAL A 1 671 ? 21.479 12.065 -33.544 1.00 98.12 671 VAL A N 1
ATOM 5526 C CA . VAL A 1 671 ? 22.257 13.158 -34.166 1.00 98.12 671 VAL A CA 1
ATOM 5527 C C . VAL A 1 671 ? 23.661 12.698 -34.588 1.00 98.12 671 VAL A C 1
ATOM 5529 O O . VAL A 1 671 ? 24.170 13.120 -35.628 1.00 98.12 671 VAL A O 1
ATOM 5532 N N . LEU A 1 672 ? 24.300 11.801 -33.829 1.00 97.56 672 LEU A N 1
ATOM 5533 C CA . LEU A 1 672 ? 25.578 11.197 -34.225 1.00 97.56 672 LEU A CA 1
ATOM 5534 C C . LEU A 1 672 ? 25.424 10.213 -35.397 1.00 97.56 672 LEU A C 1
ATOM 5536 O O . LEU A 1 672 ? 26.260 10.228 -36.298 1.00 97.56 672 LEU A O 1
ATOM 5540 N N . GLN A 1 673 ? 24.359 9.408 -35.432 1.00 98.44 673 GLN A N 1
ATOM 5541 C CA . GLN A 1 673 ? 24.043 8.519 -36.557 1.00 98.44 673 GLN A CA 1
ATOM 5542 C C . GLN A 1 673 ? 23.752 9.316 -37.838 1.00 98.44 673 GLN A C 1
ATOM 5544 O O . GLN A 1 673 ? 24.337 9.020 -38.877 1.00 98.44 673 GLN A O 1
ATOM 5549 N N . GLU A 1 674 ? 22.939 10.372 -37.761 1.00 97.62 674 GLU A N 1
ATOM 5550 C CA . GLU A 1 674 ? 22.678 11.316 -38.858 1.00 97.62 674 GLU A CA 1
ATOM 5551 C C . GLU A 1 674 ? 23.969 11.983 -39.350 1.00 97.62 674 GLU A C 1
ATOM 5553 O O . GLU A 1 674 ? 24.226 12.053 -40.552 1.00 97.62 674 GLU A O 1
ATOM 5558 N N . LYS A 1 675 ? 24.846 12.416 -38.437 1.00 98.38 675 LYS A N 1
ATOM 5559 C CA . LYS A 1 675 ? 26.158 12.959 -38.811 1.00 98.38 675 LYS A CA 1
ATOM 5560 C C . LYS A 1 675 ? 27.020 11.922 -39.541 1.00 98.38 675 LYS A C 1
ATOM 5562 O O . LYS A 1 675 ? 27.681 12.272 -40.518 1.00 98.38 675 LYS A O 1
ATOM 5567 N N . ILE A 1 676 ? 27.004 10.660 -39.107 1.00 97.69 676 ILE A N 1
ATOM 5568 C CA . ILE A 1 676 ? 27.737 9.565 -39.760 1.00 97.69 676 ILE A CA 1
ATOM 5569 C C . ILE A 1 676 ? 27.160 9.264 -41.150 1.00 97.69 676 ILE A C 1
ATOM 5571 O O . ILE A 1 676 ? 27.937 9.112 -42.092 1.00 97.69 676 ILE A O 1
ATOM 5575 N N . THR A 1 677 ? 25.835 9.231 -41.335 1.00 98.38 677 THR A N 1
ATOM 5576 C CA . THR A 1 677 ? 25.234 8.996 -42.663 1.00 98.38 677 THR A CA 1
ATOM 5577 C C . THR A 1 677 ? 25.458 10.172 -43.616 1.00 98.38 677 THR A C 1
ATOM 5579 O O . THR A 1 677 ? 25.756 9.949 -44.792 1.00 98.38 677 THR A O 1
ATOM 5582 N N . LEU A 1 678 ? 25.426 11.416 -43.130 1.00 97.94 678 LEU A N 1
ATOM 5583 C CA . LEU A 1 678 ? 25.791 12.604 -43.913 1.00 97.94 678 LEU A CA 1
ATOM 5584 C C . LEU A 1 678 ? 27.275 12.601 -44.315 1.00 97.94 678 LEU A C 1
ATOM 5586 O O . LEU A 1 678 ? 27.592 12.849 -45.477 1.00 97.94 678 LEU A O 1
ATOM 5590 N N . MET A 1 679 ? 28.190 12.267 -43.399 1.00 97.75 679 MET A N 1
ATOM 5591 C CA . MET A 1 679 ? 29.620 12.144 -43.718 1.00 97.75 679 MET A CA 1
ATOM 5592 C C . MET A 1 679 ? 29.901 10.983 -44.683 1.00 97.75 679 MET A C 1
ATOM 5594 O O . MET A 1 679 ? 30.672 11.151 -45.626 1.00 97.75 679 MET A O 1
ATOM 5598 N N . SER A 1 680 ? 29.244 9.835 -44.494 1.00 97.69 680 SER A N 1
ATOM 5599 C CA . SER A 1 680 ? 29.356 8.668 -45.376 1.00 97.69 680 SER A CA 1
ATOM 5600 C C . SER A 1 680 ? 28.863 8.986 -46.791 1.00 97.69 680 SER A C 1
ATOM 5602 O O . SER A 1 680 ? 29.607 8.826 -47.753 1.00 97.69 680 SER A O 1
ATOM 5604 N N . THR A 1 681 ? 27.660 9.554 -46.934 1.00 97.75 681 THR A N 1
ATOM 5605 C CA . THR A 1 681 ? 27.112 9.924 -48.253 1.00 97.75 681 THR A CA 1
ATOM 5606 C C . THR A 1 681 ? 27.912 11.030 -48.946 1.00 97.75 681 THR A C 1
ATOM 5608 O O . THR A 1 681 ? 28.076 10.976 -50.166 1.00 97.75 681 THR A O 1
ATOM 5611 N N . ALA A 1 682 ? 28.469 11.995 -48.206 1.00 97.56 682 ALA A N 1
ATOM 5612 C CA . ALA A 1 682 ? 29.406 12.975 -48.757 1.00 97.56 682 ALA A CA 1
ATOM 5613 C C . ALA A 1 682 ? 30.707 12.312 -49.254 1.00 97.56 682 ALA A C 1
ATOM 5615 O O . ALA A 1 682 ? 31.166 12.611 -50.356 1.00 97.56 682 ALA A O 1
ATOM 5616 N N . MET A 1 683 ? 31.263 11.365 -48.490 1.00 97.62 683 MET A N 1
ATOM 5617 C CA . MET A 1 683 ? 32.451 10.606 -48.888 1.00 97.62 683 MET A CA 1
ATOM 5618 C C . MET A 1 683 ? 32.185 9.730 -50.121 1.00 97.62 683 MET A C 1
ATOM 5620 O O . MET A 1 683 ? 32.992 9.733 -51.047 1.00 97.62 683 MET A O 1
ATOM 5624 N N . SER A 1 684 ? 31.038 9.045 -50.196 1.00 97.25 684 SER A N 1
ATOM 5625 C CA . SER A 1 684 ? 30.641 8.262 -51.376 1.00 97.25 684 SER A CA 1
ATOM 5626 C C . SER A 1 684 ? 30.484 9.124 -52.632 1.00 97.25 684 SER A C 1
ATOM 5628 O O . SER A 1 684 ? 30.889 8.695 -53.709 1.00 97.25 684 SER A O 1
ATOM 5630 N N . ARG A 1 685 ? 29.947 10.350 -52.516 1.00 97.88 685 ARG A N 1
ATOM 5631 C CA . ARG A 1 685 ? 29.894 11.308 -53.638 1.00 97.88 685 ARG A CA 1
ATOM 5632 C C . ARG A 1 685 ? 31.297 11.688 -54.108 1.00 97.88 685 ARG A C 1
ATOM 5634 O O . ARG A 1 685 ? 31.607 11.487 -55.277 1.00 97.88 685 ARG A O 1
ATOM 5641 N N . GLY A 1 686 ? 32.169 12.110 -53.189 1.00 97.19 686 GLY A N 1
ATOM 5642 C CA . GLY A 1 686 ? 33.554 12.468 -53.513 1.00 97.19 686 GLY A CA 1
ATOM 5643 C C . GLY A 1 686 ? 34.371 11.312 -54.108 1.00 97.19 686 GLY A C 1
ATOM 5644 O O . GLY A 1 686 ? 35.205 11.541 -54.981 1.00 97.19 686 GLY A O 1
ATOM 5645 N N . LEU A 1 687 ? 34.113 10.064 -53.697 1.00 97.44 687 LEU A N 1
ATOM 5646 C CA . LEU A 1 687 ? 34.704 8.871 -54.317 1.00 97.44 687 LEU A CA 1
ATOM 5647 C C . LEU A 1 687 ? 34.185 8.657 -55.747 1.00 97.44 687 LEU A C 1
ATOM 5649 O O . LEU A 1 687 ? 34.992 8.498 -56.660 1.00 97.44 687 LEU A O 1
ATOM 5653 N N . ASN A 1 688 ? 32.869 8.728 -55.968 1.00 96.75 688 ASN A N 1
ATOM 5654 C CA . ASN A 1 688 ? 32.267 8.585 -57.299 1.00 96.75 688 ASN A CA 1
ATOM 5655 C C . ASN A 1 688 ? 32.737 9.680 -58.279 1.00 96.75 688 ASN A C 1
ATOM 5657 O O . ASN A 1 688 ? 32.999 9.395 -59.448 1.00 96.75 688 ASN A O 1
ATOM 5661 N N . GLU A 1 689 ? 32.880 10.919 -57.804 1.00 96.81 689 GLU A N 1
ATOM 5662 C CA . GLU A 1 689 ? 33.426 12.048 -58.568 1.00 96.81 689 GLU A CA 1
ATOM 5663 C C . GLU A 1 689 ? 34.902 11.815 -58.934 1.00 96.81 689 GLU A C 1
ATOM 5665 O O . GLU A 1 689 ? 35.287 11.968 -60.095 1.00 96.81 689 GLU A O 1
ATOM 5670 N N . ASN A 1 690 ? 35.721 11.355 -57.980 1.00 97.38 690 ASN A N 1
ATOM 5671 C CA . ASN A 1 690 ? 37.124 10.986 -58.202 1.00 97.38 690 ASN A CA 1
ATOM 5672 C C . ASN A 1 690 ? 37.250 9.845 -59.229 1.00 97.38 690 ASN A C 1
ATOM 5674 O O . ASN A 1 690 ? 38.079 9.915 -60.134 1.00 97.38 690 ASN A O 1
ATOM 5678 N N . ASP A 1 691 ? 36.379 8.837 -59.160 1.00 97.50 691 ASP A N 1
ATOM 5679 C CA . ASP A 1 691 ? 36.335 7.737 -60.126 1.00 97.50 691 ASP A CA 1
ATOM 5680 C C . ASP A 1 691 ? 35.835 8.157 -61.514 1.00 97.50 691 ASP A C 1
ATOM 5682 O O . ASP A 1 691 ? 36.264 7.563 -62.507 1.00 97.50 691 ASP A O 1
ATOM 5686 N N . SER A 1 692 ? 34.980 9.181 -61.627 1.00 96.19 692 SER A N 1
ATOM 5687 C CA . SER A 1 692 ? 34.678 9.806 -62.924 1.00 96.19 692 SER A CA 1
ATOM 5688 C C . SER A 1 692 ? 35.922 10.491 -63.481 1.00 96.19 692 SER A C 1
ATOM 5690 O O . SER A 1 692 ? 36.396 10.120 -64.552 1.00 96.19 692 SER A O 1
ATOM 5692 N N . LEU A 1 693 ? 36.541 11.384 -62.700 1.00 97.44 693 LEU A N 1
ATOM 5693 C CA . LEU A 1 693 ? 37.749 12.108 -63.103 1.00 97.44 693 LEU A CA 1
ATOM 5694 C C . LEU A 1 693 ? 38.906 11.163 -63.473 1.00 97.44 693 LEU A C 1
ATOM 5696 O O . LEU A 1 693 ? 39.673 11.459 -64.387 1.00 97.44 693 LEU A O 1
ATOM 5700 N N . ARG A 1 694 ? 39.019 9.994 -62.828 1.00 96.75 694 ARG A N 1
ATOM 5701 C CA . ARG A 1 694 ? 39.971 8.929 -63.198 1.00 96.75 694 ARG A CA 1
ATOM 5702 C C . ARG A 1 694 ? 39.658 8.294 -64.552 1.00 96.75 694 ARG A C 1
ATOM 5704 O O . ARG A 1 694 ? 40.589 8.051 -65.321 1.00 96.75 694 ARG A O 1
ATOM 5711 N N . LYS A 1 695 ? 38.383 8.036 -64.866 1.00 97.00 695 LYS A N 1
ATOM 5712 C CA . LYS A 1 695 ? 37.950 7.528 -66.182 1.00 97.00 695 LYS A CA 1
ATOM 5713 C C . LYS A 1 695 ? 38.221 8.568 -67.270 1.00 97.00 695 LYS A C 1
ATOM 5715 O O . LYS A 1 695 ? 38.827 8.226 -68.286 1.00 97.00 695 LYS A O 1
ATOM 5720 N N . ASP A 1 696 ? 37.882 9.828 -67.016 1.00 97.44 696 ASP A N 1
ATOM 5721 C CA . ASP A 1 696 ? 38.099 10.951 -67.934 1.00 97.44 696 ASP A CA 1
ATOM 5722 C C . ASP A 1 696 ? 39.595 11.197 -68.184 1.00 97.44 696 ASP A C 1
ATOM 5724 O O . ASP A 1 696 ? 40.035 11.321 -69.329 1.00 97.44 696 ASP A O 1
ATOM 5728 N N . LEU A 1 697 ? 40.420 11.156 -67.134 1.00 96.94 697 LEU A N 1
ATOM 5729 C CA . LEU A 1 697 ? 41.877 11.258 -67.231 1.00 96.94 697 LEU A CA 1
ATOM 5730 C C . LEU A 1 697 ? 42.491 10.055 -67.969 1.00 96.94 697 LEU A C 1
ATOM 5732 O O . LEU A 1 697 ? 43.404 10.236 -68.775 1.00 96.94 697 LEU A O 1
ATOM 5736 N N . ALA A 1 698 ? 41.976 8.836 -67.776 1.00 97.56 698 ALA A N 1
ATOM 5737 C CA . ALA A 1 698 ? 42.408 7.659 -68.535 1.00 97.56 698 ALA A CA 1
ATOM 5738 C C . ALA A 1 698 ? 42.019 7.745 -70.026 1.00 97.56 698 ALA A C 1
ATOM 5740 O O . ALA A 1 698 ? 42.797 7.342 -70.897 1.00 97.56 698 ALA A O 1
ATOM 5741 N N . ILE A 1 699 ? 40.849 8.311 -70.338 1.00 97.12 699 ILE A N 1
ATOM 5742 C CA . ILE A 1 699 ? 40.425 8.648 -71.704 1.00 97.12 699 ILE A CA 1
ATOM 5743 C C . ILE A 1 699 ? 41.370 9.700 -72.300 1.00 97.12 699 ILE A C 1
ATOM 5745 O O . ILE A 1 699 ? 41.924 9.476 -73.379 1.00 97.12 699 ILE A O 1
ATOM 5749 N N . LEU A 1 700 ? 41.657 10.787 -71.582 1.00 96.69 700 LEU A N 1
ATOM 5750 C CA . LEU A 1 700 ? 42.554 11.853 -72.031 1.00 96.69 700 LEU A CA 1
ATOM 5751 C C . LEU A 1 700 ? 43.997 11.360 -72.247 1.00 96.69 700 LEU A C 1
ATOM 5753 O O . LEU A 1 700 ? 44.614 11.708 -73.253 1.00 96.69 700 LEU A O 1
ATOM 5757 N N . ILE A 1 701 ? 44.519 10.483 -71.381 1.00 97.50 701 ILE A N 1
ATOM 5758 C CA . ILE A 1 701 ? 45.811 9.803 -71.586 1.00 97.50 701 ILE A CA 1
ATOM 5759 C C . ILE A 1 701 ? 45.782 8.940 -72.853 1.00 97.50 701 ILE A C 1
ATOM 5761 O O . ILE A 1 701 ? 46.750 8.954 -73.621 1.00 97.50 701 ILE A O 1
ATOM 5765 N N . ARG A 1 702 ? 44.685 8.215 -73.118 1.00 97.06 702 ARG A N 1
ATOM 5766 C CA . ARG A 1 702 ? 44.525 7.416 -74.344 1.00 97.06 702 ARG A CA 1
ATOM 5767 C C . ARG A 1 702 ? 44.522 8.305 -75.592 1.00 97.06 702 ARG A C 1
ATOM 5769 O O . ARG A 1 702 ? 45.243 7.991 -76.539 1.00 97.06 702 ARG A O 1
ATOM 5776 N N . HIS A 1 703 ? 43.809 9.434 -75.576 1.00 96.69 703 HIS A N 1
ATOM 5777 C CA . HIS A 1 703 ? 43.851 10.419 -76.664 1.00 96.69 703 HIS A CA 1
ATOM 5778 C C . HIS A 1 703 ? 45.248 11.024 -76.833 1.00 96.69 703 HIS A C 1
ATOM 5780 O O . HIS A 1 703 ? 45.774 11.013 -77.941 1.00 96.69 703 HIS A O 1
ATOM 5786 N N . ALA A 1 704 ? 45.909 11.457 -75.756 1.00 96.00 704 ALA A N 1
ATOM 5787 C CA . ALA A 1 704 ? 47.268 11.995 -75.817 1.00 96.00 704 ALA A CA 1
ATOM 5788 C C . ALA A 1 704 ? 48.281 10.971 -76.364 1.00 96.00 704 ALA A C 1
ATOM 5790 O O . ALA A 1 704 ? 49.160 11.330 -77.150 1.00 96.00 704 ALA A O 1
ATOM 5791 N N . LYS A 1 705 ? 48.152 9.684 -76.005 1.00 97.12 705 LYS A N 1
ATOM 5792 C CA . LYS A 1 705 ? 48.960 8.591 -76.573 1.00 97.12 705 LYS A CA 1
ATOM 5793 C C . LYS A 1 705 ? 48.652 8.376 -78.059 1.00 97.12 705 LYS A C 1
ATOM 5795 O O . LYS A 1 705 ? 49.590 8.222 -78.838 1.00 97.12 705 LYS A O 1
ATOM 5800 N N . ASN A 1 706 ? 47.380 8.424 -78.462 1.00 96.88 706 ASN A N 1
ATOM 5801 C CA . ASN A 1 706 ? 46.991 8.318 -79.868 1.00 96.88 706 ASN A CA 1
ATOM 5802 C C . ASN A 1 706 ? 47.542 9.489 -80.696 1.00 96.88 706 ASN A C 1
ATOM 5804 O O . ASN A 1 706 ? 48.228 9.260 -81.683 1.00 96.88 706 ASN A O 1
ATOM 5808 N N . THR A 1 707 ? 47.363 10.735 -80.254 1.00 96.00 707 THR A N 1
ATOM 5809 C CA . THR A 1 707 ? 47.896 11.930 -80.931 1.00 96.00 707 THR A CA 1
ATOM 5810 C C . THR A 1 707 ? 49.426 11.912 -81.020 1.00 96.00 707 THR A C 1
ATOM 5812 O O . THR A 1 707 ? 49.981 12.288 -82.049 1.00 96.00 707 THR A O 1
ATOM 5815 N N . ARG A 1 708 ? 50.133 11.410 -79.994 1.00 97.00 708 ARG A N 1
ATOM 5816 C CA . ARG A 1 708 ? 51.593 11.187 -80.053 1.00 97.00 708 ARG A CA 1
ATOM 5817 C C . ARG A 1 708 ? 51.981 10.121 -81.085 1.00 97.00 708 ARG A C 1
ATOM 5819 O O . ARG A 1 708 ? 52.960 10.314 -81.799 1.00 97.00 708 ARG A O 1
ATOM 5826 N N . ASN A 1 709 ? 51.223 9.029 -81.191 1.00 95.94 709 ASN A N 1
ATOM 5827 C CA . ASN A 1 709 ? 51.454 7.988 -82.196 1.00 95.94 709 ASN A CA 1
ATOM 5828 C C . ASN A 1 709 ? 51.137 8.473 -83.619 1.00 95.94 709 ASN A C 1
ATOM 5830 O O . ASN A 1 709 ? 51.941 8.245 -84.515 1.00 95.94 709 ASN A O 1
ATOM 5834 N N . LEU A 1 710 ? 50.030 9.194 -83.816 1.00 95.50 710 LEU A N 1
ATOM 5835 C CA . LEU A 1 710 ? 49.677 9.828 -85.088 1.00 95.50 710 LEU A CA 1
ATOM 5836 C C . LEU A 1 710 ? 50.740 10.848 -85.508 1.00 95.50 710 LEU A C 1
ATOM 5838 O O . LEU A 1 710 ? 51.176 10.819 -86.653 1.00 95.50 710 LEU A O 1
ATOM 5842 N N . LYS A 1 711 ? 51.232 11.686 -84.581 1.00 95.69 711 LYS A N 1
ATOM 5843 C CA . LYS A 1 711 ? 52.364 12.582 -84.854 1.00 95.69 711 LYS A CA 1
ATOM 5844 C C . LYS A 1 711 ? 53.610 11.800 -85.277 1.00 95.69 711 LYS A C 1
ATOM 5846 O O . LYS A 1 711 ? 54.243 12.192 -86.246 1.00 95.69 711 LYS A O 1
ATOM 5851 N N . ARG A 1 712 ? 53.945 10.688 -84.606 1.00 94.94 712 ARG A N 1
ATOM 5852 C CA . ARG A 1 712 ? 55.089 9.850 -85.006 1.00 94.94 712 ARG A CA 1
ATOM 5853 C C . ARG A 1 712 ? 54.909 9.285 -86.421 1.00 94.94 712 ARG A C 1
ATOM 5855 O O . ARG A 1 712 ? 55.792 9.477 -87.240 1.00 94.94 712 ARG A O 1
ATOM 5862 N N . ALA A 1 713 ? 53.748 8.715 -86.737 1.00 93.75 713 ALA A N 1
ATOM 5863 C CA . ALA A 1 713 ? 53.453 8.171 -88.066 1.00 93.75 713 ALA A CA 1
ATOM 5864 C C . ALA A 1 713 ? 53.390 9.244 -89.176 1.00 93.75 713 ALA A C 1
ATOM 5866 O O . ALA A 1 713 ? 53.645 8.950 -90.343 1.00 93.75 713 ALA A O 1
ATOM 5867 N N . VAL A 1 714 ? 53.049 10.493 -88.838 1.00 94.56 714 VAL A N 1
ATOM 5868 C CA . VAL A 1 714 ? 53.139 11.640 -89.759 1.00 94.56 714 VAL A CA 1
ATOM 5869 C C . VAL A 1 714 ? 54.591 12.079 -89.953 1.00 94.56 714 VAL A C 1
ATOM 5871 O O . VAL A 1 714 ? 54.978 12.333 -91.090 1.00 94.56 714 VAL A O 1
ATOM 5874 N N . ASN A 1 715 ? 55.406 12.109 -88.893 1.00 94.19 715 ASN A N 1
ATOM 5875 C CA . ASN A 1 715 ? 56.848 12.343 -88.995 1.00 94.19 715 ASN A CA 1
ATOM 5876 C C . ASN A 1 715 ? 57.522 11.262 -89.860 1.00 94.19 715 ASN A C 1
ATOM 5878 O O . ASN A 1 715 ? 58.116 11.607 -90.868 1.00 94.19 715 ASN A O 1
ATOM 5882 N N . GLU A 1 716 ? 57.316 9.973 -89.573 1.00 94.19 716 GLU A N 1
ATOM 5883 C CA . GLU A 1 716 ? 57.855 8.842 -90.355 1.00 94.19 716 GLU A CA 1
ATOM 5884 C C . GLU A 1 716 ? 57.502 8.947 -91.856 1.00 94.19 716 GLU A C 1
ATOM 5886 O O . GLU A 1 716 ? 58.328 8.671 -92.729 1.00 94.19 716 GLU A O 1
ATOM 5891 N N . LYS A 1 717 ? 56.285 9.411 -92.182 1.00 92.31 717 LYS A N 1
ATOM 5892 C CA . LYS A 1 717 ? 55.875 9.710 -93.565 1.00 92.31 717 LYS A CA 1
ATOM 5893 C C . LYS A 1 717 ? 56.540 10.964 -94.136 1.00 92.31 717 LYS A C 1
ATOM 5895 O O . LYS A 1 717 ? 56.853 10.975 -95.322 1.00 92.31 717 LYS A O 1
ATOM 5900 N N . SER A 1 718 ? 56.755 12.004 -93.333 1.00 92.56 718 SER A N 1
ATOM 5901 C CA . SER A 1 718 ? 57.492 13.208 -93.735 1.00 92.56 718 SER A CA 1
ATOM 5902 C C . SER A 1 718 ? 58.948 12.878 -94.062 1.00 92.56 718 SER A C 1
ATOM 5904 O O . SER A 1 718 ? 59.426 13.260 -95.126 1.00 92.56 718 SER A O 1
ATOM 5906 N N . ASP A 1 719 ? 59.609 12.099 -93.206 1.00 92.62 719 ASP A N 1
ATOM 5907 C CA . ASP A 1 719 ? 60.994 11.650 -93.365 1.00 92.62 719 ASP A CA 1
ATOM 5908 C C . ASP A 1 719 ? 61.132 10.774 -94.628 1.00 92.62 719 ASP A C 1
ATOM 5910 O O . ASP A 1 719 ? 62.057 10.939 -95.425 1.00 92.62 719 ASP A O 1
ATOM 5914 N N . SER A 1 720 ? 60.150 9.899 -94.885 1.00 92.25 720 SER A N 1
ATOM 5915 C CA . SER A 1 720 ? 60.055 9.121 -96.128 1.00 92.25 720 SER A CA 1
ATOM 5916 C C . SER A 1 720 ? 59.859 10.006 -97.370 1.00 92.25 720 SER A C 1
ATOM 5918 O O . SER A 1 720 ? 60.534 9.804 -98.380 1.00 92.25 720 SER A O 1
ATOM 5920 N N . ILE A 1 721 ? 58.996 11.027 -97.301 1.00 92.44 721 ILE A N 1
ATOM 5921 C CA . ILE A 1 721 ? 58.801 12.008 -98.382 1.00 92.44 721 ILE A CA 1
ATOM 5922 C C . ILE A 1 721 ? 60.076 12.831 -98.621 1.00 92.44 721 ILE A C 1
ATOM 5924 O O . ILE A 1 721 ? 60.390 13.143 -99.768 1.00 92.44 721 ILE A O 1
ATOM 5928 N N . GLU A 1 722 ? 60.824 13.182 -97.577 1.00 92.44 722 GLU A N 1
ATOM 5929 C CA . GLU A 1 722 ? 62.094 13.903 -97.687 1.00 92.44 722 GLU A CA 1
ATOM 5930 C C . GLU A 1 722 ? 63.195 13.028 -98.300 1.00 92.44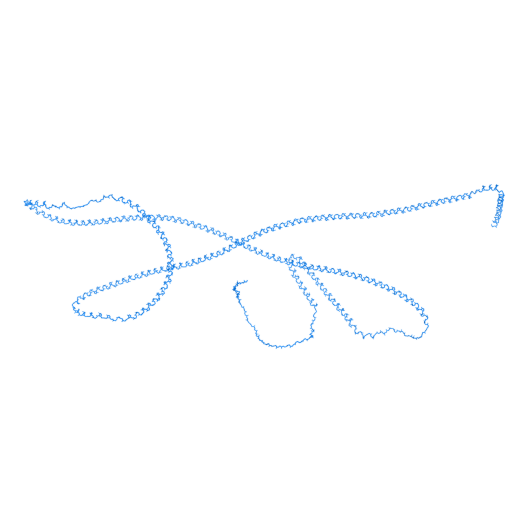 722 GLU A C 1
ATOM 5932 O O . GLU A 1 722 ? 63.890 13.474 -99.217 1.00 92.44 722 GLU A O 1
ATOM 5937 N N . HIS A 1 723 ? 63.273 11.749 -97.922 1.00 92.81 723 HIS A N 1
ATOM 5938 C CA . HIS A 1 723 ? 64.142 10.787 -98.596 1.00 92.81 723 HIS A CA 1
ATOM 5939 C C . HIS A 1 723 ? 63.784 10.639 -100.086 1.00 92.81 723 HIS A C 1
ATOM 5941 O O . HIS A 1 723 ? 64.665 10.789 -100.935 1.00 92.81 723 HIS A O 1
ATOM 5947 N N . ILE A 1 724 ? 62.501 10.459 -100.428 1.00 92.75 724 ILE A N 1
ATOM 5948 C CA . ILE A 1 724 ? 62.029 10.369 -101.823 1.00 92.75 724 ILE A CA 1
ATOM 5949 C C . ILE A 1 724 ? 62.342 11.655 -102.604 1.00 92.75 724 ILE A C 1
ATOM 5951 O O . ILE A 1 724 ? 62.801 11.575 -103.742 1.00 92.75 724 ILE A O 1
ATOM 5955 N N . LYS A 1 725 ? 62.171 12.842 -102.005 1.00 93.81 725 LYS A N 1
ATOM 5956 C CA . LYS A 1 725 ? 62.606 14.116 -102.610 1.00 93.81 725 LYS A CA 1
ATOM 5957 C C . LYS A 1 725 ? 64.114 14.132 -102.862 1.00 93.81 725 LYS A C 1
ATOM 5959 O O . LYS A 1 725 ? 64.537 14.587 -103.922 1.00 93.81 725 LYS A O 1
ATOM 5964 N N . SER A 1 726 ? 64.923 13.626 -101.930 1.00 92.88 726 SER A N 1
ATOM 5965 C CA . SER A 1 726 ? 66.380 13.562 -102.096 1.00 92.88 726 SER A CA 1
ATOM 5966 C C . SER A 1 726 ? 66.796 12.630 -103.243 1.00 92.88 726 SER A C 1
ATOM 5968 O O . SER A 1 726 ? 67.645 13.007 -104.051 1.00 92.88 726 SER A O 1
ATOM 5970 N N . GLU A 1 727 ? 66.153 11.465 -103.389 1.00 93.19 727 GLU A N 1
ATOM 5971 C CA . GLU A 1 727 ? 66.397 10.542 -104.505 1.00 93.19 727 GLU A CA 1
ATOM 5972 C C . GLU A 1 727 ? 65.874 11.091 -105.835 1.00 93.19 727 GLU A C 1
ATOM 5974 O O . GLU A 1 727 ? 66.557 10.980 -106.850 1.00 93.19 727 GLU A O 1
ATOM 5979 N N . LEU A 1 728 ? 64.725 11.774 -105.840 1.00 93.00 728 LEU A N 1
ATOM 5980 C CA . LEU A 1 728 ? 64.214 12.472 -107.021 1.00 93.00 728 LEU A CA 1
ATOM 5981 C C . LEU A 1 728 ? 65.183 13.570 -107.486 1.00 93.00 728 LEU A C 1
ATOM 5983 O O . LEU A 1 728 ? 65.444 13.682 -108.680 1.00 93.00 728 LEU A O 1
ATOM 5987 N N . VAL A 1 729 ? 65.772 14.341 -106.565 1.00 94.12 729 VAL A N 1
ATOM 5988 C CA . VAL A 1 729 ? 66.794 15.349 -106.899 1.00 94.12 729 VAL A CA 1
ATOM 5989 C C . VAL A 1 729 ? 68.079 14.693 -107.412 1.00 94.12 729 VAL A C 1
ATOM 5991 O O . VAL A 1 729 ? 68.614 15.149 -108.421 1.00 94.12 729 VAL A O 1
ATOM 5994 N N . LYS A 1 730 ? 68.562 13.603 -106.794 1.00 93.50 730 LYS A N 1
ATOM 5995 C CA . LYS A 1 730 ? 69.722 12.838 -107.299 1.00 93.50 730 LYS A CA 1
ATOM 5996 C C . LYS A 1 730 ? 69.466 12.285 -108.703 1.00 93.50 730 LYS A C 1
ATOM 5998 O O . LYS A 1 730 ? 70.313 12.445 -109.579 1.00 93.50 730 LYS A O 1
ATOM 6003 N N . SER A 1 731 ? 68.300 11.678 -108.920 1.00 91.44 731 SER A N 1
ATOM 6004 C CA . SER A 1 731 ? 67.875 11.103 -110.198 1.00 91.44 731 SER A CA 1
ATOM 6005 C C . SER A 1 731 ? 67.724 12.178 -111.274 1.00 91.44 731 SER A C 1
ATOM 6007 O O . SER A 1 731 ? 68.292 12.039 -112.353 1.00 91.44 731 SER A O 1
ATOM 6009 N N . ASN A 1 732 ? 67.083 13.308 -110.963 1.00 92.94 732 ASN A N 1
ATOM 6010 C CA . ASN A 1 732 ? 66.965 14.442 -111.879 1.00 92.94 732 ASN A CA 1
ATOM 6011 C C . ASN A 1 732 ? 68.332 15.073 -112.202 1.00 92.94 732 ASN A C 1
ATOM 6013 O O . ASN A 1 732 ? 68.595 15.412 -113.348 1.00 92.94 732 ASN A O 1
ATOM 6017 N N . MET A 1 733 ? 69.247 15.172 -111.232 1.00 93.88 733 MET A N 1
ATOM 6018 C CA . MET A 1 733 ? 70.626 15.617 -111.482 1.00 93.88 733 MET A CA 1
ATOM 6019 C C . MET A 1 733 ? 71.423 14.611 -112.326 1.00 93.88 733 MET A C 1
ATOM 6021 O O . MET A 1 733 ? 72.245 15.018 -113.144 1.00 93.88 733 MET A O 1
ATOM 6025 N N . ALA A 1 734 ? 71.190 13.305 -112.166 1.00 91.12 734 ALA A N 1
ATOM 6026 C CA . ALA A 1 734 ? 71.778 12.277 -113.023 1.00 91.12 734 ALA A CA 1
ATOM 6027 C C . ALA A 1 734 ? 71.204 12.329 -114.450 1.00 91.12 734 ALA A C 1
ATOM 6029 O O . ALA A 1 734 ? 71.970 12.247 -115.407 1.00 91.12 734 ALA A O 1
ATOM 6030 N N . LEU A 1 735 ? 69.894 12.554 -114.597 1.00 91.75 735 LEU A N 1
ATOM 6031 C CA . LEU A 1 735 ? 69.222 12.758 -115.880 1.00 91.75 735 LEU A CA 1
ATOM 6032 C C . LEU A 1 735 ? 69.737 14.016 -116.588 1.00 91.75 735 LEU A C 1
ATOM 6034 O O . LEU A 1 735 ? 70.120 13.928 -117.746 1.00 91.75 735 LEU A O 1
ATOM 6038 N N . LEU A 1 736 ? 69.835 15.153 -115.891 1.00 92.75 736 LEU A N 1
ATOM 6039 C CA . LEU A 1 736 ? 70.393 16.396 -116.438 1.00 92.75 736 LEU A CA 1
ATOM 6040 C C . LEU A 1 736 ? 71.861 16.233 -116.861 1.00 92.75 736 LEU A C 1
ATOM 6042 O O . LEU A 1 736 ? 72.261 16.770 -117.889 1.00 92.75 736 LEU A O 1
ATOM 6046 N N . ARG A 1 737 ? 72.666 15.454 -116.121 1.00 92.12 737 ARG A N 1
ATOM 6047 C CA . ARG A 1 737 ? 74.035 15.095 -116.540 1.00 92.12 737 ARG A CA 1
ATOM 6048 C C . ARG A 1 737 ? 74.040 14.196 -117.774 1.00 92.12 737 ARG A C 1
ATOM 6050 O O . ARG A 1 737 ? 74.822 14.448 -118.680 1.00 92.12 737 ARG A O 1
ATOM 6057 N N . ALA A 1 738 ? 73.182 13.178 -117.828 1.00 87.81 738 ALA A N 1
ATOM 6058 C CA . ALA A 1 738 ? 73.072 12.285 -118.981 1.00 87.81 738 ALA A CA 1
ATOM 6059 C C . ALA A 1 738 ? 72.588 13.034 -120.234 1.00 87.81 738 ALA A C 1
ATOM 6061 O O . ALA A 1 738 ? 73.139 12.835 -121.310 1.00 87.81 738 ALA A O 1
ATOM 6062 N N . GLN A 1 739 ? 71.630 13.953 -120.083 1.00 91.88 739 GLN A N 1
ATOM 6063 C CA . GLN A 1 739 ? 71.188 14.873 -121.129 1.00 91.88 739 GLN A CA 1
ATOM 6064 C C . GLN A 1 739 ? 72.325 15.799 -121.567 1.00 91.88 739 GLN A C 1
ATOM 6066 O O . GLN A 1 739 ? 72.589 15.878 -122.758 1.00 91.88 739 GLN A O 1
ATOM 6071 N N . ALA A 1 740 ? 73.052 16.430 -120.636 1.00 86.81 740 ALA A N 1
ATOM 6072 C CA . ALA A 1 740 ? 74.192 17.286 -120.967 1.00 86.81 740 ALA A CA 1
ATOM 6073 C C . ALA A 1 740 ? 75.294 16.523 -121.727 1.00 86.81 740 ALA A C 1
ATOM 6075 O O . ALA A 1 740 ? 75.784 17.012 -122.743 1.00 86.81 740 ALA A O 1
ATOM 6076 N N . ILE A 1 741 ? 75.631 15.303 -121.289 1.00 89.69 741 ILE A N 1
ATOM 6077 C CA . ILE A 1 741 ? 76.568 14.402 -121.980 1.00 89.69 741 ILE A CA 1
ATOM 6078 C C . ILE A 1 741 ? 76.041 14.045 -123.374 1.00 89.69 741 ILE A C 1
ATOM 6080 O O . ILE A 1 741 ? 76.788 14.145 -124.342 1.00 89.69 741 ILE A O 1
ATOM 6084 N N . ASN A 1 742 ? 74.762 13.686 -123.506 1.00 87.75 742 ASN A N 1
ATOM 6085 C CA . ASN A 1 742 ? 74.169 13.364 -124.800 1.00 87.75 742 ASN A CA 1
ATOM 6086 C C . ASN A 1 742 ? 74.177 14.576 -125.746 1.00 87.75 742 ASN A C 1
ATOM 6088 O O . ASN A 1 742 ? 74.626 14.443 -126.875 1.00 87.75 742 ASN A O 1
ATOM 6092 N N . THR A 1 743 ? 73.816 15.776 -125.276 1.00 86.81 743 THR A N 1
ATOM 6093 C CA . THR A 1 743 ? 73.909 17.005 -126.085 1.00 86.81 743 THR A CA 1
ATOM 6094 C C . THR A 1 743 ? 75.350 17.380 -126.434 1.00 86.81 743 THR A C 1
ATOM 6096 O O . THR A 1 743 ? 75.589 17.950 -127.493 1.00 86.81 743 THR A O 1
ATOM 6099 N N . ALA A 1 744 ? 76.334 17.044 -125.592 1.00 82.62 744 ALA A N 1
ATOM 6100 C CA . ALA A 1 744 ? 77.746 17.234 -125.917 1.00 82.62 744 ALA A CA 1
ATOM 6101 C C . ALA A 1 744 ? 78.196 16.269 -127.028 1.00 82.62 744 ALA A C 1
ATOM 6103 O O . ALA A 1 744 ? 78.819 16.708 -127.990 1.00 82.62 744 ALA A O 1
ATOM 6104 N N . LEU A 1 745 ? 77.809 14.991 -126.948 1.00 81.38 745 LEU A N 1
ATOM 6105 C CA . LEU A 1 745 ? 78.068 13.986 -127.985 1.00 81.38 745 LEU A CA 1
ATOM 6106 C C . LEU A 1 745 ? 77.331 14.307 -129.299 1.00 81.38 745 LEU A C 1
ATOM 6108 O O . LEU A 1 745 ? 77.903 14.165 -130.376 1.00 81.38 745 LEU A O 1
ATOM 6112 N N . GLU A 1 746 ? 76.094 14.801 -129.231 1.00 81.88 746 GLU A N 1
ATOM 6113 C CA . GLU A 1 746 ? 75.346 15.311 -130.387 1.00 81.88 746 GLU A CA 1
ATOM 6114 C C . GLU A 1 746 ? 76.029 16.544 -130.996 1.00 81.88 746 GLU A C 1
ATOM 6116 O O . GLU A 1 746 ? 76.095 16.664 -132.218 1.00 81.88 746 GLU A O 1
ATOM 6121 N N . CYS A 1 747 ? 76.596 17.444 -130.188 1.00 78.19 747 CYS A N 1
ATOM 6122 C CA . CYS A 1 747 ? 77.409 18.557 -130.683 1.00 78.19 747 CYS A CA 1
ATOM 6123 C C . CYS A 1 747 ? 78.720 18.084 -131.334 1.00 78.19 747 CYS A C 1
ATOM 6125 O O . CYS A 1 747 ? 79.061 18.580 -132.408 1.00 78.19 747 CYS A O 1
ATOM 6127 N N . GLU A 1 748 ? 79.432 17.108 -130.763 1.00 73.62 748 GLU A N 1
ATOM 6128 C CA . GLU A 1 748 ? 80.620 16.504 -131.391 1.00 73.62 748 GLU A CA 1
ATOM 6129 C C . GLU A 1 748 ? 80.282 15.809 -132.722 1.00 73.62 748 GLU A C 1
ATOM 6131 O O . GLU A 1 748 ? 81.040 15.923 -133.690 1.00 73.62 748 GLU A O 1
ATOM 6136 N N . LEU A 1 749 ? 79.123 15.145 -132.800 1.00 71.25 749 LEU A N 1
ATOM 6137 C CA . LEU A 1 749 ? 78.625 14.484 -134.009 1.00 71.25 749 LEU A CA 1
ATOM 6138 C C . LEU A 1 749 ? 78.207 15.491 -135.096 1.00 71.25 749 LEU A C 1
ATOM 6140 O O . LEU A 1 749 ? 78.511 15.287 -136.271 1.00 71.25 749 LEU A O 1
ATOM 6144 N N . ASN A 1 750 ? 77.542 16.585 -134.710 1.00 71.00 750 ASN A N 1
ATOM 6145 C CA . ASN A 1 750 ? 77.086 17.640 -135.623 1.00 71.00 750 ASN A CA 1
ATOM 6146 C C . ASN A 1 750 ? 78.202 18.623 -136.027 1.00 71.00 750 ASN A C 1
ATOM 6148 O O . ASN A 1 750 ? 78.131 19.222 -137.100 1.00 71.00 750 ASN A O 1
ATOM 6152 N N . THR A 1 751 ? 79.242 18.794 -135.203 1.00 60.28 751 THR A N 1
ATOM 6153 C CA . THR A 1 751 ? 80.383 19.692 -135.468 1.00 60.28 751 THR A CA 1
ATOM 6154 C C . THR A 1 751 ? 81.742 18.999 -135.285 1.00 60.28 751 THR A C 1
ATOM 6156 O O . THR A 1 751 ? 82.553 19.394 -134.445 1.00 60.28 751 THR A O 1
ATOM 6159 N N . PRO A 1 752 ? 82.057 17.976 -136.104 1.00 59.62 752 PRO A N 1
ATOM 6160 C CA . PRO A 1 752 ? 83.322 17.263 -136.000 1.00 59.62 752 PRO A CA 1
ATOM 6161 C C . PRO A 1 752 ? 84.510 18.184 -136.327 1.00 59.62 752 PRO A C 1
ATOM 6163 O O . PRO A 1 752 ? 84.679 18.631 -137.464 1.00 59.62 752 PRO A O 1
ATOM 6166 N N . LEU A 1 753 ? 85.406 18.383 -135.352 1.00 57.72 753 LEU A N 1
ATOM 6167 C CA . LEU A 1 753 ? 86.622 19.227 -135.400 1.00 57.72 753 LEU A CA 1
ATOM 6168 C C . LEU A 1 753 ? 87.703 18.800 -136.431 1.00 57.72 753 LEU A C 1
ATOM 6170 O O . LEU A 1 753 ? 88.854 19.247 -136.394 1.00 57.72 753 LEU A O 1
ATOM 6174 N N . ASN A 1 754 ? 87.345 17.958 -137.403 1.00 58.69 754 ASN A N 1
ATOM 6175 C CA . ASN A 1 754 ? 88.240 17.379 -138.403 1.00 58.69 754 ASN A CA 1
ATOM 6176 C C . ASN A 1 754 ? 88.920 18.409 -139.322 1.00 58.69 754 ASN A C 1
ATOM 6178 O O . ASN A 1 754 ? 90.018 18.130 -139.794 1.00 58.69 754 ASN A O 1
ATOM 6182 N N . ILE A 1 755 ? 88.356 19.607 -139.529 1.00 59.75 755 ILE A N 1
ATOM 6183 C CA . ILE A 1 755 ? 88.976 20.655 -140.371 1.00 59.75 755 ILE A CA 1
ATOM 6184 C C . ILE A 1 755 ? 90.372 21.042 -139.842 1.00 59.75 755 ILE A C 1
ATOM 6186 O O . ILE A 1 755 ? 91.315 21.198 -140.619 1.00 59.75 755 ILE A O 1
ATOM 6190 N N . HIS A 1 756 ? 90.538 21.130 -138.518 1.00 61.59 756 HIS A N 1
ATOM 6191 C CA . HIS A 1 756 ? 91.840 21.411 -137.903 1.00 61.59 756 HIS A CA 1
ATOM 6192 C C . HIS A 1 756 ? 92.764 20.185 -137.908 1.00 61.59 756 HIS A C 1
ATOM 6194 O O . HIS A 1 756 ? 93.975 20.327 -138.072 1.00 61.59 756 HIS A O 1
ATOM 6200 N N . ARG A 1 757 ? 92.200 18.973 -137.812 1.00 65.69 757 ARG A N 1
ATOM 6201 C CA . ARG A 1 757 ? 92.956 17.715 -137.920 1.00 65.69 757 ARG A CA 1
ATOM 6202 C C . ARG A 1 757 ? 93.534 17.501 -139.326 1.00 65.69 757 ARG A C 1
ATOM 6204 O O . ARG A 1 757 ? 94.648 17.004 -139.451 1.00 65.69 757 ARG A O 1
ATOM 6211 N N . TRP A 1 758 ? 92.808 17.895 -140.374 1.00 65.12 758 TRP A N 1
ATOM 6212 C CA . TRP A 1 758 ? 93.244 17.745 -141.767 1.00 65.12 758 TRP A CA 1
ATOM 6213 C C . TRP A 1 758 ? 94.373 18.726 -142.122 1.00 65.12 758 TRP A C 1
ATOM 6215 O O . TRP A 1 758 ? 95.380 18.295 -142.677 1.00 65.12 758 TRP A O 1
ATOM 6225 N N . ARG A 1 759 ? 94.286 19.998 -141.699 1.00 64.75 759 ARG A N 1
ATOM 6226 C CA . ARG A 1 759 ? 95.378 20.986 -141.873 1.00 64.75 759 ARG A CA 1
ATOM 6227 C C . ARG A 1 759 ? 96.698 20.575 -141.211 1.00 64.75 759 ARG A C 1
ATOM 6229 O O . ARG A 1 759 ? 97.765 20.947 -141.686 1.00 64.75 759 ARG A O 1
ATOM 6236 N N . ARG A 1 760 ? 96.637 19.812 -140.115 1.00 63.56 760 ARG A N 1
ATOM 6237 C CA . ARG A 1 760 ? 97.832 19.309 -139.422 1.00 63.56 760 ARG A CA 1
ATOM 6238 C C . ARG A 1 760 ? 98.475 18.119 -140.151 1.00 63.56 760 ARG A C 1
ATOM 6240 O O . ARG A 1 760 ? 99.695 18.047 -140.237 1.00 63.56 760 ARG A O 1
ATOM 6247 N N . LEU A 1 761 ? 97.674 17.237 -140.757 1.00 62.66 761 LEU A N 1
ATOM 6248 C CA . LEU A 1 761 ? 98.179 16.154 -141.619 1.00 62.66 761 LEU A CA 1
ATOM 6249 C C . LEU A 1 761 ? 98.899 16.683 -142.870 1.00 62.66 761 LEU A C 1
ATOM 6251 O O . LEU A 1 761 ? 99.908 16.114 -143.273 1.00 62.66 761 LEU A O 1
ATOM 6255 N N . GLU A 1 762 ? 98.423 17.795 -143.434 1.00 64.38 762 GLU A N 1
ATOM 6256 C CA . GLU A 1 762 ? 99.034 18.490 -144.579 1.00 64.38 762 GLU A CA 1
ATOM 6257 C C . GLU A 1 762 ? 100.443 19.053 -144.275 1.00 64.38 762 GLU A C 1
ATOM 6259 O O . GLU A 1 762 ? 101.201 19.324 -145.203 1.00 64.38 762 GLU A O 1
ATOM 6264 N N . THR A 1 763 ? 100.827 19.181 -142.994 1.00 66.31 763 THR A N 1
ATOM 6265 C CA . THR A 1 763 ? 102.158 19.652 -142.556 1.00 66.31 763 THR A CA 1
ATOM 6266 C C . THR A 1 763 ? 103.023 18.594 -141.861 1.00 66.31 763 THR A C 1
ATOM 6268 O O . THR A 1 763 ? 104.244 18.683 -141.956 1.00 66.31 763 THR A O 1
ATOM 6271 N N . GLU A 1 764 ? 102.442 17.594 -141.187 1.00 71.44 764 GLU A N 1
ATOM 6272 C CA . GLU A 1 764 ? 103.208 16.548 -140.478 1.00 71.44 764 GLU A CA 1
ATOM 6273 C C . GLU A 1 764 ? 103.512 15.298 -141.333 1.00 71.44 764 GLU A C 1
ATOM 6275 O O . GLU A 1 764 ? 104.529 14.648 -141.096 1.00 71.44 764 GLU A O 1
ATOM 6280 N N . ASP A 1 765 ? 102.680 14.945 -142.326 1.00 70.75 765 ASP A N 1
ATOM 6281 C CA . ASP A 1 765 ? 102.934 13.799 -143.221 1.00 70.75 765 ASP A CA 1
ATOM 6282 C C . ASP A 1 765 ? 102.274 13.976 -144.608 1.00 70.75 765 ASP A C 1
ATOM 6284 O O . ASP A 1 765 ? 101.166 13.472 -144.857 1.00 70.75 765 ASP A O 1
ATOM 6288 N N . PRO A 1 766 ? 102.956 14.649 -145.557 1.00 73.19 766 PRO A N 1
ATOM 6289 C CA . PRO A 1 766 ? 102.408 14.878 -146.891 1.00 73.19 766 PRO A CA 1
ATOM 6290 C C . PRO A 1 766 ? 102.185 13.577 -147.676 1.00 73.19 766 PRO A C 1
ATOM 6292 O O . PRO A 1 766 ? 101.309 13.536 -148.538 1.00 73.19 766 PRO A O 1
ATOM 6295 N N . THR A 1 767 ? 102.905 12.490 -147.368 1.00 71.38 767 THR A N 1
ATOM 6296 C CA . THR A 1 767 ? 102.764 11.216 -148.095 1.00 71.38 767 THR A CA 1
ATOM 6297 C C . THR A 1 767 ? 101.430 10.538 -147.793 1.00 71.38 767 THR A C 1
ATOM 6299 O O . THR A 1 767 ? 100.742 10.081 -148.709 1.00 71.38 767 THR A O 1
ATOM 6302 N N . LYS A 1 768 ? 101.003 10.539 -146.521 1.00 73.75 768 LYS A N 1
ATOM 6303 C CA . LYS A 1 768 ? 99.670 10.059 -146.131 1.00 73.75 768 LYS A CA 1
ATOM 6304 C C . LYS A 1 768 ? 98.572 11.002 -146.608 1.00 73.75 768 LYS A C 1
ATOM 6306 O O . LYS A 1 768 ? 97.516 10.523 -147.016 1.00 73.75 768 LYS A O 1
ATOM 6311 N N . TYR A 1 769 ? 98.808 12.313 -146.600 1.00 78.44 769 TYR A N 1
ATOM 6312 C CA . TYR A 1 769 ? 97.841 13.286 -147.110 1.00 78.44 769 TYR A CA 1
ATOM 6313 C C . TYR A 1 769 ? 97.598 13.125 -148.621 1.00 78.44 769 TYR A C 1
ATOM 6315 O O . TYR A 1 769 ? 96.443 13.048 -149.043 1.00 78.44 769 TYR A O 1
ATOM 6323 N N . GLU A 1 770 ? 98.648 12.931 -149.426 1.00 77.12 770 GLU A N 1
ATOM 6324 C CA . GLU A 1 770 ? 98.523 12.528 -150.833 1.00 77.12 770 GLU A CA 1
ATOM 6325 C C . GLU A 1 770 ? 97.760 11.210 -151.001 1.00 77.12 770 GLU A C 1
ATOM 6327 O O . GLU A 1 770 ? 96.917 11.097 -151.893 1.00 77.12 770 GLU A O 1
ATOM 6332 N N . LEU A 1 771 ? 98.032 10.205 -150.159 1.00 80.12 771 LEU A N 1
ATOM 6333 C CA . LEU A 1 771 ? 97.334 8.918 -150.219 1.00 80.12 771 LEU A CA 1
ATOM 6334 C C . LEU A 1 771 ? 95.835 9.078 -149.927 1.00 80.12 771 LEU A C 1
ATOM 6336 O O . LEU A 1 771 ? 95.004 8.458 -150.593 1.00 80.12 771 LEU A O 1
ATOM 6340 N N . ILE A 1 772 ? 95.478 9.944 -148.976 1.00 77.31 772 ILE A N 1
ATOM 6341 C CA . ILE A 1 772 ? 94.091 10.295 -148.648 1.00 77.31 772 ILE A CA 1
ATOM 6342 C C . ILE A 1 772 ? 93.453 11.080 -149.799 1.00 77.31 772 ILE A C 1
ATOM 6344 O O . ILE A 1 772 ? 92.349 10.728 -150.209 1.00 77.31 772 ILE A O 1
ATOM 6348 N N . GLN A 1 773 ? 94.134 12.064 -150.398 1.00 78.88 773 GLN A N 1
ATOM 6349 C CA . GLN A 1 773 ? 93.617 12.772 -151.576 1.00 78.88 773 GLN A CA 1
ATOM 6350 C C . GLN A 1 773 ? 93.417 11.834 -152.777 1.00 78.88 773 GLN A C 1
ATOM 6352 O O . GLN A 1 773 ? 92.362 11.882 -153.412 1.00 78.88 773 GLN A O 1
ATOM 6357 N N . LYS A 1 774 ? 94.364 10.927 -153.057 1.00 80.19 774 LYS A N 1
ATOM 6358 C CA . LYS A 1 774 ? 94.227 9.870 -154.077 1.00 80.19 774 LYS A CA 1
ATOM 6359 C C . LYS A 1 774 ? 93.060 8.938 -153.753 1.00 80.19 774 LYS A C 1
ATOM 6361 O O . LYS A 1 774 ? 92.270 8.641 -154.644 1.00 80.19 774 LYS A O 1
ATOM 6366 N N . THR A 1 775 ? 92.876 8.557 -152.489 1.00 79.81 775 THR A N 1
ATOM 6367 C CA . THR A 1 775 ? 91.736 7.738 -152.043 1.00 79.81 775 THR A CA 1
ATOM 6368 C C . THR A 1 775 ? 90.408 8.478 -152.217 1.00 79.81 775 THR A C 1
ATOM 6370 O O . THR A 1 775 ? 89.470 7.902 -152.756 1.00 79.81 775 THR A O 1
ATOM 6373 N N . MET A 1 776 ? 90.317 9.764 -151.865 1.00 78.94 776 MET A N 1
ATOM 6374 C CA . MET A 1 776 ? 89.118 10.586 -152.089 1.00 78.94 776 MET A CA 1
ATOM 6375 C C . MET A 1 776 ? 88.854 10.844 -153.578 1.00 78.94 776 MET A C 1
ATOM 6377 O O . MET A 1 776 ? 87.697 10.908 -153.993 1.00 78.94 776 MET A O 1
ATOM 6381 N N . HIS A 1 777 ? 89.897 10.979 -154.402 1.00 80.19 777 HIS A N 1
ATOM 6382 C CA . HIS A 1 777 ? 89.762 11.089 -155.853 1.00 80.19 777 HIS A CA 1
ATOM 6383 C C . HIS A 1 777 ? 89.235 9.777 -156.444 1.00 80.19 777 HIS A C 1
ATOM 6385 O O . HIS A 1 777 ? 88.238 9.797 -157.160 1.00 80.19 777 HIS A O 1
ATOM 6391 N N . LEU A 1 778 ? 89.830 8.636 -156.080 1.00 80.88 778 LEU A N 1
ATOM 6392 C CA . LEU A 1 778 ? 89.363 7.305 -156.470 1.00 80.88 778 LEU A CA 1
ATOM 6393 C C . LEU A 1 778 ? 87.944 7.032 -155.961 1.00 80.88 778 LEU A C 1
ATOM 6395 O O . LEU A 1 778 ? 87.129 6.545 -156.729 1.00 80.88 778 LEU A O 1
ATOM 6399 N N . GLN A 1 779 ? 87.587 7.426 -154.736 1.00 78.50 779 GLN A N 1
ATOM 6400 C CA . GLN A 1 779 ? 86.212 7.341 -154.231 1.00 78.50 779 GLN A CA 1
ATOM 6401 C C . GLN A 1 779 ? 85.246 8.214 -155.036 1.00 78.50 779 GLN A C 1
ATOM 6403 O O . GLN A 1 779 ? 84.161 7.749 -155.362 1.00 78.50 779 GLN A O 1
ATOM 6408 N N . LYS A 1 780 ? 85.618 9.441 -155.424 1.00 79.94 780 LYS A N 1
ATOM 6409 C CA . LYS A 1 780 ? 84.803 10.275 -156.330 1.00 79.94 780 LYS A CA 1
ATOM 6410 C C . LYS A 1 780 ? 84.678 9.650 -157.725 1.00 79.94 780 LYS A C 1
ATOM 6412 O O . LYS A 1 780 ? 83.608 9.726 -158.323 1.00 79.94 780 LYS A O 1
ATOM 6417 N N . LEU A 1 781 ? 85.730 9.001 -158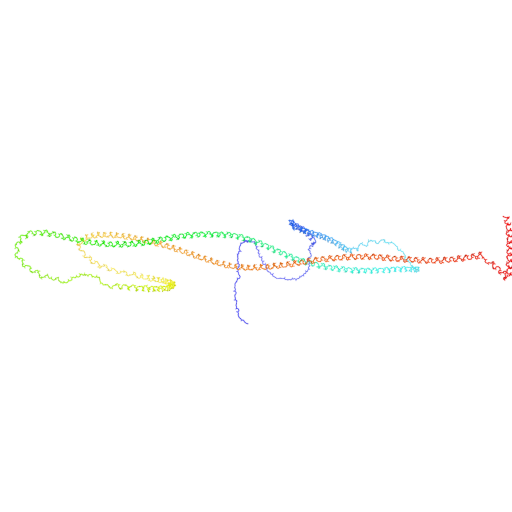.225 1.00 81.56 781 LEU A N 1
ATOM 6418 C CA . LEU A 1 781 ? 85.749 8.320 -159.522 1.00 81.56 781 LEU A CA 1
ATOM 6419 C C . LEU A 1 781 ? 84.899 7.037 -159.490 1.00 81.56 781 LEU A C 1
ATOM 6421 O O . LEU A 1 781 ? 84.090 6.832 -160.390 1.00 81.56 781 LEU A O 1
ATOM 6425 N N . CYS A 1 782 ? 84.984 6.248 -158.418 1.00 79.19 782 CYS A N 1
ATOM 6426 C CA . CYS A 1 782 ? 84.117 5.105 -158.138 1.00 79.19 782 CYS A CA 1
ATOM 6427 C C . CYS A 1 782 ? 82.665 5.539 -157.920 1.00 79.19 782 CYS A C 1
ATOM 6429 O O . CYS A 1 782 ? 81.782 4.955 -158.521 1.00 79.19 782 CYS A O 1
ATOM 6431 N N . LEU A 1 783 ? 82.385 6.605 -157.163 1.00 79.44 783 LEU A N 1
ATOM 6432 C CA . LEU A 1 783 ? 81.028 7.147 -157.004 1.00 79.44 783 LEU A CA 1
ATOM 6433 C C . LEU A 1 783 ? 80.458 7.712 -158.310 1.00 79.44 783 LEU A C 1
ATOM 6435 O O . LEU A 1 783 ? 79.241 7.698 -158.483 1.00 79.44 783 LEU A O 1
ATOM 6439 N N . ARG A 1 784 ? 81.306 8.200 -159.227 1.00 80.56 784 ARG A N 1
ATOM 6440 C CA . ARG A 1 784 ? 80.907 8.550 -160.596 1.00 80.56 784 ARG A CA 1
ATOM 6441 C C . ARG A 1 784 ? 80.635 7.291 -161.421 1.00 80.56 784 ARG A C 1
ATOM 6443 O O . ARG A 1 784 ? 79.572 7.215 -162.019 1.00 80.56 784 ARG A O 1
ATOM 6450 N N . LYS A 1 785 ? 81.512 6.282 -161.384 1.00 77.94 785 LYS A N 1
ATOM 6451 C CA . LYS A 1 785 ? 81.318 4.988 -162.063 1.00 77.94 785 LYS A CA 1
ATOM 6452 C C . LYS A 1 785 ? 80.084 4.237 -161.565 1.00 77.94 785 LYS A C 1
ATOM 6454 O O . LYS A 1 785 ? 79.325 3.739 -162.380 1.00 77.94 785 LYS A O 1
ATOM 6459 N N . SER A 1 786 ? 79.811 4.234 -160.265 1.00 77.75 786 SER A N 1
ATOM 6460 C CA . SER A 1 786 ? 78.574 3.696 -159.696 1.00 77.75 786 SER A CA 1
ATOM 6461 C C . SER A 1 786 ? 77.354 4.524 -160.091 1.00 77.75 786 SER A C 1
ATOM 6463 O O . SER A 1 786 ? 76.285 3.953 -160.232 1.00 77.75 786 SER A O 1
ATOM 6465 N N . ARG A 1 787 ? 77.483 5.837 -160.338 1.00 77.69 787 ARG A N 1
ATOM 6466 C CA . ARG A 1 787 ? 76.400 6.645 -160.933 1.00 77.69 787 ARG A CA 1
ATOM 6467 C C . ARG A 1 787 ? 76.199 6.352 -162.417 1.00 77.69 787 ARG A C 1
ATOM 6469 O O . ARG A 1 787 ? 75.064 6.306 -162.857 1.00 77.69 787 ARG A O 1
ATOM 6476 N N . GLU A 1 788 ? 77.268 6.108 -163.171 1.00 75.44 788 GLU A N 1
ATOM 6477 C CA . GLU A 1 788 ? 77.195 5.626 -164.556 1.00 75.44 788 GLU A CA 1
ATOM 6478 C C . GLU A 1 788 ? 76.529 4.238 -164.614 1.00 75.44 788 GLU A C 1
ATOM 6480 O O . GLU A 1 788 ? 75.664 4.025 -165.454 1.00 75.44 788 GLU A O 1
ATOM 6485 N N . ILE A 1 789 ? 76.851 3.332 -163.682 1.00 75.25 789 ILE A N 1
ATOM 6486 C CA . ILE A 1 789 ? 76.234 1.999 -163.553 1.00 75.25 789 ILE A CA 1
ATOM 6487 C C . ILE A 1 789 ? 74.778 2.092 -163.076 1.00 75.25 789 ILE A C 1
ATOM 6489 O O . ILE A 1 789 ? 73.929 1.407 -163.629 1.00 75.25 789 ILE A O 1
ATOM 6493 N N . VAL A 1 790 ? 74.449 2.955 -162.109 1.00 75.56 790 VAL A N 1
ATOM 6494 C CA . VAL A 1 790 ? 73.054 3.203 -161.697 1.00 75.56 790 VAL A CA 1
ATOM 6495 C C . VAL A 1 790 ? 72.254 3.828 -162.840 1.00 75.56 790 VAL A C 1
ATOM 6497 O O . VAL A 1 790 ? 71.124 3.421 -163.067 1.00 75.56 790 VAL A O 1
ATOM 6500 N N . ASN A 1 791 ? 72.838 4.736 -163.625 1.00 69.44 791 ASN A N 1
ATOM 6501 C CA . ASN A 1 791 ? 72.189 5.263 -164.824 1.00 69.44 791 ASN A CA 1
ATOM 6502 C C . ASN A 1 791 ? 72.015 4.180 -165.905 1.00 69.44 791 ASN A C 1
ATOM 6504 O O . ASN A 1 791 ? 70.973 4.153 -166.548 1.00 69.44 791 ASN A O 1
ATOM 6508 N N . LEU A 1 792 ? 72.972 3.257 -166.074 1.00 68.38 792 LEU A N 1
ATOM 6509 C CA . LEU A 1 792 ? 72.808 2.084 -166.945 1.00 68.38 792 LEU A CA 1
ATOM 6510 C C . LEU A 1 792 ? 71.677 1.170 -166.452 1.00 68.38 792 LEU A C 1
ATOM 6512 O O . LEU A 1 792 ? 70.834 0.764 -167.243 1.00 68.38 792 LEU A O 1
ATOM 6516 N N . ASN A 1 793 ? 71.624 0.891 -165.149 1.00 63.19 793 ASN A N 1
ATOM 6517 C CA . ASN A 1 793 ? 70.572 0.081 -164.540 1.00 63.19 793 ASN A CA 1
ATOM 6518 C C . ASN A 1 793 ? 69.199 0.762 -164.647 1.00 63.19 793 ASN A C 1
ATOM 6520 O O . ASN A 1 793 ? 68.216 0.074 -164.878 1.00 63.19 793 ASN A O 1
ATOM 6524 N N . ASN A 1 794 ? 69.129 2.094 -164.565 1.00 60.69 794 ASN A N 1
ATOM 6525 C CA . ASN A 1 794 ? 67.900 2.860 -164.796 1.00 60.69 794 ASN A CA 1
ATOM 6526 C C . ASN A 1 794 ? 67.472 2.862 -166.277 1.00 60.69 794 ASN A C 1
ATOM 6528 O O . ASN A 1 794 ? 66.286 2.967 -166.558 1.00 60.69 794 ASN A O 1
ATOM 6532 N N . VAL A 1 795 ? 68.409 2.731 -167.226 1.00 61.38 795 VAL A N 1
ATOM 6533 C CA . VAL A 1 795 ? 68.103 2.540 -168.660 1.00 61.38 795 VAL A CA 1
ATOM 6534 C C . VAL A 1 795 ? 67.668 1.098 -168.957 1.00 61.38 795 VAL A C 1
ATOM 6536 O O . VAL A 1 795 ? 66.835 0.873 -169.832 1.00 61.38 795 VAL A O 1
ATOM 6539 N N . LEU A 1 796 ? 68.186 0.115 -168.215 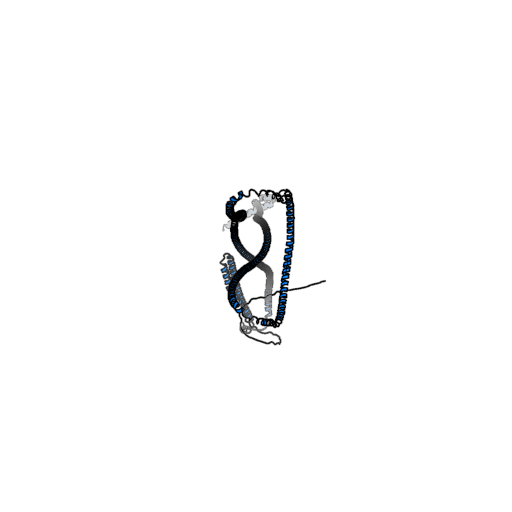1.00 59.38 796 LEU A N 1
ATOM 6540 C CA . LEU A 1 796 ? 67.709 -1.271 -168.271 1.00 59.38 796 LEU A CA 1
ATOM 6541 C C . LEU A 1 796 ? 66.320 -1.412 -167.617 1.00 59.38 796 LEU A C 1
ATOM 6543 O O . LEU A 1 796 ? 65.454 -2.055 -168.195 1.00 59.38 796 LEU A O 1
ATOM 6547 N N . ALA A 1 797 ? 66.060 -0.704 -166.513 1.00 56.72 797 ALA A N 1
ATOM 6548 C CA . ALA A 1 797 ? 64.741 -0.534 -165.884 1.00 56.72 797 ALA A CA 1
ATOM 6549 C C . ALA A 1 797 ? 63.853 0.525 -166.587 1.00 56.72 797 ALA A C 1
ATOM 6551 O O . ALA A 1 797 ? 63.119 1.277 -165.943 1.00 56.72 797 ALA A O 1
ATOM 6552 N N . HIS A 1 798 ? 63.985 0.610 -167.914 1.00 55.25 798 HIS A N 1
ATOM 6553 C CA . HIS A 1 798 ? 63.071 1.286 -168.845 1.00 55.25 798 HIS A CA 1
ATOM 6554 C C . HIS A 1 798 ? 62.815 0.433 -170.109 1.00 55.25 798 HIS A C 1
ATOM 6556 O O . HIS A 1 798 ? 62.314 0.935 -171.115 1.00 55.25 798 HIS A O 1
ATOM 6562 N N . ASN A 1 799 ? 63.161 -0.861 -170.060 1.00 49.44 799 ASN A N 1
ATOM 6563 C CA . ASN A 1 799 ? 62.603 -1.904 -170.933 1.00 49.44 799 ASN A CA 1
ATOM 6564 C C . ASN A 1 799 ? 61.754 -2.926 -170.138 1.00 49.44 799 ASN A C 1
ATOM 6566 O O . ASN A 1 799 ? 61.464 -4.003 -170.649 1.00 49.44 799 ASN A O 1
ATOM 6570 N N . ASP A 1 800 ? 61.358 -2.539 -168.922 1.00 32.56 800 ASP A N 1
ATOM 6571 C CA . ASP A 1 800 ? 60.183 -2.958 -168.144 1.00 32.56 800 ASP A CA 1
ATOM 6572 C C . ASP A 1 800 ? 59.585 -1.667 -167.536 1.00 32.56 800 ASP A C 1
ATOM 6574 O O . ASP A 1 800 ? 60.400 -0.754 -167.237 1.00 32.56 800 ASP A O 1
#

Sequence (800 aa):
FPKSTWNNSKMTQKNFQEKRANFLVPGDENNRSEHDDDPGLPVPDELSKRHQETIRNPVEEILFQSEDLNVDCFKKYQNMRNKLLGQKCFADFISDYDDIYKAFKTSQEHELVLMNELRELRVKLTTEIDRKTEKKGKRSEATRKESMSLSEDAIHLESREKQPKELIEAEKEEMVAHMRSRRSYIAQYDQHNINFEFINAQLIMDNEKLVENNEFMTNEIDSLKTEISEIKQGQIELKEQLEKANEEIEFKAACLERKSQLLRACRKQLSERESECVSLKKLNDKVNEDQQDLSIKLNEATSDLQESNESLKCLRGKLKYLESKIEVMKKEESSAQKQSHIAMMKTNKFQAEIKEYESKLSDCKRELARYRSQQIETKRKLVTLKGTESAMRSENGVLRLKIKEMISNIKHIRGNHIIEKGLLSRVIAERNRFEHGIHQSQARRDELSNQLKTANSLGAQSQNALARLRMINDEHLKNLEKLQEEVIKAKQKSIEVKALFLEEKQKDVSNIAVIRDLKHQLAMKETKIDELSELVQEYNLKRKLIQSKQVEHEDFASIKDSEKRTLTNQINQLNEKVQGEREKTEKERLEKLSLVKFQDNLKFEINKLKDERLKIQAELEKTVLAKKELEIKNQKMSTDLHFFKSEVNRLIREKDDLMLKLIKFQDTTKVLQEKITLMSTAMSRGLNENDSLRKDLAILIRHAKNTRNLKRAVNEKSDSIEHIKSELVKSNMALLRAQAINTALECELNTPLNIHRWRRLETEDPTKYELIQKTMHLQKLCLRKSREIVNLNNVLAHND